Protein 9N26 (pdb70)

Foldseek 3Di:
DPKLAADDQDQEQAEEEEEAAVLLVVLQVVQADSHRYIYDHDHAAFDLPQADDPVCQCPGPRSVVVQVQQQQFWDPSGHPVRGRHLAYEYEYFPDLSSLNSVLSVVSCCVHIPVVSLQSQRYKYWDQDPLDLGNSRDHSNSCNQETPPPVHTDIAGEHEDDSVLVVVLSCQLRHDDLQSNLVLLVVDPDFVVYDYSSNSNSVSSNSNQLCLFQANFFAALAQQDHQLLQLLLQLLVVVPLAPVDDWAQQVVSQVSSCVAANVDDSCVNSLVQLQLCDLLQFVHRFKPKDAASDDLQGGHRPDRRPITIHTDPVSCQQQPCVVLQLFDWDAGPNRPHIGTPGTLNLFRRSQQGHHWGDGGSDIFGHAHFFRLLLLVLLLVCLVPVPDDLVRSCVSTVAHFGSQAFAWEDCPQRSCCQVFQWGKIKGAFDWDWDDDDPQWIKIKTQTADRPRNPNVQQVQVVVCVVVVVADFWDDWDFPADPVRHTIIITTGHRPDDVVVRRVVSCVRTRSMDMRIGHHWHQDVSGTDRDHNSRSSVSNLVSNLSSLLSSLVSLLVVLVVLLLLLVLVLQCLVPVVVLVVLVVPDPDPVSSLVSSCVVRVHDSSNSVVSVVDDPVCNDDCNNVVSVVSSVVSVVVNVVSVVCNVDPVSSSVVSSVSSVVCCVVPGDDRRYHYDD/DKLAAPDQDQEQAAEEEEAAVLLVVLQVVQADRHRYMYDHDHAADDQPQADDPVCQCPGPRNVVVCVQQQQFWDPSGHNVRGRHQAYEYEYFQDLSSLVSVLSVVSCCCHIPVVSLVSQRYKYWDQDPPDLHNSRDHSNSCNQETHPPVHTDIAGEHEDDPVLVVVLCCQLRHDDLQSNLVLLVVPPDCVYDYSSNSSSVSSSSNQLCLFLANFFAALAQLDHQLVQLLLVLLVVVVQAPPDDWAQQVVSLVSSCVAANVDDSCVNSLVLLLLCDLQQFVFRFKPKAAASADLQGGHRPDSRPMTIHTDPVNCQQAPCVVLQLFDWDAGPNRPHIGTPGTLNLFRRCQQGPHWGDGGSDTAGHAHFFRLLLLVLLVVCLVPVPDDLVNSCVSTVAHFGSQAFAWEDCPQRSCCQVFQWGKIKTAFDWDWDDDDPQWIKIKTQGADRPHRPNVQQVQVVVCVVVVVAPFFDDWDFPADPVPHTIIITTGHHPDDRVVRVVVSCVRTRSMDMRIGHHWHQDVSHTDRDHNSVSSVSNLVSNLSSLLSSLVSLLVVLVVLLLLLVLVLLCLVVVVVLVVLQVPAPDLVSSLVSSCVPRVHDSSNSVSNVVDDPVCNDPVNVVVSVVSNVVSVVVNVVSVVCNVDSVSSSVVSSVSSVVCCVVPGDDRRYHYDD

Nearest PDB structures (foldseek):
  6z1a-assembly1_B  TM=9.970E-01  e=0.000E+00  Staphylococcus aureus
  5npp-assembly1_D  TM=1.000E+00  e=0.000E+00  Staphylococcus aureus subsp. aureus N315
  7mvs-assembly1_B  TM=1.001E+00  e=0.000E+00  Staphylococcus aureus
  4plb-assembly1_D  TM=1.001E+00  e=0.000E+00  Staphylococcus aureus
  5npk-assembly1_D  TM=9.914E-01  e=0.000E+00  Staphylococcus aureus subsp. aureus N315

Structure (mmCIF, N/CA/C/O backbone):
data_9N26
#
_entry.id   9N26
#
_cell.length_a   92.937
_cell.length_b   92.937
_cell.length_c   405.763
_cell.angle_alpha   90.000
_cell.angle_beta   90.000
_cell.angle_gamma   120.000
#
_symmetry.space_group_name_H-M   'P 61'
#
loop_
_entity.id
_entity.type
_entity.pdbx_description
1 polymer 'DNA gyrase subunit B fusion with DNA gyrase subunit A'
2 polymer "DNA (5'-D(*AP*GP*CP*CP*GP*TP*AP*GP*GP*GP*CP*CP*CP*TP*AP*CP*GP*GP*CP*T)-3')"
3 non-polymer 'MANGANESE (II) ION'
4 non-polymer N-{(2r,5r)-2-[2-(6-methoxyquinolin-4-yl)ethyl]-1,3-dioxan-5-yl}-3-oxo-3,4-dihydro-2H-1,4-benzothiazine-6-carboxamide
5 water water
#
loop_
_atom_site.group_PDB
_atom_site.id
_atom_site.type_symbol
_atom_site.label_atom_id
_atom_site.label_alt_id
_atom_site.label_comp_id
_atom_site.label_asym_id
_atom_site.label_entity_id
_atom_site.label_seq_id
_atom_site.pdbx_PDB_ins_code
_atom_site.Cartn_x
_atom_site.Cartn_y
_atom_site.Cartn_z
_atom_site.occupancy
_atom_site.B_iso_or_equiv
_atom_site.auth_seq_id
_atom_site.auth_comp_id
_atom_site.auth_asym_id
_atom_site.auth_atom_id
_atom_site.pdbx_PDB_model_num
ATOM 1 N N . GLY A 1 9 ? 5.107 63.952 13.376 1.000 99.557 416 GLY A N 1
ATOM 2 C CA . GLY A 1 9 ? 5.715 62.606 13.453 1.000 101.993 416 GLY A CA 1
ATOM 3 C C . GLY A 1 9 ? 4.702 61.555 13.906 1.000 92.112 416 GLY A C 1
ATOM 4 O O . GLY A 1 9 ? 3.519 61.856 14.043 1.000 77.123 416 GLY A O 1
ATOM 5 N N . LYS A 1 10 ? 5.184 60.324 14.132 1.000 79.058 417 LYS A N 1
ATOM 6 C CA . LYS A 1 10 ? 4.353 59.249 14.650 1.000 72.138 417 LYS A CA 1
ATOM 7 C C . LYS A 1 10 ? 4.569 59.051 16.150 1.000 59.891 417 LYS A C 1
ATOM 8 O O . LYS A 1 10 ? 4.390 57.947 16.653 1.000 55.958 417 LYS A O 1
ATOM 14 N N . LEU A 1 11 ? 4.903 60.115 16.890 1.000 57.799 418 LEU A N 1
ATOM 15 C CA . LEU A 1 11 ? 4.906 60.027 18.341 1.000 55.440 418 LEU A CA 1
ATOM 16 C C . LEU A 1 11 ? 3.494 59.672 18.803 1.000 53.004 418 LEU A C 1
ATOM 17 O O . LEU A 1 11 ? 2.559 60.383 18.473 1.000 65.090 418 LEU A O 1
ATOM 22 N N . ALA A 1 12 ? 3.324 58.547 19.502 1.000 49.999 419 ALA A N 1
ATOM 23 C CA . ALA A 1 12 ? 2.063 58.252 20.172 1.000 56.427 419 ALA A CA 1
ATOM 24 C C . ALA A 1 12 ? 2.208 58.521 21.670 1.000 51.341 419 ALA A C 1
ATOM 25 O O . ALA A 1 12 ? 2.581 57.618 22.422 1.000 47.482 419 ALA A O 1
ATOM 27 N N . ASP A 1 13 ? 1.881 59.756 22.079 1.000 52.415 420 ASP A N 1
ATOM 28 C CA . ASP A 1 13 ? 2.188 60.253 23.416 1.000 48.823 420 ASP A CA 1
ATOM 29 C C . ASP A 1 13 ? 1.228 59.664 24.441 1.000 52.387 420 ASP A C 1
ATOM 30 O O . ASP A 1 13 ? 0.158 59.175 24.094 1.000 59.284 420 ASP A O 1
ATOM 35 N N . CYS A 1 14 ? 1.679 59.644 25.698 1.000 58.495 421 CYS A N 1
ATOM 36 C CA . CYS A 1 14 ? 0.835 59.320 26.838 1.000 59.517 421 CYS A CA 1
ATOM 37 C C . CYS A 1 14 ? 0.065 60.578 27.254 1.000 62.674 421 CYS A C 1
ATOM 38 O O . CYS A 1 14 ? 0.365 61.674 26.773 1.000 61.695 421 CYS A O 1
ATOM 41 N N . SER A 1 15 ? -0.923 60.412 28.153 1.000 70.365 422 SER A N 1
ATOM 42 C CA . SER A 1 15 ? -1.814 61.494 28.569 1.000 63.363 422 SER A CA 1
ATOM 43 C C . SER A 1 15 ? -1.215 62.304 29.723 1.000 63.401 422 SER A C 1
ATOM 44 O O . SER A 1 15 ? -1.298 63.526 29.720 1.000 77.556 422 SER A O 1
ATOM 47 N N . SER A 1 16 ? -0.615 61.636 30.712 1.000 61.607 423 SER A N 1
ATOM 48 C CA . SER A 1 16 ? 0.054 62.352 31.784 1.000 61.404 423 SER A CA 1
ATOM 49 C C . SER A 1 16 ? 1.178 63.214 31.215 1.000 73.697 423 SER A C 1
ATOM 50 O O . SER A 1 16 ? 1.798 62.843 30.220 1.000 73.207 423 SER A O 1
ATOM 53 N N . LYS A 1 17 ? 1.434 64.357 31.870 1.000 75.029 424 LYS A N 1
ATOM 54 C CA . LYS A 1 17 ? 2.432 65.317 31.423 1.000 71.137 424 LYS A CA 1
ATOM 55 C C . LYS A 1 17 ? 3.432 65.609 32.537 1.000 73.838 424 LYS A C 1
ATOM 56 O O . LYS A 1 17 ? 4.195 66.565 32.437 1.000 81.227 424 LYS A O 1
ATOM 62 N N . SER A 1 18 ? 3.445 64.785 33.590 1.000 72.715 425 SER A N 1
ATOM 63 C CA . SER A 1 18 ? 4.513 64.864 34.571 1.000 73.007 425 SER A CA 1
ATOM 64 C C . SER A 1 18 ? 5.670 63.965 34.131 1.000 71.618 425 SER A C 1
ATOM 65 O O . SER A 1 18 ? 5.608 62.738 34.245 1.000 66.483 425 SER A O 1
ATOM 68 N N . PRO A 1 19 ? 6.773 64.566 33.634 1.000 68.918 426 PRO A N 1
ATOM 69 C CA . PRO A 1 19 ? 7.957 63.824 33.246 1.000 68.382 426 PRO A CA 1
ATOM 70 C C . PRO A 1 19 ? 8.262 62.624 34.122 1.000 62.579 426 PRO A C 1
ATOM 71 O O . PRO A 1 19 ? 8.517 61.558 33.579 1.000 64.372 426 PRO A O 1
ATOM 75 N N . GLU A 1 20 ? 8.180 62.790 35.450 1.000 58.717 427 GLU A N 1
ATOM 76 C CA . GLU A 1 20 ? 8.758 61.830 36.382 1.000 65.816 427 GLU A CA 1
ATOM 77 C C . GLU A 1 20 ? 8.059 60.469 36.316 1.000 53.763 427 GLU A C 1
ATOM 78 O O . GLU A 1 20 ? 8.645 59.466 36.694 1.000 54.959 427 GLU A O 1
ATOM 84 N N . GLU A 1 21 ? 6.812 60.402 35.844 1.000 58.075 428 GLU A N 1
ATOM 85 C CA . GLU A 1 21 ? 6.129 59.117 35.789 1.000 60.553 428 GLU A CA 1
ATOM 86 C C . GLU A 1 21 ? 5.984 58.619 34.349 1.000 62.597 428 GLU A C 1
ATOM 87 O O . GLU A 1 21 ? 5.409 57.555 34.135 1.000 66.023 428 GLU A O 1
ATOM 93 N N . CYS A 1 22 ? 6.505 59.374 33.371 1.000 55.902 429 CYS A N 1
ATOM 94 C CA . CYS A 1 22 ? 6.285 59.065 31.968 1.000 57.682 429 CYS A CA 1
ATOM 95 C C . CYS A 1 22 ? 7.501 58.372 31.351 1.000 57.724 429 CYS A C 1
ATOM 96 O O . CYS A 1 22 ? 8.658 58.649 31.683 1.000 55.887 429 CYS A O 1
ATOM 99 N N . GLU A 1 23 ? 7.194 57.426 30.462 1.000 57.073 430 GLU A N 1
ATOM 100 C CA . GLU A 1 23 ? 8.186 56.627 29.770 1.000 47.138 430 GLU A CA 1
ATOM 101 C C . GLU A 1 23 ? 7.927 56.736 28.275 1.000 51.045 430 GLU A C 1
ATOM 102 O O . GLU A 1 23 ? 6.766 56.743 27.851 1.000 52.385 430 GLU A O 1
ATOM 108 N N . ILE A 1 24 ? 9.005 56.799 27.483 1.000 48.817 431 ILE A N 1
ATOM 109 C CA . ILE A 1 24 ? 8.870 56.693 26.036 1.000 48.058 431 ILE A CA 1
ATOM 110 C C . ILE A 1 24 ? 9.661 55.484 25.540 1.000 46.925 431 ILE A C 1
ATOM 111 O O . ILE A 1 24 ? 10.836 55.337 25.868 1.000 47.518 431 ILE A O 1
ATOM 116 N N . PHE A 1 25 ? 8.999 54.624 24.755 1.000 47.610 432 PHE A N 1
ATOM 117 C CA . PHE A 1 25 ? 9.621 53.426 24.192 1.000 46.394 432 PHE A CA 1
ATOM 118 C C . PHE A 1 25 ? 9.949 53.658 22.716 1.000 44.453 432 PHE A C 1
ATOM 119 O O . PHE A 1 25 ? 9.069 54.018 21.938 1.000 45.136 432 PHE A O 1
ATOM 127 N N . LEU A 1 26 ? 11.220 53.442 22.354 1.000 46.464 433 LEU A N 1
ATOM 128 C CA . LEU A 1 26 ? 11.696 53.539 20.981 1.000 47.024 433 LEU A CA 1
ATOM 129 C C . LEU A 1 26 ? 11.669 52.150 20.361 1.000 42.059 433 LEU A C 1
ATOM 130 O O . LEU A 1 26 ? 12.274 51.232 20.902 1.000 47.620 433 LEU A O 1
ATOM 135 N N . VAL A 1 27 ? 10.944 52.002 19.245 1.000 42.010 434 VAL A N 1
ATOM 136 C CA . VAL A 1 27 ? 10.825 50.709 18.583 1.000 42.188 434 VAL A CA 1
ATOM 137 C C . VAL A 1 27 ? 11.235 50.905 17.127 1.000 42.889 434 VAL A C 1
ATOM 138 O O . VAL A 1 27 ? 11.309 52.041 16.650 1.000 46.608 434 VAL A O 1
ATOM 142 N N . GLU A 1 28 ? 11.447 49.804 16.398 1.000 41.965 435 GLU A N 1
ATOM 143 C CA . GLU A 1 28 ? 12.101 49.891 15.094 1.000 40.514 435 GLU A CA 1
ATOM 144 C C . GLU A 1 28 ? 11.198 50.455 13.986 1.000 45.975 435 GLU A C 1
ATOM 145 O O . GLU A 1 28 ? 11.707 51.003 13.002 1.000 43.664 435 GLU A O 1
ATOM 151 N N . GLY A 1 29 ? 9.876 50.316 14.127 1.000 45.724 436 GLY A N 1
ATOM 152 C CA . GLY A 1 29 ? 8.932 50.718 13.084 1.000 45.075 436 GLY A CA 1
ATOM 153 C C . GLY A 1 29 ? 7.478 50.496 13.527 1.000 47.213 436 GLY A C 1
ATOM 154 O O . GLY A 1 29 ? 7.227 50.189 14.697 1.000 41.541 436 GLY A O 1
ATOM 155 N N . ASP A 1 30 ? 6.541 50.611 12.572 1.000 44.776 437 ASP A N 1
ATOM 156 C CA . ASP A 1 30 ? 5.114 50.573 12.850 1.000 51.424 437 ASP A CA 1
ATOM 157 C C . ASP A 1 30 ? 4.642 49.154 13.137 1.000 50.304 437 ASP A C 1
ATOM 158 O O . ASP A 1 30 ? 3.761 48.967 13.962 1.000 52.627 437 ASP A O 1
ATOM 163 N N . SER A 1 31 ? 5.260 48.152 12.512 1.000 48.616 438 SER A N 1
ATOM 164 C CA . SER A 1 31 ? 4.914 46.777 12.810 1.000 47.249 438 SER A CA 1
ATOM 165 C C . SER A 1 31 ? 5.109 46.501 14.305 1.000 50.755 438 SER A C 1
ATOM 166 O O . SER A 1 31 ? 4.223 45.961 14.980 1.000 51.147 438 SER A O 1
ATOM 169 N N . ALA A 1 32 ? 6.269 46.905 14.832 1.000 46.902 439 ALA A N 1
ATOM 170 C CA . ALA A 1 32 ? 6.573 46.762 16.248 1.000 52.559 439 ALA A CA 1
ATOM 171 C C . ALA A 1 32 ? 5.706 47.717 17.067 1.000 46.569 439 ALA A C 1
ATOM 172 O O . ALA A 1 32 ? 5.259 47.386 18.154 1.000 46.008 439 ALA A O 1
ATOM 174 N N . GLY A 1 33 ? 5.493 48.916 16.535 1.000 44.624 440 GLY A N 1
ATOM 175 C CA . GLY A 1 33 ? 4.807 49.965 17.268 1.000 49.876 440 GLY A CA 1
ATOM 176 C C . GLY A 1 33 ? 3.337 49.635 17.530 1.000 44.602 440 GLY A C 1
ATOM 177 O O . GLY A 1 33 ? 2.736 50.156 18.457 1.000 45.806 440 GLY A O 1
ATOM 178 N N . GLY A 1 34 ? 2.736 48.837 16.658 1.000 45.316 441 GLY A N 1
ATOM 179 C CA . GLY A 1 34 ? 1.338 48.495 16.793 1.000 50.021 441 GLY A CA 1
ATOM 180 C C . GLY A 1 34 ? 1.103 47.540 17.963 1.000 49.979 441 GLY A C 1
ATOM 181 O O . GLY A 1 34 ? 0.080 47.635 18.631 1.000 47.136 441 GLY A O 1
ATOM 182 N N . SER A 1 35 ? 1.995 46.567 18.152 1.000 42.995 442 SER A N 1
ATOM 183 C CA . SER A 1 35 ? 1.918 45.687 19.307 1.000 49.771 442 SER A CA 1
ATOM 184 C C . SER A 1 35 ? 2.175 46.492 20.580 1.000 57.450 442 SER A C 1
ATOM 185 O O . SER A 1 35 ? 1.565 46.242 21.621 1.000 56.173 442 SER A O 1
ATOM 188 N N . THR A 1 36 ? 3.108 47.447 20.479 1.000 49.024 443 THR A N 1
ATOM 189 C CA . THR A 1 36 ? 3.505 48.247 21.620 1.000 53.286 443 THR A CA 1
ATOM 190 C C . THR A 1 36 ? 2.325 49.131 22.033 1.000 51.011 443 THR A C 1
ATOM 191 O O . THR A 1 36 ? 2.018 49.225 23.212 1.000 46.775 443 THR A O 1
ATOM 195 N N . LYS A 1 37 ? 1.666 49.753 21.050 1.000 46.961 444 LYS A N 1
ATOM 196 C CA . LYS A 1 37 ? 0.556 50.664 21.281 1.000 54.496 444 LYS A CA 1
ATOM 197 C C . LYS A 1 37 ? -0.668 49.919 21.820 1.000 48.734 444 LYS A C 1
ATOM 198 O O . LYS A 1 37 ? -1.382 50.480 22.632 1.000 47.627 444 LYS A O 1
ATOM 204 N N . SER A 1 38 ? -0.931 48.690 21.363 1.000 45.433 445 SER A N 1
ATOM 205 C CA . SER A 1 38 ? -2.061 47.912 21.865 1.000 51.909 445 SER A CA 1
ATOM 206 C C . SER A 1 38 ? -1.801 47.412 23.291 1.000 56.448 445 SER A C 1
ATOM 207 O O . SER A 1 38 ? -2.727 47.337 24.088 1.000 55.968 445 SER A O 1
ATOM 210 N N . GLY A 1 39 ? -0.541 47.100 23.620 1.000 53.258 446 GLY A N 1
ATOM 211 C CA . GLY A 1 39 ? -0.190 46.537 24.911 1.000 50.019 446 GLY A CA 1
ATOM 212 C C . GLY A 1 39 ? 0.031 47.586 26.006 1.000 53.041 446 GLY A C 1
ATOM 213 O O . GLY A 1 39 ? -0.118 47.271 27.175 1.000 50.900 446 GLY A O 1
ATOM 214 N N . ARG A 1 40 ? 0.404 48.824 25.656 1.000 50.799 447 ARG A N 1
ATOM 215 C CA . ARG A 1 40 ? 0.919 49.763 26.642 1.000 50.869 447 ARG A CA 1
ATOM 216 C C . ARG A 1 40 ? -0.157 50.252 27.619 1.000 55.229 447 ARG A C 1
ATOM 217 O O . ARG A 1 40 ? -1.359 50.093 27.413 1.000 53.455 447 ARG A O 1
ATOM 225 N N . ASP A 1 41 ? 0.319 50.864 28.701 1.000 55.737 448 ASP A N 1
ATOM 226 C CA . ASP A 1 41 ? -0.473 51.756 29.528 1.000 56.871 448 ASP A CA 1
ATOM 227 C C . ASP A 1 41 ? -0.400 53.155 28.942 1.000 53.940 448 ASP A C 1
ATOM 228 O O . ASP A 1 41 ? 0.562 53.868 29.192 1.000 51.169 448 ASP A O 1
ATOM 233 N N . SER A 1 42 ? -1.442 53.572 28.224 1.000 55.206 449 SER A N 1
ATOM 234 C CA . SER A 1 42 ? -1.397 54.833 27.502 1.000 58.387 449 SER A CA 1
ATOM 235 C C . SER A 1 42 ? -1.321 56.052 28.430 1.000 58.538 449 SER A C 1
ATOM 236 O O . SER A 1 42 ? -1.093 57.164 27.966 1.000 52.853 449 SER A O 1
ATOM 239 N N . ARG A 1 43 ? -1.467 55.868 29.744 1.000 59.965 450 ARG A N 1
ATOM 240 C CA . ARG A 1 43 ? -1.400 57.001 30.651 1.000 57.241 450 ARG A CA 1
ATOM 241 C C . ARG A 1 43 ? 0.050 57.457 30.833 1.000 57.492 450 ARG A C 1
ATOM 242 O O . ARG A 1 43 ? 0.297 58.667 30.853 1.000 58.031 450 ARG A O 1
ATOM 250 N N . THR A 1 44 ? 1.004 56.507 30.955 1.000 56.186 451 THR A N 1
ATOM 251 C CA . THR A 1 44 ? 2.378 56.833 31.332 1.000 52.910 451 THR A CA 1
ATOM 252 C C . THR A 1 44 ? 3.418 56.412 30.285 1.000 55.805 451 THR A C 1
ATOM 253 O O . THR A 1 44 ? 4.610 56.668 30.494 1.000 53.741 451 THR A O 1
ATOM 257 N N . GLN A 1 45 ? 2.978 55.828 29.158 1.000 49.283 452 GLN A N 1
ATOM 258 C CA . GLN A 1 45 ? 3.870 55.182 28.205 1.000 49.327 452 GLN A CA 1
ATOM 259 C C . GLN A 1 45 ? 3.616 55.699 26.793 1.000 48.448 452 GLN A C 1
ATOM 260 O O . GLN A 1 45 ? 2.593 55.391 26.180 1.000 51.793 452 GLN A O 1
ATOM 266 N N . ALA A 1 46 ? 4.546 56.537 26.319 1.000 47.068 453 ALA A N 1
ATOM 267 C CA . ALA A 1 46 ? 4.567 57.022 24.952 1.000 45.649 453 ALA A CA 1
ATOM 268 C C . ALA A 1 46 ? 5.347 56.033 24.082 1.000 48.780 453 ALA A C 1
ATOM 269 O O . ALA A 1 46 ? 6.193 55.289 24.579 1.000 46.569 453 ALA A O 1
ATOM 271 N N . ILE A 1 47 ? 5.040 56.004 22.783 1.000 44.390 454 ILE A N 1
ATOM 272 C CA . ILE A 1 47 ? 5.756 55.134 21.867 1.000 50.489 454 ILE A CA 1
ATOM 273 C C . ILE A 1 47 ? 6.209 55.941 20.669 1.000 50.795 454 ILE A C 1
ATOM 274 O O . ILE A 1 47 ? 5.423 56.698 20.093 1.000 45.795 454 ILE A O 1
ATOM 279 N N . LEU A 1 48 ? 7.491 55.767 20.312 1.000 48.060 455 LEU A N 1
ATOM 280 C CA . LEU A 1 48 ? 8.013 56.421 19.130 1.000 45.751 455 LEU A CA 1
ATOM 281 C C . LEU A 1 48 ? 8.570 55.364 18.185 1.000 44.022 455 LEU A C 1
ATOM 282 O O . LEU A 1 48 ? 9.651 54.841 18.427 1.000 44.345 455 LEU A O 1
ATOM 287 N N . PRO A 1 49 ? 7.848 55.003 17.102 1.000 47.884 456 PRO A N 1
ATOM 288 C CA . PRO A 1 49 ? 8.428 54.149 16.072 1.000 50.630 456 PRO A CA 1
ATOM 289 C C . PRO A 1 49 ? 9.511 54.884 15.292 1.000 46.591 456 PRO A C 1
ATOM 290 O O . PRO A 1 49 ? 9.318 56.030 14.928 1.000 46.067 456 PRO A O 1
ATOM 294 N N . LEU A 1 50 ? 10.650 54.220 15.067 1.000 48.813 457 LEU A N 1
ATOM 295 C CA . LEU A 1 50 ? 11.677 54.728 14.173 1.000 45.621 457 LEU A CA 1
ATOM 296 C C . LEU A 1 50 ? 11.430 54.146 12.776 1.000 46.783 457 LEU A C 1
ATOM 297 O O . LEU A 1 50 ? 10.283 53.862 12.431 1.000 41.671 457 LEU A O 1
ATOM 302 N N . ARG A 1 51 ? 12.505 53.919 12.003 1.000 44.780 458 ARG A N 1
ATOM 303 C CA . ARG A 1 51 ? 12.431 53.438 10.628 1.000 54.505 458 ARG A CA 1
ATOM 304 C C . ARG A 1 51 ? 13.672 52.598 10.315 1.000 47.606 458 ARG A C 1
ATOM 305 O O . ARG A 1 51 ? 14.444 52.934 9.431 1.000 49.743 458 ARG A O 1
ATOM 313 N N . GLY A 1 52 ? 13.880 51.517 11.062 1.000 45.813 459 GLY A N 1
ATOM 314 C CA . GLY A 1 52 ? 15.008 50.642 10.801 1.000 47.345 459 GLY A CA 1
ATOM 315 C C . GLY A 1 52 ? 16.310 51.277 11.264 1.000 46.985 459 GLY A C 1
ATOM 316 O O . GLY A 1 52 ? 16.332 51.957 12.286 1.000 48.405 459 GLY A O 1
ATOM 317 N N . LYS A 1 53 ? 17.390 51.021 10.521 1.000 49.181 460 LYS A N 1
ATOM 318 C CA . LYS A 1 53 ? 18.707 51.466 10.934 1.000 48.380 460 LYS A CA 1
ATOM 319 C C . LYS A 1 53 ? 18.684 52.993 10.923 1.000 44.172 460 LYS A C 1
ATOM 320 O O . LYS A 1 53 ? 18.225 53.582 9.954 1.000 42.983 460 LYS A O 1
ATOM 326 N N . ILE A 1 54 ? 19.106 53.622 12.023 1.000 44.306 461 ILE A N 1
ATOM 327 C CA . ILE A 1 54 ? 19.235 55.073 12.068 1.000 49.762 461 ILE A CA 1
ATOM 328 C C . ILE A 1 54 ? 20.668 55.456 11.697 1.000 43.525 461 ILE A C 1
ATOM 329 O O . ILE A 1 54 ? 21.601 54.657 11.804 1.000 42.458 461 ILE A O 1
ATOM 334 N N . LEU A 1 55 ? 20.827 56.737 11.398 1.000 39.520 462 LEU A N 1
ATOM 335 C CA . LEU A 1 55 ? 22.127 57.341 11.146 1.000 44.134 462 LEU A CA 1
ATOM 336 C C . LEU A 1 55 ? 23.135 57.031 12.251 1.000 41.610 462 LEU A C 1
ATOM 337 O O . LEU A 1 55 ? 22.856 57.201 13.450 1.000 45.277 462 LEU A O 1
ATOM 342 N N . ASN A 1 56 ? 24.336 56.647 11.807 1.000 36.729 463 ASN A N 1
ATOM 343 C CA . ASN A 1 56 ? 25.499 56.543 12.672 1.000 41.115 463 ASN A CA 1
ATOM 344 C C . ASN A 1 56 ? 26.120 57.927 12.818 1.000 43.890 463 ASN A C 1
ATOM 345 O O . ASN A 1 56 ? 26.749 58.416 11.891 1.000 40.977 463 ASN A O 1
ATOM 350 N N . VAL A 1 57 ? 25.922 58.565 13.975 1.000 46.713 464 VAL A N 1
ATOM 351 C CA . VAL A 1 57 ? 26.259 59.981 14.098 1.000 45.377 464 VAL A CA 1
ATOM 352 C C . VAL A 1 57 ? 27.757 60.126 14.361 1.000 47.848 464 VAL A C 1
ATOM 353 O O . VAL A 1 57 ? 28.303 61.202 14.198 1.000 49.378 464 VAL A O 1
ATOM 357 N N . GLU A 1 58 ? 28.429 59.024 14.708 1.000 48.235 465 GLU A N 1
ATOM 358 C CA . GLU A 1 58 ? 29.871 59.018 14.860 1.000 45.608 465 GLU A CA 1
ATOM 359 C C . GLU A 1 58 ? 30.526 59.135 13.486 1.000 47.696 465 GLU A C 1
ATOM 360 O O . GLU A 1 58 ? 31.641 59.594 13.399 1.000 49.572 465 GLU A O 1
ATOM 366 N N . LYS A 1 59 ? 29.844 58.751 12.401 1.000 46.714 466 LYS A N 1
ATOM 367 C CA . LYS A 1 59 ? 30.426 58.857 11.072 1.000 47.570 466 LYS A CA 1
ATOM 368 C C . LYS A 1 59 ? 29.869 60.034 10.265 1.000 50.075 466 LYS A C 1
ATOM 369 O O . LYS A 1 59 ? 30.385 60.308 9.187 1.000 59.734 466 LYS A O 1
ATOM 375 N N . ALA A 1 60 ? 28.776 60.665 10.705 1.000 51.310 467 ALA A N 1
ATOM 376 C CA . ALA A 1 60 ? 28.100 61.668 9.887 1.000 49.033 467 ALA A CA 1
ATOM 377 C C . ALA A 1 60 ? 28.449 63.067 10.383 1.000 46.819 467 ALA A C 1
ATOM 378 O O . ALA A 1 60 ? 28.747 63.242 11.555 1.000 50.022 467 ALA A O 1
ATOM 380 N N . ARG A 1 61 ? 28.376 64.058 9.500 1.000 45.973 468 ARG A N 1
ATOM 381 C CA . ARG A 1 61 ? 28.527 65.451 9.906 1.000 53.838 468 ARG A CA 1
ATOM 382 C C . ARG A 1 61 ? 27.173 66.049 10.344 1.000 52.325 468 ARG A C 1
ATOM 383 O O . ARG A 1 61 ? 26.095 65.499 10.069 1.000 46.623 468 ARG A O 1
ATOM 391 N N . LEU A 1 62 ? 27.245 67.195 11.043 1.000 53.154 469 LEU A N 1
ATOM 392 C CA . LEU A 1 62 ? 26.112 67.788 11.744 1.000 50.662 469 LEU A CA 1
ATOM 393 C C . LEU A 1 62 ? 24.955 68.066 10.773 1.000 49.479 469 LEU A C 1
ATOM 394 O O . LEU A 1 62 ? 23.808 67.784 11.101 1.000 48.943 469 LEU A O 1
ATOM 399 N N . ASP A 1 63 ? 25.233 68.579 9.563 1.000 43.338 470 ASP A N 1
ATOM 400 C CA . ASP A 1 63 ? 24.155 68.914 8.640 1.000 46.451 470 ASP A CA 1
ATOM 401 C C . ASP A 1 63 ? 23.306 67.667 8.380 1.000 54.501 470 ASP A C 1
ATOM 402 O O . ASP A 1 63 ? 22.079 67.722 8.368 1.000 52.504 470 ASP A O 1
ATOM 407 N N . ARG A 1 64 ? 23.969 66.522 8.172 1.000 53.539 471 ARG A N 1
ATOM 408 C CA . ARG A 1 64 ? 23.280 65.275 7.872 1.000 54.282 471 ARG A CA 1
ATOM 409 C C . ARG A 1 64 ? 22.457 64.847 9.093 1.000 44.592 471 ARG A C 1
ATOM 410 O O . ARG A 1 64 ? 21.289 64.489 8.996 1.000 45.466 471 ARG A O 1
ATOM 418 N N . ILE A 1 65 ? 23.093 64.879 10.264 1.000 43.958 472 ILE A N 1
ATOM 419 C CA . ILE A 1 65 ? 22.419 64.547 11.507 1.000 44.876 472 ILE A CA 1
ATOM 420 C C . ILE A 1 65 ? 21.129 65.365 11.683 1.000 51.156 472 ILE A C 1
ATOM 421 O O . ILE A 1 65 ? 20.077 64.777 11.873 1.000 53.320 472 ILE A O 1
ATOM 426 N N . LEU A 1 66 ? 21.175 66.706 11.596 1.000 52.527 473 LEU A N 1
ATOM 427 C CA . LEU A 1 66 ? 20.039 67.523 12.003 1.000 51.139 473 LEU A CA 1
ATOM 428 C C . LEU A 1 66 ? 18.941 67.499 10.952 1.000 57.612 473 LEU A C 1
ATOM 429 O O . LEU A 1 66 ? 17.827 67.933 11.239 1.000 54.842 473 LEU A O 1
ATOM 434 N N . ASN A 1 67 ? 19.245 67.003 9.748 1.000 60.791 474 ASN A N 1
ATOM 435 C CA . ASN A 1 67 ? 18.232 66.881 8.714 1.000 60.249 474 ASN A CA 1
ATOM 436 C C . ASN A 1 67 ? 17.660 65.458 8.667 1.000 58.739 474 ASN A C 1
ATOM 437 O O . ASN A 1 67 ? 16.811 65.173 7.830 1.000 62.235 474 ASN A O 1
ATOM 442 N N . ASN A 1 68 ? 18.094 64.565 9.567 1.000 57.639 475 ASN A N 1
ATOM 443 C CA . ASN A 1 68 ? 17.609 63.191 9.574 1.000 50.652 475 ASN A CA 1
ATOM 444 C C . ASN A 1 68 ? 16.283 63.108 10.336 1.000 49.437 475 ASN A C 1
ATOM 445 O O . ASN A 1 68 ? 16.181 63.555 11.469 1.000 46.527 475 ASN A O 1
ATOM 450 N N . ASN A 1 69 ? 15.266 62.525 9.707 1.000 48.193 476 ASN A N 1
ATOM 451 C CA . ASN A 1 69 ? 13.899 62.580 10.212 1.000 57.068 476 ASN A CA 1
ATOM 452 C C . ASN A 1 69 ? 13.748 61.902 11.575 1.000 51.651 476 ASN A C 1
ATOM 453 O O . ASN A 1 69 ? 13.058 62.431 12.447 1.000 51.552 476 ASN A O 1
ATOM 458 N N . GLU A 1 70 ? 14.403 60.757 11.780 1.000 52.189 477 GLU A N 1
ATOM 459 C CA . GLU A 1 70 ? 14.220 60.021 13.016 1.000 51.348 477 GLU A CA 1
ATOM 460 C C . GLU A 1 70 ? 14.946 60.715 14.163 1.000 51.391 477 GLU A C 1
ATOM 461 O O . GLU A 1 70 ? 14.397 60.756 15.265 1.000 54.649 477 GLU A O 1
ATOM 467 N N . ILE A 1 71 ? 16.149 61.265 13.897 1.000 45.004 478 ILE A N 1
ATOM 468 C CA . ILE A 1 71 ? 16.889 62.047 14.883 1.000 43.541 478 ILE A CA 1
ATOM 469 C C . ILE A 1 71 ? 15.995 63.206 15.333 1.000 50.879 478 ILE A C 1
ATOM 470 O O . ILE A 1 71 ? 15.832 63.423 16.524 1.000 48.364 478 ILE A O 1
ATOM 475 N N . ARG A 1 72 ? 15.449 63.958 14.370 1.000 45.902 479 ARG A N 1
ATOM 476 C CA . ARG A 1 72 ? 14.643 65.127 14.669 1.000 53.422 479 ARG A CA 1
ATOM 477 C C . ARG A 1 72 ? 13.454 64.745 15.551 1.000 59.547 479 ARG A C 1
ATOM 478 O O . ARG A 1 72 ? 13.196 65.407 16.556 1.000 55.354 479 ARG A O 1
ATOM 486 N N . GLN A 1 73 ? 12.725 63.696 15.151 1.000 49.853 480 GLN A N 1
ATOM 487 C CA . GLN A 1 73 ? 11.585 63.236 15.919 1.000 51.055 480 GLN A CA 1
ATOM 488 C C . GLN A 1 73 ? 11.993 62.871 17.345 1.000 50.673 480 GLN A C 1
ATOM 489 O O . GLN A 1 73 ? 11.251 63.138 18.272 1.000 52.011 480 GLN A O 1
ATOM 495 N N . MET A 1 74 ? 13.179 62.311 17.560 1.000 47.466 481 MET A N 1
ATOM 496 C CA . MET A 1 74 ? 13.574 62.003 18.921 1.000 46.164 481 MET A CA 1
ATOM 497 C C . MET A 1 74 ? 13.887 63.290 19.688 1.000 51.297 481 MET A C 1
ATOM 498 O O . MET A 1 74 ? 13.529 63.388 20.858 1.000 48.730 481 MET A O 1
ATOM 503 N N . ILE A 1 75 ? 14.587 64.251 19.068 1.000 48.913 482 ILE A N 1
ATOM 504 C CA . ILE A 1 75 ? 14.918 65.508 19.738 1.000 48.813 482 ILE A CA 1
ATOM 505 C C . ILE A 1 75 ? 13.627 66.215 20.162 1.000 50.681 482 ILE A C 1
ATOM 506 O O . ILE A 1 75 ? 13.474 66.588 21.317 1.000 57.319 482 ILE A O 1
ATOM 511 N N . THR A 1 76 ? 12.687 66.376 19.227 1.000 48.911 483 THR A N 1
ATOM 512 C CA . THR A 1 76 ? 11.397 66.986 19.503 1.000 50.571 483 THR A CA 1
ATOM 513 C C . THR A 1 76 ? 10.703 66.289 20.674 1.000 57.776 483 THR A C 1
ATOM 514 O O . THR A 1 76 ? 10.233 66.952 21.599 1.000 52.877 483 THR A O 1
ATOM 518 N N . ALA A 1 77 ? 10.618 64.952 20.616 1.000 51.707 484 ALA A N 1
ATOM 519 C CA . ALA A 1 77 ? 9.837 64.194 21.575 1.000 50.198 484 ALA A CA 1
ATOM 520 C C . ALA A 1 77 ? 10.426 64.279 22.983 1.000 53.998 484 ALA A C 1
ATOM 521 O O . ALA A 1 77 ? 9.684 64.280 23.957 1.000 53.049 484 ALA A O 1
ATOM 523 N N . PHE A 1 78 ? 11.755 64.294 23.103 1.000 46.823 485 PHE A N 1
ATOM 524 C CA . PHE A 1 78 ? 12.383 64.328 24.412 1.000 54.285 485 PHE A CA 1
ATOM 525 C C . PHE A 1 78 ? 12.321 65.734 25.020 1.000 55.003 485 PHE A C 1
ATOM 526 O O . PHE A 1 78 ? 12.345 65.866 26.236 1.000 58.757 485 PHE A O 1
ATOM 534 N N . GLY A 1 79 ? 12.350 66.772 24.181 1.000 53.730 486 GLY A N 1
ATOM 535 C CA . GLY A 1 79 ? 12.202 68.147 24.641 1.000 58.300 486 GLY A CA 1
ATOM 536 C C . GLY A 1 79 ? 13.462 68.760 25.266 1.000 55.695 486 GLY A C 1
ATOM 537 O O . GLY A 1 79 ? 13.426 69.912 25.674 1.000 54.780 486 GLY A O 1
ATOM 538 N N . THR A 1 80 ? 14.597 68.049 25.287 1.000 55.477 487 THR A N 1
ATOM 539 C CA . THR A 1 80 ? 15.768 68.516 26.021 1.000 52.530 487 THR A CA 1
ATOM 540 C C . THR A 1 80 ? 16.662 69.446 25.196 1.000 57.362 487 THR A C 1
ATOM 541 O O . THR A 1 80 ? 17.571 70.057 25.752 1.000 60.341 487 THR A O 1
ATOM 545 N N . GLY A 1 81 ? 16.456 69.524 23.876 1.000 59.025 488 GLY A N 1
ATOM 546 C CA . GLY A 1 81 ? 17.514 69.969 22.975 1.000 62.830 488 GLY A CA 1
ATOM 547 C C . GLY A 1 81 ? 18.722 69.016 22.985 1.000 57.857 488 GLY A C 1
ATOM 548 O O . GLY A 1 81 ? 18.657 67.925 23.552 1.000 50.731 488 GLY A O 1
ATOM 549 N N . ILE A 1 82 ? 19.831 69.455 22.365 1.000 59.232 489 ILE A N 1
ATOM 550 C CA . ILE A 1 82 ? 21.024 68.641 22.169 1.000 56.837 489 ILE A CA 1
ATOM 551 C C . ILE A 1 82 ? 22.299 69.457 22.409 1.000 58.673 489 ILE A C 1
ATOM 552 O O . ILE A 1 82 ? 22.298 70.682 22.306 1.000 62.604 489 ILE A O 1
ATOM 557 N N . GLY A 1 83 ? 23.396 68.750 22.714 1.000 58.778 490 GLY A N 1
ATOM 558 C CA . GLY A 1 83 ? 24.728 69.341 22.791 1.000 58.345 490 GLY A CA 1
ATOM 559 C C . GLY A 1 83 ? 24.863 70.332 23.948 1.000 61.102 490 GLY A C 1
ATOM 560 O O . GLY A 1 83 ? 24.408 70.076 25.060 1.000 61.260 490 GLY A O 1
ATOM 561 N N . GLY A 1 84 ? 25.491 71.477 23.657 1.000 76.471 491 GLY A N 1
ATOM 562 C CA . GLY A 1 84 ? 25.630 72.572 24.604 1.000 72.912 491 GLY A CA 1
ATOM 563 C C . GLY A 1 84 ? 24.285 73.028 25.164 1.000 72.518 491 GLY A C 1
ATOM 564 O O . GLY A 1 84 ? 24.201 73.337 26.351 1.000 74.418 491 GLY A O 1
ATOM 565 N N . ASP A 1 85 ? 23.241 73.028 24.319 1.000 76.210 492 ASP A N 1
ATOM 566 C CA . ASP A 1 85 ? 21.919 73.521 24.692 1.000 79.481 492 ASP A CA 1
ATOM 567 C C . ASP A 1 85 ? 21.048 72.439 25.326 1.000 68.629 492 ASP A C 1
ATOM 568 O O . ASP A 1 85 ? 19.850 72.630 25.484 1.000 66.212 492 ASP A O 1
ATOM 573 N N . PHE A 1 86 ? 21.640 71.299 25.675 1.000 67.797 493 PHE A N 1
ATOM 574 C CA . PHE A 1 86 ? 20.899 70.265 26.368 1.000 70.755 493 PHE A CA 1
ATOM 575 C C . PHE A 1 86 ? 20.427 70.795 27.724 1.000 71.012 493 PHE A C 1
ATOM 576 O O . PHE A 1 86 ? 21.220 71.350 28.479 1.000 64.465 493 PHE A O 1
ATOM 584 N N . ASP A 1 87 ? 19.147 70.564 28.039 1.000 71.257 494 ASP A N 1
ATOM 585 C CA . ASP A 1 87 ? 18.586 70.916 29.334 1.000 67.291 494 ASP A CA 1
ATOM 586 C C . ASP A 1 87 ? 17.797 69.745 29.919 1.000 59.632 494 ASP A C 1
ATOM 587 O O . ASP A 1 87 ? 16.649 69.511 29.524 1.000 60.300 494 ASP A O 1
ATOM 592 N N . LEU A 1 88 ? 18.387 69.094 30.936 1.000 59.403 495 LEU A N 1
ATOM 593 C CA . LEU A 1 88 ? 17.780 67.951 31.602 1.000 60.281 495 LEU A CA 1
ATOM 594 C C . LEU A 1 88 ? 16.387 68.277 32.161 1.000 63.264 495 LEU A C 1
ATOM 595 O O . LEU A 1 88 ? 15.505 67.415 32.162 1.000 64.150 495 LEU A O 1
ATOM 600 N N . ALA A 1 89 ? 16.175 69.513 32.634 1.000 63.971 496 ALA A N 1
ATOM 601 C CA . ALA A 1 89 ? 14.920 69.888 33.281 1.000 61.635 496 ALA A CA 1
ATOM 602 C C . ALA A 1 89 ? 13.743 69.866 32.305 1.000 59.616 496 ALA A C 1
ATOM 603 O O . ALA A 1 89 ? 12.597 69.802 32.744 1.000 56.308 496 ALA A O 1
ATOM 605 N N . LYS A 1 90 ? 13.994 69.985 30.995 1.000 59.190 497 LYS A N 1
ATOM 606 C CA . LYS A 1 90 ? 12.902 70.010 30.028 1.000 57.585 497 LYS A CA 1
ATOM 607 C C . LYS A 1 90 ? 12.612 68.609 29.484 1.000 52.984 497 LYS A C 1
ATOM 608 O O . LYS A 1 90 ? 11.818 68.455 28.564 1.000 55.851 497 LYS A O 1
ATOM 614 N N . ALA A 1 91 ? 13.239 67.574 30.046 1.000 53.375 498 ALA A N 1
ATOM 615 C CA . ALA A 1 91 ? 12.936 66.213 29.621 1.000 54.950 498 ALA A CA 1
ATOM 616 C C . ALA A 1 91 ? 11.444 65.937 29.792 1.000 61.654 498 ALA A C 1
ATOM 617 O O . ALA A 1 91 ? 10.899 66.131 30.876 1.000 62.171 498 ALA A O 1
ATOM 619 N N . ARG A 1 92 ? 10.776 65.464 28.730 1.000 56.546 499 ARG A N 1
ATOM 620 C CA . ARG A 1 92 ? 9.359 65.148 28.833 1.000 56.128 499 ARG A CA 1
ATOM 621 C C . ARG A 1 92 ? 9.147 63.741 29.413 1.000 54.218 499 ARG A C 1
ATOM 622 O O . ARG A 1 92 ? 8.013 63.385 29.720 1.000 53.734 499 ARG A O 1
ATOM 630 N N . TYR A 1 93 ? 10.225 62.946 29.567 1.000 51.568 500 TYR A N 1
ATOM 631 C CA . TYR A 1 93 ? 10.134 61.584 30.078 1.000 51.964 500 TYR A CA 1
ATOM 632 C C . TYR A 1 93 ? 11.356 61.335 30.955 1.000 48.354 500 TYR A C 1
ATOM 633 O O . TYR A 1 93 ? 12.418 61.830 30.637 1.000 53.000 500 TYR A O 1
ATOM 642 N N . HIS A 1 94 ? 11.222 60.606 32.068 1.000 52.937 501 HIS A N 1
ATOM 643 C CA . HIS A 1 94 ? 12.386 60.287 32.898 1.000 55.444 501 HIS A CA 1
ATOM 644 C C . HIS A 1 94 ? 12.843 58.858 32.632 1.000 48.324 501 HIS A C 1
ATOM 645 O O . HIS A 1 94 ? 13.846 58.418 33.192 1.000 54.320 501 HIS A O 1
ATOM 652 N N . LYS A 1 95 ? 12.099 58.142 31.778 1.000 53.047 502 LYS A N 1
ATOM 653 C CA . LYS A 1 95 ? 12.552 56.877 31.212 1.000 55.158 502 LYS A CA 1
ATOM 654 C C . LYS A 1 95 ? 12.448 56.923 29.686 1.000 56.211 502 LYS A C 1
ATOM 655 O O . LYS A 1 95 ? 11.354 57.117 29.147 1.000 50.167 502 LYS A O 1
ATOM 661 N N . ILE A 1 96 ? 13.609 56.787 29.018 1.000 58.214 503 ILE A N 1
ATOM 662 C CA . ILE A 1 96 ? 13.699 56.590 27.577 1.000 49.794 503 ILE A CA 1
ATOM 663 C C . ILE A 1 96 ? 14.153 55.156 27.356 1.000 44.848 503 ILE A C 1
ATOM 664 O O . ILE A 1 96 ? 15.258 54.828 27.756 1.000 45.797 503 ILE A O 1
ATOM 669 N N . VAL A 1 97 ? 13.270 54.305 26.809 1.000 41.962 504 VAL A N 1
ATOM 670 C CA . VAL A 1 97 ? 13.503 52.868 26.773 1.000 46.076 504 VAL A CA 1
ATOM 671 C C . VAL A 1 97 ? 13.762 52.424 25.330 1.000 47.524 504 VAL A C 1
ATOM 672 O O . VAL A 1 97 ? 12.900 52.566 24.466 1.000 45.477 504 VAL A O 1
ATOM 676 N N . ILE A 1 98 ? 14.949 51.866 25.088 1.000 44.899 505 ILE A N 1
ATOM 677 C CA . ILE A 1 98 ? 15.276 51.275 23.809 1.000 43.172 505 ILE A CA 1
ATOM 678 C C . ILE A 1 98 ? 14.682 49.872 23.797 1.000 44.606 505 ILE A C 1
ATOM 679 O O . ILE A 1 98 ? 15.050 49.054 24.628 1.000 42.373 505 ILE A O 1
ATOM 684 N N . MET A 1 99 ? 13.786 49.623 22.831 1.000 42.452 506 MET A N 1
ATOM 685 C CA . MET A 1 99 ? 13.120 48.344 22.678 1.000 46.083 506 MET A CA 1
ATOM 686 C C . MET A 1 99 ? 13.162 47.931 21.200 1.000 46.742 506 MET A C 1
ATOM 687 O O . MET A 1 99 ? 12.148 47.942 20.482 1.000 44.547 506 MET A O 1
ATOM 692 N N . THR A 1 100 ? 14.371 47.613 20.730 1.000 46.398 507 THR A N 1
ATOM 693 C CA . THR A 1 100 ? 14.554 47.094 19.382 1.000 44.386 507 THR A CA 1
ATOM 694 C C . THR A 1 100 ? 14.182 45.610 19.382 1.000 42.318 507 THR A C 1
ATOM 695 O O . THR A 1 100 ? 13.973 44.991 20.428 1.000 43.307 507 THR A O 1
ATOM 699 N N . ASP A 1 101 ? 14.106 45.034 18.184 1.000 45.830 508 ASP A N 1
ATOM 700 C CA . ASP A 1 101 ? 13.703 43.643 18.056 1.000 51.674 508 ASP A CA 1
ATOM 701 C C . ASP A 1 101 ? 14.797 42.796 18.683 1.000 49.236 508 ASP A C 1
ATOM 702 O O . ASP A 1 101 ? 15.947 43.236 18.736 1.000 48.631 508 ASP A O 1
ATOM 707 N N . ALA A 1 102 ? 14.424 41.598 19.152 1.000 51.246 509 ALA A N 1
ATOM 708 C CA . ALA A 1 102 ? 15.376 40.672 19.750 1.000 53.009 509 ALA A CA 1
ATOM 709 C C . ALA A 1 102 ? 16.126 39.891 18.666 1.000 54.769 509 ALA A C 1
ATOM 710 O O . ALA A 1 102 ? 15.985 38.676 18.568 1.000 58.178 509 ALA A O 1
ATOM 712 N N . ASP A 1 103 ? 16.918 40.597 17.842 1.000 52.974 510 ASP A N 1
ATOM 713 C CA . ASP A 1 103 ? 17.803 39.949 16.888 1.000 51.050 510 ASP A CA 1
ATOM 714 C C . ASP A 1 103 ? 19.066 40.799 16.756 1.000 48.724 510 ASP A C 1
ATOM 715 O O . ASP A 1 103 ? 19.140 41.868 17.361 1.000 44.338 510 ASP A O 1
ATOM 720 N N . VAL A 1 104 ? 20.047 40.323 15.962 1.000 43.923 511 VAL A N 1
ATOM 721 C CA . VAL A 1 104 ? 21.336 40.983 15.848 1.000 43.690 511 VAL A CA 1
ATOM 722 C C . VAL A 1 104 ? 21.164 42.384 15.259 1.000 43.486 511 VAL A C 1
ATOM 723 O O . VAL A 1 104 ? 21.910 43.305 15.598 1.000 41.500 511 VAL A O 1
ATOM 727 N N . ASP A 1 105 ? 20.198 42.548 14.357 1.000 38.945 512 ASP A N 1
ATOM 728 C CA . ASP A 1 105 ? 19.961 43.839 13.735 1.000 41.957 512 ASP A CA 1
ATOM 729 C C . ASP A 1 105 ? 19.346 44.775 14.772 1.000 40.703 512 ASP A C 1
ATOM 730 O O . ASP A 1 105 ? 19.657 45.962 14.813 1.000 42.742 512 ASP A O 1
ATOM 735 N N . GLY A 1 106 ? 18.559 44.207 15.687 1.000 43.728 513 GLY A N 1
ATOM 736 C CA . GLY A 1 106 ? 18.086 44.959 16.828 1.000 44.227 513 GLY A CA 1
ATOM 737 C C . GLY A 1 106 ? 19.241 45.445 17.702 1.000 46.408 513 GLY A C 1
ATOM 738 O O . GLY A 1 106 ? 19.202 46.581 18.194 1.000 44.263 513 GLY A O 1
ATOM 739 N N . ALA A 1 107 ? 20.229 44.558 17.923 1.000 42.073 514 ALA A N 1
ATOM 740 C CA . ALA A 1 107 ? 21.397 44.926 18.705 1.000 39.998 514 ALA A CA 1
ATOM 741 C C . ALA A 1 107 ? 22.142 46.069 18.015 1.000 41.538 514 ALA A C 1
ATOM 742 O O . ALA A 1 107 ? 22.587 46.993 18.671 1.000 42.476 514 ALA A O 1
ATOM 744 N N . HIS A 1 108 ? 22.256 46.008 16.680 1.000 38.961 515 HIS A N 1
ATOM 745 C CA . HIS A 1 108 ? 22.920 47.051 15.930 1.000 37.301 515 HIS A CA 1
ATOM 746 C C . HIS A 1 108 ? 22.190 48.377 16.142 1.000 40.461 515 HIS A C 1
ATOM 747 O O . HIS A 1 108 ? 22.838 49.412 16.309 1.000 44.239 515 HIS A O 1
ATOM 754 N N . ILE A 1 109 ? 20.847 48.354 16.076 1.000 39.711 516 ILE A N 1
ATOM 755 C CA . ILE A 1 109 ? 20.070 49.579 16.150 1.000 37.375 516 ILE A CA 1
ATOM 756 C C . ILE A 1 109 ? 20.232 50.151 17.558 1.000 39.725 516 ILE A C 1
ATOM 757 O O . ILE A 1 109 ? 20.364 51.355 17.732 1.000 40.348 516 ILE A O 1
ATOM 762 N N . ARG A 1 110 ? 20.314 49.277 18.549 1.000 40.826 517 ARG A N 1
ATOM 763 C CA . ARG A 1 110 ? 20.607 49.709 19.899 1.000 47.438 517 ARG A CA 1
ATOM 764 C C . ARG A 1 110 ? 21.948 50.442 19.962 1.000 45.741 517 ARG A C 1
ATOM 765 O O . ARG A 1 110 ? 22.020 51.499 20.610 1.000 43.481 517 ARG A O 1
ATOM 773 N N . THR A 1 111 ? 23.013 49.906 19.329 1.000 41.413 518 THR A N 1
ATOM 774 C CA . THR A 1 111 ? 24.326 50.579 19.410 1.000 41.804 518 THR A CA 1
ATOM 775 C C . THR A 1 111 ? 24.274 51.940 18.731 1.000 39.798 518 THR A C 1
ATOM 776 O O . THR A 1 111 ? 24.966 52.862 19.148 1.000 45.259 518 THR A O 1
ATOM 780 N N . LEU A 1 112 ? 23.476 52.049 17.663 1.000 42.850 519 LEU A N 1
ATOM 781 C CA . LEU A 1 112 ? 23.303 53.298 16.933 1.000 43.595 519 LEU A CA 1
ATOM 782 C C . LEU A 1 112 ? 22.569 54.319 17.804 1.000 47.038 519 LEU A C 1
ATOM 783 O O . LEU A 1 112 ? 22.949 55.496 17.870 1.000 44.881 519 LEU A O 1
ATOM 788 N N . LEU A 1 113 ? 21.527 53.866 18.503 1.000 43.198 520 LEU A N 1
ATOM 789 C CA . LEU A 1 113 ? 20.790 54.763 19.373 1.000 42.407 520 LEU A CA 1
ATOM 790 C C . LEU A 1 113 ? 21.689 55.277 20.502 1.000 43.798 520 LEU A C 1
ATOM 791 O O . LEU A 1 113 ? 21.673 56.465 20.816 1.000 46.101 520 LEU A O 1
ATOM 796 N N . LEU A 1 114 ? 22.448 54.386 21.129 1.000 44.151 521 LEU A N 1
ATOM 797 C CA . LEU A 1 114 ? 23.332 54.778 22.218 1.000 46.134 521 LEU A CA 1
ATOM 798 C C . LEU A 1 114 ? 24.401 55.775 21.762 1.000 47.140 521 LEU A C 1
ATOM 799 O O . LEU A 1 114 ? 24.767 56.663 22.526 1.000 43.804 521 LEU A O 1
ATOM 804 N N . THR A 1 115 ? 24.871 55.653 20.518 1.000 48.406 522 THR A N 1
ATOM 805 C CA . THR A 1 115 ? 25.880 56.554 19.977 1.000 43.572 522 THR A CA 1
ATOM 806 C C . THR A 1 115 ? 25.304 57.963 19.860 1.000 46.766 522 THR A C 1
ATOM 807 O O . THR A 1 115 ? 25.959 58.967 20.193 1.000 46.689 522 THR A O 1
ATOM 811 N N . PHE A 1 116 ? 24.062 58.034 19.382 1.000 44.881 523 PHE A N 1
ATOM 812 C CA . PHE A 1 116 ? 23.363 59.296 19.319 1.000 42.814 523 PHE A CA 1
ATOM 813 C C . PHE A 1 116 ? 23.215 59.898 20.719 1.000 41.980 523 PHE A C 1
ATOM 814 O O . PHE A 1 116 ? 23.549 61.051 20.918 1.000 46.033 523 PHE A O 1
ATOM 822 N N . PHE A 1 117 ? 22.682 59.150 21.678 1.000 40.918 524 PHE A N 1
ATOM 823 C CA . PHE A 1 117 ? 22.479 59.677 23.027 1.000 47.014 524 PHE A CA 1
ATOM 824 C C . PHE A 1 117 ? 23.809 60.121 23.656 1.000 52.640 524 PHE A C 1
ATOM 825 O O . PHE A 1 117 ? 23.898 61.195 24.260 1.000 47.496 524 PHE A O 1
ATOM 833 N N . TYR A 1 118 ? 24.849 59.298 23.479 1.000 48.748 525 TYR A N 1
ATOM 834 C CA . TYR A 1 118 ? 26.142 59.537 24.094 1.000 55.473 525 TYR A CA 1
ATOM 835 C C . TYR A 1 118 ? 26.778 60.820 23.560 1.000 52.044 525 TYR A C 1
ATOM 836 O O . TYR A 1 118 ? 27.370 61.555 24.335 1.000 51.344 525 TYR A O 1
ATOM 845 N N . ARG A 1 119 ? 26.648 61.085 22.261 1.000 49.408 526 ARG A N 1
ATOM 846 C CA . ARG A 1 119 ? 27.350 62.187 21.622 1.000 50.245 526 ARG A CA 1
ATOM 847 C C . ARG A 1 119 ? 26.519 63.469 21.631 1.000 47.597 526 ARG A C 1
ATOM 848 O O . ARG A 1 119 ? 27.083 64.554 21.556 1.000 49.716 526 ARG A O 1
ATOM 856 N N . PHE A 1 120 ? 25.191 63.359 21.698 1.000 45.772 527 PHE A N 1
ATOM 857 C CA . PHE A 1 120 ? 24.324 64.535 21.660 1.000 49.593 527 PHE A CA 1
ATOM 858 C C . PHE A 1 120 ? 23.530 64.759 22.944 1.000 50.731 527 PHE A C 1
ATOM 859 O O . PHE A 1 120 ? 23.044 65.869 23.139 1.000 52.902 527 PHE A O 1
ATOM 867 N N . MET A 1 121 ? 23.398 63.744 23.809 1.000 53.094 528 MET A N 1
ATOM 868 C CA . MET A 1 121 ? 22.531 63.866 24.968 1.000 53.165 528 MET A CA 1
ATOM 869 C C . MET A 1 121 ? 23.131 63.156 26.166 1.000 46.382 528 MET A C 1
ATOM 870 O O . MET A 1 121 ? 22.422 62.449 26.863 1.000 44.150 528 MET A O 1
ATOM 875 N N . ARG A 1 122 ? 24.424 63.383 26.419 1.000 53.112 529 ARG A N 1
ATOM 876 C CA . ARG A 1 122 ? 25.144 62.628 27.432 1.000 51.335 529 ARG A CA 1
ATOM 877 C C . ARG A 1 122 ? 24.545 62.780 28.833 1.000 55.150 529 ARG A C 1
ATOM 878 O O . ARG A 1 122 ? 24.516 61.807 29.599 1.000 56.667 529 ARG A O 1
ATOM 886 N N . PRO A 1 123 ? 24.088 63.988 29.244 1.000 55.566 530 PRO A N 1
ATOM 887 C CA . PRO A 1 123 ? 23.497 64.153 30.576 1.000 58.925 530 PRO A CA 1
ATOM 888 C C . PRO A 1 123 ? 22.285 63.252 30.819 1.000 60.213 530 PRO A C 1
ATOM 889 O O . PRO A 1 123 ? 22.053 62.801 31.934 1.000 64.104 530 PRO A O 1
ATOM 893 N N . LEU A 1 124 ? 21.531 62.952 29.763 1.000 58.104 531 LEU A N 1
ATOM 894 C CA . LEU A 1 124 ? 20.422 62.017 29.860 1.000 55.967 531 LEU A CA 1
ATOM 895 C C . LEU A 1 124 ? 20.901 60.642 30.324 1.000 53.217 531 LEU A C 1
ATOM 896 O O . LEU A 1 124 ? 20.274 59.992 31.163 1.000 52.233 531 LEU A O 1
ATOM 901 N N . ILE A 1 125 ? 22.038 60.194 29.791 1.000 52.688 532 ILE A N 1
ATOM 902 C CA . ILE A 1 125 ? 22.614 58.949 30.268 1.000 55.332 532 ILE A CA 1
ATOM 903 C C . ILE A 1 125 ? 23.077 59.107 31.719 1.000 56.640 532 ILE A C 1
ATOM 904 O O . ILE A 1 125 ? 22.786 58.248 32.552 1.000 51.980 532 ILE A O 1
ATOM 909 N N . GLU A 1 126 ? 23.811 60.197 32.004 1.000 59.292 533 GLU A N 1
ATOM 910 C CA . GLU A 1 126 ? 24.404 60.449 33.315 1.000 59.663 533 GLU A CA 1
ATOM 911 C C . GLU A 1 126 ? 23.333 60.509 34.403 1.000 58.535 533 GLU A C 1
ATOM 912 O O . GLU A 1 126 ? 23.563 59.992 35.484 1.000 56.798 533 GLU A O 1
ATOM 918 N N . ALA A 1 127 ? 22.165 61.096 34.093 1.000 56.740 534 ALA A N 1
ATOM 919 C CA . ALA A 1 127 ? 21.038 61.181 35.018 1.000 54.398 534 ALA A CA 1
ATOM 920 C C . ALA A 1 127 ? 20.282 59.851 35.175 1.000 59.388 534 ALA A C 1
ATOM 921 O O . ALA A 1 127 ? 19.320 59.789 35.939 1.000 59.317 534 ALA A O 1
ATOM 923 N N . GLY A 1 128 ? 20.658 58.799 34.426 1.000 55.977 535 GLY A N 1
ATOM 924 C CA . GLY A 1 128 ? 20.021 57.495 34.555 1.000 51.740 535 GLY A CA 1
ATOM 925 C C . GLY A 1 128 ? 18.638 57.430 33.904 1.000 48.815 535 GLY A C 1
ATOM 926 O O . GLY A 1 128 ? 17.788 56.648 34.324 1.000 53.696 535 GLY A O 1
ATOM 927 N N . TYR A 1 129 ? 18.433 58.193 32.837 1.000 51.326 536 TYR A N 1
ATOM 928 C CA . TYR A 1 129 ? 17.135 58.250 32.182 1.000 54.017 536 TYR A CA 1
ATOM 929 C C . TYR A 1 129 ? 17.042 57.238 31.035 1.000 51.695 536 TYR A C 1
ATOM 930 O O . TYR A 1 129 ? 15.965 57.056 30.471 1.000 45.615 536 TYR A O 1
ATOM 939 N N . VAL A 1 130 ? 18.164 56.609 30.661 1.000 50.474 537 VAL A N 1
ATOM 940 C CA . VAL A 1 130 ? 18.189 55.744 29.492 1.000 47.837 537 VAL A CA 1
ATOM 941 C C . VAL A 1 130 ? 18.187 54.290 29.954 1.000 44.325 537 VAL A C 1
ATOM 942 O O . VAL A 1 130 ? 18.974 53.899 30.808 1.000 49.856 537 VAL A O 1
ATOM 946 N N . TYR A 1 131 ? 17.270 53.510 29.371 1.000 46.152 538 TYR A N 1
ATOM 947 C CA . TYR A 1 131 ? 17.041 52.119 29.719 1.000 48.051 538 TYR A CA 1
ATOM 948 C C . TYR A 1 131 ? 16.953 51.280 28.443 1.000 47.757 538 TYR A C 1
ATOM 949 O O . TYR A 1 131 ? 16.702 51.797 27.344 1.000 43.040 538 TYR A O 1
ATOM 958 N N . ILE A 1 132 ? 17.180 49.973 28.634 1.000 47.387 539 ILE A N 1
ATOM 959 C CA . ILE A 1 132 ? 17.095 48.963 27.603 1.000 45.942 539 ILE A CA 1
ATOM 960 C C . ILE A 1 132 ? 16.073 47.929 28.042 1.000 46.588 539 ILE A C 1
ATOM 961 O O . ILE A 1 132 ? 16.251 47.292 29.071 1.000 45.496 539 ILE A O 1
ATOM 966 N N . ALA A 1 133 ? 15.033 47.752 27.224 1.000 46.126 540 ALA A N 1
ATOM 967 C CA . ALA A 1 133 ? 14.039 46.717 27.433 1.000 43.192 540 ALA A CA 1
ATOM 968 C C . ALA A 1 133 ? 14.627 45.391 27.008 1.000 49.880 540 ALA A C 1
ATOM 969 O O . ALA A 1 133 ? 15.547 45.367 26.203 1.000 52.205 540 ALA A O 1
ATOM 971 N N . GLN A 1 134 ? 14.038 44.302 27.502 1.000 51.303 541 GLN A N 1
ATOM 972 C CA . GLN A 1 134 ? 14.575 42.983 27.220 1.000 58.709 541 GLN A CA 1
ATOM 973 C C . GLN A 1 134 ? 13.460 42.076 26.716 1.000 56.583 541 GLN A C 1
ATOM 974 O O . GLN A 1 134 ? 13.016 41.189 27.435 1.000 56.037 541 GLN A O 1
ATOM 980 N N . PRO A 1 135 ? 12.937 42.296 25.490 1.000 52.180 542 PRO A N 1
ATOM 981 C CA . PRO A 1 135 ? 11.866 41.449 24.975 1.000 53.746 542 PRO A CA 1
ATOM 982 C C . PRO A 1 135 ? 12.381 40.041 24.711 1.000 53.304 542 PRO A C 1
ATOM 983 O O . PRO A 1 135 ? 13.574 39.894 24.446 1.000 55.341 542 PRO A O 1
ATOM 987 N N . PRO A 1 136 ? 11.521 38.993 24.739 1.000 54.036 543 PRO A N 1
ATOM 988 C CA . PRO A 1 136 ? 11.984 37.611 24.605 1.000 54.041 543 PRO A CA 1
ATOM 989 C C . PRO A 1 136 ? 12.445 37.265 23.183 1.000 61.234 543 PRO A C 1
ATOM 990 O O . PRO A 1 136 ? 12.007 37.886 22.209 1.000 60.767 543 PRO A O 1
ATOM 994 N N . THR A 1 137 ? 13.361 36.291 23.075 1.000 56.547 544 THR A N 1
ATOM 995 C CA . THR A 1 137 ? 13.883 35.831 21.793 1.000 59.481 544 THR A CA 1
ATOM 996 C C . THR A 1 137 ? 12.877 34.858 21.180 1.000 60.095 544 THR A C 1
ATOM 997 O O . THR A 1 137 ? 11.882 34.522 21.821 1.000 56.627 544 THR A O 1
ATOM 1001 N N . GLY A 1 138 ? 13.108 34.454 19.922 1.000 65.244 545 GLY A N 1
ATOM 1002 C CA . GLY A 1 138 ? 12.222 33.530 19.223 1.000 62.335 545 GLY A CA 1
ATOM 1003 C C . GLY A 1 138 ? 11.125 34.250 18.442 1.000 63.771 545 GLY A C 1
ATOM 1004 O O . GLY A 1 138 ? 10.267 33.594 17.849 1.000 67.903 545 GLY A O 1
ATOM 1005 N N . TYR A 1 139 ? 11.151 35.595 18.472 1.000 64.698 580 TYR A N 1
ATOM 1006 C CA . TYR A 1 139 ? 10.288 36.430 17.647 1.000 61.980 580 TYR A CA 1
ATOM 1007 C C . TYR A 1 139 ? 11.146 37.284 16.715 1.000 60.523 580 TYR A C 1
ATOM 1008 O O . TYR A 1 139 ? 12.072 37.948 17.179 1.000 55.878 580 TYR A O 1
ATOM 1017 N N . LYS A 1 140 ? 10.761 37.296 15.430 1.000 58.786 581 LYS A N 1
ATOM 1018 C CA . LYS A 1 140 ? 11.434 38.017 14.357 1.000 66.017 581 LYS A CA 1
ATOM 1019 C C . LYS A 1 140 ? 11.413 39.525 14.640 1.000 65.505 581 LYS A C 1
ATOM 1020 O O . LYS A 1 140 ? 12.396 40.242 14.394 1.000 60.783 581 LYS A O 1
ATOM 1026 N N . GLY A 1 141 ? 10.291 40.000 15.183 1.000 57.337 582 GLY A N 1
ATOM 1027 C CA . GLY A 1 141 ? 10.210 41.361 15.688 1.000 54.824 582 GLY A CA 1
ATOM 1028 C C . GLY A 1 141 ? 9.013 41.510 16.612 1.000 50.699 582 GLY A C 1
ATOM 1029 O O . GLY A 1 141 ? 8.224 40.574 16.749 1.000 50.822 582 GLY A O 1
ATOM 1030 N N . LEU A 1 142 ? 8.859 42.698 17.207 1.000 50.658 583 LEU A N 1
ATOM 1031 C CA . LEU A 1 142 ? 7.801 42.897 18.188 1.000 53.064 583 LEU A CA 1
ATOM 1032 C C . LEU A 1 142 ? 6.441 42.714 17.505 1.000 54.757 583 LEU A C 1
ATOM 1033 O O . LEU A 1 142 ? 5.479 42.291 18.150 1.000 49.482 583 LEU A O 1
ATOM 1038 N N . GLY A 1 143 ? 6.366 43.024 16.200 1.000 49.302 584 GLY A N 1
ATOM 1039 C CA . GLY A 1 143 ? 5.120 42.899 15.461 1.000 49.560 584 GLY A CA 1
ATOM 1040 C C . GLY A 1 143 ? 4.628 41.450 15.394 1.000 49.401 584 GLY A C 1
ATOM 1041 O O . GLY A 1 143 ? 3.484 41.232 14.989 1.000 43.427 584 GLY A O 1
ATOM 1042 N N . GLU A 1 144 ? 5.506 40.490 15.758 1.000 44.457 585 GLU A N 1
ATOM 1043 C CA . GLU A 1 144 ? 5.181 39.066 15.780 1.000 45.453 585 GLU A CA 1
ATOM 1044 C C . GLU A 1 144 ? 4.547 38.703 17.126 1.000 48.414 585 GLU A C 1
ATOM 1045 O O . GLU A 1 144 ? 3.973 37.635 17.259 1.000 45.518 585 GLU A O 1
ATOM 1051 N N . MET A 1 145 ? 4.646 39.585 18.123 1.000 42.973 586 MET A N 1
ATOM 1052 C CA . MET A 1 145 ? 4.118 39.296 19.449 1.000 46.699 586 MET A CA 1
ATOM 1053 C C . MET A 1 145 ? 2.694 39.829 19.583 1.000 48.447 586 MET A C 1
ATOM 1054 O O . MET A 1 145 ? 2.396 40.905 19.074 1.000 48.603 586 MET A O 1
ATOM 1059 N N . ASN A 1 146 ? 1.825 39.081 20.277 1.000 48.515 587 ASN A N 1
ATOM 1060 C CA . ASN A 1 146 ? 0.533 39.624 20.678 1.000 48.364 587 ASN A CA 1
ATOM 1061 C C . ASN A 1 146 ? 0.784 40.682 21.741 1.000 47.520 587 ASN A C 1
ATOM 1062 O O . ASN A 1 146 ? 1.778 40.602 22.462 1.000 49.660 587 ASN A O 1
ATOM 1067 N N . ALA A 1 147 ? -0.127 41.653 21.812 1.000 46.110 588 ALA A N 1
ATOM 1068 C CA . ALA A 1 147 ? 0.004 42.814 22.680 1.000 54.902 588 ALA A CA 1
ATOM 1069 C C . ALA A 1 147 ? 0.104 42.415 24.159 1.000 52.855 588 ALA A C 1
ATOM 1070 O O . ALA A 1 147 ? 0.879 42.997 24.912 1.000 53.034 588 ALA A O 1
ATOM 1072 N N . ASP A 1 148 ? -0.703 41.438 24.580 1.000 51.453 589 ASP A N 1
ATOM 1073 C CA . ASP A 1 148 ? -0.724 40.990 25.967 1.000 50.727 589 ASP A CA 1
ATOM 1074 C C . ASP A 1 148 ? 0.645 40.405 26.344 1.000 49.689 589 ASP A C 1
ATOM 1075 O O . ASP A 1 148 ? 1.195 40.711 27.405 1.000 47.296 589 ASP A O 1
ATOM 1080 N N . GLN A 1 149 ? 1.227 39.597 25.444 1.000 49.530 590 GLN A N 1
ATOM 1081 C CA . GLN A 1 149 ? 2.537 39.010 25.684 1.000 53.005 590 GLN A CA 1
ATOM 1082 C C . GLN A 1 149 ? 3.578 40.131 25.833 1.000 54.627 590 GLN A C 1
ATOM 1083 O O . GLN A 1 149 ? 4.437 40.082 26.711 1.000 57.538 590 GLN A O 1
ATOM 1089 N N . LEU A 1 150 ? 3.512 41.155 24.975 1.000 54.937 591 LEU A N 1
ATOM 1090 C CA . LEU A 1 150 ? 4.527 42.203 24.969 1.000 53.574 591 LEU A CA 1
ATOM 1091 C C . LEU A 1 150 ? 4.426 43.008 26.265 1.000 52.330 591 LEU A C 1
ATOM 1092 O O . LEU A 1 150 ? 5.445 43.318 26.883 1.000 50.501 591 LEU A O 1
ATOM 1097 N N . TRP A 1 151 ? 3.189 43.297 26.692 1.000 53.127 592 TRP A N 1
ATOM 1098 C CA . TRP A 1 151 ? 2.947 43.990 27.948 1.000 53.698 592 TRP A CA 1
ATOM 1099 C C . TRP A 1 151 ? 3.557 43.219 29.117 1.000 52.131 592 TRP A C 1
ATOM 1100 O O . TRP A 1 151 ? 4.320 43.784 29.886 1.000 54.731 592 TRP A O 1
ATOM 1111 N N . GLU A 1 152 ? 3.244 41.926 29.221 1.000 51.296 593 GLU A N 1
ATOM 1112 C CA . GLU A 1 152 ? 3.538 41.153 30.415 1.000 56.930 593 GLU A CA 1
ATOM 1113 C C . GLU A 1 152 ? 5.035 40.872 30.554 1.000 58.827 593 GLU A C 1
ATOM 1114 O O . GLU A 1 152 ? 5.534 40.761 31.674 1.000 60.432 593 GLU A O 1
ATOM 1120 N N . THR A 1 153 ? 5.731 40.695 29.426 1.000 53.302 594 THR A N 1
ATOM 1121 C CA . THR A 1 153 ? 7.141 40.333 29.437 1.000 50.155 594 THR A CA 1
ATOM 1122 C C . THR A 1 153 ? 8.012 41.579 29.502 1.000 54.512 594 THR A C 1
ATOM 1123 O O . THR A 1 153 ? 9.082 41.519 30.085 1.000 60.514 594 THR A O 1
ATOM 1127 N N . THR A 1 154 ? 7.586 42.702 28.908 1.000 50.933 595 THR A N 1
ATOM 1128 C CA . THR A 1 154 ? 8.558 43.731 28.572 1.000 46.550 595 THR A CA 1
ATOM 1129 C C . THR A 1 154 ? 8.173 45.109 29.112 1.000 45.817 595 THR A C 1
ATOM 1130 O O . THR A 1 154 ? 9.047 45.894 29.474 1.000 50.319 595 THR A O 1
ATOM 1134 N N . MET A 1 155 ? 6.883 45.447 29.121 1.000 45.786 596 MET A N 1
ATOM 1135 C CA . MET A 1 155 ? 6.509 46.821 29.390 1.000 47.804 596 MET A CA 1
ATOM 1136 C C . MET A 1 155 ? 5.867 46.983 30.771 1.000 50.395 596 MET A C 1
ATOM 1137 O O . MET A 1 155 ? 5.808 48.092 31.281 1.000 45.113 596 MET A O 1
ATOM 1142 N N . ASN A 1 156 ? 5.344 45.896 31.351 1.000 51.818 597 ASN A N 1
ATOM 1143 C CA . ASN A 1 156 ? 4.578 45.974 32.587 1.000 54.157 597 ASN A CA 1
ATOM 1144 C C . ASN A 1 156 ? 5.539 46.229 33.739 1.000 47.424 597 ASN A C 1
ATOM 1145 O O . ASN A 1 156 ? 6.383 45.376 33.996 1.000 49.444 597 ASN A O 1
ATOM 1150 N N . PRO A 1 157 ? 5.425 47.375 34.454 1.000 51.372 598 PRO A N 1
ATOM 1151 C CA . PRO A 1 157 ? 6.354 47.710 35.532 1.000 54.457 598 PRO A CA 1
ATOM 1152 C C . PRO A 1 157 ? 6.377 46.682 36.667 1.000 61.294 598 PRO A C 1
ATOM 1153 O O . PRO A 1 157 ? 7.349 46.601 37.398 1.000 61.833 598 PRO A O 1
ATOM 1157 N N . GLU A 1 158 ? 5.332 45.856 36.776 1.000 65.785 599 GLU A N 1
ATOM 1158 C CA . GLU A 1 158 ? 5.254 44.847 37.818 1.000 70.723 599 GLU A CA 1
ATOM 1159 C C . GLU A 1 158 ? 6.099 43.613 37.502 1.000 69.159 599 GLU A C 1
ATOM 1160 O O . GLU A 1 158 ? 6.490 42.916 38.428 1.000 75.131 599 GLU A O 1
ATOM 1166 N N . HIS A 1 159 ? 6.385 43.316 36.228 1.000 65.243 600 HIS A N 1
ATOM 1167 C CA . HIS A 1 159 ? 7.117 42.094 35.918 1.000 63.242 600 HIS A CA 1
ATOM 1168 C C . HIS A 1 159 ? 8.338 42.306 35.029 1.000 60.258 600 HIS A C 1
ATOM 1169 O O . HIS A 1 159 ? 9.121 41.386 34.885 1.000 58.874 600 HIS A O 1
ATOM 1176 N N . ARG A 1 160 ? 8.470 43.466 34.379 1.000 57.935 601 ARG A N 1
ATOM 1177 C CA . ARG A 1 160 ? 9.526 43.682 33.400 1.000 55.445 601 ARG A CA 1
ATOM 1178 C C . ARG A 1 160 ? 10.887 43.793 34.074 1.000 57.694 601 ARG A C 1
ATOM 1179 O O . ARG A 1 160 ? 10.969 43.988 35.281 1.000 57.547 601 ARG A O 1
ATOM 1187 N N . ALA A 1 161 ? 11.939 43.728 33.251 1.000 56.169 602 ALA A N 1
ATOM 1188 C CA . ALA A 1 161 ? 13.310 43.869 33.711 1.000 54.438 602 ALA A CA 1
ATOM 1189 C C . ALA A 1 161 ? 14.073 44.776 32.748 1.000 53.043 602 ALA A C 1
ATOM 1190 O O . ALA A 1 161 ? 14.724 44.317 31.809 1.000 57.005 602 ALA A O 1
ATOM 1192 N N . LEU A 1 162 ? 13.935 46.080 32.998 1.000 52.867 603 LEU A N 1
ATOM 1193 C CA . LEU A 1 162 ? 14.694 47.106 32.319 1.000 52.624 603 LEU A CA 1
ATOM 1194 C C . LEU A 1 162 ? 16.148 47.099 32.774 1.000 58.957 603 LEU A C 1
ATOM 1195 O O . LEU A 1 162 ? 16.432 46.878 33.943 1.000 66.559 603 LEU A O 1
ATOM 1200 N N . LEU A 1 163 ? 17.069 47.322 31.834 1.000 52.565 604 LEU A N 1
ATOM 1201 C CA . LEU A 1 163 ? 18.450 47.589 32.186 1.000 55.276 604 LEU A CA 1
ATOM 1202 C C . LEU A 1 163 ? 18.609 49.100 32.182 1.000 53.659 604 LEU A C 1
ATOM 1203 O O . LEU A 1 163 ? 18.315 49.768 31.199 1.000 52.427 604 LEU A O 1
ATOM 1208 N N . GLN A 1 164 ? 19.035 49.644 33.308 1.000 51.594 605 GLN A N 1
ATOM 1209 C CA . GLN A 1 164 ? 19.335 51.053 33.349 1.000 53.146 605 GLN A CA 1
ATOM 1210 C C . GLN A 1 164 ? 20.770 51.233 32.891 1.000 46.986 605 GLN A C 1
ATOM 1211 O O . GLN A 1 164 ? 21.683 50.648 33.460 1.000 55.199 605 GLN A O 1
ATOM 1217 N N . VAL A 1 165 ? 20.959 52.099 31.900 1.000 47.010 606 VAL A N 1
ATOM 1218 C CA . VAL A 1 165 ? 22.270 52.308 31.317 1.000 47.579 606 VAL A CA 1
ATOM 1219 C C . VAL A 1 165 ? 23.103 53.185 32.246 1.000 57.342 606 VAL A C 1
ATOM 1220 O O . VAL A 1 165 ? 22.681 54.298 32.577 1.000 55.003 606 VAL A O 1
ATOM 1224 N N . LYS A 1 166 ? 24.295 52.689 32.610 1.000 59.798 607 LYS A N 1
ATOM 1225 C CA . LYS A 1 166 ? 25.219 53.426 33.464 1.000 66.031 607 LYS A CA 1
ATOM 1226 C C . LYS A 1 166 ? 26.488 53.782 32.700 1.000 58.254 607 LYS A C 1
ATOM 1227 O O . LYS A 1 166 ? 27.076 52.935 32.026 1.000 56.305 607 LYS A O 1
ATOM 1233 N N . LEU A 1 167 ? 26.904 55.043 32.862 1.000 53.530 608 LEU A N 1
ATOM 1234 C CA . LEU A 1 167 ? 28.178 55.537 32.383 1.000 58.051 608 LEU A CA 1
ATOM 1235 C C . LEU A 1 167 ? 29.174 55.579 33.544 1.000 67.987 608 LEU A C 1
ATOM 1236 O O . LEU A 1 167 ? 29.065 56.449 34.396 1.000 71.434 608 LEU A O 1
ATOM 1241 N N . GLU A 1 168 ? 30.141 54.648 33.579 1.000 71.840 609 GLU A N 1
ATOM 1242 C CA . GLU A 1 168 ? 31.132 54.610 34.645 1.000 69.724 609 GLU A CA 1
ATOM 1243 C C . GLU A 1 168 ? 32.262 55.588 34.328 1.000 73.263 609 GLU A C 1
ATOM 1244 O O . GLU A 1 168 ? 32.494 56.523 35.078 1.000 74.002 609 GLU A O 1
ATOM 1250 N N . ASP A 1 169 ? 32.935 55.385 33.192 1.000 75.351 610 ASP A N 1
ATOM 1251 C CA . ASP A 1 169 ? 34.211 56.020 32.909 1.000 66.315 610 ASP A CA 1
ATOM 1252 C C . ASP A 1 169 ? 34.183 56.651 31.523 1.000 63.589 610 ASP A C 1
ATOM 1253 O O . ASP A 1 169 ? 34.323 55.950 30.524 1.000 66.839 610 ASP A O 1
ATOM 1258 N N . ALA A 1 170 ? 34.098 57.984 31.486 1.000 59.197 611 ALA A N 1
ATOM 1259 C CA . ALA A 1 170 ? 33.819 58.721 30.267 1.000 56.633 611 ALA A CA 1
ATOM 1260 C C . ALA A 1 170 ? 34.957 58.619 29.258 1.000 62.670 611 ALA A C 1
ATOM 1261 O O . ALA A 1 170 ? 34.716 58.750 28.063 1.000 61.910 611 ALA A O 1
ATOM 1263 N N . ILE A 1 171 ? 36.196 58.443 29.730 1.000 61.281 612 ILE A N 1
ATOM 1264 C CA . ILE A 1 171 ? 37.339 58.366 28.833 1.000 66.502 612 ILE A CA 1
ATOM 1265 C C . ILE A 1 171 ? 37.289 57.030 28.088 1.000 67.041 612 ILE A C 1
ATOM 1266 O O . ILE A 1 171 ? 37.528 57.008 26.887 1.000 69.770 612 ILE A O 1
ATOM 1271 N N . GLU A 1 172 ? 36.996 55.937 28.808 1.000 60.575 613 GLU A N 1
ATOM 1272 C CA . GLU A 1 172 ? 36.870 54.615 28.220 1.000 57.976 613 GLU A CA 1
ATOM 1273 C C . GLU A 1 172 ? 35.674 54.580 27.266 1.000 59.992 613 GLU A C 1
ATOM 1274 O O . GLU A 1 172 ? 35.760 53.983 26.201 1.000 64.638 613 GLU A O 1
ATOM 1280 N N . ALA A 1 173 ? 34.554 55.200 27.670 1.000 58.241 614 ALA A N 1
ATOM 1281 C CA . ALA A 1 173 ? 33.363 55.261 26.835 1.000 59.819 614 ALA A CA 1
ATOM 1282 C C . ALA A 1 173 ? 33.666 56.000 25.538 1.000 55.507 614 ALA A C 1
ATOM 1283 O O . ALA A 1 173 ? 33.257 55.533 24.480 1.000 52.776 614 ALA A O 1
ATOM 1285 N N . ASP A 1 174 ? 34.388 57.130 25.629 1.000 52.890 615 ASP A N 1
ATOM 1286 C CA . ASP A 1 174 ? 34.775 57.909 24.463 1.000 49.841 615 ASP A CA 1
ATOM 1287 C C . ASP A 1 174 ? 35.516 57.011 23.480 1.000 53.955 615 ASP A C 1
ATOM 1288 O O . ASP A 1 174 ? 35.232 57.042 22.280 1.000 48.270 615 ASP A O 1
ATOM 1293 N N . GLN A 1 175 ? 36.462 56.229 24.019 1.000 50.329 616 GLN A N 1
ATOM 1294 C CA . GLN A 1 175 ? 37.330 55.389 23.217 1.000 51.134 616 GLN A CA 1
ATOM 1295 C C . GLN A 1 175 ? 36.497 54.289 22.561 1.000 49.477 616 GLN A C 1
ATOM 1296 O O . GLN A 1 175 ? 36.776 53.922 21.422 1.000 50.241 616 GLN A O 1
ATOM 1302 N N . THR A 1 176 ? 35.535 53.739 23.319 1.000 49.461 617 THR A N 1
ATOM 1303 C CA . THR A 1 176 ? 34.660 52.679 22.843 1.000 48.511 617 THR A CA 1
ATOM 1304 C C . THR A 1 176 ? 33.833 53.166 21.655 1.000 50.030 617 THR A C 1
ATOM 1305 O O . THR A 1 176 ? 33.840 52.523 20.602 1.000 49.053 617 THR A O 1
ATOM 1309 N N . PHE A 1 177 ? 33.160 54.313 21.808 1.000 46.850 618 PHE A N 1
ATOM 1310 C CA . PHE A 1 177 ? 32.345 54.878 20.748 1.000 45.784 618 PHE A CA 1
ATOM 1311 C C . PHE A 1 177 ? 33.186 55.139 19.504 1.000 50.321 618 PHE A C 1
ATOM 1312 O O . PHE A 1 177 ? 32.754 54.816 18.403 1.000 44.741 618 PHE A O 1
ATOM 1320 N N . GLU A 1 178 ? 34.410 55.630 19.685 1.000 51.282 619 GLU A N 1
ATOM 1321 C CA . GLU A 1 178 ? 35.272 55.980 18.564 1.000 56.648 619 GLU A CA 1
ATOM 1322 C C . GLU A 1 178 ? 35.726 54.692 17.866 1.000 44.797 619 GLU A C 1
ATOM 1323 O O . GLU A 1 178 ? 35.711 54.603 16.647 1.000 47.020 619 GLU A O 1
ATOM 1329 N N . MET A 1 179 ? 36.142 53.688 18.622 1.000 45.319 620 MET A N 1
ATOM 1330 C CA . MET A 1 179 ? 36.638 52.456 18.018 1.000 50.159 620 MET A CA 1
ATOM 1331 C C . MET A 1 179 ? 35.520 51.707 17.290 1.000 42.036 620 MET A C 1
ATOM 1332 O O . MET A 1 179 ? 35.709 51.290 16.152 1.000 48.823 620 MET A O 1
ATOM 1337 N N . LEU A 1 180 ? 34.394 51.471 17.969 1.000 39.263 621 LEU A N 1
ATOM 1338 C CA . LEU A 1 180 ? 33.315 50.661 17.403 1.000 41.253 621 LEU A CA 1
ATOM 1339 C C . LEU A 1 180 ? 32.539 51.387 16.295 1.000 45.927 621 LEU A C 1
ATOM 1340 O O . LEU A 1 180 ? 32.192 50.759 15.292 1.000 46.846 621 LEU A O 1
ATOM 1345 N N . MET A 1 181 ? 32.287 52.694 16.450 1.000 41.089 622 MET A N 1
ATOM 1346 C CA . MET A 1 181 ? 31.324 53.388 15.614 1.000 40.583 622 MET A CA 1
ATOM 1347 C C . MET A 1 181 ? 31.977 54.402 14.683 1.000 39.841 622 MET A C 1
ATOM 1348 O O . MET A 1 181 ? 31.321 54.875 13.761 1.000 40.886 622 MET A O 1
ATOM 1353 N N . GLY A 1 182 ? 33.276 54.661 14.860 1.000 42.815 623 GLY A N 1
ATOM 1354 C CA . GLY A 1 182 ? 33.979 55.694 14.107 1.000 41.657 623 GLY A CA 1
ATOM 1355 C C . GLY A 1 182 ? 34.419 55.250 12.708 1.000 43.921 623 GLY A C 1
ATOM 1356 O O . GLY A 1 182 ? 34.210 54.118 12.277 1.000 41.817 623 GLY A O 1
ATOM 1357 N N . ASP A 1 183 ? 35.075 56.169 12.009 1.000 43.483 624 ASP A N 1
ATOM 1358 C CA . ASP A 1 183 ? 35.392 56.015 10.600 1.000 49.993 624 ASP A CA 1
ATOM 1359 C C . ASP A 1 183 ? 36.653 55.173 10.370 1.000 46.041 624 ASP A C 1
ATOM 1360 O O . ASP A 1 183 ? 36.877 54.760 9.251 1.000 59.567 624 ASP A O 1
ATOM 1365 N N . VAL A 1 184 ? 37.465 54.856 11.385 1.000 48.358 625 VAL A N 1
ATOM 1366 C CA . VAL A 1 184 ? 38.671 54.075 11.125 1.000 51.081 625 VAL A CA 1
ATOM 1367 C C . VAL A 1 184 ? 38.343 52.580 11.190 1.000 46.075 625 VAL A C 1
ATOM 1368 O O . VAL A 1 184 ? 38.074 52.041 12.242 1.000 47.061 625 VAL A O 1
ATOM 1372 N N . VAL A 1 185 ? 38.399 51.879 10.067 1.000 50.303 626 VAL A N 1
ATOM 1373 C CA . VAL A 1 185 ? 37.974 50.486 10.047 1.000 47.806 626 VAL A CA 1
ATOM 1374 C C . VAL A 1 185 ? 38.935 49.603 10.852 1.000 45.618 626 VAL A C 1
ATOM 1375 O O . VAL A 1 185 ? 38.505 48.701 11.557 1.000 44.970 626 VAL A O 1
ATOM 1379 N N . GLU A 1 186 ? 40.238 49.862 10.754 1.000 49.187 627 GLU A N 1
ATOM 1380 C CA . GLU A 1 186 ? 41.238 48.919 11.222 1.000 49.094 627 GLU A CA 1
ATOM 1381 C C . GLU A 1 186 ? 41.089 48.637 12.724 1.000 47.728 627 GLU A C 1
ATOM 1382 O O . GLU A 1 186 ? 41.293 47.510 13.152 1.000 48.982 627 GLU A O 1
ATOM 1388 N N . ASN A 1 187 ? 40.783 49.649 13.548 1.000 47.902 628 ASN A N 1
ATOM 1389 C CA . ASN A 1 187 ? 40.693 49.443 14.992 1.000 48.682 628 ASN A CA 1
ATOM 1390 C C . ASN A 1 187 ? 39.468 48.605 15.323 1.000 48.612 628 ASN A C 1
ATOM 1391 O O . ASN A 1 187 ? 39.510 47.759 16.215 1.000 49.442 628 ASN A O 1
ATOM 1396 N N . ARG A 1 188 ? 38.397 48.819 14.548 1.000 49.455 629 ARG A N 1
ATOM 1397 C CA . ARG A 1 188 ? 37.206 47.993 14.644 1.000 45.155 629 ARG A CA 1
ATOM 1398 C C . ARG A 1 188 ? 37.525 46.561 14.216 1.000 44.068 629 ARG A C 1
ATOM 1399 O O . ARG A 1 188 ? 37.091 45.608 14.862 1.000 44.831 629 ARG A O 1
ATOM 1407 N N . ARG A 1 189 ? 38.305 46.399 13.137 1.000 48.367 630 ARG A N 1
ATOM 1408 C CA . ARG A 1 189 ? 38.718 45.068 12.698 1.000 49.477 630 ARG A CA 1
ATOM 1409 C C . ARG A 1 189 ? 39.567 44.394 13.782 1.000 51.373 630 ARG A C 1
ATOM 1410 O O . ARG A 1 189 ? 39.361 43.224 14.104 1.000 47.022 630 ARG A O 1
ATOM 1418 N N . GLN A 1 190 ? 40.525 45.141 14.341 1.000 49.070 631 GLN A N 1
ATOM 1419 C CA . GLN A 1 190 ? 41.351 44.642 15.433 1.000 49.851 631 GLN A CA 1
ATOM 1420 C C . GLN A 1 190 ? 40.471 44.219 16.609 1.000 46.250 631 GLN A C 1
ATOM 1421 O O . GLN A 1 190 ? 40.710 43.195 17.247 1.000 47.032 631 GLN A O 1
ATOM 1427 N N . PHE A 1 191 ? 39.457 45.032 16.916 1.000 45.123 632 PHE A N 1
ATOM 1428 C CA . PHE A 1 191 ? 38.566 44.726 18.023 1.000 43.117 632 PHE A CA 1
ATOM 1429 C C . PHE A 1 191 ? 37.864 43.389 17.777 1.000 48.662 632 PHE A C 1
ATOM 1430 O O . PHE A 1 191 ? 37.735 42.581 18.692 1.000 47.893 632 PHE A O 1
ATOM 1438 N N . ILE A 1 192 ? 37.409 43.143 16.538 1.000 46.321 633 ILE A N 1
ATOM 1439 C CA . ILE A 1 192 ? 36.665 41.922 16.267 1.000 43.154 633 ILE A CA 1
ATOM 1440 C C . ILE A 1 192 ? 37.607 40.725 16.372 1.000 48.223 633 ILE A C 1
ATOM 1441 O O . ILE A 1 192 ? 37.255 39.719 16.984 1.000 47.982 633 ILE A O 1
ATOM 1446 N N . GLU A 1 193 ? 38.800 40.830 15.774 1.000 47.086 634 GLU A N 1
ATOM 1447 C CA . GLU A 1 193 ? 39.758 39.739 15.804 1.000 52.155 634 GLU A CA 1
ATOM 1448 C C . GLU A 1 193 ? 40.093 39.396 17.256 1.000 58.798 634 GLU A C 1
ATOM 1449 O O . GLU A 1 193 ? 40.111 38.222 17.634 1.000 64.477 634 GLU A O 1
ATOM 1455 N N . ASP A 1 194 ? 40.323 40.422 18.081 1.000 51.934 635 ASP A N 1
ATOM 1456 C CA . ASP A 1 194 ? 40.702 40.183 19.467 1.000 51.621 635 ASP A CA 1
ATOM 1457 C C . ASP A 1 194 ? 39.579 39.560 20.289 1.000 57.821 635 ASP A C 1
ATOM 1458 O O . ASP A 1 194 ? 39.886 38.929 21.288 1.000 61.458 635 ASP A O 1
ATOM 1463 N N . ASN A 1 195 ? 38.300 39.698 19.894 1.000 55.784 636 ASN A N 1
ATOM 1464 C CA . ASN A 1 195 ? 37.215 39.326 20.797 1.000 52.677 636 ASN A CA 1
ATOM 1465 C C . ASN A 1 195 ? 36.342 38.203 20.241 1.000 57.589 636 ASN A C 1
ATOM 1466 O O . ASN A 1 195 ? 35.618 37.546 20.986 1.000 59.813 636 ASN A O 1
ATOM 1471 N N . ALA A 1 196 ? 36.399 37.962 18.937 1.000 52.367 637 ALA A N 1
ATOM 1472 C CA . ALA A 1 196 ? 35.449 37.051 18.332 1.000 55.948 637 ALA A CA 1
ATOM 1473 C C . ALA A 1 196 ? 35.719 35.628 18.815 1.000 58.911 637 ALA A C 1
ATOM 1474 O O . ALA A 1 196 ? 36.865 35.219 18.927 1.000 68.481 637 ALA A O 1
ATOM 1476 N N . VAL A 1 197 ? 34.655 34.887 19.121 1.000 58.128 638 VAL A N 1
ATOM 1477 C CA . VAL A 1 197 ? 34.761 33.461 19.372 1.000 69.792 638 VAL A CA 1
ATOM 1478 C C . VAL A 1 197 ? 33.962 32.721 18.301 1.000 70.713 638 VAL A C 1
ATOM 1479 O O . VAL A 1 197 ? 32.736 32.726 18.313 1.000 74.740 638 VAL A O 1
ATOM 1483 N N . TYR A 1 198 ? 34.681 32.091 17.364 1.000 85.529 639 TYR A N 1
ATOM 1484 C CA . TYR A 1 198 ? 34.081 31.399 16.232 1.000 85.964 639 TYR A CA 1
ATOM 1485 C C . TYR A 1 198 ? 33.872 29.919 16.581 1.000 103.923 639 TYR A C 1
ATOM 1486 O O . TYR A 1 198 ? 34.821 29.226 16.949 1.000 121.888 639 TYR A O 1
ATOM 1495 N N . ALA A 1 199 ? 32.623 29.439 16.474 1.000 109.310 640 ALA A N 1
ATOM 1496 C CA . ALA A 1 199 ? 32.313 28.015 16.558 1.000 107.635 640 ALA A CA 1
ATOM 1497 C C . ALA A 1 199 ? 32.880 27.422 17.849 1.000 105.241 640 ALA A C 1
ATOM 1498 O O . ALA A 1 199 ? 32.064 27.269 18.779 1.000 105.821 640 ALA A O 1
ATOM 1500 N N . ASN A 1 212 ? 18.120 45.692 36.877 1.000 85.909 1010 ASN A N 1
ATOM 1501 C CA . ASN A 1 212 ? 19.607 45.727 36.894 1.000 82.709 1010 ASN A CA 1
ATOM 1502 C C . ASN A 1 212 ? 20.092 47.016 36.238 1.000 80.475 1010 ASN A C 1
ATOM 1503 O O . ASN A 1 212 ? 19.299 47.829 35.772 1.000 71.344 1010 ASN A O 1
ATOM 1508 N N . GLU A 1 213 ? 21.414 47.194 36.277 1.000 76.152 1011 GLU A N 1
ATOM 1509 C CA . GLU A 1 213 ? 22.120 48.261 35.601 1.000 72.759 1011 GLU A CA 1
ATOM 1510 C C . GLU A 1 213 ? 23.007 47.641 34.534 1.000 63.322 1011 GLU A C 1
ATOM 1511 O O . GLU A 1 213 ? 23.454 46.512 34.677 1.000 61.694 1011 GLU A O 1
ATOM 1517 N N . ARG A 1 214 ? 23.321 48.417 33.504 1.000 62.982 1012 ARG A N 1
ATOM 1518 C CA . ARG A 1 214 ? 24.164 47.941 32.419 1.000 58.836 1012 ARG A CA 1
ATOM 1519 C C . ARG A 1 214 ? 25.180 49.022 32.069 1.000 50.559 1012 ARG A C 1
ATOM 1520 O O . ARG A 1 214 ? 24.826 50.152 31.729 1.000 52.788 1012 ARG A O 1
ATOM 1528 N N . ASN A 1 215 ? 26.455 48.678 32.216 1.000 45.470 1013 ASN A N 1
ATOM 1529 C CA . ASN A 1 215 ? 27.529 49.587 31.870 1.000 46.418 1013 ASN A CA 1
ATOM 1530 C C . ASN A 1 215 ? 27.487 49.806 30.356 1.000 50.083 1013 ASN A C 1
ATOM 1531 O O . ASN A 1 215 ? 27.446 48.834 29.607 1.000 51.310 1013 ASN A O 1
ATOM 1536 N N . ILE A 1 216 ? 27.543 51.066 29.920 1.000 52.660 1014 ILE A N 1
ATOM 1537 C CA . ILE A 1 216 ? 27.335 51.424 28.521 1.000 51.257 1014 ILE A CA 1
ATOM 1538 C C . ILE A 1 216 ? 28.473 50.908 27.642 1.000 52.489 1014 ILE A C 1
ATOM 1539 O O . ILE A 1 216 ? 28.245 50.546 26.486 1.000 51.171 1014 ILE A O 1
ATOM 1544 N N . THR A 1 217 ? 29.695 50.912 28.172 1.000 51.919 1015 THR A N 1
ATOM 1545 C CA . THR A 1 217 ? 30.843 50.387 27.447 1.000 53.075 1015 THR A CA 1
ATOM 1546 C C . THR A 1 217 ? 30.669 48.887 27.207 1.000 48.612 1015 THR A C 1
ATOM 1547 O O . THR A 1 217 ? 30.855 48.430 26.095 1.000 49.114 1015 THR A O 1
ATOM 1551 N N . SER A 1 218 ? 30.299 48.124 28.242 1.000 52.788 1016 SER A N 1
ATOM 1552 C CA . SER A 1 218 ? 30.043 46.698 28.110 1.000 52.071 1016 SER A CA 1
ATOM 1553 C C . SER A 1 218 ? 28.904 46.427 27.119 1.000 46.534 1016 SER A C 1
ATOM 1554 O O . SER A 1 218 ? 28.992 45.490 26.338 1.000 48.958 1016 SER A O 1
ATOM 1557 N N . GLU A 1 219 ? 27.851 47.253 27.151 1.000 45.609 1017 GLU A N 1
ATOM 1558 C CA . GLU A 1 219 ? 26.696 47.094 26.282 1.000 50.068 1017 GLU A CA 1
ATOM 1559 C C . GLU A 1 219 ? 27.093 47.309 24.819 1.000 44.585 1017 GLU A C 1
ATOM 1560 O O . GLU A 1 219 ? 26.709 46.545 23.940 1.000 48.669 1017 GLU A O 1
ATOM 1566 N N . MET A 1 220 ? 27.848 48.369 24.575 1.000 44.980 1018 MET A N 1
ATOM 1567 C CA . MET A 1 220 ? 28.303 48.699 23.240 1.000 43.505 1018 MET A CA 1
ATOM 1568 C C . MET A 1 220 ? 29.203 47.596 22.713 1.000 42.548 1018 MET A C 1
ATOM 1569 O O . MET A 1 220 ? 28.997 47.154 21.587 1.000 46.808 1018 MET A O 1
ATOM 1574 N N . ARG A 1 221 ? 30.159 47.131 23.533 1.000 44.721 1019 ARG A N 1
ATOM 1575 C CA . ARG A 1 221 ? 31.118 46.142 23.064 1.000 44.783 1019 ARG A CA 1
ATOM 1576 C C . ARG A 1 221 ? 30.396 44.831 22.756 1.000 44.042 1019 ARG A C 1
ATOM 1577 O O . ARG A 1 221 ? 30.659 44.217 21.734 1.000 48.400 1019 ARG A O 1
ATOM 1585 N N . GLU A 1 222 ? 29.505 44.384 23.632 1.000 41.572 1020 GLU A N 1
ATOM 1586 C CA . GLU A 1 222 ? 28.832 43.108 23.420 1.000 45.998 1020 GLU A CA 1
ATOM 1587 C C . GLU A 1 222 ? 27.806 43.140 22.284 1.000 43.913 1020 GLU A C 1
ATOM 1588 O O . GLU A 1 222 ? 27.696 42.180 21.522 1.000 46.458 1020 GLU A O 1
ATOM 1594 N N . SER A 1 223 ? 27.003 44.194 22.211 1.000 47.505 1021 SER A N 1
ATOM 1595 C CA . SER A 1 223 ? 26.001 44.296 21.162 1.000 43.637 1021 SER A CA 1
ATOM 1596 C C . SER A 1 223 ? 26.690 44.448 19.806 1.000 47.872 1021 SER A C 1
ATOM 1597 O O . SER A 1 223 ? 26.395 43.715 18.879 1.000 40.756 1021 SER A O 1
ATOM 1600 N N . PHE A 1 224 ? 27.674 45.346 19.706 1.000 44.535 1022 PHE A N 1
ATOM 1601 C CA . PHE A 1 224 ? 28.347 45.536 18.443 1.000 43.016 1022 PHE A CA 1
ATOM 1602 C C . PHE A 1 224 ? 28.995 44.224 17.972 1.000 44.800 1022 PHE A C 1
ATOM 1603 O O . PHE A 1 224 ? 28.868 43.847 16.799 1.000 45.149 1022 PHE A O 1
ATOM 1611 N N . LEU A 1 225 ? 29.646 43.506 18.882 1.000 42.306 1023 LEU A N 1
ATOM 1612 C CA . LEU A 1 225 ? 30.346 42.277 18.552 1.000 47.629 1023 LEU A CA 1
ATOM 1613 C C . LEU A 1 225 ? 29.366 41.215 18.058 1.000 44.546 1023 LEU A C 1
ATOM 1614 O O . LEU A 1 225 ? 29.668 40.540 17.080 1.000 43.968 1023 LEU A O 1
ATOM 1619 N N . ASP A 1 226 ? 28.219 41.067 18.732 1.000 43.199 1024 ASP A N 1
ATOM 1620 C CA . ASP A 1 226 ? 27.149 40.214 18.249 1.000 49.375 1024 ASP A CA 1
ATOM 1621 C C . ASP A 1 226 ? 26.840 40.527 16.793 1.000 46.175 1024 ASP A C 1
ATOM 1622 O O . ASP A 1 226 ? 26.782 39.604 15.999 1.000 46.046 1024 ASP A O 1
ATOM 1627 N N . TYR A 1 227 ? 26.588 41.809 16.486 1.000 40.785 1025 TYR A N 1
ATOM 1628 C CA . TYR A 1 227 ? 26.193 42.237 15.157 1.000 38.022 1025 TYR A CA 1
ATOM 1629 C C . TYR A 1 227 ? 27.312 41.876 14.194 1.000 39.496 1025 TYR A C 1
ATOM 1630 O O . TYR A 1 227 ? 27.078 41.190 13.200 1.000 39.627 1025 TYR A O 1
ATOM 1639 N N . ALA A 1 228 ? 28.535 42.287 14.532 1.000 37.598 1026 ALA A N 1
ATOM 1640 C CA . ALA A 1 228 ? 29.636 42.199 13.591 1.000 36.862 1026 ALA A CA 1
ATOM 1641 C C . ALA A 1 228 ? 29.904 40.739 13.239 1.000 39.411 1026 ALA A C 1
ATOM 1642 O O . ALA A 1 228 ? 30.074 40.407 12.073 1.000 45.684 1026 ALA A O 1
ATOM 1644 N N . MET A 1 229 ? 29.966 39.876 14.239 1.000 43.100 1027 MET A N 1
ATOM 1645 C CA . MET A 1 229 ? 30.275 38.469 14.012 1.000 41.801 1027 MET A CA 1
ATOM 1646 C C . MET A 1 229 ? 29.179 37.827 13.162 1.000 42.899 1027 MET A C 1
ATOM 1647 O O . MET A 1 229 ? 29.482 37.000 12.313 1.000 44.250 1027 MET A O 1
ATOM 1652 N N . SER A 1 230 ? 27.916 38.228 13.381 1.000 41.687 1028 SER A N 1
ATOM 1653 C CA . SER A 1 230 ? 26.783 37.680 12.646 1.000 39.103 1028 SER A CA 1
ATOM 1654 C C . SER A 1 230 ? 26.822 38.064 11.162 1.000 38.175 1028 SER A C 1
ATOM 1655 O O . SER A 1 230 ? 26.479 37.271 10.284 1.000 42.363 1028 SER A O 1
ATOM 1658 N N . VAL A 1 231 ? 27.301 39.269 10.876 1.000 35.639 1029 VAL A N 1
ATOM 1659 C CA . VAL A 1 231 ? 27.427 39.757 9.524 1.000 37.611 1029 VAL A CA 1
ATOM 1660 C C . VAL A 1 231 ? 28.596 39.053 8.846 1.000 39.652 1029 VAL A C 1
ATOM 1661 O O . VAL A 1 231 ? 28.484 38.699 7.675 1.000 40.145 1029 VAL A O 1
ATOM 1665 N N . ILE A 1 232 ? 29.673 38.815 9.609 1.000 41.900 1030 ILE A N 1
ATOM 1666 C CA . ILE A 1 232 ? 30.875 38.195 9.070 1.000 43.355 1030 ILE A CA 1
ATOM 1667 C C . ILE A 1 232 ? 30.604 36.723 8.719 1.000 39.932 1030 ILE A C 1
ATOM 1668 O O . ILE A 1 232 ? 30.877 36.272 7.592 1.000 38.383 1030 ILE A O 1
ATOM 1673 N N . VAL A 1 233 ? 30.046 35.979 9.684 1.000 39.887 1031 VAL A N 1
ATOM 1674 C CA . VAL A 1 233 ? 29.995 34.531 9.570 1.000 42.958 1031 VAL A CA 1
ATOM 1675 C C . VAL A 1 233 ? 28.651 34.085 9.000 1.000 43.139 1031 VAL A C 1
ATOM 1676 O O . VAL A 1 233 ? 28.547 32.934 8.601 1.000 41.543 1031 VAL A O 1
ATOM 1680 N N . ALA A 1 234 ? 27.635 34.954 8.974 1.000 40.374 1032 ALA A N 1
ATOM 1681 C CA . ALA A 1 234 ? 26.302 34.505 8.585 1.000 42.752 1032 ALA A CA 1
ATOM 1682 C C . ALA A 1 234 ? 25.527 35.582 7.830 1.000 37.624 1032 ALA A C 1
ATOM 1683 O O . ALA A 1 234 ? 24.333 35.753 8.027 1.000 39.941 1032 ALA A O 1
ATOM 1685 N N . ARG A 1 235 ? 26.177 36.270 6.894 1.000 39.160 1033 ARG A N 1
ATOM 1686 C CA . ARG A 1 235 ? 25.447 37.161 5.998 1.000 38.012 1033 ARG A CA 1
ATOM 1687 C C . ARG A 1 235 ? 26.271 37.526 4.765 1.000 38.490 1033 ARG A C 1
ATOM 1688 O O . ARG A 1 235 ? 25.863 37.221 3.638 1.000 36.113 1033 ARG A O 1
ATOM 1696 N N . ALA A 1 236 ? 27.396 38.225 4.995 1.000 41.961 1034 ALA A N 1
ATOM 1697 C CA . ALA A 1 236 ? 28.014 39.036 3.953 1.000 42.395 1034 ALA A CA 1
ATOM 1698 C C . ALA A 1 236 ? 29.186 38.353 3.234 1.000 43.200 1034 ALA A C 1
ATOM 1699 O O . ALA A 1 236 ? 29.610 38.840 2.189 1.000 40.001 1034 ALA A O 1
ATOM 1701 N N . LEU A 1 237 ? 29.753 37.283 3.797 1.000 37.860 1035 LEU A N 1
ATOM 1702 C CA . LEU A 1 237 ? 30.955 36.670 3.236 1.000 35.239 1035 LEU A CA 1
ATOM 1703 C C . LEU A 1 237 ? 30.643 35.250 2.761 1.000 39.764 1035 LEU A C 1
ATOM 1704 O O . LEU A 1 237 ? 29.919 34.524 3.421 1.000 36.933 1035 LEU A O 1
ATOM 1709 N N . PRO A 1 238 ? 31.210 34.790 1.626 1.000 40.512 1036 PRO A N 1
ATOM 1710 C CA . PRO A 1 238 ? 31.019 33.421 1.169 1.000 42.970 1036 PRO A CA 1
ATOM 1711 C C . PRO A 1 238 ? 31.911 32.406 1.867 1.000 35.660 1036 PRO A C 1
ATOM 1712 O O . PRO A 1 238 ? 32.966 32.745 2.377 1.000 37.617 1036 PRO A O 1
ATOM 1716 N N . ASP A 1 239 ? 31.400 31.181 1.916 1.000 40.260 1037 ASP A N 1
ATOM 1717 C CA . ASP A 1 239 ? 32.129 30.021 2.376 1.000 40.498 1037 ASP A CA 1
ATOM 1718 C C . ASP A 1 239 ? 33.112 29.598 1.284 1.000 41.393 1037 ASP A C 1
ATOM 1719 O O . ASP A 1 239 ? 32.766 29.519 0.101 1.000 41.251 1037 ASP A O 1
ATOM 1724 N N . VAL A 1 240 ? 34.352 29.303 1.671 1.000 41.744 1038 VAL A N 1
ATOM 1725 C CA . VAL A 1 240 ? 35.350 28.940 0.678 1.000 41.666 1038 VAL A CA 1
ATOM 1726 C C . VAL A 1 240 ? 34.938 27.659 -0.057 1.000 42.452 1038 VAL A C 1
ATOM 1727 O O . VAL A 1 240 ? 35.308 27.462 -1.212 1.000 43.157 1038 VAL A O 1
ATOM 1731 N N . ARG A 1 241 ? 34.160 26.782 0.592 1.000 43.786 1039 ARG A N 1
ATOM 1732 C CA . ARG A 1 241 ? 33.928 25.443 0.066 1.000 41.426 1039 ARG A CA 1
ATOM 1733 C C . ARG A 1 241 ? 32.913 25.423 -1.077 1.000 38.706 1039 ARG A C 1
ATOM 1734 O O . ARG A 1 241 ? 33.149 24.784 -2.083 1.000 41.044 1039 ARG A O 1
ATOM 1742 N N . ASP A 1 242 ? 31.751 26.062 -0.910 1.000 42.482 1040 ASP A N 1
ATOM 1743 C CA . ASP A 1 242 ? 30.747 26.115 -1.965 1.000 38.881 1040 ASP A CA 1
ATOM 1744 C C . ASP A 1 242 ? 30.632 27.514 -2.570 1.000 39.076 1040 ASP A C 1
ATOM 1745 O O . ASP A 1 242 ? 29.896 27.692 -3.513 1.000 40.946 1040 ASP A O 1
ATOM 1750 N N . GLY A 1 243 ? 31.339 28.524 -2.054 1.000 41.505 1041 GLY A N 1
ATOM 1751 C CA . GLY A 1 243 ? 31.284 29.860 -2.650 1.000 40.792 1041 GLY A CA 1
ATOM 1752 C C . GLY A 1 243 ? 29.993 30.636 -2.326 1.000 41.012 1041 GLY A C 1
ATOM 1753 O O . GLY A 1 243 ? 29.748 31.658 -2.941 1.000 41.780 1041 GLY A O 1
ATOM 1754 N N . LEU A 1 244 ? 29.213 30.208 -1.323 1.000 39.935 1042 LEU A N 1
ATOM 1755 C CA . LEU A 1 244 ? 27.875 30.754 -1.101 1.000 42.944 1042 LEU A CA 1
ATOM 1756 C C . LEU A 1 244 ? 27.793 31.517 0.221 1.000 40.690 1042 LEU A C 1
ATOM 1757 O O . LEU A 1 244 ? 28.416 31.154 1.222 1.000 40.078 1042 LEU A O 1
ATOM 1762 N N . LYS A 1 245 ? 26.958 32.568 0.217 1.000 39.010 1043 LYS A N 1
ATOM 1763 C CA . LYS A 1 245 ? 26.524 33.217 1.436 1.000 37.469 1043 LYS A CA 1
ATOM 1764 C C . LYS A 1 245 ? 25.253 32.522 1.878 1.000 38.900 1043 LYS A C 1
ATOM 1765 O O . LYS A 1 245 ? 24.621 31.865 1.049 1.000 42.853 1043 LYS A O 1
ATOM 1771 N N . PRO A 1 246 ? 24.837 32.651 3.160 1.000 39.434 1044 PRO A N 1
ATOM 1772 C CA . PRO A 1 246 ? 23.638 31.975 3.632 1.000 43.021 1044 PRO A CA 1
ATOM 1773 C C . PRO A 1 246 ? 22.378 32.198 2.798 1.000 41.993 1044 PRO A C 1
ATOM 1774 O O . PRO A 1 246 ? 21.622 31.252 2.606 1.000 38.378 1044 PRO A O 1
ATOM 1778 N N . VAL A 1 247 ? 22.119 33.424 2.329 1.000 36.685 1045 VAL A N 1
ATOM 1779 C CA . VAL A 1 247 ? 20.868 33.646 1.621 1.000 40.999 1045 VAL A CA 1
ATOM 1780 C C . VAL A 1 247 ? 20.844 32.817 0.329 1.000 40.091 1045 VAL A C 1
ATOM 1781 O O . VAL A 1 247 ? 19.850 32.173 0.013 1.000 42.413 1045 VAL A O 1
ATOM 1785 N N . HIS A 1 248 ? 21.951 32.792 -0.411 1.000 39.843 1046 HIS A N 1
ATOM 1786 C CA . HIS A 1 248 ? 22.000 32.052 -1.660 1.000 40.672 1046 HIS A CA 1
ATOM 1787 C C . HIS A 1 248 ? 21.920 30.549 -1.400 1.000 38.069 1046 HIS A C 1
ATOM 1788 O O . HIS A 1 248 ? 21.249 29.850 -2.148 1.000 41.446 1046 HIS A O 1
ATOM 1795 N N . ARG A 1 249 ? 22.585 30.065 -0.345 1.000 37.260 1047 ARG A N 1
ATOM 1796 C CA . ARG A 1 249 ? 22.496 28.663 0.047 1.000 37.510 1047 ARG A CA 1
ATOM 1797 C C . ARG A 1 249 ? 21.056 28.249 0.368 1.000 40.010 1047 ARG A C 1
ATOM 1798 O O . ARG A 1 249 ? 20.613 27.179 -0.041 1.000 42.771 1047 ARG A O 1
ATOM 1806 N N . ARG A 1 250 ? 20.319 29.097 1.084 1.000 40.874 1048 ARG A N 1
ATOM 1807 C CA . ARG A 1 250 ? 18.958 28.780 1.491 1.000 40.715 1048 ARG A CA 1
ATOM 1808 C C . ARG A 1 250 ? 17.999 28.774 0.304 1.000 40.191 1048 ARG A C 1
ATOM 1809 O O . ARG A 1 250 ? 17.133 27.901 0.249 1.000 39.968 1048 ARG A O 1
ATOM 1817 N N . ILE A 1 251 ? 18.154 29.739 -0.620 1.000 37.512 1049 ILE A N 1
ATOM 1818 C CA . ILE A 1 251 ? 17.402 29.760 -1.871 1.000 40.703 1049 ILE A CA 1
ATOM 1819 C C . ILE A 1 251 ? 17.618 28.452 -2.651 1.000 46.448 1049 ILE A C 1
ATOM 1820 O O . ILE A 1 251 ? 16.662 27.803 -3.074 1.000 42.773 1049 ILE A O 1
ATOM 1825 N N . LEU A 1 252 ? 18.879 28.063 -2.855 1.000 39.989 1050 LEU A N 1
ATOM 1826 C CA . LEU A 1 252 ? 19.182 26.938 -3.713 1.000 44.028 1050 LEU A CA 1
ATOM 1827 C C . LEU A 1 252 ? 18.684 25.657 -3.038 1.000 43.000 1050 LEU A C 1
ATOM 1828 O O . LEU A 1 252 ? 18.129 24.789 -3.695 1.000 43.603 1050 LEU A O 1
ATOM 1833 N N . TYR A 1 253 ? 18.890 25.546 -1.723 1.000 44.744 1051 TYR A N 1
ATOM 1834 C CA . TYR A 1 253 ? 18.396 24.409 -0.973 1.000 47.196 1051 TYR A CA 1
ATOM 1835 C C . TYR A 1 253 ? 16.869 24.361 -1.062 1.000 47.146 1051 TYR A C 1
ATOM 1836 O O . TYR A 1 253 ? 16.303 23.304 -1.317 1.000 47.227 1051 TYR A O 1
ATOM 1845 N N . GLY A 1 254 ? 16.234 25.523 -0.894 1.000 46.474 1052 GLY A N 1
ATOM 1846 C CA . GLY A 1 254 ? 14.790 25.673 -1.002 1.000 50.005 1052 GLY A CA 1
ATOM 1847 C C . GLY A 1 254 ? 14.254 25.187 -2.349 1.000 57.233 1052 GLY A C 1
ATOM 1848 O O . GLY A 1 254 ? 13.281 24.428 -2.392 1.000 49.284 1052 GLY A O 1
ATOM 1849 N N . LEU A 1 255 ? 14.913 25.609 -3.435 1.000 46.167 1053 LEU A N 1
ATOM 1850 C CA . LEU A 1 255 ? 14.556 25.139 -4.762 1.000 49.228 1053 LEU A CA 1
ATOM 1851 C C . LEU A 1 255 ? 14.683 23.616 -4.820 1.000 50.753 1053 LEU A C 1
ATOM 1852 O O . LEU A 1 255 ? 13.808 22.944 -5.352 1.000 52.572 1053 LEU A O 1
ATOM 1857 N N . ASN A 1 256 ? 15.746 23.063 -4.241 1.000 46.404 1054 ASN A N 1
ATOM 1858 C CA . ASN A 1 256 ? 15.972 21.629 -4.329 1.000 49.806 1054 ASN A CA 1
ATOM 1859 C C . ASN A 1 256 ? 14.897 20.864 -3.563 1.000 58.355 1054 ASN A C 1
ATOM 1860 O O . ASN A 1 256 ? 14.480 19.815 -4.030 1.000 62.499 1054 ASN A O 1
ATOM 1865 N N . GLU A 1 257 ? 14.483 21.387 -2.399 1.000 55.142 1055 GLU A N 1
ATOM 1866 C CA . GLU A 1 257 ? 13.582 20.693 -1.497 1.000 61.648 1055 GLU A CA 1
ATOM 1867 C C . GLU A 1 257 ? 12.213 20.595 -2.142 1.000 59.725 1055 GLU A C 1
ATOM 1868 O O . GLU A 1 257 ? 11.551 19.574 -2.015 1.000 67.090 1055 GLU A O 1
ATOM 1874 N N . GLN A 1 258 ? 11.824 21.649 -2.852 1.000 57.372 1056 GLN A N 1
ATOM 1875 C CA . GLN A 1 258 ? 10.550 21.671 -3.548 1.000 65.766 1056 GLN A CA 1
ATOM 1876 C C . GLN A 1 258 ? 10.636 21.065 -4.953 1.000 61.124 1056 GLN A C 1
ATOM 1877 O O . GLN A 1 258 ? 9.695 21.229 -5.726 1.000 65.681 1056 GLN A O 1
ATOM 1883 N N . GLY A 1 259 ? 11.751 20.401 -5.298 1.000 61.529 1057 GLY A N 1
ATOM 1884 C CA . GLY A 1 259 ? 11.905 19.739 -6.593 1.000 60.144 1057 GLY A CA 1
ATOM 1885 C C . GLY A 1 259 ? 11.714 20.688 -7.784 1.000 63.294 1057 GLY A C 1
ATOM 1886 O O . GLY A 1 259 ? 11.103 20.340 -8.786 1.000 62.931 1057 GLY A O 1
ATOM 1887 N N . MET A 1 260 ? 12.291 21.889 -7.722 1.000 63.313 1058 MET A N 1
ATOM 1888 C CA . MET A 1 260 ? 12.161 22.828 -8.826 1.000 68.067 1058 MET A CA 1
ATOM 1889 C C . MET A 1 260 ? 13.388 22.703 -9.735 1.000 65.188 1058 MET A C 1
ATOM 1890 O O . MET A 1 260 ? 14.167 23.642 -9.900 1.000 56.230 1058 MET A O 1
ATOM 1895 N N . THR A 1 261 ? 13.528 21.512 -10.332 1.000 55.056 1059 THR A N 1
ATOM 1896 C CA . THR A 1 261 ? 14.684 21.137 -11.129 1.000 55.407 1059 THR A CA 1
ATOM 1897 C C . THR A 1 261 ? 14.515 21.671 -12.546 1.000 52.469 1059 THR A C 1
ATOM 1898 O O . THR A 1 261 ? 13.442 22.144 -12.924 1.000 57.830 1059 THR A O 1
ATOM 1902 N N . PRO A 1 262 ? 15.573 21.658 -13.381 1.000 52.790 1060 PRO A N 1
ATOM 1903 C CA . PRO A 1 262 ? 15.478 22.247 -14.720 1.000 57.158 1060 PRO A CA 1
ATOM 1904 C C . PRO A 1 262 ? 14.431 21.601 -15.629 1.000 57.933 1060 PRO A C 1
ATOM 1905 O O . PRO A 1 262 ? 13.978 22.243 -16.567 1.000 61.895 1060 PRO A O 1
ATOM 1909 N N . ASP A 1 263 ? 14.080 20.333 -15.353 1.000 65.596 1061 ASP A N 1
ATOM 1910 C CA . ASP A 1 263 ? 13.153 19.546 -16.163 1.000 71.204 1061 ASP A CA 1
ATOM 1911 C C . ASP A 1 263 ? 11.694 19.867 -15.834 1.000 69.895 1061 ASP A C 1
ATOM 1912 O O . ASP A 1 263 ? 10.820 19.555 -16.626 1.000 73.418 1061 ASP A O 1
ATOM 1917 N N . LYS A 1 264 ? 11.433 20.458 -14.659 1.000 67.571 1062 LYS A N 1
ATOM 1918 C CA . LYS A 1 264 ? 10.083 20.755 -14.220 1.000 64.563 1062 LYS A CA 1
ATOM 1919 C C . LYS A 1 264 ? 9.744 22.185 -14.603 1.000 58.460 1062 LYS A C 1
ATOM 1920 O O . LYS A 1 264 ? 10.619 22.979 -14.914 1.000 58.993 1062 LYS A O 1
ATOM 1926 N N . SER A 1 265 ? 8.460 22.529 -14.548 1.000 56.975 1063 SER A N 1
ATOM 1927 C CA . SER A 1 265 ? 8.027 23.851 -14.977 1.000 58.522 1063 SER A CA 1
ATOM 1928 C C . SER A 1 265 ? 8.503 24.924 -13.985 1.000 63.688 1063 SER A C 1
ATOM 1929 O O . SER A 1 265 ? 8.890 24.623 -12.850 1.000 55.699 1063 SER A O 1
ATOM 1932 N N . TYR A 1 266 ? 8.463 26.188 -14.433 1.000 53.344 1064 TYR A N 1
ATOM 1933 C CA . TYR A 1 266 ? 8.874 27.320 -13.623 1.000 55.901 1064 TYR A CA 1
ATOM 1934 C C . TYR A 1 266 ? 7.909 27.489 -12.451 1.000 59.404 1064 TYR A C 1
ATOM 1935 O O . TYR A 1 266 ? 6.706 27.346 -12.619 1.000 56.652 1064 TYR A O 1
ATOM 1944 N N . LYS A 1 267 ? 8.451 27.831 -11.275 1.000 58.230 1065 LYS A N 1
ATOM 1945 C CA . LYS A 1 267 ? 7.639 28.077 -10.099 1.000 58.363 1065 LYS A CA 1
ATOM 1946 C C . LYS A 1 267 ? 7.619 29.574 -9.814 1.000 54.548 1065 LYS A C 1
ATOM 1947 O O . LYS A 1 267 ? 8.577 30.283 -10.082 1.000 53.474 1065 LYS A O 1
ATOM 1953 N N . LYS A 1 268 ? 6.513 30.049 -9.248 1.000 54.195 1066 LYS A N 1
ATOM 1954 C CA . LYS A 1 268 ? 6.321 31.466 -9.002 1.000 56.953 1066 LYS A CA 1
ATOM 1955 C C . LYS A 1 268 ? 7.320 31.956 -7.958 1.000 54.284 1066 LYS A C 1
ATOM 1956 O O . LYS A 1 268 ? 7.531 31.289 -6.934 1.000 46.911 1066 LYS A O 1
ATOM 1962 N N . SER A 1 269 ? 7.898 33.139 -8.222 1.000 49.268 1067 SER A N 1
ATOM 1963 C CA . SER A 1 269 ? 8.922 33.706 -7.355 1.000 47.803 1067 SER A CA 1
ATOM 1964 C C . SER A 1 269 ? 8.394 33.959 -5.936 1.000 50.345 1067 SER A C 1
ATOM 1965 O O . SER A 1 269 ? 9.105 33.732 -4.961 1.000 42.518 1067 SER A O 1
ATOM 1968 N N . ALA A 1 270 ? 7.148 34.434 -5.830 1.000 52.456 1068 ALA A N 1
ATOM 1969 C CA . ALA A 1 270 ? 6.546 34.779 -4.552 1.000 54.758 1068 ALA A CA 1
ATOM 1970 C C . ALA A 1 270 ? 6.467 33.573 -3.634 1.000 50.515 1068 ALA A C 1
ATOM 1971 O O . ALA A 1 270 ? 6.657 33.728 -2.431 1.000 50.067 1068 ALA A O 1
ATOM 1973 N N . ARG A 1 271 ? 6.213 32.386 -4.197 1.000 50.508 1069 ARG A N 1
ATOM 1974 C CA . ARG A 1 271 ? 6.085 31.192 -3.384 1.000 50.039 1069 ARG A CA 1
ATOM 1975 C C . ARG A 1 271 ? 7.448 30.699 -2.924 1.000 49.967 1069 ARG A C 1
ATOM 1976 O O . ARG A 1 271 ? 7.542 30.117 -1.843 1.000 48.813 1069 ARG A O 1
ATOM 1984 N N . ILE A 1 272 ? 8.466 30.817 -3.797 1.000 51.182 1070 ILE A N 1
ATOM 1985 C CA . ILE A 1 272 ? 9.823 30.416 -3.449 1.000 41.678 1070 ILE A CA 1
ATOM 1986 C C . ILE A 1 272 ? 10.275 31.268 -2.267 1.000 42.690 1070 ILE A C 1
ATOM 1987 O O . ILE A 1 272 ? 10.780 30.755 -1.269 1.000 45.442 1070 ILE A O 1
ATOM 1992 N N . VAL A 1 273 ? 10.043 32.576 -2.387 1.000 39.728 1071 VAL A N 1
ATOM 1993 C CA . VAL A 1 273 ? 10.531 33.549 -1.422 1.000 46.152 1071 VAL A CA 1
ATOM 1994 C C . VAL A 1 273 ? 9.846 33.330 -0.066 1.000 51.844 1071 VAL A C 1
ATOM 1995 O O . VAL A 1 273 ? 10.520 33.296 0.965 1.000 44.322 1071 VAL A O 1
ATOM 1999 N N . GLY A 1 274 ? 8.509 33.203 -0.053 1.000 45.945 1072 GLY A N 1
ATOM 2000 C CA . GLY A 1 274 ? 7.779 32.962 1.188 1.000 46.091 1072 GLY A CA 1
ATOM 2001 C C . GLY A 1 274 ? 8.205 31.648 1.848 1.000 44.051 1072 GLY A C 1
ATOM 2002 O O . GLY A 1 274 ? 8.448 31.587 3.058 1.000 46.177 1072 GLY A O 1
ATOM 2003 N N . ASP A 1 275 ? 8.358 30.610 1.024 1.000 47.455 1073 ASP A N 1
ATOM 2004 C CA . ASP A 1 275 ? 8.854 29.321 1.479 1.000 44.858 1073 ASP A CA 1
ATOM 2005 C C . ASP A 1 275 ? 10.226 29.473 2.151 1.000 48.043 1073 ASP A C 1
ATOM 2006 O O . ASP A 1 275 ? 10.446 28.976 3.260 1.000 44.901 1073 ASP A O 1
ATOM 2011 N N . VAL A 1 276 ? 11.167 30.150 1.482 1.000 45.030 1074 VAL A N 1
ATOM 2012 C CA . VAL A 1 276 ? 12.529 30.285 1.984 1.000 44.381 1074 VAL A CA 1
ATOM 2013 C C . VAL A 1 276 ? 12.544 31.154 3.236 1.000 43.959 1074 VAL A C 1
ATOM 2014 O O . VAL A 1 276 ? 13.274 30.876 4.191 1.000 43.757 1074 VAL A O 1
ATOM 2018 N N . MET A 1 277 ? 11.725 32.201 3.234 1.000 45.787 1075 MET A N 1
ATOM 2019 C CA . MET A 1 277 ? 11.666 33.090 4.378 1.000 43.313 1075 MET A CA 1
ATOM 2020 C C . MET A 1 277 ? 11.154 32.293 5.576 1.000 47.803 1075 MET A C 1
ATOM 2021 O O . MET A 1 277 ? 11.783 32.276 6.624 1.000 41.009 1075 MET A O 1
ATOM 2026 N N . GLY A 1 278 ? 10.053 31.561 5.389 1.000 47.456 1076 GLY A N 1
ATOM 2027 C CA . GLY A 1 278 ? 9.452 30.798 6.473 1.000 49.100 1076 GLY A CA 1
ATOM 2028 C C . GLY A 1 278 ? 10.404 29.766 7.077 1.000 43.845 1076 GLY A C 1
ATOM 2029 O O . GLY A 1 278 ? 10.548 29.688 8.293 1.000 45.797 1076 GLY A O 1
ATOM 2030 N N . LYS A 1 279 ? 11.036 28.971 6.217 1.000 45.741 1077 LYS A N 1
ATOM 2031 C CA . LYS A 1 279 ? 11.715 27.762 6.639 1.000 45.657 1077 LYS A CA 1
ATOM 2032 C C . LYS A 1 279 ? 13.166 28.016 7.024 1.000 46.225 1077 LYS A C 1
ATOM 2033 O O . LYS A 1 279 ? 13.667 27.296 7.896 1.000 47.135 1077 LYS A O 1
ATOM 2039 N N . TYR A 1 280 ? 13.852 28.983 6.379 1.000 44.759 1078 TYR A N 1
ATOM 2040 C CA . TYR A 1 280 ? 15.306 29.056 6.528 1.000 43.043 1078 TYR A CA 1
ATOM 2041 C C . TYR A 1 280 ? 15.860 30.454 6.812 1.000 45.177 1078 TYR A C 1
ATOM 2042 O O . TYR A 1 280 ? 16.930 30.566 7.418 1.000 45.444 1078 TYR A O 1
ATOM 2051 N N . HIS A 1 281 ? 15.209 31.517 6.329 1.000 45.896 1079 HIS A N 1
ATOM 2052 C CA . HIS A 1 281 ? 15.878 32.806 6.194 1.000 41.695 1079 HIS A CA 1
ATOM 2053 C C . HIS A 1 281 ? 14.977 33.917 6.730 1.000 45.733 1079 HIS A C 1
ATOM 2054 O O . HIS A 1 281 ? 14.156 34.496 5.989 1.000 40.630 1079 HIS A O 1
ATOM 2061 N N . PRO A 1 282 ? 15.104 34.239 8.039 1.000 41.952 1080 PRO A N 1
ATOM 2062 C CA . PRO A 1 282 ? 14.152 35.115 8.711 1.000 43.086 1080 PRO A CA 1
ATOM 2063 C C . PRO A 1 282 ? 14.491 36.588 8.524 1.000 42.192 1080 PRO A C 1
ATOM 2064 O O . PRO A 1 282 ? 14.835 37.270 9.470 1.000 44.648 1080 PRO A O 1
ATOM 2068 N N . HIS A 1 283 ? 14.388 37.063 7.286 1.000 41.189 1081 HIS A N 1
ATOM 2069 C CA . HIS A 1 283 ? 14.846 38.386 6.912 1.000 45.215 1081 HIS A CA 1
ATOM 2070 C C . HIS A 1 283 ? 13.833 38.910 5.917 1.000 45.004 1081 HIS A C 1
ATOM 2071 O O . HIS A 1 283 ? 12.924 38.166 5.570 1.000 49.593 1081 HIS A O 1
ATOM 2078 N N . GLY A 1 284 ? 13.979 40.180 5.514 1.000 45.444 1082 GLY A N 1
ATOM 2079 C CA . GLY A 1 284 ? 13.064 40.799 4.569 1.000 46.162 1082 GLY A CA 1
ATOM 2080 C C . GLY A 1 284 ? 12.966 40.054 3.227 1.000 53.503 1082 GLY A C 1
ATOM 2081 O O . GLY A 1 284 ? 13.949 39.446 2.759 1.000 45.020 1082 GLY A O 1
ATOM 2082 N N . ASP A 1 285 ? 11.778 40.197 2.597 1.000 47.616 1083 ASP A N 1
ATOM 2083 C CA . ASP A 1 285 ? 11.435 39.698 1.268 1.000 53.079 1083 ASP A CA 1
ATOM 2084 C C . ASP A 1 285 ? 12.437 40.145 0.203 1.000 40.970 1083 ASP A C 1
ATOM 2085 O O . ASP A 1 285 ? 12.891 39.333 -0.597 1.000 49.644 1083 ASP A O 1
ATOM 2090 N N . SER A 1 286 ? 12.759 41.430 0.193 1.000 44.030 1084 SER A N 1
ATOM 2091 C CA . SER A 1 286 ? 13.580 42.025 -0.832 1.000 48.949 1084 SER A CA 1
ATOM 2092 C C . SER A 1 286 ? 15.003 41.456 -0.780 1.000 47.874 1084 SER A C 1
ATOM 2093 O O . SER A 1 286 ? 15.622 41.310 -1.829 1.000 51.558 1084 SER A O 1
ATOM 2096 N N . SER A 1 287 ? 15.520 41.113 0.414 1.000 40.162 1085 SER A N 1
ATOM 2097 C CA . SER A 1 287 ? 16.852 40.517 0.515 1.000 43.094 1085 SER A CA 1
ATOM 2098 C C . SER A 1 287 ? 16.876 39.161 -0.196 1.000 39.229 1085 SER A C 1
ATOM 2099 O O . SER A 1 287 ? 17.840 38.850 -0.886 1.000 40.043 1085 SER A O 1
ATOM 2102 N N . ILE A 1 288 ? 15.805 38.370 -0.053 1.000 39.499 1086 ILE A N 1
ATOM 2103 C CA . ILE A 1 288 ? 15.743 37.037 -0.638 1.000 39.223 1086 ILE A CA 1
ATOM 2104 C C . ILE A 1 288 ? 15.522 37.125 -2.147 1.000 38.573 1086 ILE A C 1
ATOM 2105 O O . ILE A 1 288 ? 16.172 36.436 -2.947 1.000 37.926 1086 ILE A O 1
ATOM 2110 N N . TYR A 1 289 ? 14.550 37.943 -2.551 1.000 36.672 1087 TYR A N 1
ATOM 2111 C CA . TYR A 1 289 ? 14.160 37.982 -3.942 1.000 37.710 1087 TYR A CA 1
ATOM 2112 C C . TYR A 1 289 ? 15.294 38.563 -4.787 1.000 42.151 1087 TYR A C 1
ATOM 2113 O O . TYR A 1 289 ? 15.568 38.097 -5.893 1.000 40.577 1087 TYR A O 1
ATOM 2122 N N . GLU A 1 290 ? 15.949 39.595 -4.271 1.000 36.335 1088 GLU A N 1
ATOM 2123 C CA . GLU A 1 290 ? 17.027 40.221 -5.018 1.000 44.255 1088 GLU A CA 1
ATOM 2124 C C . GLU A 1 290 ? 18.244 39.308 -5.121 1.000 37.903 1088 GLU A C 1
ATOM 2125 O O . GLU A 1 290 ? 18.948 39.363 -6.115 1.000 38.366 1088 GLU A O 1
ATOM 2131 N N . ALA A 1 291 ? 18.526 38.511 -4.094 1.000 39.965 1089 ALA A N 1
ATOM 2132 C CA . ALA A 1 291 ? 19.615 37.545 -4.176 1.000 41.213 1089 ALA A CA 1
ATOM 2133 C C . ALA A 1 291 ? 19.300 36.503 -5.268 1.000 44.151 1089 ALA A C 1
ATOM 2134 O O . ALA A 1 291 ? 20.157 36.152 -6.084 1.000 41.997 1089 ALA A O 1
ATOM 2136 N N . MET A 1 292 ? 18.027 36.089 -5.361 1.000 39.031 1090 MET A N 1
ATOM 2137 C CA . MET A 1 292 ? 17.591 35.126 -6.355 1.000 40.786 1090 MET A CA 1
ATOM 2138 C C . MET A 1 292 ? 17.680 35.709 -7.769 1.000 42.310 1090 MET A C 1
ATOM 2139 O O . MET A 1 292 ? 18.163 35.063 -8.701 1.000 43.850 1090 MET A O 1
ATOM 2144 N N . VAL A 1 293 ? 17.205 36.941 -7.920 1.000 40.022 1091 VAL A N 1
ATOM 2145 C CA . VAL A 1 293 ? 17.294 37.678 -9.159 1.000 40.052 1091 VAL A CA 1
ATOM 2146 C C . VAL A 1 293 ? 18.740 37.718 -9.647 1.000 39.380 1091 VAL A C 1
ATOM 2147 O O . VAL A 1 293 ? 19.028 37.363 -10.778 1.000 39.822 1091 VAL A O 1
ATOM 2151 N N . ARG A 1 294 ? 19.670 38.091 -8.786 1.000 42.669 1092 ARG A N 1
ATOM 2152 C CA . ARG A 1 294 ? 21.042 38.237 -9.232 1.000 41.167 1092 ARG A CA 1
ATOM 2153 C C . ARG A 1 294 ? 21.560 36.918 -9.779 1.000 34.499 1092 ARG A C 1
ATOM 2154 O O . ARG A 1 294 ? 22.243 36.930 -10.793 1.000 34.707 1092 ARG A O 1
ATOM 2162 N N . MET A 1 295 ? 21.214 35.803 -9.118 1.000 37.750 1093 MET A N 1
ATOM 2163 C CA . MET A 1 295 ? 21.709 34.483 -9.495 1.000 36.241 1093 MET A CA 1
ATOM 2164 C C . MET A 1 295 ? 21.192 34.068 -10.874 1.000 37.474 1093 MET A C 1
ATOM 2165 O O . MET A 1 295 ? 21.716 33.122 -11.453 1.000 39.635 1093 MET A O 1
ATOM 2170 N N . ALA A 1 296 ? 20.145 34.746 -11.362 1.000 40.026 1094 ALA A N 1
ATOM 2171 C CA . ALA A 1 296 ? 19.514 34.451 -12.641 1.000 42.414 1094 ALA A CA 1
ATOM 2172 C C . ALA A 1 296 ? 19.998 35.380 -13.748 1.000 41.558 1094 ALA A C 1
ATOM 2173 O O . ALA A 1 296 ? 19.549 35.228 -14.872 1.000 39.353 1094 ALA A O 1
ATOM 2175 N N . GLN A 1 297 ? 20.889 36.329 -13.440 1.000 38.244 1095 GLN A N 1
ATOM 2176 C CA . GLN A 1 297 ? 21.243 37.365 -14.398 1.000 42.680 1095 GLN A CA 1
ATOM 2177 C C . GLN A 1 297 ? 22.557 36.983 -15.065 1.000 43.335 1095 GLN A C 1
ATOM 2178 O O . GLN A 1 297 ? 23.563 36.797 -14.367 1.000 38.253 1095 GLN A O 1
ATOM 2184 N N . ASP A 1 298 ? 22.542 36.887 -16.401 1.000 42.005 1096 ASP A N 1
ATOM 2185 C CA . ASP A 1 298 ? 23.696 36.377 -17.120 1.000 46.182 1096 ASP A CA 1
ATOM 2186 C C . ASP A 1 298 ? 24.788 37.454 -17.246 1.000 42.090 1096 ASP A C 1
ATOM 2187 O O . ASP A 1 298 ? 25.906 37.137 -17.640 1.000 41.717 1096 ASP A O 1
ATOM 2192 N N . PHE A 1 299 ? 24.493 38.704 -16.855 1.000 40.897 1097 PHE A N 1
ATOM 2193 C CA . PHE A 1 299 ? 25.486 39.770 -16.776 1.000 42.698 1097 PHE A CA 1
ATOM 2194 C C . PHE A 1 299 ? 26.048 39.913 -15.358 1.000 45.672 1097 PHE A C 1
ATOM 2195 O O . PHE A 1 299 ? 26.967 40.707 -15.164 1.000 42.283 1097 PHE A O 1
ATOM 2203 N N . SER A 1 300 ? 25.553 39.114 -14.392 1.000 40.086 1098 SER A N 1
ATOM 2204 C CA . SER A 1 300 ? 26.027 39.140 -13.010 1.000 40.524 1098 SER A CA 1
ATOM 2205 C C . SER A 1 300 ? 26.789 37.863 -12.677 1.000 41.176 1098 SER A C 1
ATOM 2206 O O . SER A 1 300 ? 27.851 37.921 -12.076 1.000 40.877 1098 SER A O 1
ATOM 2209 N N . TYR A 1 301 ? 26.196 36.715 -13.028 1.000 38.306 1099 TYR A N 1
ATOM 2210 C CA . TYR A 1 301 ? 26.731 35.403 -12.721 1.000 37.003 1099 TYR A CA 1
ATOM 2211 C C . TYR A 1 301 ? 27.347 34.813 -13.998 1.000 40.848 1099 TYR A C 1
ATOM 2212 O O . TYR A 1 301 ? 26.679 34.652 -15.042 1.000 40.586 1099 TYR A O 1
ATOM 2221 N N . ARG A 1 302 ? 28.652 34.520 -13.893 1.000 41.864 1100 ARG A N 1
ATOM 2222 C CA . ARG A 1 302 ? 29.390 33.868 -14.961 1.000 39.569 1100 ARG A CA 1
ATOM 2223 C C . ARG A 1 302 ? 28.782 32.506 -15.305 1.000 41.285 1100 ARG A C 1
ATOM 2224 O O . ARG A 1 302 ? 28.823 32.115 -16.470 1.000 42.579 1100 ARG A O 1
ATOM 2232 N N . TYR A 1 303 ? 28.280 31.796 -14.278 1.000 37.591 1101 TYR A N 1
ATOM 2233 C CA . TYR A 1 303 ? 27.514 30.568 -14.411 1.000 39.291 1101 TYR A CA 1
ATOM 2234 C C . TYR A 1 303 ? 26.227 30.738 -13.608 1.000 40.311 1101 TYR A C 1
ATOM 2235 O O . TYR A 1 303 ? 26.173 30.458 -12.422 1.000 39.463 1101 TYR A O 1
ATOM 2244 N N . PRO A 1 304 ? 25.147 31.223 -14.232 1.000 37.136 1102 PRO A N 1
ATOM 2245 C CA . PRO A 1 304 ? 23.901 31.436 -13.517 1.000 39.813 1102 PRO A CA 1
ATOM 2246 C C . PRO A 1 304 ? 23.429 30.206 -12.757 1.000 42.105 1102 PRO A C 1
ATOM 2247 O O . PRO A 1 304 ? 23.521 29.062 -13.265 1.000 40.202 1102 PRO A O 1
ATOM 2251 N N . LEU A 1 305 ? 22.927 30.472 -11.538 1.000 36.702 1103 LEU A N 1
ATOM 2252 C CA . LEU A 1 305 ? 22.431 29.419 -10.650 1.000 36.078 1103 LEU A CA 1
ATOM 2253 C C . LEU A 1 305 ? 20.903 29.320 -10.666 1.000 38.583 1103 LEU A C 1
ATOM 2254 O O . LEU A 1 305 ? 20.332 28.329 -10.211 1.000 40.435 1103 LEU A O 1
ATOM 2259 N N . VAL A 1 306 ? 20.238 30.353 -11.187 1.000 41.101 1104 VAL A N 1
ATOM 2260 C CA . VAL A 1 306 ? 18.797 30.381 -11.257 1.000 43.181 1104 VAL A CA 1
ATOM 2261 C C . VAL A 1 306 ? 18.376 30.666 -12.696 1.000 46.867 1104 VAL A C 1
ATOM 2262 O O . VAL A 1 306 ? 18.991 31.459 -13.395 1.000 44.676 1104 VAL A O 1
ATOM 2266 N N . ASP A 1 307 ? 17.357 29.932 -13.144 1.000 42.314 1105 ASP A N 1
ATOM 2267 C CA . ASP A 1 307 ? 16.774 30.120 -14.457 1.000 41.905 1105 ASP A CA 1
ATOM 2268 C C . ASP A 1 307 ? 15.488 30.901 -14.233 1.000 46.631 1105 ASP A C 1
ATOM 2269 O O . ASP A 1 307 ? 14.550 30.355 -13.659 1.000 45.295 1105 ASP A O 1
ATOM 2274 N N . GLY A 1 308 ? 15.471 32.172 -14.659 1.000 46.866 1106 GLY A N 1
ATOM 2275 C CA . GLY A 1 308 ? 14.340 33.061 -14.440 1.000 46.544 1106 GLY A CA 1
ATOM 2276 C C . GLY A 1 308 ? 13.449 33.169 -15.678 1.000 46.991 1106 GLY A C 1
ATOM 2277 O O . GLY A 1 308 ? 13.926 33.099 -16.798 1.000 44.721 1106 GLY A O 1
ATOM 2278 N N . GLN A 1 309 ? 12.139 33.320 -15.450 1.000 49.003 1107 GLN A N 1
ATOM 2279 C CA . GLN A 1 309 ? 11.155 33.606 -16.480 1.000 44.246 1107 GLN A CA 1
ATOM 2280 C C . GLN A 1 309 ? 10.550 34.971 -16.177 1.000 46.003 1107 GLN A C 1
ATOM 2281 O O . GLN A 1 309 ? 10.066 35.201 -15.067 1.000 42.992 1107 GLN A O 1
ATOM 2287 N N . GLY A 1 310 ? 10.586 35.869 -17.165 1.000 44.271 1108 GLY A N 1
ATOM 2288 C CA . GLY A 1 310 ? 10.066 37.206 -17.005 1.000 48.177 1108 GLY A CA 1
ATOM 2289 C C . GLY A 1 310 ? 11.187 38.223 -16.874 1.000 45.117 1108 GLY A C 1
ATOM 2290 O O . GLY A 1 310 ? 12.331 37.931 -17.174 1.000 41.095 1108 GLY A O 1
ATOM 2291 N N . ASN A 1 311 ? 10.819 39.433 -16.453 1.000 45.547 1109 ASN A N 1
ATOM 2292 C CA . ASN A 1 311 ? 11.740 40.540 -16.276 1.000 45.607 1109 ASN A CA 1
ATOM 2293 C C . ASN A 1 311 ? 12.613 40.343 -15.025 1.000 50.983 1109 ASN A C 1
ATOM 2294 O O . ASN A 1 311 ? 12.132 40.452 -13.887 1.000 44.829 1109 ASN A O 1
ATOM 2299 N N . PHE A 1 312 ? 13.913 40.109 -15.248 1.000 44.822 1110 PHE A N 1
ATOM 2300 C CA . PHE A 1 312 ? 14.867 39.837 -14.178 1.000 40.663 1110 PHE A CA 1
ATOM 2301 C C . PHE A 1 312 ? 15.921 40.939 -14.185 1.000 42.211 1110 PHE A C 1
ATOM 2302 O O . PHE A 1 312 ? 17.026 40.756 -13.679 1.000 43.511 1110 PHE A O 1
ATOM 2310 N N . GLY A 1 313 ? 15.554 42.112 -14.718 1.000 37.792 1111 GLY A N 1
ATOM 2311 C CA . GLY A 1 313 ? 16.406 43.289 -14.669 1.000 41.418 1111 GLY A CA 1
ATOM 2312 C C . GLY A 1 313 ? 17.331 43.334 -15.887 1.000 45.610 1111 GLY A C 1
ATOM 2313 O O . GLY A 1 313 ? 17.376 42.372 -16.651 1.000 43.876 1111 GLY A O 1
ATOM 2314 N N . SER A 1 314 ? 18.094 44.428 -15.997 1.000 42.901 1112 SER A N 1
ATOM 2315 C CA . SER A 1 314 ? 18.975 44.706 -17.124 1.000 45.609 1112 SER A CA 1
ATOM 2316 C C . SER A 1 314 ? 20.318 45.272 -16.662 1.000 41.893 1112 SER A C 1
ATOM 2317 O O . SER A 1 314 ? 20.490 45.662 -15.516 1.000 41.578 1112 SER A O 1
ATOM 2320 N N . MET A 1 315 ? 21.233 45.448 -17.613 1.000 41.787 1113 MET A N 1
ATOM 2321 C CA . MET A 1 315 ? 22.533 46.053 -17.377 1.000 48.123 1113 MET A CA 1
ATOM 2322 C C . MET A 1 315 ? 22.402 47.568 -17.221 1.000 45.716 1113 MET A C 1
ATOM 2323 O O . MET A 1 315 ? 23.395 48.256 -16.982 1.000 45.257 1113 MET A O 1
ATOM 2328 N N . ASP A 1 316 ? 21.190 48.108 -17.395 1.000 49.658 1114 ASP A N 1
ATOM 2329 C CA . ASP A 1 316 ? 20.983 49.528 -17.175 1.000 52.717 1114 ASP A CA 1
ATOM 2330 C C . ASP A 1 316 ? 20.539 49.820 -15.746 1.000 52.900 1114 ASP A C 1
ATOM 2331 O O . ASP A 1 316 ? 20.204 50.954 -15.446 1.000 56.129 1114 ASP A O 1
ATOM 2336 N N . GLY A 1 317 ? 20.482 48.802 -14.892 1.000 53.592 1115 GLY A N 1
ATOM 2337 C CA . GLY A 1 317 ? 20.144 48.999 -13.493 1.000 54.768 1115 GLY A CA 1
ATOM 2338 C C . GLY A 1 317 ? 18.640 48.940 -13.241 1.000 56.467 1115 GLY A C 1
ATOM 2339 O O . GLY A 1 317 ? 18.221 49.085 -12.104 1.000 58.090 1115 GLY A O 1
ATOM 2340 N N . ASP A 1 318 ? 17.816 48.730 -14.279 1.000 59.854 1116 ASP A N 1
ATOM 2341 C CA . ASP A 1 318 ? 16.417 48.412 -14.042 1.000 59.053 1116 ASP A CA 1
ATOM 2342 C C . ASP A 1 318 ? 16.358 47.219 -13.101 1.000 55.063 1116 ASP A C 1
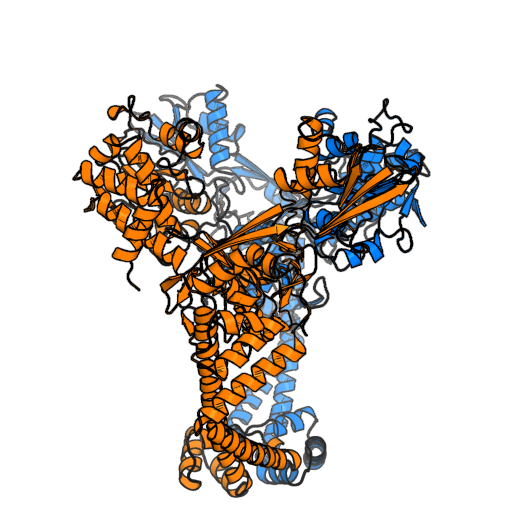ATOM 2343 O O . ASP A 1 318 ? 17.066 46.233 -13.286 1.000 58.898 1116 ASP A O 1
ATOM 2348 N N . GLY A 1 319 ? 15.481 47.270 -12.110 1.000 56.433 1117 GLY A N 1
ATOM 2349 C CA . GLY A 1 319 ? 15.287 46.097 -11.276 1.000 50.947 1117 GLY A CA 1
ATOM 2350 C C . GLY A 1 319 ? 14.476 45.022 -12.004 1.000 45.013 1117 GLY A C 1
ATOM 2351 O O . GLY A 1 319 ? 13.930 45.246 -13.080 1.000 46.211 1117 GLY A O 1
ATOM 2352 N N . ALA A 1 320 ? 14.380 43.854 -11.372 1.000 38.189 1118 ALA A N 1
ATOM 2353 C CA . ALA A 1 320 ? 13.466 42.818 -11.787 1.000 45.661 1118 ALA A CA 1
ATOM 2354 C C . ALA A 1 320 ? 12.041 43.342 -11.609 1.000 45.170 1118 ALA A C 1
ATOM 2355 O O . ALA A 1 320 ? 11.835 44.259 -10.829 1.000 48.590 1118 ALA A O 1
ATOM 2357 N N . ALA A 1 321 ? 11.088 42.757 -12.346 1.000 45.529 1119 ALA A N 1
ATOM 2358 C CA . ALA A 1 321 ? 9.672 42.855 -12.016 1.000 46.051 1119 ALA A CA 1
ATOM 2359 C C . ALA A 1 321 ? 9.442 42.422 -10.565 1.000 55.972 1119 ALA A C 1
ATOM 2360 O O . ALA A 1 321 ? 10.189 41.583 -10.020 1.000 45.986 1119 ALA A O 1
ATOM 2362 N N . ALA A 1 322 ? 8.362 42.964 -9.971 1.000 50.867 1120 ALA A N 1
ATOM 2363 C CA . ALA A 1 322 ? 7.936 42.508 -8.655 1.000 51.392 1120 ALA A CA 1
ATOM 2364 C C . ALA A 1 322 ? 7.697 41.003 -8.704 1.000 51.871 1120 ALA A C 1
ATOM 2365 O O . ALA A 1 322 ? 7.341 40.449 -9.757 1.000 46.104 1120 ALA A O 1
ATOM 2367 N N . MET A 1 323 ? 7.891 40.371 -7.540 1.000 46.505 1121 MET A N 1
ATOM 2368 C CA . MET A 1 323 ? 7.990 38.923 -7.455 1.000 48.441 1121 MET A CA 1
ATOM 2369 C C . MET A 1 323 ? 6.648 38.241 -7.723 1.000 46.026 1121 MET A C 1
ATOM 2370 O O . MET A 1 323 ? 6.635 37.044 -8.015 1.000 48.702 1121 MET A O 1
ATOM 2375 N N . ARG A 1 324 ? 5.536 38.987 -7.681 1.000 47.313 1122 ARG A N 1
ATOM 2376 C CA . ARG A 1 324 ? 4.230 38.453 -8.082 1.000 55.810 1122 ARG A CA 1
ATOM 2377 C C . ARG A 1 324 ? 4.232 38.001 -9.548 1.000 52.068 1122 ARG A C 1
ATOM 2378 O O . ARG A 1 324 ? 3.523 37.078 -9.919 1.000 56.823 1122 ARG A O 1
ATOM 2386 N N . PHE A 1 325 ? 5.075 38.613 -10.376 1.000 47.291 1123 PHE A N 1
ATOM 2387 C CA . PHE A 1 325 ? 5.053 38.383 -11.813 1.000 49.534 1123 PHE A CA 1
ATOM 2388 C C . PHE A 1 325 ? 6.042 37.304 -12.242 1.000 51.794 1123 PHE A C 1
ATOM 2389 O O . PHE A 1 325 ? 5.760 36.601 -13.208 1.000 55.024 1123 PHE A O 1
ATOM 2397 N N . THR A 1 326 ? 7.186 37.162 -11.552 1.000 48.375 1124 THR A N 1
ATOM 2398 C CA . THR A 1 326 ? 8.251 36.333 -12.102 1.000 49.043 1124 THR A CA 1
ATOM 2399 C C . THR A 1 326 ? 8.152 34.885 -11.630 1.000 47.388 1124 THR A C 1
ATOM 2400 O O . THR A 1 326 ? 7.461 34.552 -10.668 1.000 50.028 1124 THR A O 1
ATOM 2404 N N . GLU A 1 327 ? 8.847 34.011 -12.366 1.000 44.748 1125 GLU A N 1
ATOM 2405 C CA . GLU A 1 327 ? 8.959 32.607 -12.019 1.000 45.963 1125 GLU A CA 1
ATOM 2406 C C . GLU A 1 327 ? 10.429 32.182 -12.133 1.000 46.408 1125 GLU A C 1
ATOM 2407 O O . GLU A 1 327 ? 11.224 32.896 -12.733 1.000 45.728 1125 GLU A O 1
ATOM 2413 N N . ALA A 1 328 ? 10.780 31.028 -11.541 1.000 41.837 1126 ALA A N 1
ATOM 2414 C CA . ALA A 1 328 ? 12.165 30.580 -11.462 1.000 40.709 1126 ALA A CA 1
ATOM 2415 C C . ALA A 1 328 ? 12.233 29.083 -11.209 1.000 42.549 1126 ALA A C 1
ATOM 2416 O O . ALA A 1 328 ? 11.241 28.473 -10.818 1.000 47.833 1126 ALA A O 1
ATOM 2418 N N . ARG A 1 329 ? 13.427 28.529 -11.465 1.000 44.889 1127 ARG A N 1
ATOM 2419 C CA . ARG A 1 329 ? 13.826 27.173 -11.112 1.000 43.591 1127 ARG A CA 1
ATOM 2420 C C . ARG A 1 329 ? 15.353 27.117 -11.146 1.000 39.731 1127 ARG A C 1
ATOM 2421 O O . ARG A 1 329 ? 16.003 28.105 -11.431 1.000 42.668 1127 ARG A O 1
ATOM 2429 N N . MET A 1 330 ? 15.930 25.973 -10.824 1.000 43.676 1128 MET A N 1
ATOM 2430 C CA . MET A 1 330 ? 17.373 25.812 -10.881 1.000 47.947 1128 MET A CA 1
ATOM 2431 C C . MET A 1 330 ? 17.837 25.724 -12.333 1.000 44.865 1128 MET A C 1
ATOM 2432 O O . MET A 1 330 ? 17.087 25.291 -13.204 1.000 46.939 1128 MET A O 1
ATOM 2437 N N . THR A 1 331 ? 19.100 26.091 -12.561 1.000 41.669 1129 THR A N 1
ATOM 2438 C CA . THR A 1 331 ? 19.788 25.811 -13.808 1.000 45.248 1129 THR A CA 1
ATOM 2439 C C . THR A 1 331 ? 20.374 24.402 -13.724 1.000 43.169 1129 THR A C 1
ATOM 2440 O O . THR A 1 331 ? 20.408 23.807 -12.652 1.000 44.776 1129 THR A O 1
ATOM 2444 N N . LYS A 1 332 ? 20.854 23.876 -14.856 1.000 46.882 1130 LYS A N 1
ATOM 2445 C CA . LYS A 1 332 ? 21.462 22.549 -14.882 1.000 45.902 1130 LYS A CA 1
ATOM 2446 C C . LYS A 1 332 ? 22.704 22.528 -13.995 1.000 46.940 1130 LYS A C 1
ATOM 2447 O O . LYS A 1 332 ? 22.901 21.575 -13.242 1.000 43.567 1130 LYS A O 1
ATOM 2453 N N . ILE A 1 333 ? 23.498 23.614 -14.026 1.000 45.303 1131 ILE A N 1
ATOM 2454 C CA . ILE A 1 333 ? 24.752 23.620 -13.295 1.000 45.185 1131 ILE A CA 1
ATOM 2455 C C . ILE A 1 333 ? 24.486 23.673 -11.788 1.000 45.693 1131 ILE A C 1
ATOM 2456 O O . ILE A 1 333 ? 25.312 23.206 -11.010 1.000 44.831 1131 ILE A O 1
ATOM 2461 N N . THR A 1 334 ? 23.327 24.192 -11.360 1.000 41.698 1132 THR A N 1
ATOM 2462 C CA . THR A 1 334 ? 23.003 24.207 -9.944 1.000 41.477 1132 THR A CA 1
ATOM 2463 C C . THR A 1 334 ? 22.822 22.793 -9.412 1.000 43.697 1132 THR A C 1
ATOM 2464 O O . THR A 1 334 ? 23.183 22.519 -8.278 1.000 41.035 1132 THR A O 1
ATOM 2468 N N . LEU A 1 335 ? 22.237 21.887 -10.210 1.000 52.402 1133 LEU A N 1
ATOM 2469 C CA . LEU A 1 335 ? 22.173 20.477 -9.826 1.000 50.090 1133 LEU A CA 1
ATOM 2470 C C . LEU A 1 335 ? 23.546 19.987 -9.374 1.000 42.150 1133 LEU A C 1
ATOM 2471 O O . LEU A 1 335 ? 23.641 19.159 -8.486 1.000 45.286 1133 LEU A O 1
ATOM 2476 N N . GLU A 1 336 ? 24.627 20.482 -9.983 1.000 45.781 1134 GLU A N 1
ATOM 2477 C CA . GLU A 1 336 ? 25.961 20.052 -9.583 1.000 44.741 1134 GLU A CA 1
ATOM 2478 C C . GLU A 1 336 ? 26.389 20.603 -8.223 1.000 47.199 1134 GLU A C 1
ATOM 2479 O O . GLU A 1 336 ? 27.311 20.036 -7.632 1.000 44.317 1134 GLU A O 1
ATOM 2485 N N . LEU A 1 337 ? 25.786 21.722 -7.761 1.000 44.595 1135 LEU A N 1
ATOM 2486 C CA . LEU A 1 337 ? 26.044 22.226 -6.420 1.000 43.988 1135 LEU A CA 1
ATOM 2487 C C . LEU A 1 337 ? 25.375 21.330 -5.381 1.000 43.394 1135 LEU A C 1
ATOM 2488 O O . LEU A 1 337 ? 25.876 21.176 -4.272 1.000 44.365 1135 LEU A O 1
ATOM 2493 N N . LEU A 1 338 ? 24.209 20.788 -5.737 1.000 41.392 1136 LEU A N 1
ATOM 2494 C CA . LEU A 1 338 ? 23.382 20.027 -4.811 1.000 44.789 1136 LEU A CA 1
ATOM 2495 C C . LEU A 1 338 ? 23.607 18.519 -4.933 1.000 44.997 1136 LEU A C 1
ATOM 2496 O O . LEU A 1 338 ? 23.078 17.756 -4.128 1.000 46.471 1136 LEU A O 1
ATOM 2501 N N . ARG A 1 339 ? 24.430 18.091 -5.890 1.000 48.540 1137 ARG A N 1
ATOM 2502 C CA . ARG A 1 339 ? 24.627 16.668 -6.152 1.000 46.920 1137 ARG A CA 1
ATOM 2503 C C . ARG A 1 339 ? 25.216 15.990 -4.917 1.000 48.415 1137 ARG A C 1
ATOM 2504 O O . ARG A 1 339 ? 26.229 16.444 -4.378 1.000 51.368 1137 ARG A O 1
ATOM 2512 N N . ASP A 1 340 ? 24.535 14.930 -4.459 1.000 44.177 1138 ASP A N 1
ATOM 2513 C CA . ASP A 1 340 ? 24.982 14.050 -3.374 1.000 51.249 1138 ASP A CA 1
ATOM 2514 C C . ASP A 1 340 ? 24.635 14.623 -2.005 1.000 49.646 1138 ASP A C 1
ATOM 2515 O O . ASP A 1 340 ? 25.154 14.173 -0.979 1.000 45.446 1138 ASP A O 1
ATOM 2520 N N . ILE A 1 341 ? 23.741 15.615 -1.977 1.000 50.586 1139 ILE A N 1
ATOM 2521 C CA . ILE A 1 341 ? 23.415 16.266 -0.717 1.000 51.052 1139 ILE A CA 1
ATOM 2522 C C . ILE A 1 341 ? 22.624 15.321 0.180 1.000 46.284 1139 ILE A C 1
ATOM 2523 O O . ILE A 1 341 ? 22.670 15.477 1.397 1.000 45.553 1139 ILE A O 1
ATOM 2528 N N . ASN A 1 342 ? 21.909 14.353 -0.414 1.000 50.230 1140 ASN A N 1
ATOM 2529 C CA . ASN A 1 342 ? 21.155 13.376 0.373 1.000 57.692 1140 ASN A CA 1
ATOM 2530 C C . ASN A 1 342 ? 21.946 12.095 0.659 1.000 58.866 1140 ASN A C 1
ATOM 2531 O O . ASN A 1 342 ? 21.356 11.111 1.095 1.000 60.431 1140 ASN A O 1
ATOM 2536 N N . LYS A 1 343 ? 23.279 12.127 0.501 1.000 55.091 1141 LYS A N 1
ATOM 2537 C CA . LYS A 1 343 ? 24.111 10.959 0.754 1.000 52.316 1141 LYS A CA 1
ATOM 2538 C C . LYS A 1 343 ? 25.149 11.250 1.819 1.000 48.805 1141 LYS A C 1
ATOM 2539 O O . LYS A 1 343 ? 26.266 10.745 1.726 1.000 48.382 1141 LYS A O 1
ATOM 2545 N N . ASP A 1 344 ? 24.757 12.085 2.798 1.000 47.449 1142 ASP A N 1
ATOM 2546 C CA . ASP A 1 344 ? 25.519 12.315 4.013 1.000 50.085 1142 ASP A CA 1
ATOM 2547 C C . ASP A 1 344 ? 26.917 12.867 3.707 1.000 53.017 1142 ASP A C 1
ATOM 2548 O O . ASP A 1 344 ? 27.898 12.511 4.376 1.000 47.969 1142 ASP A O 1
ATOM 2553 N N . THR A 1 345 ? 27.000 13.754 2.704 1.000 46.451 1143 THR A N 1
ATOM 2554 C CA . THR A 1 345 ? 28.269 14.339 2.278 1.000 49.444 1143 THR A CA 1
ATOM 2555 C C . THR A 1 345 ? 28.576 15.624 3.051 1.000 54.194 1143 THR A C 1
ATOM 2556 O O . THR A 1 345 ? 29.740 16.026 3.119 1.000 50.743 1143 THR A O 1
ATOM 2560 N N . ILE A 1 346 ? 27.530 16.275 3.587 1.000 48.488 1144 ILE A N 1
ATOM 2561 C CA . ILE A 1 346 ? 27.673 17.549 4.275 1.000 47.928 1144 ILE A CA 1
ATOM 2562 C C . ILE A 1 346 ? 26.848 17.521 5.564 1.000 49.875 1144 ILE A C 1
ATOM 2563 O O . ILE A 1 346 ? 25.815 16.854 5.632 1.000 49.216 1144 ILE A O 1
ATOM 2568 N N . ASP A 1 347 ? 27.254 18.298 6.573 1.000 50.118 1145 ASP A N 1
ATOM 2569 C CA . ASP A 1 347 ? 26.511 18.327 7.831 1.000 49.769 1145 ASP A CA 1
ATOM 2570 C C . ASP A 1 347 ? 25.300 19.255 7.732 1.000 50.459 1145 ASP A C 1
ATOM 2571 O O . ASP A 1 347 ? 25.406 20.409 7.312 1.000 47.772 1145 ASP A O 1
ATOM 2576 N N . PHE A 1 348 ? 24.134 18.713 8.095 1.000 47.423 1146 PHE A N 1
ATOM 2577 C CA . PHE A 1 348 ? 22.933 19.497 8.294 1.000 47.272 1146 PHE A CA 1
ATOM 2578 C C . PHE A 1 348 ? 22.943 20.111 9.689 1.000 53.595 1146 PHE A C 1
ATOM 2579 O O . PHE A 1 348 ? 23.624 19.616 10.587 1.000 48.770 1146 PHE A O 1
ATOM 2587 N N . ILE A 1 349 ? 22.200 21.217 9.840 1.000 50.599 1147 ILE A N 1
ATOM 2588 C CA . ILE A 1 349 ? 22.064 21.881 11.127 1.000 52.112 1147 ILE A CA 1
ATOM 2589 C C . ILE A 1 349 ? 20.595 22.225 11.360 1.000 50.216 1147 ILE A C 1
ATOM 2590 O O . ILE A 1 349 ? 19.754 22.129 10.468 1.000 45.576 1147 ILE A O 1
ATOM 2595 N N . ASP A 1 350 ? 20.286 22.591 12.599 1.000 50.975 1148 ASP A N 1
ATOM 2596 C CA . ASP A 1 350 ? 18.985 23.161 12.908 1.000 52.144 1148 ASP A CA 1
ATOM 2597 C C . ASP A 1 350 ? 18.849 24.516 12.226 1.000 52.901 1148 ASP A C 1
ATOM 2598 O O . ASP A 1 350 ? 19.795 25.297 12.222 1.000 51.220 1148 ASP A O 1
ATOM 2603 N N . ASN A 1 351 ? 17.652 24.810 11.709 1.000 50.120 1149 ASN A N 1
ATOM 2604 C CA . ASN A 1 351 ? 17.353 26.144 11.210 1.000 50.438 1149 ASN A CA 1
ATOM 2605 C C . ASN A 1 351 ? 17.179 27.088 12.398 1.000 48.063 1149 ASN A C 1
ATOM 2606 O O . ASN A 1 351 ? 17.397 26.676 13.522 1.000 51.352 1149 ASN A O 1
ATOM 2611 N N . TYR A 1 352 ? 16.716 28.320 12.152 1.000 48.864 1150 TYR A N 1
ATOM 2612 C CA . TYR A 1 352 ? 16.784 29.406 13.122 1.000 48.309 1150 TYR A CA 1
ATOM 2613 C C . TYR A 1 352 ? 15.817 29.210 14.293 1.000 52.950 1150 TYR A C 1
ATOM 2614 O O . TYR A 1 352 ? 16.028 29.796 15.346 1.000 49.860 1150 TYR A O 1
ATOM 2623 N N . ASP A 1 353 ? 14.721 28.475 14.088 1.000 48.962 1151 ASP A N 1
ATOM 2624 C CA . ASP A 1 353 ? 13.717 28.278 15.123 1.000 52.190 1151 ASP A CA 1
ATOM 2625 C C . ASP A 1 353 ? 13.602 26.799 15.523 1.000 60.123 1151 ASP A C 1
ATOM 2626 O O . ASP A 1 353 ? 12.709 26.444 16.271 1.000 55.657 1151 ASP A O 1
ATOM 2631 N N . GLY A 1 354 ? 14.443 25.900 14.996 1.000 60.542 1152 GLY A N 1
ATOM 2632 C CA . GLY A 1 354 ? 14.422 24.518 15.453 1.000 53.991 1152 GLY A CA 1
ATOM 2633 C C . GLY A 1 354 ? 13.342 23.660 14.795 1.000 51.872 1152 GLY A C 1
ATOM 2634 O O . GLY A 1 354 ? 13.270 22.482 15.089 1.000 62.237 1152 GLY A O 1
ATOM 2635 N N . ASN A 1 355 ? 12.529 24.200 13.876 1.000 54.633 1153 ASN A N 1
ATOM 2636 C CA . ASN A 1 355 ? 11.500 23.391 13.235 1.000 52.529 1153 ASN A CA 1
ATOM 2637 C C . ASN A 1 355 ? 11.954 22.793 11.904 1.000 50.879 1153 ASN A C 1
ATOM 2638 O O . ASN A 1 355 ? 11.190 22.072 11.286 1.000 52.095 1153 ASN A O 1
ATOM 2643 N N . GLU A 1 356 ? 13.148 23.144 11.408 1.000 50.658 1154 GLU A N 1
ATOM 2644 C CA . GLU A 1 356 ? 13.625 22.619 10.139 1.000 50.701 1154 GLU A CA 1
ATOM 2645 C C . GLU A 1 356 ? 15.106 22.278 10.247 1.000 51.821 1154 GLU A C 1
ATOM 2646 O O . GLU A 1 356 ? 15.799 22.608 11.209 1.000 53.500 1154 GLU A O 1
ATOM 2652 N N . ARG A 1 357 ? 15.579 21.585 9.219 1.000 56.382 1155 ARG A N 1
ATOM 2653 C CA . ARG A 1 357 ? 16.989 21.310 9.049 1.000 50.347 1155 ARG A CA 1
ATOM 2654 C C . ARG A 1 357 ? 17.424 21.982 7.744 1.000 51.646 1155 ARG A C 1
ATOM 2655 O O . ARG A 1 357 ? 16.631 22.106 6.805 1.000 47.958 1155 ARG A O 1
ATOM 2663 N N . GLU A 1 358 ? 18.690 22.407 7.689 1.000 46.461 1156 GLU A N 1
ATOM 2664 C CA . GLU A 1 358 ? 19.226 23.058 6.507 1.000 45.205 1156 GLU A CA 1
ATOM 2665 C C . GLU A 1 358 ? 20.685 22.656 6.385 1.000 43.414 1156 GLU A C 1
ATOM 2666 O O . GLU A 1 358 ? 21.326 22.339 7.390 1.000 43.473 1156 GLU A O 1
ATOM 2672 N N . PRO A 1 359 ? 21.282 22.749 5.181 1.000 41.978 1157 PRO A N 1
ATOM 2673 C CA . PRO A 1 359 ? 22.685 22.403 5.011 1.000 41.151 1157 PRO A CA 1
ATOM 2674 C C . PRO A 1 359 ? 23.619 23.498 5.526 1.000 41.783 1157 PRO A C 1
ATOM 2675 O O . PRO A 1 359 ? 23.376 24.695 5.310 1.000 40.159 1157 PRO A O 1
ATOM 2679 N N . SER A 1 360 ? 24.692 23.071 6.195 1.000 44.861 1158 SER A N 1
ATOM 2680 C CA . SER A 1 360 ? 25.759 23.975 6.602 1.000 44.947 1158 SER A CA 1
ATOM 2681 C C . SER A 1 360 ? 26.522 24.419 5.356 1.000 45.298 1158 SER A C 1
ATOM 2682 O O . SER A 1 360 ? 27.042 25.524 5.317 1.000 45.290 1158 SER A O 1
ATOM 2685 N N . VAL A 1 361 ? 26.571 23.550 4.332 1.000 42.769 1159 VAL A N 1
ATOM 2686 C CA . VAL A 1 361 ? 27.354 23.805 3.124 1.000 44.068 1159 VAL A CA 1
ATOM 2687 C C . VAL A 1 361 ? 26.835 22.875 2.030 1.000 45.483 1159 VAL A C 1
ATOM 2688 O O . VAL A 1 361 ? 26.267 21.827 2.337 1.000 43.425 1159 VAL A O 1
ATOM 2692 N N . LEU A 1 362 ? 26.975 23.267 0.766 1.000 39.908 1160 LEU A N 1
ATOM 2693 C CA . LEU A 1 362 ? 26.518 22.412 -0.319 1.000 42.407 1160 LEU A CA 1
ATOM 2694 C C . LEU A 1 362 ? 27.700 21.567 -0.792 1.000 45.524 1160 LEU A C 1
ATOM 2695 O O . LEU A 1 362 ? 28.861 21.944 -0.600 1.000 41.089 1160 LEU A O 1
ATOM 2700 N N . PRO A 1 363 ? 27.453 20.356 -1.342 1.000 44.712 1161 PRO A N 1
ATOM 2701 C CA . PRO A 1 363 ? 28.549 19.542 -1.864 1.000 45.467 1161 PRO A CA 1
ATOM 2702 C C . PRO A 1 363 ? 29.410 20.251 -2.914 1.000 40.279 1161 PRO A C 1
ATOM 2703 O O . PRO A 1 363 ? 30.599 20.017 -2.959 1.000 43.484 1161 PRO A O 1
ATOM 2707 N N . ALA A 1 364 ? 28.816 21.075 -3.785 1.000 45.087 1162 ALA A N 1
ATOM 2708 C CA . ALA A 1 364 ? 29.573 21.983 -4.630 1.000 42.230 1162 ALA A CA 1
ATOM 2709 C C . ALA A 1 364 ? 30.546 21.220 -5.523 1.000 49.404 1162 ALA A C 1
ATOM 2710 O O . ALA A 1 364 ? 31.768 21.329 -5.340 1.000 46.505 1162 ALA A O 1
ATOM 2712 N N . ARG A 1 365 ? 30.005 20.508 -6.519 1.000 49.128 1163 ARG A N 1
ATOM 2713 C CA . ARG A 1 365 ? 30.803 19.591 -7.319 1.000 49.810 1163 ARG A CA 1
ATOM 2714 C C . ARG A 1 365 ? 31.565 20.334 -8.417 1.000 53.767 1163 ARG A C 1
ATOM 2715 O O . ARG A 1 365 ? 32.285 19.683 -9.180 1.000 47.098 1163 ARG A O 1
ATOM 2723 N N . PHE A 1 366 ? 31.414 21.670 -8.489 1.000 50.715 1164 PHE A N 1
ATOM 2724 C CA . PHE A 1 366 ? 32.350 22.530 -9.210 1.000 47.165 1164 PHE A CA 1
ATOM 2725 C C . PHE A 1 366 ? 32.771 23.682 -8.294 1.000 47.359 1164 PHE A C 1
ATOM 2726 O O . PHE A 1 366 ? 32.012 24.008 -7.391 1.000 48.120 1164 PHE A O 1
ATOM 2734 N N . PRO A 1 367 ? 33.967 24.307 -8.503 1.000 46.272 1165 PRO A N 1
ATOM 2735 C CA . PRO A 1 367 ? 34.526 25.347 -7.612 1.000 45.203 1165 PRO A CA 1
ATOM 2736 C C . PRO A 1 367 ? 33.857 26.713 -7.745 1.000 43.559 1165 PRO A C 1
ATOM 2737 O O . PRO A 1 367 ? 34.337 27.623 -8.425 1.000 48.105 1165 PRO A O 1
ATOM 2741 N N . ASN A 1 368 ? 32.721 26.842 -7.070 1.000 42.071 1166 ASN A N 1
ATOM 2742 C CA . ASN A 1 368 ? 31.779 27.908 -7.327 1.000 44.942 1166 ASN A CA 1
ATOM 2743 C C . ASN A 1 368 ? 32.320 29.256 -6.820 1.000 39.299 1166 ASN A C 1
ATOM 2744 O O . ASN A 1 368 ? 32.047 30.285 -7.421 1.000 39.985 1166 ASN A O 1
ATOM 2749 N N . LEU A 1 369 ? 33.088 29.260 -5.730 1.000 42.122 1167 LEU A N 1
ATOM 2750 C CA . LEU A 1 369 ? 33.607 30.516 -5.189 1.000 45.111 1167 LEU A CA 1
ATOM 2751 C C . LEU A 1 369 ? 34.333 31.318 -6.280 1.000 45.339 1167 LEU A C 1
ATOM 2752 O O . LEU A 1 369 ? 34.031 32.489 -6.521 1.000 41.722 1167 LEU A O 1
ATOM 2757 N N . LEU A 1 370 ? 35.309 30.680 -6.943 1.000 42.278 1168 LEU A N 1
ATOM 2758 C CA . LEU A 1 370 ? 36.086 31.358 -7.968 1.000 39.235 1168 LEU A CA 1
ATOM 2759 C C . LEU A 1 370 ? 35.282 31.461 -9.252 1.000 37.679 1168 LEU A C 1
ATOM 2760 O O . LEU A 1 370 ? 35.481 32.409 -9.994 1.000 40.801 1168 LEU A O 1
ATOM 2765 N N . ALA A 1 371 ? 34.378 30.509 -9.524 1.000 38.474 1169 ALA A N 1
ATOM 2766 C CA . ALA A 1 371 ? 33.720 30.490 -10.826 1.000 39.128 1169 ALA A CA 1
ATOM 2767 C C . ALA A 1 371 ? 32.793 31.700 -10.971 1.000 39.535 1169 ALA A C 1
ATOM 2768 O O . ALA A 1 371 ? 32.823 32.416 -11.972 1.000 39.901 1169 ALA A O 1
ATOM 2770 N N . ASN A 1 372 ? 31.999 31.955 -9.930 1.000 37.587 1170 ASN A N 1
ATOM 2771 C CA . ASN A 1 372 ? 31.020 33.029 -9.961 1.000 39.895 1170 ASN A CA 1
ATOM 2772 C C . ASN A 1 372 ? 31.468 34.270 -9.201 1.000 37.868 1170 ASN A C 1
AT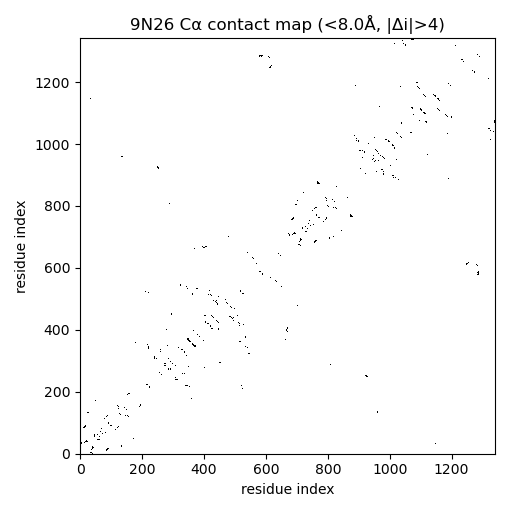OM 2773 O O . ASN A 1 372 ? 30.864 35.316 -9.380 1.000 39.091 1170 ASN A O 1
ATOM 2778 N N . GLY A 1 373 ? 32.520 34.168 -8.389 1.000 38.055 1171 GLY A N 1
ATOM 2779 C CA . GLY A 1 373 ? 32.997 35.322 -7.643 1.000 41.029 1171 GLY A CA 1
ATOM 2780 C C . GLY A 1 373 ? 32.115 35.628 -6.427 1.000 42.820 1171 GLY A C 1
ATOM 2781 O O . GLY A 1 373 ? 31.216 34.858 -6.084 1.000 38.401 1171 GLY A O 1
ATOM 2782 N N . ALA A 1 374 ? 32.407 36.762 -5.772 1.000 40.336 1172 ALA A N 1
ATOM 2783 C CA . ALA A 1 374 ? 31.639 37.237 -4.631 1.000 41.263 1172 ALA A CA 1
ATOM 2784 C C . ALA A 1 374 ? 32.032 38.679 -4.310 1.000 44.060 1172 ALA A C 1
ATOM 2785 O O . ALA A 1 374 ? 33.229 39.012 -4.326 1.000 43.143 1172 ALA A O 1
ATOM 2787 N N . SER A 1 375 ? 31.022 39.519 -4.020 1.000 38.578 1173 SER A N 1
ATOM 2788 C CA . SER A 1 375 ? 31.243 40.792 -3.350 1.000 46.771 1173 SER A CA 1
ATOM 2789 C C . SER A 1 375 ? 30.355 40.906 -2.111 1.000 48.143 1173 SER A C 1
ATOM 2790 O O . SER A 1 375 ? 29.208 40.496 -2.101 1.000 47.281 1173 SER A O 1
ATOM 2793 N N . GLY A 1 376 ? 30.920 41.447 -1.037 1.000 45.516 1174 GLY A N 1
ATOM 2794 C CA . GLY A 1 376 ? 30.208 41.580 0.221 1.000 41.823 1174 GLY A CA 1
ATOM 2795 C C . GLY A 1 376 ? 30.885 42.612 1.121 1.000 46.201 1174 GLY A C 1
ATOM 2796 O O . GLY A 1 376 ? 32.114 42.639 1.267 1.000 43.780 1174 GLY A O 1
ATOM 2797 N N . ILE A 1 377 ? 30.047 43.475 1.696 1.000 42.024 1175 ILE A N 1
ATOM 2798 C CA . ILE A 1 377 ? 30.458 44.453 2.677 1.000 40.471 1175 ILE A CA 1
ATOM 2799 C C . ILE A 1 377 ? 30.062 43.915 4.041 1.000 40.908 1175 ILE A C 1
ATOM 2800 O O . ILE A 1 377 ? 28.886 43.724 4.272 1.000 37.180 1175 ILE A O 1
ATOM 2805 N N . ALA A 1 378 ? 31.041 43.559 4.885 1.000 41.444 1176 ALA A N 1
ATOM 2806 C CA . ALA A 1 378 ? 30.733 43.032 6.207 1.000 38.872 1176 ALA A CA 1
ATOM 2807 C C . ALA A 1 378 ? 30.910 44.149 7.244 1.000 39.475 1176 ALA A C 1
ATOM 2808 O O . ALA A 1 378 ? 30.507 45.285 6.988 1.000 39.385 1176 ALA A O 1
ATOM 2810 N N . VAL A 1 379 ? 31.464 43.816 8.420 1.000 40.560 1177 VAL A N 1
ATOM 2811 C CA . VAL A 1 379 ? 31.864 44.806 9.407 1.000 38.995 1177 VAL A CA 1
ATOM 2812 C C . VAL A 1 379 ? 33.324 44.521 9.712 1.000 44.183 1177 VAL A C 1
ATOM 2813 O O . VAL A 1 379 ? 33.667 43.375 9.965 1.000 42.492 1177 VAL A O 1
ATOM 2817 N N . GLY A 1 380 ? 34.187 45.546 9.644 1.000 39.921 1178 GLY A N 1
ATOM 2818 C CA . GLY A 1 380 ? 35.601 45.332 9.886 1.000 41.636 1178 GLY A CA 1
ATOM 2819 C C . GLY A 1 380 ? 36.352 44.915 8.625 1.000 43.048 1178 GLY A C 1
ATOM 2820 O O . GLY A 1 380 ? 37.576 44.967 8.594 1.000 42.078 1178 GLY A O 1
ATOM 2821 N N . MET A 1 381 ? 35.615 44.532 7.574 1.000 43.703 1179 MET A N 1
ATOM 2822 C CA . MET A 1 381 ? 36.229 43.917 6.406 1.000 44.140 1179 MET A CA 1
ATOM 2823 C C . MET A 1 381 ? 35.185 43.778 5.299 1.000 43.584 1179 MET A C 1
ATOM 2824 O O . MET A 1 381 ? 33.982 43.881 5.560 1.000 42.879 1179 MET A O 1
ATOM 2829 N N . ALA A 1 382 ? 35.670 43.483 4.089 1.000 36.672 1180 ALA A N 1
ATOM 2830 C CA . ALA A 1 382 ? 34.848 43.230 2.917 1.000 34.571 1180 ALA A CA 1
ATOM 2831 C C . ALA A 1 382 ? 35.528 42.173 2.064 1.000 40.231 1180 ALA A C 1
ATOM 2832 O O . ALA A 1 382 ? 36.618 41.716 2.418 1.000 42.074 1180 ALA A O 1
ATOM 2834 N N . THR A 1 383 ? 34.842 41.754 1.000 1.000 38.271 1181 THR A N 1
ATOM 2835 C CA . THR A 1 383 ? 35.381 40.776 0.071 1.000 41.274 1181 THR A CA 1
ATOM 2836 C C . THR A 1 383 ? 34.998 41.224 -1.344 1.000 40.694 1181 THR A C 1
ATOM 2837 O O . THR A 1 383 ? 33.935 41.803 -1.566 1.000 40.193 1181 THR A O 1
ATOM 2841 N N . ASN A 1 384 ? 35.896 40.955 -2.291 1.000 39.375 1182 ASN A N 1
ATOM 2842 C CA . ASN A 1 384 ? 35.677 41.201 -3.703 1.000 36.715 1182 ASN A CA 1
ATOM 2843 C C . ASN A 1 384 ? 36.486 40.162 -4.484 1.000 37.823 1182 ASN A C 1
ATOM 2844 O O . ASN A 1 384 ? 37.702 40.267 -4.633 1.000 38.592 1182 ASN A O 1
ATOM 2849 N N . ILE A 1 385 ? 35.795 39.120 -4.939 1.000 41.751 1183 ILE A N 1
ATOM 2850 C CA . ILE A 1 385 ? 36.411 37.998 -5.629 1.000 41.292 1183 ILE A CA 1
ATOM 2851 C C . ILE A 1 385 ? 35.859 37.961 -7.046 1.000 40.237 1183 ILE A C 1
ATOM 2852 O O . ILE A 1 385 ? 34.659 37.829 -7.209 1.000 40.680 1183 ILE A O 1
ATOM 2857 N N . PRO A 1 386 ? 36.690 38.094 -8.103 1.000 41.140 1184 PRO A N 1
ATOM 2858 C CA . PRO A 1 386 ? 36.195 38.122 -9.467 1.000 43.726 1184 PRO A CA 1
ATOM 2859 C C . PRO A 1 386 ? 35.835 36.720 -9.951 1.000 42.579 1184 PRO A C 1
ATOM 2860 O O . PRO A 1 386 ? 36.343 35.739 -9.410 1.000 39.908 1184 PRO A O 1
ATOM 2864 N N . PRO A 1 387 ? 34.894 36.576 -10.910 1.000 38.296 1185 PRO A N 1
ATOM 2865 C CA . PRO A 1 387 ? 34.581 35.271 -11.461 1.000 38.768 1185 PRO A CA 1
ATOM 2866 C C . PRO A 1 387 ? 35.660 34.782 -12.425 1.000 41.584 1185 PRO A C 1
ATOM 2867 O O . PRO A 1 387 ? 36.472 35.573 -12.898 1.000 40.350 1185 PRO A O 1
ATOM 2871 N N . HIS A 1 388 ? 35.603 33.489 -12.746 1.000 43.675 1186 HIS A N 1
ATOM 2872 C CA . HIS A 1 388 ? 36.622 32.778 -13.514 1.000 43.095 1186 HIS A CA 1
ATOM 2873 C C . HIS A 1 388 ? 35.958 31.813 -14.508 1.000 42.977 1186 HIS A C 1
ATOM 2874 O O . HIS A 1 388 ? 34.763 31.522 -14.423 1.000 44.458 1186 HIS A O 1
ATOM 2881 N N . ASN A 1 389 ? 36.761 31.320 -15.454 1.000 41.723 1187 ASN A N 1
ATOM 2882 C CA . ASN A 1 389 ? 36.331 30.399 -16.485 1.000 39.065 1187 ASN A CA 1
ATOM 2883 C C . ASN A 1 389 ? 36.354 29.008 -15.878 1.000 40.460 1187 ASN A C 1
ATOM 2884 O O . ASN A 1 389 ? 37.315 28.635 -15.224 1.000 42.285 1187 ASN A O 1
ATOM 2889 N N . LEU A 1 390 ? 35.265 28.259 -16.004 1.000 38.335 1188 LEU A N 1
ATOM 2890 C CA . LEU A 1 390 ? 35.172 27.010 -15.270 1.000 41.929 1188 LEU A CA 1
ATOM 2891 C C . LEU A 1 390 ? 36.129 25.933 -15.800 1.000 41.068 1188 LEU A C 1
ATOM 2892 O O . LEU A 1 390 ? 36.562 25.072 -15.034 1.000 44.357 1188 LEU A O 1
ATOM 2897 N N . THR A 1 391 ? 36.379 25.935 -17.120 1.000 45.619 1189 THR A N 1
ATOM 2898 C CA . THR A 1 391 ? 37.330 25.038 -17.769 1.000 44.315 1189 THR A CA 1
ATOM 2899 C C . THR A 1 391 ? 38.711 25.244 -17.168 1.000 42.624 1189 THR A C 1
ATOM 2900 O O . THR A 1 391 ? 39.376 24.278 -16.798 1.000 39.820 1189 THR A O 1
ATOM 2904 N N . GLU A 1 392 ? 39.105 26.519 -17.060 1.000 47.300 1190 GLU A N 1
ATOM 2905 C CA . GLU A 1 392 ? 40.414 26.891 -16.549 1.000 46.711 1190 GLU A CA 1
ATOM 2906 C C . GLU A 1 392 ? 40.523 26.481 -15.087 1.000 49.249 1190 GLU A C 1
ATOM 2907 O O . GLU A 1 392 ? 41.516 25.878 -14.686 1.000 47.010 1190 GLU A O 1
ATOM 2913 N N . LEU A 1 393 ? 39.500 26.817 -14.293 1.000 43.362 1191 LEU A N 1
ATOM 2914 C CA . LEU A 1 393 ? 39.500 26.476 -12.878 1.000 40.417 1191 LEU A CA 1
ATOM 2915 C C . LEU A 1 393 ? 39.692 24.981 -12.696 1.000 41.318 1191 LEU A C 1
ATOM 2916 O O . LEU A 1 393 ? 40.480 24.578 -11.850 1.000 44.603 1191 LEU A O 1
ATOM 2921 N N . ILE A 1 394 ? 38.902 24.173 -13.406 1.000 44.011 1192 ILE A N 1
ATOM 2922 C CA . ILE A 1 394 ? 38.949 22.734 -13.193 1.000 44.551 1192 ILE A CA 1
ATOM 2923 C C . ILE A 1 394 ? 40.320 22.192 -13.605 1.000 42.124 1192 ILE A C 1
ATOM 2924 O O . ILE A 1 394 ? 40.922 21.419 -12.865 1.000 47.918 1192 ILE A O 1
ATOM 2929 N N . ASN A 1 395 ? 40.863 22.658 -14.722 1.000 46.918 1193 ASN A N 1
ATOM 2930 C CA . ASN A 1 395 ? 42.222 22.289 -15.096 1.000 47.307 1193 ASN A CA 1
ATOM 2931 C C . ASN A 1 395 ? 43.182 22.647 -13.961 1.000 50.948 1193 ASN A C 1
ATOM 2932 O O . ASN A 1 395 ? 44.083 21.883 -13.623 1.000 44.442 1193 ASN A O 1
ATOM 2937 N N . GLY A 1 396 ? 42.970 23.796 -13.317 1.000 46.752 1194 GLY A N 1
ATOM 2938 C CA . GLY A 1 396 ? 43.828 24.189 -12.215 1.000 43.505 1194 GLY A CA 1
ATOM 2939 C C . GLY A 1 396 ? 43.747 23.218 -11.053 1.000 44.636 1194 GLY A C 1
ATOM 2940 O O . GLY A 1 396 ? 44.753 22.882 -10.426 1.000 44.285 1194 GLY A O 1
ATOM 2941 N N . VAL A 1 397 ? 42.527 22.758 -10.761 1.000 44.664 1195 VAL A N 1
ATOM 2942 C CA . VAL A 1 397 ? 42.359 21.899 -9.611 1.000 42.880 1195 VAL A CA 1
ATOM 2943 C C . VAL A 1 397 ? 43.021 20.545 -9.884 1.000 45.817 1195 VAL A C 1
ATOM 2944 O O . VAL A 1 397 ? 43.557 19.911 -8.971 1.000 43.310 1195 VAL A O 1
ATOM 2948 N N . LEU A 1 398 ? 42.874 20.086 -11.130 1.000 46.253 1196 LEU A N 1
ATOM 2949 C CA . LEU A 1 398 ? 43.465 18.850 -11.607 1.000 47.901 1196 LEU A CA 1
ATOM 2950 C C . LEU A 1 398 ? 44.987 18.914 -11.488 1.000 49.285 1196 LEU A C 1
ATOM 2951 O O . LEU A 1 398 ? 45.581 17.990 -10.946 1.000 55.697 1196 LEU A O 1
ATOM 2956 N N . SER A 1 399 ? 45.604 20.010 -11.968 1.000 48.612 1197 SER A N 1
ATOM 2957 C CA . SER A 1 399 ? 47.045 20.212 -11.855 1.000 45.993 1197 SER A CA 1
ATOM 2958 C C . SER A 1 399 ? 47.463 20.212 -10.383 1.000 51.439 1197 SER A C 1
ATOM 2959 O O . SER A 1 399 ? 48.465 19.597 -10.001 1.000 54.034 1197 SER A O 1
ATOM 2962 N N . LEU A 1 400 ? 46.655 20.846 -9.528 1.000 48.774 1198 LEU A N 1
ATOM 2963 C CA . LEU A 1 400 ? 46.943 20.853 -8.097 1.000 43.872 1198 LEU A CA 1
ATOM 2964 C C . LEU A 1 400 ? 46.829 19.446 -7.508 1.000 42.123 1198 LEU A C 1
ATOM 2965 O O . LEU A 1 400 ? 47.601 19.103 -6.616 1.000 47.730 1198 LEU A O 1
ATOM 2970 N N . SER A 1 401 ? 45.823 18.679 -7.948 1.000 45.386 1199 SER A N 1
ATOM 2971 C CA . SER A 1 401 ? 45.577 17.333 -7.443 1.000 49.659 1199 SER A CA 1
ATOM 2972 C C . SER A 1 401 ? 46.783 16.435 -7.713 1.000 49.808 1199 SER A C 1
ATOM 2973 O O . SER A 1 401 ? 47.017 15.488 -6.973 1.000 54.806 1199 SER A O 1
ATOM 2976 N N . LYS A 1 402 ? 47.530 16.742 -8.773 1.000 54.332 1200 LYS A N 1
ATOM 2977 C CA . LYS A 1 402 ? 48.691 15.949 -9.133 1.000 59.959 1200 LYS A CA 1
ATOM 2978 C C . LYS A 1 402 ? 49.968 16.523 -8.526 1.000 63.523 1200 LYS A C 1
ATOM 2979 O O . LYS A 1 402 ? 51.024 15.944 -8.738 1.000 69.450 1200 LYS A O 1
ATOM 2985 N N . ASN A 1 403 ? 49.906 17.628 -7.771 1.000 57.678 1201 ASN A N 1
ATOM 2986 C CA . ASN A 1 403 ? 51.141 18.289 -7.374 1.000 49.277 1201 ASN A CA 1
ATOM 2987 C C . ASN A 1 403 ? 50.869 19.287 -6.259 1.000 50.884 1201 ASN A C 1
ATOM 2988 O O . ASN A 1 403 ? 50.764 20.487 -6.510 1.000 49.080 1201 ASN A O 1
ATOM 2993 N N . PRO A 1 404 ? 50.821 18.798 -4.998 1.000 57.007 1202 PRO A N 1
ATOM 2994 C CA . PRO A 1 404 ? 50.599 19.641 -3.834 1.000 51.343 1202 PRO A CA 1
ATOM 2995 C C . PRO A 1 404 ? 51.467 20.879 -3.802 1.000 58.173 1202 PRO A C 1
ATOM 2996 O O . PRO A 1 404 ? 51.044 21.887 -3.259 1.000 56.692 1202 PRO A O 1
ATOM 3000 N N . ASP A 1 405 ? 52.665 20.791 -4.391 1.000 60.148 1203 ASP A N 1
ATOM 3001 C CA . ASP A 1 405 ? 53.655 21.853 -4.272 1.000 62.245 1203 ASP A CA 1
ATOM 3002 C C . ASP A 1 405 ? 53.627 22.802 -5.465 1.000 52.366 1203 ASP A C 1
ATOM 3003 O O . ASP A 1 405 ? 54.542 23.594 -5.599 1.000 51.962 1203 ASP A O 1
ATOM 3008 N N . ILE A 1 406 ? 52.610 22.712 -6.329 1.000 50.084 1204 ILE A N 1
ATOM 3009 C CA . ILE A 1 406 ? 52.505 23.573 -7.498 1.000 50.408 1204 ILE A CA 1
ATOM 3010 C C . ILE A 1 406 ? 52.519 25.054 -7.100 1.000 54.101 1204 ILE A C 1
ATOM 3011 O O . ILE A 1 406 ? 51.931 25.450 -6.095 1.000 54.068 1204 ILE A O 1
ATOM 3016 N N . SER A 1 407 ? 53.242 25.859 -7.892 1.000 51.033 1205 SER A N 1
ATOM 3017 C CA . SER A 1 407 ? 53.396 27.282 -7.644 1.000 52.047 1205 SER A CA 1
ATOM 3018 C C . SER A 1 407 ? 52.197 28.044 -8.214 1.000 51.705 1205 SER A C 1
ATOM 3019 O O . SER A 1 407 ? 51.415 27.482 -8.989 1.000 49.015 1205 SER A O 1
ATOM 3022 N N . ILE A 1 408 ? 52.130 29.350 -7.901 1.000 52.914 1206 ILE A N 1
ATOM 3023 C CA . ILE A 1 408 ? 51.096 30.233 -8.424 1.000 56.483 1206 ILE A CA 1
ATOM 3024 C C . ILE A 1 408 ? 51.302 30.423 -9.927 1.000 56.135 1206 ILE A C 1
ATOM 3025 O O . ILE A 1 408 ? 50.339 30.373 -10.696 1.000 53.264 1206 ILE A O 1
ATOM 3030 N N . ALA A 1 409 ? 52.562 30.647 -10.336 1.000 53.131 1207 ALA A N 1
ATOM 3031 C CA . ALA A 1 409 ? 52.898 30.834 -11.739 1.000 48.849 1207 ALA A CA 1
ATOM 3032 C C . ALA A 1 409 ? 52.503 29.597 -12.547 1.000 48.874 1207 ALA A C 1
ATOM 3033 O O . ALA A 1 409 ? 51.975 29.715 -13.652 1.000 47.200 1207 ALA A O 1
ATOM 3035 N N . GLU A 1 410 ? 52.686 28.407 -11.958 1.000 50.851 1208 GLU A N 1
ATOM 3036 C CA . GLU A 1 410 ? 52.261 27.176 -12.606 1.000 53.182 1208 GLU A CA 1
ATOM 3037 C C . GLU A 1 410 ? 50.734 27.154 -12.715 1.000 49.576 1208 GLU A C 1
ATOM 3038 O O . GLU A 1 410 ? 50.190 26.802 -13.758 1.000 44.625 1208 GLU A O 1
ATOM 3044 N N . LEU A 1 411 ? 50.029 27.498 -11.634 1.000 47.461 1209 LEU A N 1
ATOM 3045 C CA . LEU A 1 411 ? 48.574 27.476 -11.675 1.000 50.269 1209 LEU A CA 1
ATOM 3046 C C . LEU A 1 411 ? 48.086 28.433 -12.758 1.000 44.781 1209 LEU A C 1
ATOM 3047 O O . LEU A 1 411 ? 47.093 28.165 -13.437 1.000 50.948 1209 LEU A O 1
ATOM 3052 N N . MET A 1 412 ? 48.860 29.496 -13.000 1.000 51.266 1210 MET A N 1
ATOM 3053 C CA . MET A 1 412 ? 48.423 30.535 -13.914 1.000 48.624 1210 MET A CA 1
ATOM 3054 C C . MET A 1 412 ? 48.542 30.072 -15.363 1.000 51.742 1210 MET A C 1
ATOM 3055 O O . MET A 1 412 ? 48.049 30.757 -16.261 1.000 51.748 1210 MET A O 1
ATOM 3060 N N . GLU A 1 413 ? 49.142 28.887 -15.584 1.000 52.904 1211 GLU A N 1
ATOM 3061 C CA . GLU A 1 413 ? 49.209 28.277 -16.906 1.000 49.854 1211 GLU A CA 1
ATOM 3062 C C . GLU A 1 413 ? 47.854 27.682 -17.280 1.000 50.773 1211 GLU A C 1
ATOM 3063 O O . GLU A 1 413 ? 47.511 27.610 -18.462 1.000 47.749 1211 GLU A O 1
ATOM 3069 N N . ASP A 1 414 ? 47.072 27.278 -16.274 1.000 51.399 1212 ASP A N 1
ATOM 3070 C CA . ASP A 1 414 ? 45.671 26.921 -16.474 1.000 49.742 1212 ASP A CA 1
ATOM 3071 C C . ASP A 1 414 ? 44.756 28.146 -16.317 1.000 46.477 1212 ASP A C 1
ATOM 3072 O O . ASP A 1 414 ? 43.941 28.452 -17.183 1.000 52.441 1212 ASP A O 1
ATOM 3077 N N . ILE A 1 415 ? 44.930 28.862 -15.203 1.000 48.757 1213 ILE A N 1
ATOM 3078 C CA . ILE A 1 415 ? 44.063 29.967 -14.816 1.000 45.596 1213 ILE A CA 1
ATOM 3079 C C . ILE A 1 415 ? 44.720 31.293 -15.175 1.000 42.987 1213 ILE A C 1
ATOM 3080 O O . ILE A 1 415 ? 45.520 31.849 -14.420 1.000 47.228 1213 ILE A O 1
ATOM 3085 N N . GLU A 1 416 ? 44.355 31.820 -16.337 1.000 41.579 1214 GLU A N 1
ATOM 3086 C CA . GLU A 1 416 ? 45.054 32.983 -16.849 1.000 47.579 1214 GLU A CA 1
ATOM 3087 C C . GLU A 1 416 ? 44.641 34.225 -16.066 1.000 47.987 1214 GLU A C 1
ATOM 3088 O O . GLU A 1 416 ? 45.365 35.213 -16.037 1.000 51.997 1214 GLU A O 1
ATOM 3094 N N . GLY A 1 417 ? 43.422 34.219 -15.523 1.000 48.392 1215 GLY A N 1
ATOM 3095 C CA . GLY A 1 417 ? 42.881 35.421 -14.919 1.000 46.198 1215 GLY A CA 1
ATOM 3096 C C . GLY A 1 417 ? 41.366 35.342 -14.771 1.000 44.993 1215 GLY A C 1
ATOM 3097 O O . GLY A 1 417 ? 40.743 34.352 -15.143 1.000 40.580 1215 GLY A O 1
ATOM 3098 N N . PRO A 1 418 ? 40.725 36.399 -14.241 1.000 47.262 1216 PRO A N 1
ATOM 3099 C CA . PRO A 1 418 ? 39.280 36.427 -14.170 1.000 42.379 1216 PRO A CA 1
ATOM 3100 C C . PRO A 1 418 ? 38.691 36.318 -15.557 1.000 42.341 1216 PRO A C 1
ATOM 3101 O O . PRO A 1 418 ? 39.354 36.682 -16.533 1.000 40.709 1216 PRO A O 1
ATOM 3105 N N . ASP A 1 419 ? 37.454 35.803 -15.595 1.000 39.592 1217 ASP A N 1
ATOM 3106 C CA . ASP A 1 419 ? 36.665 35.742 -16.802 1.000 41.547 1217 ASP A CA 1
ATOM 3107 C C . ASP A 1 419 ? 35.258 36.243 -16.487 1.000 40.086 1217 ASP A C 1
ATOM 3108 O O . ASP A 1 419 ? 34.448 35.511 -15.953 1.000 37.089 1217 ASP A O 1
ATOM 3113 N N . PHE A 1 420 ? 34.971 37.486 -16.856 1.000 42.581 1218 PHE A N 1
ATOM 3114 C CA . PHE A 1 420 ? 33.739 38.141 -16.454 1.000 42.479 1218 PHE A CA 1
ATOM 3115 C C . PHE A 1 420 ? 32.569 37.770 -17.354 1.000 44.542 1218 PHE A C 1
ATOM 3116 O O . PHE A 1 420 ? 32.738 37.698 -18.570 1.000 41.406 1218 PHE A O 1
ATOM 3124 N N . PRO A 1 421 ? 31.327 37.649 -16.820 1.000 39.757 1219 PRO A N 1
ATOM 3125 C CA . PRO A 1 421 ? 30.168 37.368 -17.657 1.000 41.681 1219 PRO A CA 1
ATOM 3126 C C . PRO A 1 421 ? 30.017 38.376 -18.783 1.000 42.922 1219 PRO A C 1
ATOM 3127 O O . PRO A 1 421 ? 29.526 38.018 -19.856 1.000 41.654 1219 PRO A O 1
ATOM 3131 N N . THR A 1 422 ? 30.504 39.608 -18.546 1.000 42.866 1220 THR A N 1
ATOM 3132 C CA . THR A 1 422 ? 30.349 40.730 -19.475 1.000 39.536 1220 THR A CA 1
ATOM 3133 C C . THR A 1 422 ? 31.511 40.840 -20.472 1.000 42.215 1220 THR A C 1
ATOM 3134 O O . THR A 1 422 ? 31.571 41.835 -21.221 1.000 40.742 1220 THR A O 1
ATOM 3138 N N . ALA A 1 423 ? 32.429 39.853 -20.465 1.000 42.283 1221 ALA A N 1
ATOM 3139 C CA . ALA A 1 423 ? 33.566 39.802 -21.379 1.000 46.754 1221 ALA A CA 1
ATOM 3140 C C . ALA A 1 423 ? 34.528 40.979 -21.155 1.000 43.338 1221 ALA A C 1
ATOM 3141 O O . ALA A 1 423 ? 35.030 41.183 -20.053 1.000 47.876 1221 ALA A O 1
ATOM 3143 N N . GLY A 1 424 ? 34.810 41.741 -22.214 1.000 42.871 1222 GLY A N 1
ATOM 3144 C CA . GLY A 1 424 ? 35.686 42.901 -22.135 1.000 46.243 1222 GLY A CA 1
ATOM 3145 C C . GLY A 1 424 ? 37.162 42.506 -22.112 1.000 43.111 1222 GLY A C 1
ATOM 3146 O O . GLY A 1 424 ? 37.516 41.380 -22.459 1.000 41.983 1222 GLY A O 1
ATOM 3147 N N . LEU A 1 425 ? 37.996 43.446 -21.644 1.000 41.590 1223 LEU A N 1
ATOM 3148 C CA . LEU A 1 425 ? 39.453 43.323 -21.650 1.000 42.888 1223 LEU A CA 1
ATOM 3149 C C . LEU A 1 425 ? 39.982 43.528 -20.234 1.000 45.866 1223 LEU A C 1
ATOM 3150 O O . LEU A 1 425 ? 39.395 44.277 -19.456 1.000 43.700 1223 LEU A O 1
ATOM 3155 N N . ILE A 1 426 ? 41.096 42.843 -19.932 1.000 42.241 1224 ILE A N 1
ATOM 3156 C CA . ILE A 1 426 ? 41.941 43.108 -18.788 1.000 41.630 1224 ILE A CA 1
ATOM 3157 C C . ILE A 1 426 ? 43.289 43.550 -19.341 1.000 47.683 1224 ILE A C 1
ATOM 3158 O O . ILE A 1 426 ? 43.839 42.894 -20.232 1.000 45.551 1224 ILE A O 1
ATOM 3163 N N . LEU A 1 427 ? 43.779 44.680 -18.826 1.000 51.007 1225 LEU A N 1
ATOM 3164 C CA . LEU A 1 427 ? 45.086 45.223 -19.170 1.000 49.707 1225 LEU A CA 1
ATOM 3165 C C . LEU A 1 427 ? 46.184 44.550 -18.355 1.000 54.554 1225 LEU A C 1
ATOM 3166 O O . LEU A 1 427 ? 46.402 44.917 -17.207 1.000 54.726 1225 LEU A O 1
ATOM 3171 N N . GLY A 1 428 ? 46.876 43.586 -18.971 1.000 55.802 1226 GLY A N 1
ATOM 3172 C CA . GLY A 1 428 ? 48.135 43.092 -18.452 1.000 54.869 1226 GLY A CA 1
ATOM 3173 C C . GLY A 1 428 ? 47.899 42.089 -17.339 1.000 57.027 1226 GLY A C 1
ATOM 3174 O O . GLY A 1 428 ? 46.755 41.847 -16.925 1.000 51.479 1226 GLY A O 1
ATOM 3175 N N . LYS A 1 429 ? 49.011 41.575 -16.818 1.000 54.675 1227 LYS A N 1
ATOM 3176 C CA . LYS A 1 429 ? 48.971 40.430 -15.929 1.000 58.874 1227 LYS A CA 1
ATOM 3177 C C . LYS A 1 429 ? 49.531 40.766 -14.555 1.000 48.762 1227 LYS A C 1
ATOM 3178 O O . LYS A 1 429 ? 49.505 39.910 -13.676 1.000 55.514 1227 LYS A O 1
ATOM 3184 N N . SER A 1 430 ? 49.923 42.023 -14.327 1.000 51.579 1228 SER A N 1
ATOM 3185 C CA . SER A 1 430 ? 50.529 42.421 -13.061 1.000 53.658 1228 SER A CA 1
ATOM 3186 C C . SER A 1 430 ? 49.553 42.342 -11.892 1.000 45.941 1228 SER A C 1
ATOM 3187 O O . SER A 1 430 ? 49.890 41.847 -10.825 1.000 48.507 1228 SER A O 1
ATOM 3190 N N . GLY A 1 431 ? 48.379 42.931 -12.086 1.000 46.284 1229 GLY A N 1
ATOM 3191 C CA . GLY A 1 431 ? 47.358 42.976 -11.063 1.000 46.293 1229 GLY A CA 1
ATOM 3192 C C . GLY A 1 431 ? 46.819 41.583 -10.797 1.000 41.543 1229 GLY A C 1
ATOM 3193 O O . GLY A 1 431 ? 46.670 41.193 -9.650 1.000 45.131 1229 GLY A O 1
ATOM 3194 N N . ILE A 1 432 ? 46.615 40.812 -11.863 1.000 46.224 1230 ILE A N 1
ATOM 3195 C CA . ILE A 1 432 ? 46.195 39.423 -11.710 1.000 45.188 1230 ILE A CA 1
ATOM 3196 C C . ILE A 1 432 ? 47.204 38.685 -10.845 1.000 45.725 1230 ILE A C 1
ATOM 3197 O O . ILE A 1 432 ? 46.806 38.018 -9.886 1.000 40.482 1230 ILE A O 1
ATOM 3202 N N . ARG A 1 433 ? 48.509 38.828 -11.162 1.000 45.944 1231 ARG A N 1
ATOM 3203 C CA . ARG A 1 433 ? 49.523 38.027 -10.486 1.000 45.650 1231 ARG A CA 1
ATOM 3204 C C . ARG A 1 433 ? 49.564 38.368 -8.993 1.000 46.910 1231 ARG A C 1
ATOM 3205 O O . ARG A 1 433 ? 49.650 37.464 -8.152 1.000 46.077 1231 ARG A O 1
ATOM 3213 N N . ARG A 1 434 ? 49.560 39.671 -8.674 1.000 45.636 1232 ARG A N 1
ATOM 3214 C CA . ARG A 1 434 ? 49.557 40.114 -7.289 1.000 45.576 1232 ARG A CA 1
ATOM 3215 C C . ARG A 1 434 ? 48.322 39.584 -6.555 1.000 44.234 1232 ARG A C 1
ATOM 3216 O O . ARG A 1 434 ? 48.426 39.115 -5.423 1.000 45.409 1232 ARG A O 1
ATOM 3224 N N . ALA A 1 435 ? 47.156 39.668 -7.203 1.000 42.852 1233 ALA A N 1
ATOM 3225 C CA . ALA A 1 435 ? 45.909 39.210 -6.608 1.000 43.734 1233 ALA A CA 1
ATOM 3226 C C . ALA A 1 435 ? 45.983 37.710 -6.311 1.000 39.887 1233 ALA A C 1
ATOM 3227 O O . ALA A 1 435 ? 45.656 37.285 -5.217 1.000 40.167 1233 ALA A O 1
ATOM 3229 N N . TYR A 1 436 ? 46.517 36.908 -7.233 1.000 42.452 1234 TYR A N 1
ATOM 3230 C CA . TYR A 1 436 ? 46.608 35.466 -7.010 1.000 39.749 1234 TYR A CA 1
ATOM 3231 C C . TYR A 1 436 ? 47.688 35.045 -6.007 1.000 41.983 1234 TYR A C 1
ATOM 3232 O O . TYR A 1 436 ? 47.566 33.969 -5.394 1.000 45.898 1234 TYR A O 1
ATOM 3241 N N . GLU A 1 437 ? 48.740 35.861 -5.849 1.000 45.378 1235 GLU A N 1
ATOM 3242 C CA . GLU A 1 437 ? 49.820 35.568 -4.913 1.000 43.734 1235 GLU A CA 1
ATOM 3243 C C . GLU A 1 437 ? 49.414 35.968 -3.503 1.000 45.052 1235 GLU A C 1
ATOM 3244 O O . GLU A 1 437 ? 49.710 35.233 -2.572 1.000 49.615 1235 GLU A O 1
ATOM 3250 N N . THR A 1 438 ? 48.666 37.080 -3.363 1.000 44.685 1236 THR A N 1
ATOM 3251 C CA . THR A 1 438 ? 48.456 37.703 -2.061 1.000 43.978 1236 THR A CA 1
ATOM 3252 C C . THR A 1 438 ? 46.984 37.761 -1.654 1.000 48.693 1236 THR A C 1
ATOM 3253 O O . THR A 1 438 ? 46.707 38.067 -0.499 1.000 48.386 1236 THR A O 1
ATOM 3257 N N . GLY A 1 439 ? 46.050 37.578 -2.603 1.000 52.624 1237 GLY A N 1
ATOM 3258 C CA . GLY A 1 439 ? 44.626 37.749 -2.328 1.000 47.632 1237 GLY A CA 1
ATOM 3259 C C . GLY A 1 439 ? 44.155 39.190 -2.558 1.000 48.609 1237 GLY A C 1
ATOM 3260 O O . GLY A 1 439 ? 42.953 39.461 -2.498 1.000 42.985 1237 GLY A O 1
ATOM 3261 N N . ARG A 1 440 ? 45.096 40.110 -2.824 1.000 42.520 1238 ARG A N 1
ATOM 3262 C CA . ARG A 1 440 ? 44.761 41.509 -3.048 1.000 49.463 1238 ARG A CA 1
ATOM 3263 C C . ARG A 1 440 ? 45.497 42.035 -4.274 1.000 48.157 1238 ARG A C 1
ATOM 3264 O O . ARG A 1 440 ? 46.651 41.702 -4.513 1.000 47.020 1238 ARG A O 1
ATOM 3272 N N . GLY A 1 441 ? 44.819 42.870 -5.055 1.000 50.187 1239 GLY A N 1
ATOM 3273 C CA . GLY A 1 441 ? 45.443 43.448 -6.238 1.000 48.194 1239 GLY A CA 1
ATOM 3274 C C . GLY A 1 441 ? 44.396 44.110 -7.118 1.000 47.904 1239 GLY A C 1
ATOM 3275 O O . GLY A 1 441 ? 43.229 43.741 -7.075 1.000 50.553 1239 GLY A O 1
ATOM 3276 N N . SER A 1 442 ? 44.839 45.095 -7.892 1.000 45.565 1240 SER A N 1
ATOM 3277 C CA . SER A 1 442 ? 43.985 45.897 -8.728 1.000 43.229 1240 SER A CA 1
ATOM 3278 C C . SER A 1 442 ? 44.067 45.382 -10.159 1.000 45.937 1240 SER A C 1
ATOM 3279 O O . SER A 1 442 ? 45.148 45.293 -10.733 1.000 45.255 1240 SER A O 1
ATOM 3282 N N . ILE A 1 443 ? 42.915 45.058 -10.754 1.000 44.695 1241 ILE A N 1
ATOM 3283 C CA . ILE A 1 443 ? 42.872 44.586 -12.131 1.000 43.096 1241 ILE A CA 1
ATOM 3284 C C . ILE A 1 443 ? 42.133 45.604 -12.993 1.000 46.449 1241 ILE A C 1
ATOM 3285 O O . ILE A 1 443 ? 40.983 45.914 -12.716 1.000 46.865 1241 ILE A O 1
ATOM 3290 N N . GLN A 1 444 ? 42.791 46.113 -14.040 1.000 44.483 1242 GLN A N 1
ATOM 3291 C CA . GLN A 1 444 ? 42.193 47.119 -14.911 1.000 47.400 1242 GLN A CA 1
ATOM 3292 C C . GLN A 1 444 ? 41.336 46.416 -15.956 1.000 42.788 1242 GLN A C 1
ATOM 3293 O O . GLN A 1 444 ? 41.839 45.537 -16.631 1.000 43.183 1242 GLN A O 1
ATOM 3299 N N . MET A 1 445 ? 40.037 46.743 -15.987 1.000 43.823 1243 MET A N 1
ATOM 3300 C CA . MET A 1 445 ? 39.095 46.246 -16.979 1.000 44.713 1243 MET A CA 1
ATOM 3301 C C . MET A 1 445 ? 38.794 47.368 -17.980 1.000 42.396 1243 MET A C 1
ATOM 3302 O O . MET A 1 445 ? 38.609 48.523 -17.626 1.000 49.917 1243 MET A O 1
ATOM 3307 N N . ARG A 1 446 ? 38.719 47.021 -19.251 1.000 41.858 1244 ARG A N 1
ATOM 3308 C CA . ARG A 1 446 ? 38.484 48.005 -20.282 1.000 41.155 1244 ARG A CA 1
ATOM 3309 C C . ARG A 1 446 ? 37.332 47.514 -21.156 1.000 44.248 1244 ARG A C 1
ATOM 3310 O O . ARG A 1 446 ? 37.203 46.321 -21.407 1.000 44.744 1244 ARG A O 1
ATOM 3318 N N . SER A 1 447 ? 36.474 48.437 -21.605 1.000 43.150 1245 SER A N 1
ATOM 3319 C CA . SER A 1 447 ? 35.458 48.119 -22.589 1.000 44.649 1245 SER A CA 1
ATOM 3320 C C . SER A 1 447 ? 36.101 47.530 -23.839 1.000 43.349 1245 SER A C 1
ATOM 3321 O O . SER A 1 447 ? 37.284 47.764 -24.098 1.000 44.868 1245 SER A O 1
ATOM 3324 N N . ARG A 1 448 ? 35.313 46.752 -24.586 1.000 43.641 1246 ARG A N 1
ATOM 3325 C CA . ARG A 1 448 ? 35.647 46.411 -25.960 1.000 45.231 1246 ARG A CA 1
ATOM 3326 C C . ARG A 1 448 ? 35.083 47.508 -26.850 1.000 42.162 1246 ARG A C 1
ATOM 3327 O O . ARG A 1 448 ? 33.869 47.651 -27.014 1.000 40.327 1246 ARG A O 1
ATOM 3335 N N . ALA A 1 449 ? 36.013 48.278 -27.415 1.000 40.345 1247 ALA A N 1
ATOM 3336 C CA . ALA A 1 449 ? 35.682 49.410 -28.240 1.000 43.788 1247 ALA A CA 1
ATOM 3337 C C . ALA A 1 449 ? 36.520 49.347 -29.508 1.000 44.360 1247 ALA A C 1
ATOM 3338 O O . ALA A 1 449 ? 37.682 48.952 -29.445 1.000 51.195 1247 ALA A O 1
ATOM 3340 N N . VAL A 1 450 ? 35.906 49.748 -30.630 1.000 40.875 1248 VAL A N 1
ATOM 3341 C CA . VAL A 1 450 ? 36.596 49.849 -31.901 1.000 44.208 1248 VAL A CA 1
ATOM 3342 C C . VAL A 1 450 ? 36.256 51.192 -32.531 1.000 40.752 1248 VAL A C 1
ATOM 3343 O O . VAL A 1 450 ? 35.241 51.808 -32.224 1.000 41.585 1248 VAL A O 1
ATOM 3347 N N . ILE A 1 451 ? 37.131 51.611 -33.432 1.000 42.596 1249 ILE A N 1
ATOM 3348 C CA . ILE A 1 451 ? 36.910 52.784 -34.256 1.000 47.056 1249 ILE A CA 1
ATOM 3349 C C . ILE A 1 451 ? 36.580 52.320 -35.677 1.000 45.686 1249 ILE A C 1
ATOM 3350 O O . ILE A 1 451 ? 37.247 51.443 -36.220 1.000 46.136 1249 ILE A O 1
ATOM 3355 N N . GLU A 1 452 ? 35.546 52.922 -36.260 1.000 45.589 1250 GLU A N 1
ATOM 3356 C CA . GLU A 1 452 ? 34.999 52.513 -37.537 1.000 47.418 1250 GLU A CA 1
ATOM 3357 C C . GLU A 1 452 ? 34.409 53.729 -38.254 1.000 49.012 1250 GLU A C 1
ATOM 3358 O O . GLU A 1 452 ? 33.957 54.679 -37.621 1.000 45.607 1250 GLU A O 1
ATOM 3364 N N . GLU A 1 453 ? 34.327 53.637 -39.582 1.000 45.551 1251 GLU A N 1
ATOM 3365 C CA . GLU A 1 453 ? 33.784 54.709 -40.406 1.000 49.084 1251 GLU A CA 1
ATOM 3366 C C . GLU A 1 453 ? 32.259 54.705 -40.361 1.000 45.782 1251 GLU A C 1
ATOM 3367 O O . GLU A 1 453 ? 31.612 53.677 -40.130 1.000 46.936 1251 GLU A O 1
ATOM 3373 N N . ARG A 1 454 ? 31.677 55.897 -40.537 1.000 48.585 1252 ARG A N 1
ATOM 3374 C CA . ARG A 1 454 ? 30.229 56.032 -40.509 1.000 52.690 1252 ARG A CA 1
ATOM 3375 C C . ARG A 1 454 ? 29.712 56.771 -41.748 1.000 46.571 1252 ARG A C 1
ATOM 3376 O O . ARG A 1 454 ? 28.526 57.076 -41.799 1.000 53.990 1252 ARG A O 1
ATOM 3384 N N . GLY A 1 455 ? 30.573 57.039 -42.735 1.000 52.448 1253 GLY A N 1
ATOM 3385 C CA . GLY A 1 455 ? 30.183 57.759 -43.941 1.000 62.555 1253 GLY A CA 1
ATOM 3386 C C . GLY A 1 455 ? 30.604 59.234 -43.932 1.000 71.716 1253 GLY A C 1
ATOM 3387 O O . GLY A 1 455 ? 30.580 59.907 -42.902 1.000 67.305 1253 GLY A O 1
ATOM 3388 N N . GLY A 1 456 ? 30.966 59.742 -45.115 1.000 72.558 1254 GLY A N 1
ATOM 3389 C CA . GLY A 1 456 ? 31.256 61.156 -45.285 1.000 60.522 1254 GLY A CA 1
ATOM 3390 C C . GLY A 1 456 ? 32.628 61.502 -44.730 1.000 64.549 1254 GLY A C 1
ATOM 3391 O O . GLY A 1 456 ? 32.873 62.646 -44.364 1.000 73.507 1254 GLY A O 1
ATOM 3392 N N . GLY A 1 457 ? 33.517 60.505 -44.677 1.000 64.556 1255 GLY A N 1
ATOM 3393 C CA . GLY A 1 457 ? 34.846 60.677 -44.109 1.000 58.022 1255 GLY A CA 1
ATOM 3394 C C . GLY A 1 457 ? 34.808 60.900 -42.592 1.000 57.306 1255 GLY A C 1
ATOM 3395 O O . GLY A 1 457 ? 35.743 61.451 -42.038 1.000 59.450 1255 GLY A O 1
ATOM 3396 N N . ARG A 1 458 ? 33.714 60.501 -41.933 1.000 54.120 1256 ARG A N 1
ATOM 3397 C CA . ARG A 1 458 ? 33.589 60.589 -40.491 1.000 56.182 1256 ARG A CA 1
ATOM 3398 C C . ARG A 1 458 ? 33.697 59.200 -39.852 1.000 60.062 1256 ARG A C 1
ATOM 3399 O O . ARG A 1 458 ? 33.541 58.162 -40.518 1.000 50.980 1256 ARG A O 1
ATOM 3407 N N . GLN A 1 459 ? 33.931 59.218 -38.532 1.000 48.450 1257 GLN A N 1
ATOM 3408 C CA . GLN A 1 459 ? 34.170 58.027 -37.745 1.000 49.524 1257 GLN A CA 1
ATOM 3409 C C . GLN A 1 459 ? 33.262 58.041 -36.529 1.000 50.701 1257 GLN A C 1
ATOM 3410 O O . GLN A 1 459 ? 32.676 59.070 -36.193 1.000 53.289 1257 GLN A O 1
ATOM 3416 N N . ARG A 1 460 ? 33.180 56.867 -35.894 1.000 50.399 1258 ARG A N 1
ATOM 3417 C CA . ARG A 1 460 ? 32.533 56.672 -34.611 1.000 45.484 1258 ARG A CA 1
ATOM 3418 C C . ARG A 1 460 ? 33.281 55.602 -33.822 1.000 47.132 1258 ARG A C 1
ATOM 3419 O O . ARG A 1 460 ? 34.027 54.798 -34.391 1.000 48.696 1258 ARG A O 1
ATOM 3427 N N . ILE A 1 461 ? 33.148 55.687 -32.496 1.000 48.671 1259 ILE A N 1
ATOM 3428 C CA . ILE A 1 461 ? 33.626 54.670 -31.577 1.000 45.237 1259 ILE A CA 1
ATOM 3429 C C . ILE A 1 461 ? 32.435 53.770 -31.288 1.000 43.093 1259 ILE A C 1
ATOM 3430 O O . ILE A 1 461 ? 31.361 54.275 -31.037 1.000 42.876 1259 ILE A O 1
ATOM 3435 N N . VAL A 1 462 ? 32.622 52.447 -31.352 1.000 44.328 1260 VAL A N 1
ATOM 3436 C CA . VAL A 1 462 ? 31.546 51.518 -31.039 1.000 45.814 1260 VAL A CA 1
ATOM 3437 C C . VAL A 1 462 ? 31.974 50.590 -29.910 1.000 43.142 1260 VAL A C 1
ATOM 3438 O O . VAL A 1 462 ? 32.979 49.885 -30.030 1.000 41.555 1260 VAL A O 1
ATOM 3442 N N . VAL A 1 463 ? 31.180 50.599 -28.829 1.000 42.091 1261 VAL A N 1
ATOM 3443 C CA . VAL A 1 463 ? 31.449 49.782 -27.666 1.000 39.578 1261 VAL A CA 1
ATOM 3444 C C . VAL A 1 463 ? 30.465 48.623 -27.656 1.000 42.656 1261 VAL A C 1
ATOM 3445 O O . VAL A 1 463 ? 29.274 48.868 -27.743 1.000 44.549 1261 VAL A O 1
ATOM 3449 N N . THR A 1 464 ? 30.963 47.379 -27.565 1.000 40.604 1262 THR A N 1
ATOM 3450 C CA . THR A 1 464 ? 30.094 46.208 -27.594 1.000 40.809 1262 THR A CA 1
ATOM 3451 C C . THR A 1 464 ? 30.199 45.426 -26.299 1.000 44.128 1262 THR A C 1
ATOM 3452 O O . THR A 1 464 ? 29.427 44.501 -26.107 1.000 44.917 1262 THR A O 1
ATOM 3456 N N . GLU A 1 465 ? 31.191 45.721 -25.460 1.000 43.261 1263 GLU A N 1
ATOM 3457 C CA . GLU A 1 465 ? 31.278 45.064 -24.168 1.000 42.354 1263 GLU A CA 1
ATOM 3458 C C . GLU A 1 465 ? 31.686 46.125 -23.156 1.000 41.803 1263 GLU A C 1
ATOM 3459 O O . GLU A 1 465 ? 32.532 46.948 -23.465 1.000 43.492 1263 GLU A O 1
ATOM 3465 N N . ILE A 1 466 ? 31.173 46.022 -21.927 1.000 44.191 1264 ILE A N 1
ATOM 3466 C CA . ILE A 1 466 ? 31.558 46.960 -20.884 1.000 48.581 1264 ILE A CA 1
ATOM 3467 C C . ILE A 1 466 ? 32.114 46.197 -19.690 1.000 44.359 1264 ILE A C 1
ATOM 3468 O O . ILE A 1 466 ? 31.940 44.999 -19.566 1.000 45.207 1264 ILE A O 1
ATOM 3473 N N . PRO A 1 467 ? 32.838 46.868 -18.783 1.000 43.169 1265 PRO A N 1
ATOM 3474 C CA . PRO A 1 467 ? 33.390 46.190 -17.615 1.000 47.038 1265 PRO A CA 1
ATOM 3475 C C . PRO A 1 467 ? 32.315 45.608 -16.699 1.000 43.929 1265 PRO A C 1
ATOM 3476 O O . PRO A 1 467 ? 31.204 46.125 -16.634 1.000 40.367 1265 PRO A O 1
ATOM 3480 N N . PHE A 1 468 ? 32.671 44.537 -15.990 1.000 40.304 1266 PHE A N 1
ATOM 3481 C CA . PHE A 1 468 ? 31.811 43.904 -15.003 1.000 42.889 1266 PHE A CA 1
ATOM 3482 C C . PHE A 1 468 ? 31.333 44.931 -13.971 1.000 38.569 1266 PHE A C 1
ATOM 3483 O O . PHE A 1 468 ? 32.109 45.736 -13.472 1.000 38.536 1266 PHE A O 1
ATOM 3491 N N . GLN A 1 469 ? 30.036 44.893 -13.677 1.000 42.741 1267 GLN A N 1
ATOM 3492 C CA . GLN A 1 469 ? 29.409 45.638 -12.592 1.000 50.731 1267 GLN A CA 1
ATOM 3493 C C . GLN A 1 469 ? 29.186 47.109 -12.952 1.000 52.972 1267 GLN A C 1
ATOM 3494 O O . GLN A 1 469 ? 28.713 47.869 -12.117 1.000 57.889 1267 GLN A O 1
ATOM 3500 N N . VAL A 1 470 ? 29.476 47.500 -14.193 1.000 50.344 1268 VAL A N 1
ATOM 3501 C CA . VAL A 1 470 ? 29.239 48.860 -14.629 1.000 43.026 1268 VAL A CA 1
ATOM 3502 C C . VAL A 1 470 ? 27.822 48.928 -15.160 1.000 46.129 1268 VAL A C 1
ATOM 3503 O O . VAL A 1 470 ? 27.414 48.093 -15.957 1.000 45.833 1268 VAL A O 1
ATOM 3507 N N . ASN A 1 471 ? 27.075 49.918 -14.678 1.000 42.600 1269 ASN A N 1
ATOM 3508 C CA . ASN A 1 471 ? 25.746 50.203 -15.180 1.000 42.090 1269 ASN A CA 1
ATOM 3509 C C . ASN A 1 471 ? 25.886 50.949 -16.502 1.000 41.796 1269 ASN A C 1
ATOM 3510 O O . ASN A 1 471 ? 26.528 52.009 -16.577 1.000 47.211 1269 ASN A O 1
ATOM 3515 N N . LYS A 1 472 ? 25.302 50.362 -17.555 1.000 46.999 1270 LYS A N 1
ATOM 3516 C CA . LYS A 1 472 ? 25.520 50.847 -18.911 1.000 45.584 1270 LYS A CA 1
ATOM 3517 C C . LYS A 1 472 ? 24.926 52.250 -19.052 1.000 43.865 1270 LYS A C 1
ATOM 3518 O O . LYS A 1 472 ? 25.618 53.138 -19.543 1.000 45.231 1270 LYS A O 1
ATOM 3524 N N . ALA A 1 473 ? 23.687 52.447 -18.563 1.000 45.333 1271 ALA A N 1
ATOM 3525 C CA . ALA A 1 473 ? 22.980 53.719 -18.704 1.000 49.707 1271 ALA A CA 1
ATOM 3526 C C . ALA A 1 473 ? 23.734 54.832 -17.982 1.000 47.422 1271 ALA A C 1
ATOM 3527 O O . ALA A 1 473 ? 23.798 55.979 -18.443 1.000 51.802 1271 ALA A O 1
ATOM 3529 N N . ARG A 1 474 ? 24.317 54.467 -16.844 1.000 48.446 1272 ARG A N 1
ATOM 3530 C CA . ARG A 1 474 ? 24.982 55.432 -15.996 1.000 51.351 1272 ARG A CA 1
ATOM 3531 C C . ARG A 1 474 ? 26.314 55.828 -16.625 1.000 53.947 1272 ARG A C 1
ATOM 3532 O O . ARG A 1 474 ? 26.729 56.980 -16.516 1.000 56.954 1272 ARG A O 1
ATOM 3540 N N . MET A 1 475 ? 26.982 54.872 -17.280 1.000 47.408 1273 MET A N 1
ATOM 3541 C CA . MET A 1 475 ? 28.243 55.154 -17.955 1.000 45.935 1273 MET A CA 1
ATOM 3542 C C . MET A 1 475 ? 27.988 56.111 -19.114 1.000 43.531 1273 MET A C 1
ATOM 3543 O O . MET A 1 475 ? 28.785 57.020 -19.352 1.000 47.227 1273 MET A O 1
ATOM 3548 N N . ILE A 1 476 ? 26.868 55.896 -19.818 1.000 46.767 1274 ILE A N 1
ATOM 3549 C CA . ILE A 1 476 ? 26.477 56.746 -20.937 1.000 51.961 1274 ILE A CA 1
ATOM 3550 C C . ILE A 1 476 ? 26.188 58.165 -20.434 1.000 56.330 1274 ILE A C 1
ATOM 3551 O O . ILE A 1 476 ? 26.581 59.150 -21.084 1.000 51.954 1274 ILE A O 1
ATOM 3556 N N . GLU A 1 477 ? 25.531 58.251 -19.268 1.000 51.299 1275 GLU A N 1
ATOM 3557 C CA . GLU A 1 477 ? 25.194 59.541 -18.672 1.000 60.615 1275 GLU A CA 1
ATOM 3558 C C . GLU A 1 477 ? 26.463 60.292 -18.259 1.000 54.335 1275 GLU A C 1
ATOM 3559 O O . GLU A 1 477 ? 26.542 61.502 -18.442 1.000 53.281 1275 GLU A O 1
ATOM 3565 N N . LYS A 1 478 ? 27.482 59.576 -17.776 1.000 50.372 1276 LYS A N 1
ATOM 3566 C CA . LYS A 1 478 ? 28.734 60.210 -17.421 1.000 55.520 1276 LYS A CA 1
ATOM 3567 C C . LYS A 1 478 ? 29.422 60.776 -18.656 1.000 60.831 1276 LYS A C 1
ATOM 3568 O O . LYS A 1 478 ? 30.191 61.728 -18.539 1.000 57.365 1276 LYS A O 1
ATOM 3574 N N . ILE A 1 479 ? 29.212 60.142 -19.818 1.000 57.397 1277 ILE A N 1
ATOM 3575 C CA . ILE A 1 479 ? 29.874 60.580 -21.038 1.000 54.860 1277 ILE A CA 1
ATOM 3576 C C . ILE A 1 479 ? 29.187 61.849 -21.521 1.000 49.324 1277 ILE A C 1
ATOM 3577 O O . ILE A 1 479 ? 29.861 62.799 -21.934 1.000 49.656 1277 ILE A O 1
ATOM 3582 N N . ALA A 1 480 ? 27.852 61.818 -21.481 1.000 47.680 1278 ALA A N 1
ATOM 3583 C CA . ALA A 1 480 ? 27.030 62.958 -21.847 1.000 54.875 1278 ALA A CA 1
ATOM 3584 C C . ALA A 1 480 ? 27.454 64.171 -21.012 1.000 61.579 1278 ALA A C 1
ATOM 3585 O O . ALA A 1 480 ? 27.673 65.253 -21.559 1.000 56.229 1278 ALA A O 1
ATOM 3587 N N . GLU A 1 481 ? 27.692 63.950 -19.710 1.000 62.920 1279 GLU A N 1
ATOM 3588 C CA . GLU A 1 481 ? 28.061 65.026 -18.802 1.000 64.041 1279 GLU A CA 1
ATOM 3589 C C . GLU A 1 481 ? 29.416 65.618 -19.172 1.000 58.256 1279 GLU A C 1
ATOM 3590 O O . GLU A 1 481 ? 29.565 66.834 -19.184 1.000 59.903 1279 GLU A O 1
ATOM 3596 N N . LEU A 1 482 ? 30.419 64.773 -19.425 1.000 53.788 1280 LEU A N 1
ATOM 3597 C CA . LEU A 1 482 ? 31.711 65.268 -19.875 1.000 55.092 1280 LEU A CA 1
ATOM 3598 C C . LEU A 1 482 ? 31.533 66.179 -21.093 1.000 59.571 1280 LEU A C 1
ATOM 3599 O O . LEU A 1 482 ? 32.174 67.223 -21.185 1.000 62.264 1280 LEU A O 1
ATOM 3604 N N . VAL A 1 483 ? 30.696 65.751 -22.050 1.000 57.354 1281 VAL A N 1
ATOM 3605 C CA . VAL A 1 483 ? 30.522 66.449 -23.317 1.000 62.399 1281 VAL A CA 1
ATOM 3606 C C . VAL A 1 483 ? 29.840 67.788 -23.044 1.000 60.315 1281 VAL A C 1
ATOM 3607 O O . VAL A 1 483 ? 30.319 68.821 -23.490 1.000 62.086 1281 VAL A O 1
ATOM 3611 N N . ARG A 1 484 ? 28.716 67.736 -22.324 1.000 61.501 1282 ARG A N 1
ATOM 3612 C CA . ARG A 1 484 ? 27.918 68.913 -22.026 1.000 66.877 1282 ARG A CA 1
ATOM 3613 C C . ARG A 1 484 ? 28.757 69.950 -21.283 1.000 69.345 1282 ARG A C 1
ATOM 3614 O O . ARG A 1 484 ? 28.567 71.140 -21.506 1.000 65.060 1282 ARG A O 1
ATOM 3622 N N . ASP A 1 485 ? 29.701 69.488 -20.445 1.000 65.954 1283 ASP A N 1
ATOM 3623 C CA . ASP A 1 485 ? 30.504 70.366 -19.606 1.000 64.886 1283 ASP A CA 1
ATOM 3624 C C . ASP A 1 485 ? 31.870 70.669 -20.219 1.000 66.167 1283 ASP A C 1
ATOM 3625 O O . ASP A 1 485 ? 32.724 71.223 -19.537 1.000 64.832 1283 ASP A O 1
ATOM 3630 N N . LYS A 1 486 ? 32.076 70.331 -21.500 1.000 65.287 1284 LYS A N 1
ATOM 3631 C CA . LYS A 1 486 ? 33.272 70.739 -22.227 1.000 66.134 1284 LYS A CA 1
ATOM 3632 C C . LYS A 1 486 ? 34.529 70.180 -21.573 1.000 59.871 1284 LYS A C 1
ATOM 3633 O O . LYS A 1 486 ? 35.590 70.786 -21.665 1.000 71.377 1284 LYS A O 1
ATOM 3639 N N . LYS A 1 487 ? 34.423 69.016 -20.932 1.000 57.013 1285 LYS A N 1
ATOM 3640 C CA . LYS A 1 487 ? 35.586 68.374 -20.343 1.000 63.013 1285 LYS A CA 1
ATOM 3641 C C . LYS A 1 487 ? 36.195 67.361 -21.311 1.000 56.293 1285 LYS A C 1
ATOM 3642 O O . LYS A 1 487 ? 37.203 66.731 -20.979 1.000 54.050 1285 LYS A O 1
ATOM 3648 N N . ILE A 1 488 ? 35.572 67.180 -22.485 1.000 55.858 1286 ILE A N 1
ATOM 3649 C CA . ILE A 1 488 ? 36.143 66.314 -23.509 1.000 61.629 1286 ILE A CA 1
ATOM 3650 C C . ILE A 1 488 ? 35.807 66.908 -24.872 1.000 53.386 1286 ILE A C 1
ATOM 3651 O O . ILE A 1 488 ? 34.693 67.336 -25.086 1.000 53.111 1286 ILE A O 1
ATOM 3656 N N . ASP A 1 489 ? 36.782 66.898 -25.784 1.000 55.809 1287 ASP A N 1
ATOM 3657 C CA . ASP A 1 489 ? 36.622 67.464 -27.112 1.000 61.466 1287 ASP A CA 1
ATOM 3658 C C . ASP A 1 489 ? 36.376 66.354 -28.145 1.000 61.629 1287 ASP A C 1
ATOM 3659 O O . ASP A 1 489 ? 37.012 65.298 -28.074 1.000 57.943 1287 ASP A O 1
ATOM 3664 N N . GLY A 1 490 ? 35.423 66.595 -29.068 1.000 55.759 1288 GLY A N 1
ATOM 3665 C CA . GLY A 1 490 ? 35.389 65.939 -30.367 1.000 53.138 1288 GLY A CA 1
ATOM 3666 C C . GLY A 1 490 ? 34.223 64.965 -30.547 1.000 59.315 1288 GLY A C 1
ATOM 3667 O O . GLY A 1 490 ? 34.161 64.259 -31.559 1.000 59.872 1288 GLY A O 1
ATOM 3668 N N . ILE A 1 491 ? 33.308 64.912 -29.575 1.000 50.728 1289 ILE A N 1
ATOM 3669 C CA . ILE A 1 491 ? 32.152 64.042 -29.649 1.000 53.488 1289 ILE A CA 1
ATOM 3670 C C . ILE A 1 491 ? 30.943 64.831 -30.146 1.000 57.425 1289 ILE A C 1
ATOM 3671 O O . ILE A 1 491 ? 30.612 65.861 -29.585 1.000 62.413 1289 ILE A O 1
ATOM 3676 N N . THR A 1 492 ? 30.263 64.305 -31.179 1.000 56.232 1290 THR A N 1
ATOM 3677 C CA . THR A 1 492 ? 29.134 64.966 -31.816 1.000 55.241 1290 THR A CA 1
ATOM 3678 C C . THR A 1 492 ? 27.831 64.243 -31.499 1.000 52.420 1290 THR A C 1
ATOM 3679 O O . THR A 1 492 ? 26.755 64.786 -31.713 1.000 57.553 1290 THR A O 1
ATOM 3683 N N . ASP A 1 493 ? 27.886 62.989 -31.045 1.000 51.416 1291 ASP A N 1
ATOM 3684 C CA . ASP A 1 493 ? 26.639 62.294 -30.756 1.000 52.772 1291 ASP A CA 1
ATOM 3685 C C . ASP A 1 493 ? 26.926 61.057 -29.911 1.000 51.601 1291 ASP A C 1
ATOM 3686 O O . ASP A 1 493 ? 28.065 60.602 -29.825 1.000 52.194 1291 ASP A O 1
ATOM 3691 N N . LEU A 1 494 ? 25.883 60.530 -29.280 1.000 48.194 1292 LEU A N 1
ATOM 3692 C CA . LEU A 1 494 ? 26.035 59.451 -28.320 1.000 53.296 1292 LEU A CA 1
ATOM 3693 C C . LEU A 1 494 ? 24.713 58.702 -28.214 1.000 51.291 1292 LEU A C 1
ATOM 3694 O O . LEU A 1 494 ? 23.689 59.307 -27.909 1.000 51.182 1292 LEU A O 1
ATOM 3699 N N . ARG A 1 495 ? 24.717 57.399 -28.531 1.000 50.532 1293 ARG A N 1
ATOM 3700 C CA . ARG A 1 495 ? 23.479 56.627 -28.582 1.000 49.066 1293 ARG A CA 1
ATOM 3701 C C . ARG A 1 495 ? 23.727 55.221 -28.046 1.000 47.862 1293 ARG A C 1
ATOM 3702 O O . ARG A 1 495 ? 24.764 54.628 -28.319 1.000 44.846 1293 ARG A O 1
ATOM 3710 N N . ASP A 1 496 ? 22.734 54.694 -27.334 1.000 44.597 1294 ASP A N 1
ATOM 3711 C CA . ASP A 1 496 ? 22.672 53.291 -26.991 1.000 49.357 1294 ASP A CA 1
ATOM 3712 C C . ASP A 1 496 ? 21.835 52.581 -28.041 1.000 49.356 1294 ASP A C 1
ATOM 3713 O O . ASP A 1 496 ? 20.638 52.790 -28.089 1.000 51.209 1294 ASP A O 1
ATOM 3718 N N . GLU A 1 497 ? 22.486 51.748 -28.863 1.000 52.108 1295 GLU A N 1
ATOM 3719 C CA . GLU A 1 497 ? 21.823 50.999 -29.916 1.000 48.999 1295 GLU A CA 1
ATOM 3720 C C . GLU A 1 497 ? 21.696 49.538 -29.493 1.000 48.566 1295 GLU A C 1
ATOM 3721 O O . GLU A 1 497 ? 21.328 48.697 -30.303 1.000 56.529 1295 GLU A O 1
ATOM 3727 N N . THR A 1 498 ? 21.951 49.245 -28.215 1.000 46.975 1296 THR A N 1
ATOM 3728 C CA . THR A 1 498 ? 21.784 47.904 -27.682 1.000 43.831 1296 THR A CA 1
ATOM 3729 C C . THR A 1 498 ? 20.413 47.355 -28.068 1.000 50.399 1296 THR A C 1
ATOM 3730 O O . THR A 1 498 ? 19.442 48.115 -28.116 1.000 51.255 1296 THR A O 1
ATOM 3734 N N . SER A 1 499 ? 20.343 46.031 -28.313 1.000 43.566 1297 SER A N 1
ATOM 3735 C CA . SER A 1 499 ? 19.075 45.355 -28.543 1.000 46.733 1297 SER A CA 1
ATOM 3736 C C . SER A 1 499 ? 19.263 43.863 -28.355 1.000 49.539 1297 SER A C 1
ATOM 3737 O O . SER A 1 499 ? 20.384 43.383 -28.306 1.000 48.114 1297 SER A O 1
ATOM 3740 N N . LEU A 1 500 ? 18.161 43.115 -28.293 1.000 53.923 1298 LEU A N 1
ATOM 3741 C CA . LEU A 1 500 ? 18.248 41.674 -28.109 1.000 59.910 1298 LEU A CA 1
ATOM 3742 C C . LEU A 1 500 ? 18.976 41.048 -29.294 1.000 62.382 1298 LEU A C 1
ATOM 3743 O O . LEU A 1 500 ? 19.767 40.137 -29.092 1.000 70.774 1298 LEU A O 1
ATOM 3748 N N . ARG A 1 501 ? 18.705 41.559 -30.508 1.000 61.244 1299 ARG A N 1
ATOM 3749 C CA . ARG A 1 501 ? 19.262 41.048 -31.755 1.000 69.611 1299 ARG A CA 1
ATOM 3750 C C . ARG A 1 501 ? 20.732 41.454 -31.913 1.000 67.871 1299 ARG A C 1
ATOM 3751 O O . ARG A 1 501 ? 21.577 40.630 -32.242 1.000 74.064 1299 ARG A O 1
ATOM 3759 N N . THR A 1 502 ? 21.020 42.728 -31.646 1.000 63.419 1300 THR A N 1
ATOM 3760 C CA . THR A 1 502 ? 22.321 43.348 -31.846 1.000 63.544 1300 THR A CA 1
ATOM 3761 C C . THR A 1 502 ? 23.300 43.000 -30.729 1.000 58.694 1300 THR A C 1
ATOM 3762 O O . THR A 1 502 ? 24.495 42.954 -30.964 1.000 58.121 1300 THR A O 1
ATOM 3766 N N . GLY A 1 503 ? 22.815 42.815 -29.500 1.000 53.884 1301 GLY A N 1
ATOM 3767 C CA . GLY A 1 503 ? 23.687 42.781 -28.334 1.000 50.723 1301 GLY A CA 1
ATOM 3768 C C . GLY A 1 503 ? 24.058 44.214 -27.935 1.000 47.001 1301 GLY A C 1
ATOM 3769 O O . GLY A 1 503 ? 23.499 45.166 -28.484 1.000 46.957 1301 GLY A O 1
ATOM 3770 N N . VAL A 1 504 ? 24.961 44.356 -26.960 1.000 45.620 1302 VAL A N 1
ATOM 3771 C CA . VAL A 1 504 ? 25.368 45.665 -26.454 1.000 49.246 1302 VAL A CA 1
ATOM 3772 C C . VAL A 1 504 ? 26.017 46.439 -27.598 1.000 46.973 1302 VAL A C 1
ATOM 3773 O O . VAL A 1 504 ? 26.940 45.932 -28.237 1.000 43.692 1302 VAL A O 1
ATOM 3777 N N . ARG A 1 505 ? 25.545 47.668 -27.837 1.000 47.199 1303 ARG A N 1
ATOM 3778 C CA . ARG A 1 505 ? 26.124 48.516 -28.871 1.000 43.611 1303 ARG A CA 1
ATOM 3779 C C . ARG A 1 505 ? 25.976 49.983 -28.473 1.000 47.282 1303 ARG A C 1
ATOM 3780 O O . ARG A 1 505 ? 24.919 50.597 -28.632 1.000 48.895 1303 ARG A O 1
ATOM 3788 N N . VAL A 1 506 ? 27.071 50.572 -28.004 1.000 45.400 1304 VAL A N 1
ATOM 3789 C CA . VAL A 1 506 ? 27.048 51.995 -27.686 1.000 42.203 1304 VAL A CA 1
ATOM 3790 C C . VAL A 1 506 ? 27.945 52.705 -28.677 1.000 42.135 1304 VAL A C 1
ATOM 3791 O O . VAL A 1 506 ? 29.094 52.314 -28.871 1.000 42.489 1304 VAL A O 1
ATOM 3795 N N . VAL A 1 507 ? 27.375 53.736 -29.307 1.000 46.407 1305 VAL A N 1
ATOM 3796 C CA . VAL A 1 507 ? 28.017 54.464 -30.376 1.000 45.439 1305 VAL A CA 1
ATOM 3797 C C . VAL A 1 507 ? 28.314 55.892 -29.916 1.000 47.098 1305 VAL A C 1
ATOM 3798 O O . VAL A 1 507 ? 27.441 56.587 -29.403 1.000 49.425 1305 VAL A O 1
ATOM 3802 N N . ILE A 1 508 ? 29.542 56.335 -30.169 1.000 45.734 1306 ILE A N 1
ATOM 3803 C CA . ILE A 1 508 ? 29.961 57.700 -29.933 1.000 41.294 1306 ILE A CA 1
ATOM 3804 C C . ILE A 1 508 ? 30.456 58.277 -31.258 1.000 47.076 1306 ILE A C 1
ATOM 3805 O O . ILE A 1 508 ? 31.499 57.868 -31.784 1.000 48.545 1306 ILE A O 1
ATOM 3810 N N . ASP A 1 509 ? 29.684 59.200 -31.839 1.000 44.879 1307 ASP A N 1
ATOM 3811 C CA . ASP A 1 509 ? 30.110 59.855 -33.060 1.000 46.345 1307 ASP A CA 1
ATOM 3812 C C . ASP A 1 509 ? 31.233 60.848 -32.768 1.000 56.981 1307 ASP A C 1
ATOM 3813 O O . ASP A 1 509 ? 31.233 61.551 -31.760 1.000 58.878 1307 ASP A O 1
ATOM 3818 N N . VAL A 1 510 ? 32.189 60.890 -33.696 1.000 49.654 1308 VAL A N 1
ATOM 3819 C CA . VAL A 1 510 ? 33.395 61.660 -33.551 1.000 50.372 1308 VAL A CA 1
ATOM 3820 C C . VAL A 1 510 ? 33.372 62.725 -34.632 1.000 58.058 1308 VAL A C 1
ATOM 3821 O O . VAL A 1 510 ? 32.937 62.437 -35.740 1.000 56.605 1308 VAL A O 1
ATOM 3825 N N . ARG A 1 511 ? 33.864 63.926 -34.299 1.000 58.285 1309 ARG A N 1
ATOM 3826 C CA . ARG A 1 511 ? 33.771 65.075 -35.186 1.000 58.612 1309 ARG A CA 1
ATOM 3827 C C . ARG A 1 511 ? 34.755 64.871 -36.332 1.000 56.978 1309 ARG A C 1
ATOM 3828 O O . ARG A 1 511 ? 35.895 64.441 -36.115 1.000 48.014 1309 ARG A O 1
ATOM 3836 N N . LYS A 1 512 ? 34.311 65.245 -37.536 1.000 57.589 1310 LYS A N 1
ATOM 3837 C CA . LYS A 1 512 ? 35.137 65.102 -38.718 1.000 56.383 1310 LYS A CA 1
ATOM 3838 C C . LYS A 1 512 ? 36.505 65.719 -38.450 1.000 60.105 1310 LYS A C 1
ATOM 3839 O O . LYS A 1 512 ? 36.597 66.856 -37.992 1.000 62.367 1310 LYS A O 1
ATOM 3845 N N . ASP A 1 513 ? 37.549 64.920 -38.709 1.000 60.960 1311 ASP A N 1
ATOM 3846 C CA . ASP A 1 513 ? 38.942 65.335 -38.639 1.000 68.097 1311 ASP A CA 1
ATOM 3847 C C . ASP A 1 513 ? 39.499 65.198 -37.223 1.000 65.968 1311 ASP A C 1
ATOM 3848 O O . ASP A 1 513 ? 40.714 65.217 -37.066 1.000 62.931 1311 ASP A O 1
ATOM 3853 N N . ALA A 1 514 ? 38.651 64.979 -36.207 1.000 59.115 1312 ALA A N 1
ATOM 3854 C CA . ALA A 1 514 ? 39.156 64.738 -34.858 1.000 56.222 1312 ALA A CA 1
ATOM 3855 C C . ALA A 1 514 ? 39.816 63.362 -34.783 1.000 57.775 1312 ALA A C 1
ATOM 3856 O O . ALA A 1 514 ? 39.436 62.472 -35.525 1.000 62.757 1312 ALA A O 1
ATOM 3858 N N . ASN A 1 515 ? 40.789 63.164 -33.891 1.000 56.951 1313 ASN A N 1
ATOM 3859 C CA . ASN A 1 515 ? 41.466 61.881 -33.795 1.000 54.557 1313 ASN A CA 1
ATOM 3860 C C . ASN A 1 515 ? 40.684 60.965 -32.863 1.000 59.239 1313 ASN A C 1
ATOM 3861 O O . ASN A 1 515 ? 40.717 61.174 -31.657 1.000 54.726 1313 ASN A O 1
ATOM 3866 N N . ALA A 1 516 ? 40.053 59.912 -33.414 1.000 53.502 1314 ALA A N 1
ATOM 3867 C CA . ALA A 1 516 ? 39.108 59.106 -32.654 1.000 54.528 1314 ALA A CA 1
ATOM 3868 C C . ALA A 1 516 ? 39.829 58.272 -31.590 1.000 50.267 1314 ALA A C 1
ATOM 3869 O O . ALA A 1 516 ? 39.244 57.962 -30.554 1.000 50.870 1314 ALA A O 1
ATOM 3871 N N . SER A 1 517 ? 41.086 57.912 -31.844 1.000 46.713 1315 SER A N 1
ATOM 3872 C CA . SER A 1 517 ? 41.885 57.149 -30.900 1.000 54.712 1315 SER A CA 1
ATOM 3873 C C . SER A 1 517 ? 42.177 57.972 -29.638 1.000 59.662 1315 SER A C 1
ATOM 3874 O O . SER A 1 517 ? 42.234 57.433 -28.530 1.000 56.325 1315 SER A O 1
ATOM 3877 N N . VAL A 1 518 ? 42.348 59.288 -29.807 1.000 57.082 1316 VAL A N 1
ATOM 3878 C CA . VAL A 1 518 ? 42.657 60.181 -28.695 1.000 60.702 1316 VAL A CA 1
ATOM 3879 C C . VAL A 1 518 ? 41.399 60.352 -27.853 1.000 55.734 1316 VAL A C 1
ATOM 3880 O O . VAL A 1 518 ? 41.454 60.256 -26.627 1.000 60.035 1316 VAL A O 1
ATOM 3884 N N . ILE A 1 519 ? 40.261 60.518 -28.525 1.000 49.562 1317 ILE A N 1
ATOM 3885 C CA . ILE A 1 519 ? 38.993 60.640 -27.828 1.000 51.878 1317 ILE A CA 1
ATOM 3886 C C . ILE A 1 519 ? 38.736 59.359 -27.034 1.000 55.925 1317 ILE A C 1
ATOM 3887 O O . ILE A 1 519 ? 38.324 59.426 -25.878 1.000 57.364 1317 ILE A O 1
ATOM 3892 N N . LEU A 1 520 ? 39.023 58.199 -27.634 1.000 50.968 1318 LEU A N 1
ATOM 3893 C CA . LEU A 1 520 ? 38.777 56.929 -26.968 1.000 53.184 1318 LEU A CA 1
ATOM 3894 C C . LEU A 1 520 ? 39.624 56.861 -25.690 1.000 51.401 1318 LEU A C 1
ATOM 3895 O O . LEU A 1 520 ? 39.102 56.492 -24.645 1.000 47.859 1318 LEU A O 1
ATOM 3900 N N . ASN A 1 521 ? 40.920 57.174 -25.799 1.000 48.479 1319 ASN A N 1
ATOM 3901 C CA . ASN A 1 521 ? 41.841 57.139 -24.676 1.000 51.070 1319 ASN A CA 1
ATOM 3902 C C . ASN A 1 521 ? 41.387 58.106 -23.572 1.000 52.972 1319 ASN A C 1
ATOM 3903 O O . ASN A 1 521 ? 41.543 57.808 -22.389 1.000 53.762 1319 ASN A O 1
ATOM 3908 N N . ASN A 1 522 ? 40.799 59.245 -23.946 1.000 48.536 1320 ASN A N 1
ATOM 3909 C CA . ASN A 1 522 ? 40.308 60.188 -22.961 1.000 50.094 1320 ASN A CA 1
ATOM 3910 C C . ASN A 1 522 ? 39.103 59.611 -22.234 1.000 54.865 1320 ASN A C 1
ATOM 3911 O O . ASN A 1 522 ? 38.994 59.744 -21.014 1.000 54.997 1320 ASN A O 1
ATOM 3916 N N . LEU A 1 523 ? 38.214 58.958 -22.989 1.000 53.343 1321 LEU A N 1
ATOM 3917 C CA . LEU A 1 523 ? 37.062 58.307 -22.401 1.000 49.868 1321 LEU A CA 1
ATOM 3918 C C . LEU A 1 523 ? 37.523 57.280 -21.371 1.000 47.739 1321 LEU A C 1
ATOM 3919 O O . LEU A 1 523 ? 36.903 57.165 -20.319 1.000 49.179 1321 LEU A O 1
ATOM 3924 N N . TYR A 1 524 ? 38.615 56.557 -21.656 1.000 47.771 1322 TYR A N 1
ATOM 3925 C CA . TYR A 1 524 ? 39.100 55.533 -20.743 1.000 49.780 1322 TYR A CA 1
ATOM 3926 C C . TYR A 1 524 ? 39.578 56.200 -19.450 1.000 54.515 1322 TYR A C 1
ATOM 3927 O O . TYR A 1 524 ? 39.351 55.665 -18.369 1.000 49.576 1322 TYR A O 1
ATOM 3936 N N . LYS A 1 525 ? 40.199 57.382 -19.578 1.000 56.022 1323 LYS A N 1
ATOM 3937 C CA . LYS A 1 525 ? 40.733 58.106 -18.438 1.000 50.990 1323 LYS A CA 1
ATOM 3938 C C . LYS A 1 525 ? 39.624 58.695 -17.568 1.000 50.081 1323 LYS A C 1
ATOM 3939 O O . LYS A 1 525 ? 39.819 58.826 -16.372 1.000 49.090 1323 LYS A O 1
ATOM 3945 N N . GLN A 1 526 ? 38.478 59.059 -18.143 1.000 48.472 1324 GLN A N 1
ATOM 3946 C CA . GLN A 1 526 ? 37.575 59.969 -17.466 1.000 46.722 1324 GLN A CA 1
ATOM 3947 C C . GLN A 1 526 ? 36.208 59.343 -17.231 1.000 53.886 1324 GLN A C 1
ATOM 3948 O O . GLN A 1 526 ? 35.321 60.048 -16.759 1.000 53.298 1324 GLN A O 1
ATOM 3954 N N . THR A 1 527 ? 36.017 58.058 -17.579 1.000 46.779 1325 THR A N 1
ATOM 3955 C CA . THR A 1 527 ? 34.686 57.468 -17.507 1.000 50.236 1325 THR A CA 1
ATOM 3956 C C . THR A 1 527 ? 34.821 56.006 -17.106 1.000 46.284 1325 THR A C 1
ATOM 3957 O O . THR A 1 527 ? 35.909 55.431 -17.184 1.000 44.003 1325 THR A O 1
ATOM 3961 N N . PRO A 1 528 ? 33.705 55.375 -16.694 1.000 44.924 1326 PRO A N 1
ATOM 3962 C CA . PRO A 1 528 ? 33.681 53.940 -16.395 1.000 46.294 1326 PRO A CA 1
ATOM 3963 C C . PRO A 1 528 ? 33.884 53.007 -17.598 1.000 51.173 1326 PRO A C 1
ATOM 3964 O O . PRO A 1 528 ? 33.769 51.799 -17.452 1.000 50.830 1326 PRO A O 1
ATOM 3968 N N . LEU A 1 529 ? 34.119 53.550 -18.799 1.000 52.602 1327 LEU A N 1
ATOM 3969 C CA . LEU A 1 529 ? 34.537 52.743 -19.943 1.000 55.097 1327 LEU A CA 1
ATOM 3970 C C . LEU A 1 529 ? 35.762 51.903 -19.565 1.000 51.895 1327 LEU A C 1
ATOM 3971 O O . LEU A 1 529 ? 35.907 50.794 -20.046 1.000 48.481 1327 LEU A O 1
ATOM 3976 N N . GLN A 1 530 ? 36.628 52.443 -18.691 1.000 43.583 1328 GLN A N 1
ATOM 3977 C CA . GLN A 1 530 ? 37.659 51.680 -18.018 1.000 44.786 1328 GLN A CA 1
ATOM 3978 C C . GLN A 1 530 ? 37.396 51.786 -16.514 1.000 47.581 1328 GLN A C 1
ATOM 3979 O O . GLN A 1 530 ? 37.034 52.851 -16.024 1.000 46.726 1328 GLN A O 1
ATOM 3985 N N . THR A 1 531 ? 37.547 50.659 -15.809 1.000 43.794 1329 THR A N 1
ATOM 3986 C CA . THR A 1 531 ? 37.201 50.535 -14.403 1.000 46.450 1329 THR A CA 1
ATOM 3987 C C . THR A 1 531 ? 38.168 49.529 -13.787 1.000 44.461 1329 THR A C 1
ATOM 3988 O O . THR A 1 531 ? 38.549 48.563 -14.435 1.000 53.476 1329 THR A O 1
ATOM 3992 N N . SER A 1 532 ? 38.478 49.729 -12.509 1.000 46.134 1330 SER A N 1
ATOM 3993 C CA . SER A 1 532 ? 39.363 48.882 -11.730 1.000 51.134 1330 SER A CA 1
ATOM 3994 C C . SER A 1 532 ? 38.544 47.855 -10.957 1.000 49.834 1330 SER A C 1
ATOM 3995 O O . SER A 1 532 ? 37.508 48.213 -10.406 1.000 46.494 1330 SER A O 1
ATOM 3998 N N . PHE A 1 533 ? 39.001 46.592 -10.908 1.000 49.602 1331 PHE A N 1
ATOM 3999 C CA . PHE A 1 533 ? 38.411 45.605 -10.010 1.000 46.174 1331 PHE A CA 1
ATOM 4000 C C . PHE A 1 533 ? 39.414 45.363 -8.894 1.000 44.530 1331 PHE A C 1
ATOM 4001 O O . PHE A 1 533 ? 40.473 44.799 -9.149 1.000 44.844 1331 PHE A O 1
ATOM 4009 N N . GLY A 1 534 ? 39.086 45.803 -7.678 1.000 38.941 1332 GLY A N 1
ATOM 4010 C CA . GLY A 1 534 ? 39.978 45.666 -6.541 1.000 39.497 1332 GLY A CA 1
ATOM 4011 C C . GLY A 1 534 ? 39.784 44.311 -5.878 1.000 42.073 1332 GLY A C 1
ATOM 4012 O O . GLY A 1 534 ? 38.862 44.128 -5.087 1.000 46.744 1332 GLY A O 1
ATOM 4013 N N . VAL A 1 535 ? 40.672 43.367 -6.194 1.000 36.526 1333 VAL A N 1
ATOM 4014 C CA . VAL A 1 535 ? 40.559 42.040 -5.630 1.000 39.350 1333 VAL A CA 1
ATOM 4015 C C . VAL A 1 535 ? 40.851 42.083 -4.135 1.000 42.663 1333 VAL A C 1
ATOM 4016 O O . VAL A 1 535 ? 41.829 42.686 -3.701 1.000 42.073 1333 VAL A O 1
ATOM 4020 N N . ASN A 1 536 ? 40.042 41.337 -3.377 1.000 39.170 1334 ASN A N 1
ATOM 4021 C CA . ASN A 1 536 ? 40.156 41.274 -1.935 1.000 39.590 1334 ASN A CA 1
ATOM 4022 C C . ASN A 1 536 ? 39.513 39.967 -1.512 1.000 38.133 1334 ASN A C 1
ATOM 4023 O O . ASN A 1 536 ? 38.343 39.932 -1.117 1.000 41.722 1334 ASN A O 1
ATOM 4028 N N . MET A 1 537 ? 40.290 38.887 -1.628 1.000 39.457 1335 MET A N 1
ATOM 4029 C CA . MET A 1 537 ? 39.741 37.554 -1.501 1.000 39.921 1335 MET A CA 1
ATOM 4030 C C . MET A 1 537 ? 39.628 37.152 -0.039 1.000 40.296 1335 MET A C 1
ATOM 4031 O O . MET A 1 537 ? 40.421 36.349 0.463 1.000 39.982 1335 MET A O 1
ATOM 4036 N N . ILE A 1 538 ? 38.531 37.608 0.587 1.000 41.754 1336 ILE A N 1
ATOM 4037 C CA . ILE A 1 538 ? 38.160 37.133 1.907 1.000 40.778 1336 ILE A CA 1
ATOM 4038 C C . ILE A 1 538 ? 37.000 36.133 1.835 1.000 41.126 1336 ILE A C 1
ATOM 4039 O O . ILE A 1 538 ? 35.974 36.359 1.182 1.000 38.299 1336 ILE A O 1
ATOM 4044 N N . ALA A 1 539 ? 37.187 34.990 2.501 1.000 41.449 1337 ALA A N 1
ATOM 4045 C CA . ALA A 1 539 ? 36.158 33.958 2.547 1.000 44.439 1337 ALA A CA 1
ATOM 4046 C C . ALA A 1 539 ? 36.205 33.296 3.914 1.000 44.048 1337 ALA A C 1
ATOM 4047 O O . ALA A 1 539 ? 37.207 33.422 4.629 1.000 44.109 1337 ALA A O 1
ATOM 4049 N N . LEU A 1 540 ? 35.105 32.616 4.269 1.000 41.592 1338 LEU A N 1
ATOM 4050 C CA . LEU A 1 540 ? 35.072 31.830 5.493 1.000 41.234 1338 LEU A CA 1
ATOM 4051 C C . LEU A 1 540 ? 35.794 30.502 5.261 1.000 43.367 1338 LEU A C 1
ATOM 4052 O O . LEU A 1 540 ? 35.494 29.731 4.341 1.000 44.749 1338 LEU A O 1
ATOM 4057 N N . VAL A 1 541 ? 36.759 30.267 6.135 1.000 42.307 1339 VAL A N 1
ATOM 4058 C CA . VAL A 1 541 ? 37.572 29.069 6.165 1.000 42.853 1339 VAL A CA 1
ATOM 4059 C C . VAL A 1 541 ? 37.461 28.525 7.580 1.000 41.363 1339 VAL A C 1
ATOM 4060 O O . VAL A 1 541 ? 37.788 29.239 8.522 1.000 41.912 1339 VAL A O 1
ATOM 4064 N N . ASN A 1 542 ? 36.964 27.294 7.738 1.000 49.344 1340 ASN A N 1
ATOM 4065 C CA . ASN A 1 542 ? 36.624 26.785 9.056 1.000 53.518 1340 ASN A CA 1
ATOM 4066 C C . ASN A 1 542 ? 35.796 27.822 9.810 1.000 56.089 1340 ASN A C 1
ATOM 4067 O O . ASN A 1 542 ? 36.036 28.039 10.985 1.000 50.357 1340 ASN A O 1
ATOM 4072 N N . GLY A 1 543 ? 34.880 28.511 9.121 1.000 52.486 1341 GLY A N 1
ATOM 4073 C CA . GLY A 1 543 ? 33.901 29.345 9.802 1.000 56.640 1341 GLY A CA 1
ATOM 4074 C C . GLY A 1 543 ? 34.438 30.691 10.297 1.000 54.563 1341 GLY A C 1
ATOM 4075 O O . GLY A 1 543 ? 33.764 31.375 11.077 1.000 50.131 1341 GLY A O 1
ATOM 4076 N N . ARG A 1 544 ? 35.633 31.079 9.847 1.000 46.533 1342 ARG A N 1
ATOM 4077 C CA . ARG A 1 544 ? 36.244 32.324 10.284 1.000 48.047 1342 ARG A CA 1
ATOM 4078 C C . ARG A 1 544 ? 36.738 33.053 9.042 1.000 42.267 1342 ARG A C 1
ATOM 4079 O O . ARG A 1 544 ? 37.176 32.397 8.105 1.000 41.616 1342 ARG A O 1
ATOM 4087 N N . PRO A 1 545 ? 36.710 34.402 8.988 1.000 43.118 1343 PRO A N 1
ATOM 4088 C CA . PRO A 1 545 ? 37.145 35.129 7.795 1.000 39.992 1343 PRO A CA 1
ATOM 4089 C C . PRO A 1 545 ? 38.648 35.067 7.567 1.000 41.316 1343 PRO A C 1
ATOM 4090 O O . PRO A 1 545 ? 39.393 35.223 8.515 1.000 39.731 1343 PRO A O 1
ATOM 4094 N N . LYS A 1 546 ? 39.077 34.801 6.325 1.000 47.732 1344 LYS A N 1
ATOM 4095 C CA . LYS A 1 546 ? 40.494 34.715 5.978 1.000 43.206 1344 LYS A CA 1
ATOM 4096 C C . LYS A 1 546 ? 40.712 35.330 4.594 1.000 42.073 1344 LYS A C 1
ATOM 4097 O O . LYS A 1 546 ? 39.940 35.109 3.661 1.000 43.016 1344 LYS A O 1
ATOM 4103 N N . LEU A 1 547 ? 41.747 36.169 4.490 1.000 40.279 1345 LEU A N 1
ATOM 4104 C CA . LEU A 1 547 ? 42.298 36.592 3.217 1.000 42.279 1345 LEU A CA 1
ATOM 4105 C C . LEU A 1 547 ? 43.094 35.426 2.618 1.000 46.349 1345 LEU A C 1
ATOM 4106 O O . LEU A 1 547 ? 44.037 34.958 3.247 1.000 47.236 1345 LEU A O 1
ATOM 4111 N N . ILE A 1 548 ? 42.719 34.960 1.414 1.000 44.576 1346 ILE A N 1
ATOM 4112 C CA . ILE A 1 548 ? 43.312 33.760 0.839 1.000 45.869 1346 ILE A CA 1
ATOM 4113 C C . ILE A 1 548 ? 43.794 34.089 -0.564 1.000 48.972 1346 ILE A C 1
ATOM 4114 O O . ILE A 1 548 ? 43.178 34.919 -1.234 1.000 50.951 1346 ILE A O 1
ATOM 4119 N N . ASN A 1 549 ? 44.880 33.422 -0.989 1.000 43.371 1347 ASN A N 1
ATOM 4120 C CA . ASN A 1 549 ? 45.359 33.527 -2.355 1.000 42.704 1347 ASN A CA 1
ATOM 4121 C C . ASN A 1 549 ? 44.688 32.435 -3.200 1.000 44.745 1347 ASN A C 1
ATOM 4122 O O . ASN A 1 549 ? 43.884 31.674 -2.680 1.000 44.015 1347 ASN A O 1
ATOM 4127 N N . LEU A 1 550 ? 45.029 32.370 -4.497 1.000 49.056 1348 LEU A N 1
ATOM 4128 C CA . LEU A 1 550 ? 44.450 31.427 -5.445 1.000 50.038 1348 LEU A CA 1
ATOM 4129 C C . LEU A 1 550 ? 44.675 29.999 -4.967 1.000 49.605 1348 LEU A C 1
ATOM 4130 O O . LEU A 1 550 ? 43.755 29.192 -4.962 1.000 48.818 1348 LEU A O 1
ATOM 4135 N N . LYS A 1 551 ? 45.919 29.669 -4.620 1.000 48.239 1349 LYS A N 1
ATOM 4136 C CA . LYS A 1 551 ? 46.247 28.293 -4.331 1.000 43.431 1349 LYS A CA 1
ATOM 4137 C C . LYS A 1 551 ? 45.471 27.862 -3.098 1.000 45.639 1349 LYS A C 1
ATOM 4138 O O . LYS A 1 551 ? 44.906 26.763 -3.083 1.000 44.906 1349 LYS A O 1
ATOM 4144 N N . GLU A 1 552 ? 45.459 28.724 -2.074 1.000 40.818 1350 GLU A N 1
ATOM 4145 C CA . GLU A 1 552 ? 44.721 28.413 -0.858 1.000 43.832 1350 GLU A CA 1
ATOM 4146 C C . GLU A 1 552 ? 43.245 28.167 -1.190 1.000 46.338 1350 GLU A C 1
ATOM 4147 O O . GLU A 1 552 ? 42.633 27.241 -0.658 1.000 41.901 1350 GLU A O 1
ATOM 4153 N N . ALA A 1 553 ? 42.669 28.987 -2.075 1.000 40.313 1351 ALA A N 1
ATOM 4154 C CA . ALA A 1 553 ? 41.268 28.813 -2.412 1.000 44.842 1351 ALA A CA 1
ATOM 4155 C C . ALA A 1 553 ? 41.081 27.454 -3.103 1.000 43.105 1351 ALA A C 1
ATOM 4156 O O . ALA A 1 553 ? 40.180 26.724 -2.747 1.000 40.544 1351 ALA A O 1
ATOM 4158 N N . LEU A 1 554 ? 41.976 27.077 -4.026 1.000 41.707 1352 LEU A N 1
ATOM 4159 C CA . LEU A 1 554 ? 41.855 25.808 -4.728 1.000 43.258 1352 LEU A CA 1
ATOM 4160 C C . LEU A 1 554 ? 42.083 24.635 -3.793 1.000 41.226 1352 LEU A C 1
ATOM 4161 O O . LEU A 1 554 ? 41.374 23.623 -3.892 1.000 44.448 1352 LEU A O 1
ATOM 4166 N N . VAL A 1 555 ? 43.048 24.784 -2.877 1.000 44.505 1353 VAL A N 1
ATOM 4167 C CA . VAL A 1 555 ? 43.372 23.738 -1.910 1.000 46.307 1353 VAL A CA 1
ATOM 4168 C C . VAL A 1 555 ? 42.142 23.402 -1.055 1.000 49.217 1353 VAL A C 1
ATOM 4169 O O . VAL A 1 555 ? 41.799 22.230 -0.862 1.000 43.263 1353 VAL A O 1
ATOM 4173 N N . HIS A 1 556 ? 41.485 24.429 -0.506 1.000 47.154 1354 HIS A N 1
ATOM 4174 C CA . HIS A 1 556 ? 40.325 24.196 0.342 1.000 47.091 1354 HIS A CA 1
ATOM 4175 C C . HIS A 1 556 ? 39.210 23.569 -0.488 1.000 44.509 1354 HIS A C 1
ATOM 4176 O O . HIS A 1 556 ? 38.427 22.782 0.023 1.000 44.239 1354 HIS A O 1
ATOM 4183 N N . TYR A 1 557 ? 39.093 23.986 -1.750 1.000 45.046 1355 TYR A N 1
ATOM 4184 C CA . TYR A 1 557 ? 38.042 23.454 -2.594 1.000 46.190 1355 TYR A CA 1
ATOM 4185 C C . TYR A 1 557 ? 38.293 21.953 -2.795 1.000 44.465 1355 TYR A C 1
ATOM 4186 O O . TYR A 1 557 ? 37.390 21.138 -2.614 1.000 40.921 1355 TYR A O 1
ATOM 4195 N N . LEU A 1 558 ? 39.533 21.597 -3.139 1.000 48.053 1356 LEU A N 1
ATOM 4196 C CA . LEU A 1 558 ? 39.896 20.209 -3.386 1.000 46.462 1356 LEU A CA 1
ATOM 4197 C C . LEU A 1 558 ? 39.684 19.353 -2.136 1.000 46.746 1356 LEU A C 1
ATOM 4198 O O . LEU A 1 558 ? 39.188 18.225 -2.253 1.000 48.641 1356 LEU A O 1
ATOM 4203 N N . GLU A 1 559 ? 40.016 19.880 -0.944 1.000 44.709 1357 GLU A N 1
ATOM 4204 C CA . GLU A 1 559 ? 39.795 19.148 0.307 1.000 45.829 1357 GLU A CA 1
ATOM 4205 C C . GLU A 1 559 ? 38.308 18.884 0.549 1.000 46.862 1357 GLU A C 1
ATOM 4206 O O . GLU A 1 559 ? 37.905 17.795 0.983 1.000 43.681 1357 GLU A O 1
ATOM 4212 N N . HIS A 1 560 ? 37.482 19.893 0.270 1.000 41.998 1358 HIS A N 1
ATOM 4213 C CA . HIS A 1 560 ? 36.040 19.736 0.385 1.000 43.315 1358 HIS A CA 1
ATOM 4214 C C . HIS A 1 560 ? 35.557 18.598 -0.516 1.000 44.059 1358 HIS A C 1
ATOM 4215 O O . HIS A 1 560 ? 34.701 17.831 -0.098 1.000 46.458 1358 HIS A O 1
ATOM 4222 N N . GLN A 1 561 ? 36.093 18.495 -1.745 1.000 44.134 1359 GLN A N 1
ATOM 4223 C CA . GLN A 1 561 ? 35.658 17.468 -2.693 1.000 49.885 1359 GLN A CA 1
ATOM 4224 C C . GLN A 1 561 ? 36.094 16.067 -2.247 1.000 49.437 1359 GLN A C 1
ATOM 4225 O O . GLN A 1 561 ? 35.367 15.093 -2.437 1.000 46.772 1359 GLN A O 1
ATOM 4231 N N . LYS A 1 562 ? 37.297 15.950 -1.683 1.000 49.304 1360 LYS A N 1
ATOM 4232 C CA . LYS A 1 562 ? 37.764 14.664 -1.188 1.000 50.608 1360 LYS A CA 1
ATOM 4233 C C . LYS A 1 562 ? 36.811 14.206 -0.096 1.000 50.503 1360 LYS A C 1
ATOM 4234 O O . LYS A 1 562 ? 36.451 13.035 -0.048 1.000 48.740 1360 LYS A O 1
ATOM 4240 N N . THR A 1 563 ? 36.455 15.138 0.795 1.000 46.991 1361 THR A N 1
ATOM 4241 C CA . THR A 1 563 ? 35.565 14.847 1.902 1.000 50.751 1361 THR A CA 1
ATOM 4242 C C . THR A 1 563 ? 34.190 14.439 1.376 1.000 51.894 1361 THR A C 1
ATOM 4243 O O . THR A 1 563 ? 33.630 13.455 1.833 1.000 51.172 1361 THR A O 1
ATOM 4247 N N . VAL A 1 564 ? 33.651 15.187 0.414 1.000 45.459 1362 VAL A N 1
ATOM 4248 C CA . VAL A 1 564 ? 32.352 14.864 -0.156 1.000 50.869 1362 VAL A CA 1
ATOM 4249 C C . VAL A 1 564 ? 32.374 13.457 -0.776 1.000 48.840 1362 VAL A C 1
ATOM 4250 O O . VAL A 1 564 ? 31.490 12.647 -0.528 1.000 49.314 1362 VAL A O 1
ATOM 4254 N N . VAL A 1 565 ? 33.399 13.123 -1.551 1.000 53.116 1363 VAL A N 1
ATOM 4255 C CA . VAL A 1 565 ? 33.403 11.830 -2.226 1.000 51.417 1363 VAL A CA 1
ATOM 4256 C C . VAL A 1 565 ? 33.653 10.692 -1.231 1.000 48.217 1363 VAL A C 1
ATOM 4257 O O . VAL A 1 565 ? 32.961 9.681 -1.275 1.000 52.948 1363 VAL A O 1
ATOM 4261 N N . ARG A 1 566 ? 34.583 10.872 -0.291 1.000 47.115 1364 ARG A N 1
ATOM 4262 C CA . ARG A 1 566 ? 34.825 9.896 0.766 1.000 51.450 1364 ARG A CA 1
ATOM 4263 C C . ARG A 1 566 ? 33.528 9.614 1.530 1.000 59.403 1364 ARG A C 1
ATOM 4264 O O . ARG A 1 566 ? 33.142 8.455 1.714 1.000 52.772 1364 ARG A O 1
ATOM 4272 N N . ARG A 1 567 ? 32.862 10.683 1.984 1.000 54.346 1365 ARG A N 1
ATOM 4273 C CA . ARG A 1 567 ? 31.615 10.563 2.728 1.000 50.057 1365 ARG A CA 1
ATOM 4274 C C . ARG A 1 567 ? 30.522 9.911 1.884 1.000 45.333 1365 ARG A C 1
ATOM 4275 O O . ARG A 1 567 ? 29.734 9.139 2.410 1.000 51.366 1365 ARG A O 1
ATOM 4283 N N . ARG A 1 568 ? 30.441 10.238 0.596 1.000 45.328 1366 ARG A N 1
ATOM 4284 C CA . ARG A 1 568 ? 29.420 9.651 -0.256 1.000 48.426 1366 ARG A CA 1
ATOM 4285 C C . ARG A 1 568 ? 29.679 8.144 -0.389 1.000 57.632 1366 ARG A C 1
ATOM 4286 O O . ARG A 1 568 ? 28.735 7.339 -0.397 1.000 46.253 1366 ARG A O 1
ATOM 4294 N N . THR A 1 569 ? 30.971 7.790 -0.510 1.000 50.202 1367 THR A N 1
ATOM 4295 C CA . THR A 1 569 ? 31.389 6.409 -0.622 1.000 50.491 1367 THR A CA 1
ATOM 4296 C C . THR A 1 569 ? 31.028 5.672 0.664 1.000 50.786 1367 THR A C 1
ATOM 4297 O O . THR A 1 569 ? 30.456 4.593 0.599 1.000 51.425 1367 THR A O 1
ATOM 4301 N N . GLN A 1 570 ? 31.339 6.262 1.821 1.000 49.887 1368 GLN A N 1
ATOM 4302 C CA . GLN A 1 570 ? 30.990 5.653 3.088 1.000 50.228 1368 GLN A CA 1
ATOM 4303 C C . GLN A 1 570 ? 29.472 5.454 3.176 1.000 54.593 1368 GLN A C 1
ATOM 4304 O O . GLN A 1 570 ? 29.011 4.421 3.662 1.000 48.739 1368 GLN A O 1
ATOM 4310 N N . TYR A 1 571 ? 28.693 6.441 2.711 1.000 51.305 1369 TYR A N 1
ATOM 4311 C CA . TYR A 1 571 ? 27.249 6.398 2.845 1.000 50.310 1369 TYR A CA 1
ATOM 4312 C C . TYR A 1 571 ? 26.703 5.223 2.038 1.000 47.327 1369 TYR A C 1
ATOM 4313 O O . TYR A 1 571 ? 25.902 4.455 2.553 1.000 49.036 1369 TYR A O 1
ATOM 4322 N N . ASN A 1 572 ? 27.106 5.139 0.772 1.000 48.008 1370 ASN A N 1
ATOM 4323 C CA . ASN A 1 572 ? 26.691 4.077 -0.126 1.000 58.079 1370 ASN A CA 1
ATOM 4324 C C . ASN A 1 572 ? 27.118 2.712 0.427 1.000 57.261 1370 ASN A C 1
ATOM 4325 O O . ASN A 1 572 ? 26.426 1.723 0.257 1.000 56.888 1370 ASN A O 1
ATOM 4330 N N . LEU A 1 573 ? 28.278 2.652 1.073 1.000 56.756 1371 LEU A N 1
ATOM 4331 C CA . LEU A 1 573 ? 28.744 1.397 1.611 1.000 58.221 1371 LEU A CA 1
ATOM 4332 C C . LEU A 1 573 ? 27.754 0.950 2.685 1.000 56.622 1371 LEU A C 1
ATOM 4333 O O . LEU A 1 573 ? 27.172 -0.136 2.584 1.000 54.503 1371 LEU A O 1
ATOM 4338 N N . ARG A 1 574 ? 27.512 1.819 3.671 1.000 51.415 1372 ARG A N 1
ATOM 4339 C CA . ARG A 1 574 ? 26.548 1.520 4.721 1.000 54.566 1372 ARG A CA 1
ATOM 4340 C C . ARG A 1 574 ? 25.207 1.090 4.125 1.000 50.037 1372 ARG A C 1
ATOM 4341 O O . ARG A 1 574 ? 24.609 0.138 4.620 1.000 54.622 1372 ARG A O 1
ATOM 4349 N N . LYS A 1 575 ? 24.727 1.784 3.080 1.000 46.903 1373 LYS A N 1
ATOM 4350 C CA . LYS A 1 575 ? 23.394 1.514 2.556 1.000 52.978 1373 LYS A CA 1
ATOM 4351 C C . LYS A 1 575 ? 23.393 0.173 1.822 1.000 51.202 1373 LYS A C 1
ATOM 4352 O O . LYS A 1 575 ? 22.396 -0.545 1.865 1.000 46.739 1373 LYS A O 1
ATOM 4358 N N . ALA A 1 576 ? 24.498 -0.126 1.125 1.000 51.730 1374 ALA A N 1
ATOM 4359 C CA . ALA A 1 576 ? 24.645 -1.386 0.405 1.000 50.243 1374 ALA A CA 1
ATOM 4360 C C . ALA A 1 576 ? 24.652 -2.553 1.395 1.000 46.264 1374 ALA A C 1
ATOM 4361 O O . ALA A 1 576 ? 23.903 -3.504 1.218 1.000 47.086 1374 ALA A O 1
ATOM 4363 N N . LYS A 1 577 ? 25.456 -2.461 2.463 1.000 50.609 1375 LYS A N 1
ATOM 4364 C CA . LYS A 1 577 ? 25.516 -3.511 3.467 1.000 50.937 1375 LYS A CA 1
ATOM 4365 C C . LYS A 1 577 ? 24.178 -3.688 4.165 1.000 50.660 1375 LYS A C 1
ATOM 4366 O O . LYS A 1 577 ? 23.833 -4.810 4.509 1.000 50.051 1375 LYS A O 1
ATOM 4372 N N . ASP A 1 578 ? 23.438 -2.598 4.389 1.000 50.087 1376 ASP A N 1
ATOM 4373 C CA . ASP A 1 578 ? 22.108 -2.712 4.977 1.000 50.208 1376 ASP A CA 1
ATOM 4374 C C . ASP A 1 578 ? 21.182 -3.480 4.034 1.000 45.653 1376 ASP A C 1
ATOM 4375 O O . ASP A 1 578 ? 20.420 -4.335 4.470 1.000 49.012 1376 ASP A O 1
ATOM 4380 N N . ARG A 1 579 ? 21.236 -3.155 2.744 1.000 47.768 1377 ARG A N 1
ATOM 4381 C CA . ARG A 1 579 ? 20.391 -3.788 1.747 1.000 49.161 1377 ARG A CA 1
ATOM 4382 C C . ARG A 1 579 ? 20.771 -5.271 1.598 1.000 48.528 1377 ARG A C 1
ATOM 4383 O O . ARG A 1 579 ? 19.910 -6.141 1.605 1.000 47.793 1377 ARG A O 1
ATOM 4391 N N . ALA A 1 580 ? 22.067 -5.566 1.531 1.000 45.502 1378 ALA A N 1
ATOM 4392 C CA . ALA A 1 580 ? 22.523 -6.949 1.492 1.000 48.217 1378 ALA A CA 1
ATOM 4393 C C . ALA A 1 580 ? 21.982 -7.730 2.691 1.000 50.618 1378 ALA A C 1
ATOM 4394 O O . ALA A 1 580 ? 21.504 -8.846 2.492 1.000 45.564 1378 ALA A O 1
ATOM 4396 N N . HIS A 1 581 ? 22.014 -7.122 3.899 1.000 42.768 1379 HIS A N 1
ATOM 4397 C CA . HIS A 1 581 ? 21.488 -7.735 5.109 1.000 42.870 1379 HIS A CA 1
ATOM 4398 C C . HIS A 1 581 ? 19.990 -8.015 4.992 1.000 48.242 1379 HIS A C 1
ATOM 4399 O O . HIS A 1 581 ? 19.530 -9.097 5.374 1.000 47.717 1379 HIS A O 1
ATOM 4406 N N . ILE A 1 582 ? 19.222 -7.079 4.415 1.000 45.863 1380 ILE A N 1
ATOM 4407 C CA . ILE A 1 582 ? 17.796 -7.311 4.247 1.000 43.106 1380 ILE A CA 1
ATOM 4408 C C . ILE A 1 582 ? 17.612 -8.458 3.254 1.000 44.401 1380 ILE A C 1
ATOM 4409 O O . ILE A 1 582 ? 16.708 -9.271 3.424 1.000 42.753 1380 ILE A O 1
ATOM 4414 N N . LEU A 1 583 ? 18.409 -8.470 2.179 1.000 43.196 1381 LEU A N 1
ATOM 4415 C CA . LEU A 1 583 ? 18.228 -9.442 1.112 1.000 50.088 1381 LEU A CA 1
ATOM 4416 C C . LEU A 1 583 ? 18.503 -10.857 1.635 1.000 44.983 1381 LEU A C 1
ATOM 4417 O O . LEU A 1 583 ? 17.788 -11.793 1.283 1.000 46.819 1381 LEU A O 1
ATOM 4422 N N . GLU A 1 584 ? 19.497 -11.004 2.512 1.000 45.066 1382 GLU A N 1
ATOM 4423 C CA . GLU A 1 584 ? 19.750 -12.290 3.154 1.000 48.725 1382 GLU A CA 1
ATOM 4424 C C . GLU A 1 584 ? 18.521 -12.757 3.928 1.000 50.385 1382 GLU A C 1
ATOM 4425 O O . GLU A 1 584 ? 18.233 -13.944 4.010 1.000 50.824 1382 GLU A O 1
ATOM 4431 N N . GLY A 1 585 ? 17.801 -11.815 4.528 1.000 50.474 1383 GLY A N 1
ATOM 4432 C CA . GLY A 1 585 ? 16.630 -12.168 5.308 1.000 45.460 1383 GLY A CA 1
ATOM 4433 C C . GLY A 1 585 ? 15.476 -12.589 4.410 1.000 43.013 1383 GLY A C 1
ATOM 4434 O O . GLY A 1 585 ? 14.739 -13.512 4.734 1.000 44.367 1383 GLY A O 1
ATOM 4435 N N . LEU A 1 586 ? 15.311 -11.875 3.299 1.000 41.586 1384 LEU A N 1
ATOM 4436 C CA . LEU A 1 586 ? 14.276 -12.206 2.334 1.000 48.275 1384 LEU A CA 1
ATOM 4437 C C . LEU A 1 586 ? 14.546 -13.555 1.669 1.000 50.773 1384 LEU A C 1
ATOM 4438 O O . LEU A 1 586 ? 13.588 -14.251 1.353 1.000 42.945 1384 LEU A O 1
ATOM 4443 N N . ARG A 1 587 ? 15.824 -13.878 1.393 1.000 48.617 1385 ARG A N 1
ATOM 4444 C CA . ARG A 1 587 ? 16.166 -15.150 0.760 1.000 61.253 1385 ARG A CA 1
ATOM 4445 C C . ARG A 1 587 ? 15.688 -16.331 1.607 1.000 52.459 1385 ARG A C 1
ATOM 4446 O O . ARG A 1 587 ? 15.145 -17.295 1.071 1.000 49.330 1385 ARG A O 1
ATOM 4454 N N . ILE A 1 588 ? 15.925 -16.209 2.918 1.000 50.715 1386 ILE A N 1
ATOM 4455 C CA . ILE A 1 588 ? 15.558 -17.190 3.914 1.000 49.714 1386 ILE A CA 1
ATOM 4456 C C . ILE A 1 588 ? 14.046 -17.322 3.926 1.000 48.518 1386 ILE A C 1
ATOM 4457 O O . ILE A 1 588 ? 13.526 -18.425 3.840 1.000 44.888 1386 ILE A O 1
ATOM 4462 N N . ALA A 1 589 ? 13.362 -16.183 3.997 1.000 43.816 1387 ALA A N 1
ATOM 4463 C CA . ALA A 1 589 ? 11.916 -16.165 4.009 1.000 46.251 1387 ALA A CA 1
ATOM 4464 C C . ALA A 1 589 ? 11.364 -16.876 2.776 1.000 48.164 1387 ALA A C 1
ATOM 4465 O O . ALA A 1 589 ? 10.426 -17.650 2.887 1.000 49.604 1387 ALA A O 1
ATOM 4467 N N . LEU A 1 590 ? 11.912 -16.580 1.596 1.000 47.802 1388 LEU A N 1
ATOM 4468 C CA . LEU A 1 590 ? 11.374 -17.180 0.389 1.000 50.963 1388 LEU A CA 1
ATOM 4469 C C . LEU A 1 590 ? 11.709 -18.666 0.325 1.000 49.366 1388 LEU A C 1
ATOM 4470 O O . LEU A 1 590 ? 10.880 -19.437 -0.134 1.000 47.395 1388 LEU A O 1
ATOM 4475 N N . ASP A 1 591 ? 12.886 -19.066 0.819 1.000 53.471 1389 ASP A N 1
ATOM 4476 C CA . ASP A 1 591 ? 13.286 -20.464 0.792 1.000 46.801 1389 ASP A CA 1
ATOM 4477 C C . ASP A 1 591 ? 12.478 -21.297 1.790 1.000 49.861 1389 ASP A C 1
ATOM 4478 O O . ASP A 1 591 ? 12.443 -22.514 1.654 1.000 58.029 1389 ASP A O 1
ATOM 4483 N N . HIS A 1 592 ? 11.881 -20.665 2.809 1.000 47.071 1390 HIS A N 1
ATOM 4484 C CA . HIS A 1 592 ? 11.104 -21.368 3.816 1.000 47.461 1390 HIS A CA 1
ATOM 4485 C C . HIS A 1 592 ? 9.715 -20.755 3.967 1.000 49.420 1390 HIS A C 1
ATOM 4486 O O . HIS A 1 592 ? 9.153 -20.733 5.061 1.000 46.411 1390 HIS A O 1
ATOM 4493 N N . ILE A 1 593 ? 9.151 -20.258 2.867 1.000 51.045 1391 ILE A N 1
ATOM 4494 C CA . ILE A 1 593 ? 7.945 -19.446 2.949 1.000 51.550 1391 ILE A CA 1
ATOM 4495 C C . ILE A 1 593 ? 6.793 -20.145 3.684 1.000 55.048 1391 ILE A C 1
ATOM 4496 O O . ILE A 1 593 ? 6.049 -19.501 4.415 1.000 49.798 1391 ILE A O 1
ATOM 4501 N N . ASP A 1 594 ? 6.605 -21.455 3.511 1.000 55.705 1392 ASP A N 1
ATOM 4502 C CA . ASP A 1 594 ? 5.484 -22.097 4.184 1.000 57.992 1392 ASP A CA 1
ATOM 4503 C C . ASP A 1 594 ? 5.650 -22.000 5.703 1.000 53.712 1392 ASP A C 1
ATOM 4504 O O . ASP A 1 594 ? 4.700 -21.675 6.405 1.000 50.949 1392 ASP A O 1
ATOM 4509 N N . GLU A 1 595 ? 6.849 -22.285 6.221 1.000 48.823 1393 GLU A N 1
ATOM 4510 C CA . GLU A 1 595 ? 7.084 -22.224 7.659 1.000 57.182 1393 GLU A CA 1
ATOM 4511 C C . GLU A 1 595 ? 7.010 -20.766 8.132 1.000 54.956 1393 GLU A C 1
ATOM 4512 O O . GLU A 1 595 ? 6.521 -20.501 9.224 1.000 55.667 1393 GLU A O 1
ATOM 4518 N N . ILE A 1 596 ? 7.492 -19.817 7.321 1.000 50.346 1394 ILE A N 1
ATOM 4519 C CA . ILE A 1 596 ? 7.398 -18.396 7.651 1.000 50.076 1394 ILE A CA 1
ATOM 4520 C C . ILE A 1 596 ? 5.931 -18.019 7.874 1.000 50.230 1394 ILE A C 1
ATOM 4521 O O . ILE A 1 596 ? 5.580 -17.439 8.900 1.000 45.465 1394 ILE A O 1
ATOM 4526 N N . ILE A 1 597 ? 5.096 -18.302 6.874 1.000 49.154 1395 ILE A N 1
ATOM 4527 C CA . ILE A 1 597 ? 3.685 -17.938 6.894 1.000 51.715 1395 ILE A CA 1
ATOM 4528 C C . ILE A 1 597 ? 3.020 -18.583 8.113 1.000 51.693 1395 ILE A C 1
ATOM 4529 O O . ILE A 1 597 ? 2.283 -17.913 8.842 1.000 53.652 1395 ILE A O 1
ATOM 4534 N N . SER A 1 598 ? 3.293 -19.873 8.355 1.000 49.897 1396 SER A N 1
ATOM 4535 C CA . SER A 1 598 ? 2.690 -20.549 9.503 1.000 58.261 1396 SER A CA 1
ATOM 4536 C C . SER A 1 598 ? 3.143 -19.921 10.824 1.000 50.403 1396 SER A C 1
ATOM 4537 O O . SER A 1 598 ? 2.343 -19.755 11.718 1.000 54.185 1396 SER A O 1
ATOM 4540 N N . THR A 1 599 ? 4.416 -19.532 10.939 1.000 50.496 1397 THR A N 1
ATOM 4541 C CA . THR A 1 599 ? 4.908 -18.825 12.113 1.000 52.735 1397 THR A CA 1
ATOM 4542 C C . THR A 1 599 ? 4.089 -17.556 12.341 1.000 54.101 1397 THR A C 1
ATOM 4543 O O . THR A 1 599 ? 3.760 -17.230 13.479 1.000 51.554 1397 THR A O 1
ATOM 4547 N N . ILE A 1 600 ? 3.824 -16.796 11.269 1.000 54.245 1398 ILE A N 1
ATOM 4548 C CA . ILE A 1 600 ? 3.161 -15.510 11.421 1.000 53.633 1398 ILE A CA 1
ATOM 4549 C C . ILE A 1 600 ? 1.695 -15.749 11.795 1.000 52.804 1398 ILE A C 1
ATOM 4550 O O . ILE A 1 600 ? 1.172 -15.070 12.677 1.000 52.559 1398 ILE A O 1
ATOM 4555 N N . ARG A 1 601 ? 1.080 -16.770 11.185 1.000 49.156 1399 ARG A N 1
ATOM 4556 C CA . ARG A 1 601 ? -0.345 -17.040 11.328 1.000 55.500 1399 ARG A CA 1
ATOM 4557 C C . ARG A 1 601 ? -0.695 -17.502 12.740 1.000 56.632 1399 ARG A C 1
ATOM 4558 O O . ARG A 1 601 ? -1.771 -17.183 13.211 1.000 62.034 1399 ARG A O 1
ATOM 4566 N N . GLU A 1 602 ? 0.188 -18.270 13.391 1.000 60.946 1400 GLU A N 1
ATOM 4567 C CA . GLU A 1 602 ? -0.032 -18.735 14.757 1.000 57.384 1400 GLU A CA 1
ATOM 4568 C C . GLU A 1 602 ? 0.288 -17.620 15.755 1.000 53.455 1400 GLU A C 1
ATOM 4569 O O . GLU A 1 602 ? 0.029 -17.776 16.935 1.000 58.937 1400 GLU A O 1
ATOM 4575 N N . SER A 1 603 ? 0.881 -16.504 15.312 1.000 52.681 1401 SER A N 1
ATOM 4576 C CA . SER A 1 603 ? 1.241 -15.426 16.229 1.000 57.219 1401 SER A CA 1
ATOM 4577 C C . SER A 1 603 ? 0.077 -14.443 16.389 1.000 55.469 1401 SER A C 1
ATOM 4578 O O . SER A 1 603 ? -0.493 -13.985 15.405 1.000 56.001 1401 SER A O 1
ATOM 4581 N N . ASP A 1 604 ? -0.240 -14.077 17.633 1.000 54.926 1402 ASP A N 1
ATOM 4582 C CA . ASP A 1 604 ? -1.373 -13.209 17.924 1.000 62.203 1402 ASP A CA 1
ATOM 4583 C C . ASP A 1 604 ? -1.038 -11.765 17.562 1.000 61.887 1402 ASP A C 1
ATOM 4584 O O . ASP A 1 604 ? -1.897 -11.043 17.074 1.000 55.103 1402 ASP A O 1
ATOM 4589 N N . THR A 1 605 ? 0.217 -11.363 17.810 1.000 60.720 1403 THR A N 1
ATOM 4590 C CA . THR A 1 605 ? 0.659 -10.003 17.563 1.000 57.944 1403 THR A CA 1
ATOM 4591 C C . THR A 1 605 ? 1.934 -9.981 16.727 1.000 59.506 1403 THR A C 1
ATOM 4592 O O . THR A 1 605 ? 2.634 -10.997 16.544 1.000 53.813 1403 THR A O 1
ATOM 4596 N N . ASP A 1 606 ? 2.245 -8.744 16.326 1.000 58.833 1404 ASP A N 1
ATOM 4597 C CA . ASP A 1 606 ? 3.486 -8.384 15.671 1.000 69.082 1404 ASP A CA 1
ATOM 4598 C C . ASP A 1 606 ? 4.694 -8.845 16.476 1.000 66.972 1404 ASP A C 1
ATOM 4599 O O . ASP A 1 606 ? 5.590 -9.501 15.947 1.000 68.577 1404 ASP A O 1
ATOM 4604 N N . LYS A 1 607 ? 4.731 -8.438 17.747 1.000 67.959 1405 LYS A N 1
ATOM 4605 C CA . LYS A 1 607 ? 5.873 -8.710 18.605 1.000 67.781 1405 LYS A CA 1
ATOM 4606 C C . LYS A 1 607 ? 6.161 -10.215 18.618 1.000 59.395 1405 LYS A C 1
ATOM 4607 O O . LYS A 1 607 ? 7.293 -10.638 18.423 1.000 53.253 1405 LYS A O 1
ATOM 4613 N N . VAL A 1 608 ? 5.124 -11.023 18.837 1.000 53.599 1406 VAL A N 1
ATOM 4614 C CA . VAL A 1 608 ? 5.283 -12.461 18.929 1.000 54.724 1406 VAL A CA 1
ATOM 4615 C C . VAL A 1 608 ? 5.922 -12.969 17.638 1.000 56.594 1406 VAL A C 1
ATOM 4616 O O . VAL A 1 608 ? 6.949 -13.648 17.684 1.000 56.627 1406 VAL A O 1
ATOM 4620 N N . ALA A 1 609 ? 5.334 -12.589 16.496 1.000 55.537 1407 ALA A N 1
ATOM 4621 C CA . ALA A 1 609 ? 5.809 -13.026 15.192 1.000 55.247 1407 ALA A CA 1
ATOM 4622 C C . ALA A 1 609 ? 7.296 -12.709 15.018 1.000 53.832 1407 ALA A C 1
ATOM 4623 O O . ALA A 1 609 ? 8.078 -13.590 14.652 1.000 50.765 1407 ALA A O 1
ATOM 4625 N N . MET A 1 610 ? 7.655 -11.439 15.260 1.000 50.019 1408 MET A N 1
ATOM 4626 C CA . MET A 1 610 ? 9.028 -10.957 15.202 1.000 58.024 1408 MET A CA 1
ATOM 4627 C C . MET A 1 610 ? 9.956 -11.878 15.988 1.000 61.295 1408 MET A C 1
ATOM 4628 O O . MET A 1 610 ? 10.976 -12.299 15.458 1.000 54.774 1408 MET A O 1
ATOM 4633 N N . GLU A 1 611 ? 9.593 -12.170 17.246 1.000 56.257 1409 GLU A N 1
ATOM 4634 C CA . GLU A 1 611 ? 10.386 -13.022 18.118 1.000 60.732 1409 GLU A CA 1
ATOM 4635 C C . GLU A 1 611 ? 10.506 -14.442 17.557 1.000 61.681 1409 GLU A C 1
ATOM 4636 O O . GLU A 1 611 ? 11.615 -14.987 17.523 1.000 59.919 1409 GLU A O 1
ATOM 4642 N N . SER A 1 612 ? 9.378 -15.046 17.144 1.000 54.052 1410 SER A N 1
ATOM 4643 C CA . SER A 1 612 ? 9.399 -16.416 16.657 1.000 59.966 1410 SER A CA 1
ATOM 4644 C C . SER A 1 612 ? 10.206 -16.506 15.362 1.000 57.104 1410 SER A C 1
ATOM 4645 O O . SER A 1 612 ? 10.933 -17.464 15.147 1.000 62.050 1410 SER A O 1
ATOM 4648 N N . LEU A 1 613 ? 10.073 -15.508 14.498 1.000 46.870 1411 LEU A N 1
ATOM 4649 C CA . LEU A 1 613 ? 10.792 -15.514 13.242 1.000 51.843 1411 LEU A CA 1
ATOM 4650 C C . LEU A 1 613 ? 12.285 -15.488 13.551 1.000 51.094 1411 LEU A C 1
ATOM 4651 O O . LEU A 1 613 ? 13.040 -16.296 13.023 1.000 57.404 1411 LEU A O 1
ATOM 4656 N N . GLN A 1 614 ? 12.676 -14.550 14.418 1.000 49.068 1412 GLN A N 1
ATOM 4657 C CA . GLN A 1 614 ? 14.061 -14.350 14.806 1.000 55.429 1412 GLN A CA 1
ATOM 4658 C C . GLN A 1 614 ? 14.711 -15.609 15.380 1.000 57.042 1412 GLN A C 1
ATOM 4659 O O . GLN A 1 614 ? 15.884 -15.877 15.118 1.000 53.467 1412 GLN A O 1
ATOM 4665 N N . GLN A 1 615 ? 13.974 -16.342 16.215 1.000 51.320 1413 GLN A N 1
ATOM 4666 C CA . GLN A 1 615 ? 14.537 -17.487 16.909 1.000 56.495 1413 GLN A CA 1
ATOM 4667 C C . GLN A 1 615 ? 14.613 -18.680 15.958 1.000 64.017 1413 GLN A C 1
ATOM 4668 O O . GLN A 1 615 ? 15.638 -19.358 15.907 1.000 57.246 1413 GLN A O 1
ATOM 4674 N N . ARG A 1 616 ? 13.535 -18.911 15.192 1.000 59.674 1414 ARG A N 1
ATOM 4675 C CA . ARG A 1 616 ? 13.430 -20.066 14.316 1.000 57.728 1414 ARG A CA 1
ATOM 4676 C C . ARG A 1 616 ? 14.419 -19.999 13.149 1.000 59.073 1414 ARG A C 1
ATOM 4677 O O . ARG A 1 616 ? 14.855 -21.050 12.675 1.000 65.118 1414 ARG A O 1
ATOM 4685 N N . PHE A 1 617 ? 14.776 -18.787 12.683 1.000 55.878 1415 PHE A N 1
ATOM 4686 C CA . PHE A 1 617 ? 15.432 -18.634 11.390 1.000 53.233 1415 PHE A CA 1
ATOM 4687 C C . PHE A 1 617 ? 16.687 -17.769 11.455 1.000 50.307 1415 PHE A C 1
ATOM 4688 O O . PHE A 1 617 ? 17.200 -17.364 10.415 1.000 53.092 1415 PHE A O 1
ATOM 4696 N N . LYS A 1 618 ? 17.185 -17.478 12.654 1.000 51.897 1416 LYS A N 1
ATOM 4697 C CA . LYS A 1 618 ? 18.403 -16.688 12.793 1.000 56.837 1416 LYS A CA 1
ATOM 4698 C C . LYS A 1 618 ? 18.273 -15.336 12.084 1.000 55.674 1416 LYS A C 1
ATOM 4699 O O . LYS A 1 618 ? 19.185 -14.902 11.372 1.000 55.884 1416 LYS A O 1
ATOM 4705 N N . LEU A 1 619 ? 17.132 -14.670 12.278 1.000 59.833 1417 LEU A N 1
ATOM 4706 C CA . LEU A 1 619 ? 16.883 -13.380 11.655 1.000 51.155 1417 LEU A CA 1
ATOM 4707 C C . LEU A 1 619 ? 17.185 -12.273 12.651 1.000 49.124 1417 LEU A C 1
ATOM 4708 O O . LEU A 1 619 ? 16.930 -12.434 13.836 1.000 53.990 1417 LEU A O 1
ATOM 4713 N N . SER A 1 620 ? 17.758 -11.165 12.168 1.000 52.510 1418 SER A N 1
ATOM 4714 C CA . SER A 1 620 ? 17.826 -9.93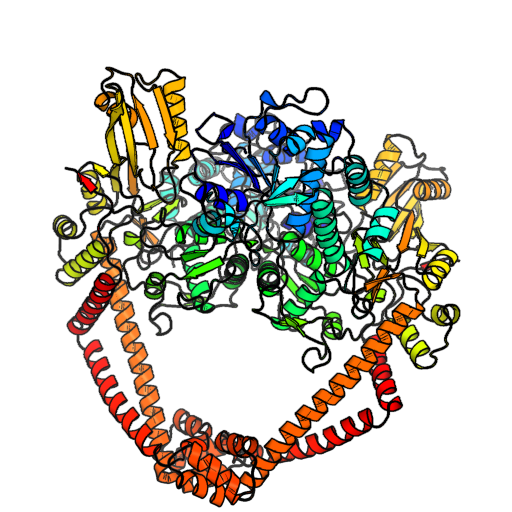4 12.942 1.000 51.087 1418 SER A CA 1
ATOM 4715 C C . SER A 1 620 ? 16.433 -9.320 13.045 1.000 52.533 1418 SER A C 1
ATOM 4716 O O . SER A 1 620 ? 15.487 -9.749 12.386 1.000 47.249 1418 SER A O 1
ATOM 4719 N N . GLU A 1 621 ? 16.340 -8.266 13.852 1.000 56.904 1419 GLU A N 1
ATOM 4720 C CA . GLU A 1 621 ? 15.110 -7.517 13.998 1.000 57.483 1419 GLU A CA 1
ATOM 4721 C C . GLU A 1 621 ? 14.763 -6.841 12.674 1.000 53.908 1419 GLU A C 1
ATOM 4722 O O . GLU A 1 621 ? 13.608 -6.901 12.244 1.000 49.471 1419 GLU A O 1
ATOM 4728 N N . LYS A 1 622 ? 15.752 -6.221 12.017 1.000 48.168 1420 LYS A N 1
ATOM 4729 C CA . LYS A 1 622 ? 15.486 -5.550 10.748 1.000 55.206 1420 LYS A CA 1
ATOM 4730 C C . LYS A 1 622 ? 15.023 -6.565 9.704 1.000 53.774 1420 LYS A C 1
ATOM 4731 O O . LYS A 1 622 ? 14.188 -6.231 8.870 1.000 50.821 1420 LYS A O 1
ATOM 4737 N N . GLN A 1 623 ? 15.575 -7.797 9.739 1.000 50.953 1421 GLN A N 1
ATOM 4738 C CA . GLN A 1 623 ? 15.218 -8.820 8.760 1.000 45.007 1421 GLN A CA 1
ATOM 4739 C C . GLN A 1 623 ? 13.782 -9.254 8.992 1.000 41.154 1421 GLN A C 1
ATOM 4740 O O . GLN A 1 623 ? 13.013 -9.313 8.041 1.000 43.936 1421 GLN A O 1
ATOM 4746 N N . ALA A 1 624 ? 13.443 -9.527 10.261 1.000 41.590 1422 ALA A N 1
ATOM 4747 C CA . ALA A 1 624 ? 12.112 -9.973 10.633 1.000 46.388 1422 ALA A CA 1
ATOM 4748 C C . ALA A 1 624 ? 11.082 -8.923 10.249 1.000 49.568 1422 ALA A C 1
ATOM 4749 O O . ALA A 1 624 ? 10.015 -9.281 9.771 1.000 43.673 1422 ALA A O 1
ATOM 4751 N N . GLN A 1 625 ? 11.427 -7.646 10.454 1.000 52.383 1423 GLN A N 1
ATOM 4752 C CA . GLN A 1 625 ? 10.542 -6.532 10.147 1.000 48.430 1423 GLN A CA 1
ATOM 4753 C C . GLN A 1 625 ? 10.266 -6.474 8.639 1.000 47.283 1423 GLN A C 1
ATOM 4754 O O . GLN A 1 625 ? 9.115 -6.377 8.225 1.000 44.877 1423 GLN A O 1
ATOM 4760 N N . ALA A 1 626 ? 11.327 -6.560 7.816 1.000 45.900 1424 ALA A N 1
ATOM 4761 C CA . ALA A 1 626 ? 11.204 -6.542 6.362 1.000 45.732 1424 ALA A CA 1
ATOM 4762 C C . ALA A 1 626 ? 10.338 -7.694 5.833 1.000 48.153 1424 ALA A C 1
ATOM 4763 O O . ALA A 1 626 ? 9.641 -7.564 4.816 1.000 44.530 1424 ALA A O 1
ATOM 4765 N N . ILE A 1 627 ? 10.438 -8.856 6.479 1.000 47.974 1425 ILE A N 1
ATOM 4766 C CA . ILE A 1 627 ? 9.620 -9.994 6.088 1.000 45.590 1425 ILE A CA 1
ATOM 4767 C C . ILE A 1 627 ? 8.166 -9.691 6.429 1.000 45.000 1425 ILE A C 1
ATOM 4768 O O . ILE A 1 627 ? 7.259 -9.949 5.627 1.000 48.814 1425 ILE A O 1
ATOM 4773 N N . LEU A 1 628 ? 7.934 -9.186 7.638 1.000 46.261 1426 LEU A N 1
ATOM 4774 C CA . LEU A 1 628 ? 6.575 -8.851 8.042 1.000 50.628 1426 LEU A CA 1
ATOM 4775 C C . LEU A 1 628 ? 6.009 -7.765 7.118 1.000 49.814 1426 LEU A C 1
ATOM 4776 O O . LEU A 1 628 ? 4.816 -7.763 6.834 1.000 46.014 1426 LEU A O 1
ATOM 4781 N N . ASP A 1 629 ? 6.877 -6.908 6.577 1.000 42.848 1427 ASP A N 1
ATOM 4782 C CA . ASP A 1 629 ? 6.449 -5.856 5.670 1.000 46.107 1427 ASP A CA 1
ATOM 4783 C C . ASP A 1 629 ? 6.340 -6.312 4.217 1.000 46.956 1427 ASP A C 1
ATOM 4784 O O . ASP A 1 629 ? 5.793 -5.555 3.430 1.000 47.644 1427 ASP A O 1
ATOM 4789 N N . MET A 1 630 ? 6.805 -7.528 3.874 1.000 46.569 1428 MET A N 1
ATOM 4790 C CA . MET A 1 630 ? 6.733 -8.061 2.516 1.000 48.393 1428 MET A CA 1
ATOM 4791 C C . MET A 1 630 ? 5.283 -8.192 2.027 1.000 48.039 1428 MET A C 1
ATOM 4792 O O . MET A 1 630 ? 4.411 -8.760 2.701 1.000 45.049 1428 MET A O 1
ATOM 4797 N N . ARG A 1 631 ? 5.022 -7.738 0.804 1.000 43.804 1429 ARG A N 1
ATOM 4798 C CA . ARG A 1 631 ? 3.711 -7.982 0.234 1.000 46.106 1429 ARG A CA 1
ATOM 4799 C C . ARG A 1 631 ? 3.645 -9.364 -0.423 1.000 47.192 1429 ARG A C 1
ATOM 4800 O O . ARG A 1 631 ? 4.651 -9.907 -0.888 1.000 45.633 1429 ARG A O 1
ATOM 4808 N N . LEU A 1 632 ? 2.420 -9.887 -0.523 1.000 43.456 1430 LEU A N 1
ATOM 4809 C CA . LEU A 1 632 ? 2.163 -11.182 -1.131 1.000 48.348 1430 LEU A CA 1
ATOM 4810 C C . LEU A 1 632 ? 2.642 -11.209 -2.585 1.000 49.222 1430 LEU A C 1
ATOM 4811 O O . LEU A 1 632 ? 3.097 -12.247 -3.049 1.000 53.045 1430 LEU A O 1
ATOM 4816 N N . ARG A 1 633 ? 2.576 -10.090 -3.309 1.000 46.785 1431 ARG A N 1
ATOM 4817 C CA . ARG A 1 633 ? 3.054 -10.089 -4.684 1.000 48.739 1431 ARG A CA 1
ATOM 4818 C C . ARG A 1 633 ? 4.538 -10.448 -4.789 1.000 50.856 1431 ARG A C 1
ATOM 4819 O O . ARG A 1 633 ? 4.966 -10.837 -5.866 1.000 55.228 1431 ARG A O 1
ATOM 4827 N N . ARG A 1 634 ? 5.325 -10.349 -3.704 1.000 51.743 1432 ARG A N 1
ATOM 4828 C CA . ARG A 1 634 ? 6.743 -10.699 -3.771 1.000 53.963 1432 ARG A CA 1
ATOM 4829 C C . ARG A 1 634 ? 6.972 -12.216 -3.702 1.000 55.067 1432 ARG A C 1
ATOM 4830 O O . ARG A 1 634 ? 8.116 -12.657 -3.687 1.000 49.101 1432 ARG A O 1
ATOM 4838 N N . LEU A 1 635 ? 5.907 -13.031 -3.685 1.000 50.014 1433 LEU A N 1
ATOM 4839 C CA . LEU A 1 635 ? 6.072 -14.478 -3.626 1.000 51.839 1433 LEU A CA 1
ATOM 4840 C C . LEU A 1 635 ? 5.966 -15.087 -5.020 1.000 51.892 1433 LEU A C 1
ATOM 4841 O O . LEU A 1 635 ? 5.928 -16.304 -5.123 1.000 53.163 1433 LEU A O 1
ATOM 4846 N N . THR A 1 636 ? 5.900 -14.270 -6.082 1.000 48.474 1434 THR A N 1
ATOM 4847 C CA . THR A 1 636 ? 5.755 -14.807 -7.428 1.000 52.518 1434 THR A CA 1
ATOM 4848 C C . THR A 1 636 ? 7.094 -15.426 -7.854 1.000 58.908 1434 THR A C 1
ATOM 4849 O O . THR A 1 636 ? 8.130 -15.197 -7.224 1.000 47.321 1434 THR A O 1
ATOM 4853 N N . GLY A 1 637 ? 7.065 -16.148 -8.982 1.000 63.078 1435 GLY A N 1
ATOM 4854 C CA . GLY A 1 637 ? 8.064 -17.156 -9.322 1.000 69.299 1435 GLY A CA 1
ATOM 4855 C C . GLY A 1 637 ? 9.462 -16.592 -9.571 1.000 64.232 1435 GLY A C 1
ATOM 4856 O O . GLY A 1 637 ? 10.450 -17.192 -9.164 1.000 71.811 1435 GLY A O 1
ATOM 4857 N N . LEU A 1 638 ? 9.541 -15.443 -10.242 1.000 65.778 1436 LEU A N 1
ATOM 4858 C CA . LEU A 1 638 ? 10.816 -14.896 -10.662 1.000 69.119 1436 LEU A CA 1
ATOM 4859 C C . LEU A 1 638 ? 11.426 -13.993 -9.584 1.000 72.180 1436 LEU A C 1
ATOM 4860 O O . LEU A 1 638 ? 12.430 -13.332 -9.836 1.000 63.765 1436 LEU A O 1
ATOM 4865 N N . GLU A 1 639 ? 10.850 -13.979 -8.367 1.000 74.146 1437 GLU A N 1
ATOM 4866 C CA . GLU A 1 639 ? 11.266 -13.034 -7.339 1.000 64.183 1437 GLU A CA 1
ATOM 4867 C C . GLU A 1 639 ? 12.496 -13.575 -6.619 1.000 64.147 1437 GLU A C 1
ATOM 4868 O O . GLU A 1 639 ? 13.432 -12.833 -6.324 1.000 62.071 1437 GLU A O 1
ATOM 4874 N N . ARG A 1 640 ? 12.531 -14.881 -6.380 1.000 57.197 1438 ARG A N 1
ATOM 4875 C CA . ARG A 1 640 ? 13.698 -15.456 -5.732 1.000 62.803 1438 ARG A CA 1
ATOM 4876 C C . ARG A 1 640 ? 14.925 -15.260 -6.622 1.000 69.465 1438 ARG A C 1
ATOM 4877 O O . ARG A 1 640 ? 16.052 -15.223 -6.124 1.000 71.247 1438 ARG A O 1
ATOM 4885 N N . ASP A 1 641 ? 14.691 -15.155 -7.938 1.000 76.925 1439 ASP A N 1
ATOM 4886 C CA . ASP A 1 641 ? 15.742 -14.911 -8.916 1.000 79.544 1439 ASP A CA 1
ATOM 4887 C C . ASP A 1 641 ? 16.183 -13.446 -8.890 1.000 65.241 1439 ASP A C 1
ATOM 4888 O O . ASP A 1 641 ? 17.380 -13.184 -8.856 1.000 63.376 1439 ASP A O 1
ATOM 4893 N N . LYS A 1 642 ? 15.220 -12.511 -8.943 1.000 58.964 1440 LYS A N 1
ATOM 4894 C CA . LYS A 1 642 ? 15.492 -11.080 -8.857 1.000 70.699 1440 LYS A CA 1
ATOM 4895 C C . LYS A 1 642 ? 16.253 -10.724 -7.577 1.000 70.401 1440 LYS A C 1
ATOM 4896 O O . LYS A 1 642 ? 17.137 -9.875 -7.577 1.000 69.651 1440 LYS A O 1
ATOM 4902 N N . ILE A 1 643 ? 15.912 -11.398 -6.483 1.000 62.720 1441 ILE A N 1
ATOM 4903 C CA . ILE A 1 643 ? 16.564 -11.168 -5.211 1.000 57.872 1441 ILE A CA 1
ATOM 4904 C C . ILE A 1 643 ? 17.992 -11.702 -5.244 1.000 59.754 1441 ILE A C 1
ATOM 4905 O O . ILE A 1 643 ? 18.882 -11.069 -4.665 1.000 53.682 1441 ILE A O 1
ATOM 4910 N N . GLU A 1 644 ? 18.212 -12.848 -5.913 1.000 62.408 1442 GLU A N 1
ATOM 4911 C CA . GLU A 1 644 ? 19.545 -13.433 -6.011 1.000 63.005 1442 GLU A CA 1
ATOM 4912 C C . GLU A 1 644 ? 20.456 -12.540 -6.853 1.000 58.366 1442 GLU A C 1
ATOM 4913 O O . GLU A 1 644 ? 21.601 -12.307 -6.474 1.000 53.345 1442 GLU A O 1
ATOM 4919 N N . ALA A 1 645 ? 19.946 -12.069 -7.996 1.000 59.571 1443 ALA A N 1
ATOM 4920 C CA . ALA A 1 645 ? 20.666 -11.154 -8.875 1.000 61.427 1443 ALA A CA 1
ATOM 4921 C C . ALA A 1 645 ? 21.057 -9.885 -8.121 1.000 58.478 1443 ALA A C 1
ATOM 4922 O O . ALA A 1 645 ? 22.231 -9.532 -8.091 1.000 58.253 1443 ALA A O 1
ATOM 4924 N N . GLU A 1 646 ? 20.068 -9.210 -7.519 1.000 57.574 1444 GLU A N 1
ATOM 4925 C CA . GLU A 1 646 ? 20.323 -7.978 -6.786 1.000 58.946 1444 GLU A CA 1
ATOM 4926 C C . GLU A 1 646 ? 21.425 -8.210 -5.753 1.000 58.910 1444 GLU A C 1
ATOM 4927 O O . GLU A 1 646 ? 22.333 -7.389 -5.604 1.000 53.352 1444 GLU A O 1
ATOM 4933 N N . TYR A 1 647 ? 21.345 -9.344 -5.049 1.000 56.228 1445 TYR A N 1
ATOM 4934 C CA . TYR A 1 647 ? 22.298 -9.642 -3.990 1.000 55.773 1445 TYR A CA 1
ATOM 4935 C C . TYR A 1 647 ? 23.696 -9.801 -4.575 1.000 58.288 1445 TYR A C 1
ATOM 4936 O O . TYR A 1 647 ? 24.666 -9.355 -3.973 1.000 55.093 1445 TYR A O 1
ATOM 4945 N N . ASN A 1 648 ? 23.799 -10.472 -5.730 1.000 60.469 1446 ASN A N 1
ATOM 4946 C CA . ASN A 1 648 ? 25.091 -10.687 -6.367 1.000 67.874 1446 ASN A CA 1
ATOM 4947 C C . ASN A 1 648 ? 25.657 -9.358 -6.871 1.000 59.923 1446 ASN A C 1
ATOM 4948 O O . ASN A 1 648 ? 26.835 -9.096 -6.668 1.000 63.958 1446 ASN A O 1
ATOM 4953 N N . GLU A 1 649 ? 24.829 -8.507 -7.488 1.000 53.885 1447 GLU A N 1
ATOM 4954 C CA . GLU A 1 649 ? 25.301 -7.202 -7.929 1.000 59.996 1447 GLU A CA 1
ATOM 4955 C C . GLU A 1 649 ? 25.744 -6.373 -6.716 1.000 57.005 1447 GLU A C 1
ATOM 4956 O O . GLU A 1 649 ? 26.768 -5.694 -6.769 1.000 66.209 1447 GLU A O 1
ATOM 4962 N N . LEU A 1 650 ? 25.010 -6.466 -5.602 1.000 58.432 1448 LEU A N 1
ATOM 4963 C CA . LEU A 1 650 ? 25.300 -5.680 -4.411 1.000 58.616 1448 LEU A CA 1
ATOM 4964 C C . LEU A 1 650 ? 26.674 -6.017 -3.855 1.000 53.069 1448 LEU A C 1
ATOM 4965 O O . LEU A 1 650 ? 27.416 -5.129 -3.425 1.000 56.236 1448 LEU A O 1
ATOM 4970 N N . LEU A 1 651 ? 26.952 -7.319 -3.788 1.000 54.111 1449 LEU A N 1
ATOM 4971 C CA . LEU A 1 651 ? 28.204 -7.820 -3.243 1.000 60.738 1449 LEU A CA 1
ATOM 4972 C C . LEU A 1 651 ? 29.377 -7.270 -4.039 1.000 57.126 1449 LEU A C 1
ATOM 4973 O O . LEU A 1 651 ? 30.404 -6.892 -3.473 1.000 57.361 1449 LEU A O 1
ATOM 4978 N N . ASN A 1 652 ? 29.209 -7.266 -5.363 1.000 54.287 1450 ASN A N 1
ATOM 4979 C CA . ASN A 1 652 ? 30.166 -6.654 -6.260 1.000 58.667 1450 ASN A CA 1
ATOM 4980 C C . ASN A 1 652 ? 30.341 -5.178 -5.896 1.000 63.058 1450 ASN A C 1
ATOM 4981 O O . ASN A 1 652 ? 31.471 -4.709 -5.705 1.000 67.594 1450 ASN A O 1
ATOM 4986 N N . TYR A 1 653 ? 29.209 -4.454 -5.789 1.000 59.141 1451 TYR A N 1
ATOM 4987 C CA . TYR A 1 653 ? 29.226 -3.017 -5.532 1.000 55.599 1451 TYR A CA 1
ATOM 4988 C C . TYR A 1 653 ? 29.950 -2.726 -4.220 1.000 46.566 1451 TYR A C 1
ATOM 4989 O O . TYR A 1 653 ? 30.767 -1.813 -4.126 1.000 54.141 1451 TYR A O 1
ATOM 4998 N N . ILE A 1 654 ? 29.662 -3.549 -3.223 1.000 45.813 1452 ILE A N 1
ATOM 4999 C CA . ILE A 1 654 ? 30.230 -3.388 -1.897 1.000 49.656 1452 ILE A CA 1
ATOM 5000 C C . ILE A 1 654 ? 31.755 -3.419 -2.000 1.000 57.975 1452 ILE A C 1
ATOM 5001 O O . ILE A 1 654 ? 32.452 -2.608 -1.369 1.000 52.311 1452 ILE A O 1
ATOM 5006 N N . SER A 1 655 ? 32.286 -4.385 -2.763 1.000 58.223 1453 SER A N 1
ATOM 5007 C CA . SER A 1 655 ? 33.731 -4.540 -2.773 1.000 60.440 1453 SER A CA 1
ATOM 5008 C C . SER A 1 655 ? 34.346 -3.414 -3.597 1.000 51.423 1453 SER A C 1
ATOM 5009 O O . SER A 1 655 ? 35.394 -2.941 -3.213 1.000 53.049 1453 SER A O 1
ATOM 5012 N N . GLU A 1 656 ? 33.668 -2.947 -4.657 1.000 51.528 1454 GLU A N 1
ATOM 5013 C CA . GLU A 1 656 ? 34.107 -1.761 -5.386 1.000 62.581 1454 GLU A CA 1
ATOM 5014 C C . GLU A 1 656 ? 34.231 -0.542 -4.451 1.000 71.440 1454 GLU A C 1
ATOM 5015 O O . GLU A 1 656 ? 35.214 0.203 -4.526 1.000 63.820 1454 GLU A O 1
ATOM 5021 N N . LEU A 1 657 ? 33.251 -0.334 -3.554 1.000 65.517 1455 LEU A N 1
ATOM 5022 C CA . LEU A 1 657 ? 33.277 0.812 -2.645 1.000 59.335 1455 LEU A CA 1
ATOM 5023 C C . LEU A 1 657 ? 34.396 0.658 -1.625 1.000 57.917 1455 LEU A C 1
ATOM 5024 O O . LEU A 1 657 ? 35.002 1.650 -1.212 1.000 52.406 1455 LEU A O 1
ATOM 5029 N N . GLU A 1 658 ? 34.649 -0.588 -1.203 1.000 59.485 1456 GLU A N 1
ATOM 5030 C CA . GLU A 1 658 ? 35.676 -0.855 -0.205 1.000 58.658 1456 GLU A CA 1
ATOM 5031 C C . GLU A 1 658 ? 37.063 -0.586 -0.769 1.000 56.949 1456 GLU A C 1
ATOM 5032 O O . GLU A 1 658 ? 37.941 -0.177 -0.013 1.000 65.372 1456 GLU A O 1
ATOM 5038 N N . THR A 1 659 ? 37.222 -0.773 -2.088 1.000 60.299 1457 THR A N 1
ATOM 5039 C CA . THR A 1 659 ? 38.476 -0.501 -2.783 1.000 69.691 1457 THR A CA 1
ATOM 5040 C C . THR A 1 659 ? 38.754 0.994 -2.694 1.000 69.422 1457 THR A C 1
ATOM 5041 O O . THR A 1 659 ? 39.835 1.423 -2.280 1.000 65.478 1457 THR A O 1
ATOM 5045 N N . ILE A 1 660 ? 37.727 1.765 -3.069 1.000 67.723 1458 ILE A N 1
ATOM 5046 C CA . ILE A 1 660 ? 37.822 3.209 -3.100 1.000 61.616 1458 ILE A CA 1
ATOM 5047 C C . ILE A 1 660 ? 38.298 3.719 -1.741 1.000 55.301 1458 ILE A C 1
ATOM 5048 O O . ILE A 1 660 ? 39.189 4.560 -1.682 1.000 61.798 1458 ILE A O 1
ATOM 5053 N N . LEU A 1 661 ? 37.752 3.175 -0.653 1.000 51.904 1459 LEU A N 1
ATOM 5054 C CA . LEU A 1 661 ? 38.006 3.712 0.677 1.000 54.741 1459 LEU A CA 1
ATOM 5055 C C . LEU A 1 661 ? 39.342 3.245 1.250 1.000 63.228 1459 LEU A C 1
ATOM 5056 O O . LEU A 1 661 ? 39.783 3.765 2.277 1.000 50.429 1459 LEU A O 1
ATOM 5061 N N . ALA A 1 662 ? 39.938 2.206 0.660 1.000 70.267 1460 ALA A N 1
ATOM 5062 C CA . ALA A 1 662 ? 41.164 1.658 1.215 1.000 73.956 1460 ALA A CA 1
ATOM 5063 C C . ALA A 1 662 ? 42.378 2.285 0.534 1.000 71.725 1460 ALA A C 1
ATOM 5064 O O . ALA A 1 662 ? 43.502 2.013 0.944 1.000 76.020 1460 ALA A O 1
ATOM 5066 N N . ASP A 1 663 ? 42.157 3.098 -0.511 1.000 64.319 1461 ASP A N 1
ATOM 5067 C CA . ASP A 1 663 ? 43.260 3.609 -1.309 1.000 64.891 1461 ASP A CA 1
ATOM 5068 C C . ASP A 1 663 ? 43.022 5.071 -1.684 1.000 59.660 1461 ASP A C 1
ATOM 5069 O O . ASP A 1 663 ? 42.321 5.366 -2.657 1.000 57.286 1461 ASP A O 1
ATOM 5074 N N . GLU A 1 664 ? 43.699 5.955 -0.940 1.000 64.291 1462 GLU A N 1
ATOM 5075 C CA . GLU A 1 664 ? 43.710 7.403 -1.136 1.000 69.832 1462 GLU A CA 1
ATOM 5076 C C . GLU A 1 664 ? 43.842 7.799 -2.608 1.000 61.967 1462 GLU A C 1
ATOM 5077 O O . GLU A 1 664 ? 43.181 8.717 -3.054 1.000 59.018 1462 GLU A O 1
ATOM 5083 N N . GLU A 1 665 ? 44.732 7.142 -3.355 1.000 57.385 1463 GLU A N 1
ATOM 5084 C CA . GLU A 1 665 ? 44.971 7.500 -4.741 1.000 56.190 1463 GLU A CA 1
ATOM 5085 C C . GLU A 1 665 ? 43.757 7.155 -5.597 1.000 57.037 1463 GLU A C 1
ATOM 5086 O O . GLU A 1 665 ? 43.497 7.857 -6.569 1.000 58.387 1463 GLU A O 1
ATOM 5092 N N . VAL A 1 666 ? 43.048 6.064 -5.257 1.000 60.092 1464 VAL A N 1
ATOM 5093 C CA . VAL A 1 666 ? 41.836 5.678 -5.971 1.000 58.288 1464 VAL A CA 1
ATOM 5094 C C . VAL A 1 666 ? 40.761 6.739 -5.711 1.000 52.873 1464 VAL A C 1
ATOM 5095 O O . VAL A 1 666 ? 40.065 7.131 -6.640 1.000 48.135 1464 VAL A O 1
ATOM 5099 N N . LEU A 1 667 ? 40.607 7.167 -4.449 1.000 55.664 1465 LEU A N 1
ATOM 5100 C CA . LEU A 1 667 ? 39.619 8.175 -4.079 1.000 59.826 1465 LEU A CA 1
ATOM 5101 C C . LEU A 1 667 ? 39.863 9.450 -4.886 1.000 54.224 1465 LEU A C 1
ATOM 5102 O O . LEU A 1 667 ? 38.956 9.989 -5.517 1.000 52.653 1465 LEU A O 1
ATOM 5107 N N . LEU A 1 668 ? 41.125 9.881 -4.898 1.000 57.282 1466 LEU A N 1
ATOM 5108 C CA . LEU A 1 668 ? 41.518 11.118 -5.541 1.000 55.113 1466 LEU A CA 1
ATOM 5109 C C . LEU A 1 668 ? 41.266 11.036 -7.041 1.000 57.615 1466 LEU A C 1
ATOM 5110 O O . LEU A 1 668 ? 40.796 11.997 -7.658 1.000 49.353 1466 LEU A O 1
ATOM 5115 N N . GLN A 1 669 ? 41.574 9.877 -7.636 1.000 56.476 1467 GLN A N 1
ATOM 5116 C CA . GLN A 1 669 ? 41.345 9.703 -9.063 1.000 52.161 1467 GLN A CA 1
ATOM 5117 C C . GLN A 1 669 ? 39.846 9.767 -9.360 1.000 48.454 1467 GLN A C 1
ATOM 5118 O O . GLN A 1 669 ? 39.440 10.288 -10.402 1.000 54.287 1467 GLN A O 1
ATOM 5124 N N . LEU A 1 670 ? 39.017 9.251 -8.441 1.000 50.324 1468 LEU A N 1
ATOM 5125 C CA . LEU A 1 670 ? 37.571 9.350 -8.604 1.000 56.699 1468 LEU A CA 1
ATOM 5126 C C . LEU A 1 670 ? 37.111 10.819 -8.544 1.000 55.317 1468 LEU A C 1
ATOM 5127 O O . LEU A 1 670 ? 36.227 11.227 -9.291 1.000 56.337 1468 LEU A O 1
ATOM 5132 N N . VAL A 1 671 ? 37.723 11.619 -7.666 1.000 54.409 1469 VAL A N 1
ATOM 5133 C CA . VAL A 1 671 ? 37.496 13.061 -7.653 1.000 49.463 1469 VAL A CA 1
ATOM 5134 C C . VAL A 1 671 ? 37.881 13.656 -8.995 1.000 50.002 1469 VAL A C 1
ATOM 5135 O O . VAL A 1 671 ? 37.097 14.396 -9.588 1.000 49.726 1469 VAL A O 1
ATOM 5139 N N . ARG A 1 672 ? 39.074 13.296 -9.497 1.000 50.688 1470 ARG A N 1
ATOM 5140 C CA . ARG A 1 672 ? 39.541 13.887 -10.739 1.000 47.687 1470 ARG A CA 1
ATOM 5141 C C . ARG A 1 672 ? 38.539 13.589 -11.851 1.000 50.111 1470 ARG A C 1
ATOM 5142 O O . ARG A 1 672 ? 38.201 14.470 -12.632 1.000 58.785 1470 ARG A O 1
ATOM 5150 N N . ASP A 1 673 ? 38.096 12.330 -11.953 1.000 51.902 1471 ASP A N 1
ATOM 5151 C CA . ASP A 1 673 ? 37.230 11.913 -13.055 1.000 51.043 1471 ASP A CA 1
ATOM 5152 C C . ASP A 1 673 ? 35.897 12.671 -13.011 1.000 47.260 1471 ASP A C 1
ATOM 5153 O O . ASP A 1 673 ? 35.373 13.095 -14.041 1.000 49.273 1471 ASP A O 1
ATOM 5158 N N . GLU A 1 674 ? 35.317 12.827 -11.824 1.000 49.272 1472 GLU A N 1
ATOM 5159 C CA . GLU A 1 674 ? 34.036 13.527 -11.732 1.000 54.256 1472 GLU A CA 1
ATOM 5160 C C . GLU A 1 674 ? 34.197 14.999 -12.135 1.000 48.167 1472 GLU A C 1
ATOM 5161 O O . GLU A 1 674 ? 33.386 15.518 -12.885 1.000 49.944 1472 GLU A O 1
ATOM 5167 N N . LEU A 1 675 ? 35.286 15.650 -11.709 1.000 52.568 1473 LEU A N 1
ATOM 5168 C CA . LEU A 1 675 ? 35.582 17.014 -12.132 1.000 49.716 1473 LEU A CA 1
ATOM 5169 C C . LEU A 1 675 ? 35.701 17.102 -13.653 1.000 56.123 1473 LEU A C 1
ATOM 5170 O O . LEU A 1 675 ? 35.236 18.074 -14.276 1.000 48.881 1473 LEU A O 1
ATOM 5175 N N . THR A 1 676 ? 36.389 16.118 -14.254 1.000 50.666 1474 THR A N 1
ATOM 5176 C CA . THR A 1 676 ? 36.648 16.179 -15.686 1.000 51.392 1474 THR A CA 1
ATOM 5177 C C . THR A 1 676 ? 35.325 16.106 -16.445 1.000 47.477 1474 THR A C 1
ATOM 5178 O O . THR A 1 676 ? 35.129 16.782 -17.451 1.000 48.818 1474 THR A O 1
ATOM 5182 N N . GLU A 1 677 ? 34.399 15.295 -15.934 1.000 50.578 1475 GLU A N 1
ATOM 5183 C CA . GLU A 1 677 ? 33.107 15.115 -16.574 1.000 51.246 1475 GLU A CA 1
ATOM 5184 C C . GLU A 1 677 ? 32.329 16.433 -16.511 1.000 48.841 1475 GLU A C 1
ATOM 5185 O O . GLU A 1 677 ? 31.659 16.827 -17.470 1.000 48.099 1475 GLU A O 1
ATOM 5191 N N . ILE A 1 678 ? 32.441 17.136 -15.385 1.000 46.756 1476 ILE A N 1
ATOM 5192 C CA . ILE A 1 678 ? 31.776 18.422 -15.217 1.000 51.601 1476 ILE A CA 1
ATOM 5193 C C . ILE A 1 678 ? 32.359 19.459 -16.178 1.000 45.414 1476 ILE A C 1
ATOM 5194 O O . ILE A 1 678 ? 31.613 20.167 -16.841 1.000 45.914 1476 ILE A O 1
ATOM 5199 N N . ARG A 1 679 ? 33.689 19.496 -16.294 1.000 43.958 1477 ARG A N 1
ATOM 5200 C CA . ARG A 1 679 ? 34.364 20.396 -17.211 1.000 48.605 1477 ARG A CA 1
ATOM 5201 C C . ARG A 1 679 ? 33.883 20.144 -18.634 1.000 53.385 1477 ARG A C 1
ATOM 5202 O O . ARG A 1 679 ? 33.562 21.085 -19.355 1.000 49.774 1477 ARG A O 1
ATOM 5210 N N . ASP A 1 680 ? 33.799 18.861 -19.014 1.000 51.403 1478 ASP A N 1
ATOM 5211 C CA . ASP A 1 680 ? 33.438 18.490 -20.374 1.000 51.541 1478 ASP A CA 1
ATOM 5212 C C . ASP A 1 680 ? 31.980 18.866 -20.631 1.000 54.521 1478 ASP A C 1
ATOM 5213 O O . ASP A 1 680 ? 31.602 19.118 -21.764 1.000 55.803 1478 ASP A O 1
ATOM 5218 N N . ARG A 1 681 ? 31.151 18.873 -19.585 1.000 51.706 1479 ARG A N 1
ATOM 5219 C CA . ARG A 1 681 ? 29.736 19.140 -19.777 1.000 54.550 1479 ARG A CA 1
ATOM 5220 C C . ARG A 1 681 ? 29.412 20.633 -19.681 1.000 52.937 1479 ARG A C 1
ATOM 5221 O O . ARG A 1 681 ? 28.497 21.082 -20.357 1.000 54.052 1479 ARG A O 1
ATOM 5229 N N . PHE A 1 682 ? 30.132 21.397 -18.847 1.000 51.752 1480 PHE A N 1
ATOM 5230 C CA . PHE A 1 682 ? 29.715 22.760 -18.510 1.000 46.512 1480 PHE A CA 1
ATOM 5231 C C . PHE A 1 682 ? 30.769 23.811 -18.857 1.000 51.180 1480 PHE A C 1
ATOM 5232 O O . PHE A 1 682 ? 30.442 24.994 -18.908 1.000 51.089 1480 PHE A O 1
ATOM 5240 N N . GLY A 1 683 ? 32.024 23.380 -19.063 1.000 47.628 1481 GLY A N 1
ATOM 5241 C CA . GLY A 1 683 ? 33.120 24.273 -19.385 1.000 48.606 1481 GLY A CA 1
ATOM 5242 C C . GLY A 1 683 ? 32.895 24.974 -20.722 1.000 49.109 1481 GLY A C 1
ATOM 5243 O O . GLY A 1 683 ? 32.335 24.413 -21.643 1.000 56.363 1481 GLY A O 1
ATOM 5244 N N . ASP A 1 684 ? 33.319 26.227 -20.821 1.000 47.418 1482 ASP A N 1
ATOM 5245 C CA . ASP A 1 684 ? 32.965 27.040 -21.964 1.000 47.767 1482 ASP A CA 1
ATOM 5246 C C . ASP A 1 684 ? 34.186 27.887 -22.310 1.000 46.219 1482 ASP A C 1
ATOM 5247 O O . ASP A 1 684 ? 35.194 27.840 -21.607 1.000 45.373 1482 ASP A O 1
ATOM 5252 N N . ASP A 1 685 ? 34.101 28.631 -23.405 1.000 44.249 1483 ASP A N 1
ATOM 5253 C CA . ASP A 1 685 ? 35.219 29.464 -23.823 1.000 51.670 1483 ASP A CA 1
ATOM 5254 C C . ASP A 1 685 ? 35.377 30.675 -22.889 1.000 49.973 1483 ASP A C 1
ATOM 5255 O O . ASP A 1 685 ? 34.425 31.196 -22.305 1.000 41.536 1483 ASP A O 1
ATOM 5260 N N . ARG A 1 686 ? 36.610 31.149 -22.799 1.000 42.517 1484 ARG A N 1
ATOM 5261 C CA . ARG A 1 686 ? 36.915 32.410 -22.172 1.000 41.513 1484 ARG A CA 1
ATOM 5262 C C . ARG A 1 686 ? 36.176 33.533 -22.892 1.000 42.565 1484 ARG A C 1
ATOM 5263 O O . ARG A 1 686 ? 36.044 33.519 -24.097 1.000 48.350 1484 ARG A O 1
ATOM 5271 N N . ARG A 1 687 ? 35.649 34.487 -22.121 1.000 42.762 1485 ARG A N 1
ATOM 5272 C CA . ARG A 1 687 ? 34.990 35.663 -22.656 1.000 44.199 1485 ARG A CA 1
ATOM 5273 C C . ARG A 1 687 ? 35.930 36.871 -22.600 1.000 39.824 1485 ARG A C 1
ATOM 5274 O O . ARG A 1 687 ? 35.974 37.622 -23.557 1.000 42.421 1485 ARG A O 1
ATOM 5282 N N . THR A 1 688 ? 36.554 37.105 -21.444 1.000 37.709 1486 THR A N 1
ATOM 5283 C CA . THR A 1 688 ? 37.371 38.280 -21.184 1.000 39.128 1486 THR A CA 1
ATOM 5284 C C . THR A 1 688 ? 38.755 38.058 -21.791 1.000 43.568 1486 THR A C 1
ATOM 5285 O O . THR A 1 688 ? 39.403 37.036 -21.541 1.000 44.630 1486 THR A O 1
ATOM 5289 N N . GLU A 1 689 ? 39.198 39.010 -22.606 1.000 44.766 1487 GLU A N 1
ATOM 5290 C CA . GLU A 1 689 ? 40.513 38.911 -23.211 1.000 41.865 1487 GLU A CA 1
ATOM 5291 C C . GLU A 1 689 ? 41.535 39.603 -22.316 1.000 40.979 1487 GLU A C 1
ATOM 5292 O O . GLU A 1 689 ? 41.394 40.772 -21.984 1.000 40.015 1487 GLU A O 1
ATOM 5298 N N . ILE A 1 690 ? 42.608 38.892 -22.001 1.000 43.090 1488 ILE A N 1
ATOM 5299 C CA . ILE A 1 690 ? 43.726 39.452 -21.270 1.000 47.223 1488 ILE A CA 1
ATOM 5300 C C . ILE A 1 690 ? 44.757 39.933 -22.289 1.000 50.182 1488 ILE A C 1
ATOM 5301 O O . ILE A 1 690 ? 45.411 39.117 -22.932 1.000 53.582 1488 ILE A O 1
ATOM 5306 N N . GLN A 1 691 ? 44.923 41.254 -22.401 1.000 48.123 1489 GLN A N 1
ATOM 5307 C CA . GLN A 1 691 ? 45.898 41.837 -23.308 1.000 53.068 1489 GLN A CA 1
ATOM 5308 C C . GLN A 1 691 ? 47.190 42.191 -22.584 1.000 51.015 1489 GLN A C 1
ATOM 5309 O O . GLN A 1 691 ? 47.125 42.800 -21.536 1.000 52.274 1489 GLN A O 1
ATOM 5315 N N . LEU A 1 692 ? 48.329 41.852 -23.212 1.000 59.691 1490 LEU A N 1
ATOM 5316 C CA . LEU A 1 692 ? 49.676 42.105 -22.718 1.000 72.679 1490 LEU A CA 1
ATOM 5317 C C . LEU A 1 692 ? 50.242 43.362 -23.391 1.000 68.136 1490 LEU A C 1
ATOM 5318 O O . LEU A 1 692 ? 49.767 44.447 -23.009 1.000 82.097 1490 LEU A O 1
ATOM 5323 N N . LYS B 1 10 ? 9.974 59.227 -16.611 1.000 71.873 417 LYS B N 1
ATOM 5324 C CA . LYS B 1 10 ? 9.587 57.795 -16.778 1.000 70.977 417 LYS B CA 1
ATOM 5325 C C . LYS B 1 10 ? 9.722 57.399 -18.253 1.000 56.623 417 LYS B C 1
ATOM 5326 O O . LYS B 1 10 ? 10.085 56.260 -18.550 1.000 59.835 417 LYS B O 1
ATOM 5328 N N . LEU B 1 11 ? 9.487 58.364 -19.157 1.000 57.348 418 LEU B N 1
ATOM 5329 C CA . LEU B 1 11 ? 9.677 58.211 -20.602 1.000 58.328 418 LEU B CA 1
ATOM 5330 C C . LEU B 1 11 ? 11.072 57.691 -20.944 1.000 57.805 418 LEU B C 1
ATOM 5331 O O . LEU B 1 11 ? 12.064 58.356 -20.673 1.000 63.129 418 LEU B O 1
ATOM 5336 N N . ALA B 1 12 ? 11.126 56.512 -21.573 1.000 58.001 419 ALA B N 1
ATOM 5337 C CA . ALA B 1 12 ? 12.325 56.002 -22.213 1.000 57.326 419 ALA B CA 1
ATOM 5338 C C . ALA B 1 12 ? 12.174 56.164 -23.722 1.000 54.645 419 ALA B C 1
ATOM 5339 O O . ALA B 1 12 ? 11.628 55.280 -24.384 1.000 57.355 419 ALA B O 1
ATOM 5341 N N . ASP B 1 13 ? 12.659 57.304 -24.238 1.000 59.839 420 ASP B N 1
ATOM 5342 C CA . ASP B 1 13 ? 12.363 57.761 -25.588 1.000 61.249 420 ASP B CA 1
ATOM 5343 C C . ASP B 1 13 ? 13.140 56.913 -26.587 1.000 56.967 420 ASP B C 1
ATOM 5344 O O . ASP B 1 13 ? 14.030 56.161 -26.210 1.000 56.303 420 ASP B O 1
ATOM 5349 N N . CYS B 1 14 ? 12.713 56.973 -27.851 1.000 61.716 421 CYS B N 1
ATOM 5350 C CA . CYS B 1 14 ? 13.469 56.413 -28.960 1.000 62.344 421 CYS B CA 1
ATOM 5351 C C . CYS B 1 14 ? 14.490 57.441 -29.453 1.000 66.949 421 CYS B C 1
ATOM 5352 O O . CYS B 1 14 ? 14.386 58.630 -29.142 1.000 70.227 421 CYS B O 1
ATOM 5355 N N . SER B 1 15 ? 15.492 56.958 -30.199 1.000 69.982 422 SER B N 1
ATOM 5356 C CA . SER B 1 15 ? 16.599 57.783 -30.661 1.000 66.629 422 SER B CA 1
ATOM 5357 C C . SER B 1 15 ? 16.157 58.659 -31.835 1.000 65.403 422 SER B C 1
ATOM 5358 O O . SER B 1 15 ? 16.557 59.814 -31.923 1.000 86.877 422 SER B O 1
ATOM 5361 N N . SER B 1 16 ? 15.318 58.112 -32.718 1.000 69.365 423 SER B N 1
ATOM 5362 C CA . SER B 1 16 ? 14.773 58.849 -33.850 1.000 66.136 423 SER B CA 1
ATOM 5363 C C . SER B 1 16 ? 13.836 59.961 -33.386 1.000 68.053 423 SER B C 1
ATOM 5364 O O . SER B 1 16 ? 13.140 59.831 -32.377 1.000 65.336 423 SER B O 1
ATOM 5367 N N . LYS B 1 17 ? 13.785 61.025 -34.191 1.000 72.756 424 LYS B N 1
ATOM 5368 C CA . LYS B 1 17 ? 12.950 62.183 -33.921 1.000 77.614 424 LYS B CA 1
ATOM 5369 C C . LYS B 1 17 ? 12.051 62.487 -35.119 1.000 78.855 424 LYS B C 1
ATOM 5370 O O . LYS B 1 17 ? 11.593 63.618 -35.250 1.000 82.857 424 LYS B O 1
ATOM 5376 N N . SER B 1 18 ? 11.802 61.504 -35.998 1.000 75.848 425 SER B N 1
ATOM 5377 C CA . SER B 1 18 ? 10.835 61.712 -37.070 1.000 77.975 425 SER B CA 1
ATOM 5378 C C . SER B 1 18 ? 9.537 61.009 -36.689 1.000 69.604 425 SER B C 1
ATOM 5379 O O . SER B 1 18 ? 9.431 59.795 -36.796 1.000 72.418 425 SER B O 1
ATOM 5382 N N . PRO B 1 19 ? 8.541 61.771 -36.180 1.000 73.945 426 PRO B N 1
ATOM 5383 C CA . PRO B 1 19 ? 7.265 61.240 -35.721 1.000 70.984 426 PRO B CA 1
ATOM 5384 C C . PRO B 1 19 ? 6.663 60.103 -36.531 1.000 74.662 426 PRO B C 1
ATOM 5385 O O . PRO B 1 19 ? 6.041 59.211 -35.960 1.000 74.828 426 PRO B O 1
ATOM 5389 N N . GLU B 1 20 ? 6.826 60.159 -37.854 1.000 68.367 427 GLU B N 1
ATOM 5390 C CA . GLU B 1 20 ? 6.094 59.276 -38.746 1.000 73.270 427 GLU B CA 1
ATOM 5391 C C . GLU B 1 20 ? 6.510 57.819 -38.558 1.000 60.203 427 GLU B C 1
ATOM 5392 O O . GLU B 1 20 ? 5.695 56.930 -38.802 1.000 58.879 427 GLU B O 1
ATOM 5398 N N . GLU B 1 21 ? 7.766 57.568 -38.161 1.000 59.515 428 GLU B N 1
ATOM 5399 C CA . GLU B 1 21 ? 8.242 56.198 -37.962 1.000 66.563 428 GLU B CA 1
ATOM 5400 C C . GLU B 1 21 ? 8.350 55.844 -36.472 1.000 63.006 428 GLU B C 1
ATOM 5401 O O . GLU B 1 21 ? 8.728 54.725 -36.149 1.000 58.646 428 GLU B O 1
ATOM 5407 N N . CYS B 1 22 ? 8.035 56.788 -35.578 1.000 57.501 429 CYS B N 1
ATOM 5408 C CA . CYS B 1 22 ? 8.172 56.572 -34.148 1.000 66.336 429 CYS B CA 1
ATOM 5409 C C . CYS B 1 22 ? 6.853 56.104 -33.521 1.000 65.104 429 CYS B C 1
ATOM 5410 O O . CYS B 1 22 ? 5.763 56.523 -33.914 1.000 56.600 429 CYS B O 1
ATOM 5413 N N . GLU B 1 23 ? 6.997 55.232 -32.516 1.000 63.929 430 GLU B N 1
ATOM 5414 C CA . GLU B 1 23 ? 5.897 54.613 -31.791 1.000 57.044 430 GLU B CA 1
ATOM 5415 C C . GLU B 1 23 ? 6.141 54.786 -30.292 1.000 56.004 430 GLU B C 1
ATOM 5416 O O . GLU B 1 23 ? 7.292 54.711 -29.839 1.000 52.445 430 GLU B O 1
ATOM 5422 N N . ILE B 1 24 ? 5.066 55.036 -29.535 1.000 52.080 431 ILE B N 1
ATOM 5423 C CA . ILE B 1 24 ? 5.150 55.057 -28.081 1.000 54.891 431 ILE B CA 1
ATOM 5424 C C . ILE B 1 24 ? 4.229 53.982 -27.492 1.000 57.137 431 ILE B C 1
ATOM 5425 O O . ILE B 1 24 ? 3.048 53.897 -27.824 1.000 54.095 431 ILE B O 1
ATOM 5430 N N . PHE B 1 25 ? 4.817 53.116 -26.654 1.000 54.956 432 PHE B N 1
ATOM 5431 C CA . PHE B 1 25 ? 4.073 52.092 -25.944 1.000 54.726 432 PHE B CA 1
ATOM 5432 C C . PHE B 1 25 ? 3.752 52.545 -24.519 1.000 54.168 432 PHE B C 1
ATOM 5433 O O . PHE B 1 25 ? 4.652 52.878 -23.750 1.000 48.613 432 PHE B O 1
ATOM 5441 N N . LEU B 1 26 ? 2.450 52.535 -24.185 1.000 48.854 433 LEU B N 1
ATOM 5442 C CA . LEU B 1 26 ? 1.975 52.822 -22.840 1.000 49.140 433 LEU B CA 1
ATOM 5443 C C . LEU B 1 26 ? 1.760 51.512 -22.092 1.000 46.406 433 LEU B C 1
ATOM 5444 O O . LEU B 1 26 ? 0.903 50.715 -22.473 1.000 47.155 433 LEU B O 1
ATOM 5449 N N . VAL B 1 27 ? 2.516 51.317 -21.003 1.000 43.800 434 VAL B N 1
ATOM 5450 C CA . VAL B 1 27 ? 2.375 50.119 -20.190 1.000 45.106 434 VAL B CA 1
ATOM 5451 C C . VAL B 1 27 ? 1.976 50.482 -18.757 1.000 45.199 434 VAL B C 1
ATOM 5452 O O . VAL B 1 27 ? 2.059 51.641 -18.342 1.000 47.197 434 VAL B O 1
ATOM 5456 N N . GLU B 1 28 ? 1.613 49.467 -17.962 1.000 43.722 435 GLU B N 1
ATOM 5457 C CA . GLU B 1 28 ? 1.012 49.715 -16.657 1.000 43.683 435 GLU B CA 1
ATOM 5458 C C . GLU B 1 28 ? 1.999 50.221 -15.598 1.000 44.867 435 GLU B C 1
ATOM 5459 O O . GLU B 1 28 ? 1.568 50.859 -14.637 1.000 43.506 435 GLU B O 1
ATOM 5465 N N . GLY B 1 29 ? 3.293 49.878 -15.712 1.000 43.237 436 GLY B N 1
ATOM 5466 C CA . GLY B 1 29 ? 4.268 50.177 -14.673 1.000 40.722 436 GLY B CA 1
ATOM 5467 C C . GLY B 1 29 ? 5.630 49.603 -15.050 1.000 46.665 436 GLY B C 1
ATOM 5468 O O . GLY B 1 29 ? 5.769 49.087 -16.162 1.000 47.174 436 GLY B O 1
ATOM 5469 N N . ASP B 1 30 ? 6.578 49.602 -14.102 1.000 46.584 437 ASP B N 1
ATOM 5470 C CA . ASP B 1 30 ? 7.973 49.271 -14.395 1.000 51.638 437 ASP B CA 1
ATOM 5471 C C . ASP B 1 30 ? 8.211 47.773 -14.502 1.000 49.801 437 ASP B C 1
ATOM 5472 O O . ASP B 1 30 ? 9.137 47.335 -15.191 1.000 49.782 437 ASP B O 1
ATOM 5477 N N . SER B 1 31 ? 7.360 46.969 -13.875 1.000 48.685 438 SER B N 1
ATOM 5478 C CA . SER B 1 31 ? 7.505 45.541 -14.068 1.000 47.659 438 SER B CA 1
ATOM 5479 C C . SER B 1 31 ? 7.272 45.227 -15.550 1.000 49.907 438 SER B C 1
ATOM 5480 O O . SER B 1 31 ? 8.037 44.478 -16.171 1.000 46.951 438 SER B O 1
ATOM 5483 N N . ALA B 1 32 ? 6.218 45.817 -16.119 1.000 43.482 439 ALA B N 1
ATOM 5484 C CA . ALA B 1 32 ? 5.907 45.596 -17.522 1.000 45.059 439 ALA B CA 1
ATOM 5485 C C . ALA B 1 32 ? 6.914 46.337 -18.399 1.000 42.546 439 ALA B C 1
ATOM 5486 O O . ALA B 1 32 ? 7.315 45.835 -19.448 1.000 49.199 439 ALA B O 1
ATOM 5488 N N . GLY B 1 33 ? 7.290 47.536 -17.944 1.000 42.494 440 GLY B N 1
ATOM 5489 C CA . GLY B 1 33 ? 8.158 48.458 -18.659 1.000 45.683 440 GLY B CA 1
ATOM 5490 C C . GLY B 1 33 ? 9.517 47.821 -18.931 1.000 52.308 440 GLY B C 1
ATOM 5491 O O . GLY B 1 33 ? 10.112 48.059 -19.973 1.000 45.459 440 GLY B O 1
ATOM 5492 N N . GLY B 1 34 ? 9.967 46.960 -18.016 1.000 48.118 441 GLY B N 1
ATOM 5493 C CA . GLY B 1 34 ? 11.272 46.338 -18.134 1.000 52.466 441 GLY B CA 1
ATOM 5494 C C . GLY B 1 34 ? 11.319 45.280 -19.235 1.000 48.900 441 GLY B C 1
ATOM 5495 O O . GLY B 1 34 ? 12.294 45.219 -19.985 1.000 45.739 441 GLY B O 1
ATOM 5496 N N . SER B 1 35 ? 10.285 44.424 -19.316 1.000 46.385 442 SER B N 1
ATOM 5497 C CA . SER B 1 35 ? 10.233 43.487 -20.422 1.000 48.506 442 SER B CA 1
ATOM 5498 C C . SER B 1 35 ? 10.143 44.268 -21.735 1.000 51.686 442 SER B C 1
ATOM 5499 O O . SER B 1 35 ? 10.765 43.892 -22.735 1.000 50.544 442 SER B O 1
ATOM 5502 N N . THR B 1 36 ? 9.383 45.374 -21.710 1.000 51.255 443 THR B N 1
ATOM 5503 C CA . THR B 1 36 ? 9.157 46.187 -22.892 1.000 54.391 443 THR B CA 1
ATOM 5504 C C . THR B 1 36 ? 10.474 46.845 -23.318 1.000 50.866 443 THR B C 1
ATOM 5505 O O . THR B 1 36 ? 10.821 46.842 -24.491 1.000 49.333 443 THR B O 1
ATOM 5509 N N . LYS B 1 37 ? 11.201 47.422 -22.365 1.000 51.728 444 LYS B N 1
ATOM 5510 C CA . LYS B 1 37 ? 12.410 48.180 -22.654 1.000 55.996 444 LYS B CA 1
ATOM 5511 C C . LYS B 1 37 ? 13.455 47.221 -23.228 1.000 55.182 444 LYS B C 1
ATOM 5512 O O . LYS B 1 37 ? 14.152 47.569 -24.163 1.000 54.341 444 LYS B O 1
ATOM 5518 N N . SER B 1 38 ? 13.512 45.995 -22.703 1.000 50.862 445 SER B N 1
ATOM 5519 C CA . SER B 1 38 ? 14.475 45.013 -23.151 1.000 54.927 445 SER B CA 1
ATOM 5520 C C . SER B 1 38 ? 14.138 44.496 -24.550 1.000 54.924 445 SER B C 1
ATOM 5521 O O . SER B 1 38 ? 15.037 44.172 -25.306 1.000 52.386 445 SER B O 1
ATOM 5524 N N . GLY B 1 39 ? 12.848 44.392 -24.882 1.000 51.706 446 GLY B N 1
ATOM 5525 C CA . GLY B 1 39 ? 12.433 43.733 -26.107 1.000 52.580 446 GLY B CA 1
ATOM 5526 C C . GLY B 1 39 ? 12.412 44.676 -27.310 1.000 53.782 446 GLY B C 1
ATOM 5527 O O . GLY B 1 39 ? 12.426 44.217 -28.447 1.000 57.369 446 GLY B O 1
ATOM 5528 N N . ARG B 1 40 ? 12.360 45.988 -27.057 1.000 46.018 447 ARG B N 1
ATOM 5529 C CA . ARG B 1 40 ? 11.916 46.928 -28.070 1.000 50.864 447 ARG B CA 1
ATOM 5530 C C . ARG B 1 40 ? 12.995 47.120 -29.133 1.000 57.559 447 ARG B C 1
ATOM 5531 O O . ARG B 1 40 ? 14.129 46.717 -28.949 1.000 49.893 447 ARG B O 1
ATOM 5539 N N . ASP B 1 41 ? 12.602 47.733 -30.253 1.000 61.728 448 ASP B N 1
ATOM 5540 C CA . ASP B 1 41 ? 13.526 48.430 -31.136 1.000 61.326 448 ASP B CA 1
ATOM 5541 C C . ASP B 1 41 ? 13.695 49.863 -30.623 1.000 54.731 448 ASP B C 1
ATOM 5542 O O . ASP B 1 41 ? 12.831 50.706 -30.817 1.000 52.776 448 ASP B O 1
ATOM 5547 N N . SER B 1 42 ? 14.861 50.116 -30.027 1.000 57.867 449 SER B N 1
ATOM 5548 C CA . SER B 1 42 ? 15.273 51.376 -29.419 1.000 59.696 449 SER B CA 1
ATOM 5549 C C . SER B 1 42 ? 15.194 52.574 -30.377 1.000 66.046 449 SER B C 1
ATOM 5550 O O . SER B 1 42 ? 15.090 53.731 -29.952 1.000 51.914 449 SER B O 1
ATOM 5553 N N . ARG B 1 43 ? 15.312 52.323 -31.683 1.000 68.478 450 ARG B N 1
ATOM 5554 C CA . ARG B 1 43 ? 15.443 53.417 -32.629 1.000 72.280 450 ARG B CA 1
ATOM 5555 C C . ARG B 1 43 ? 14.109 54.149 -32.787 1.000 64.915 450 ARG B C 1
ATOM 5556 O O . ARG B 1 43 ? 14.085 55.375 -32.868 1.000 63.255 450 ARG B O 1
ATOM 5564 N N . THR B 1 44 ? 13.006 53.395 -32.826 1.000 63.592 451 THR B N 1
ATOM 5565 C CA . THR B 1 44 ? 11.717 53.942 -33.226 1.000 68.551 451 THR B CA 1
ATOM 5566 C C . THR B 1 44 ? 10.641 53.726 -32.158 1.000 64.978 451 THR B C 1
ATOM 5567 O O . THR B 1 44 ? 9.534 54.239 -32.320 1.000 63.660 451 THR B O 1
ATOM 5571 N N . GLN B 1 45 ? 10.929 52.950 -31.099 1.000 63.860 452 GLN B N 1
ATOM 5572 C CA . GLN B 1 45 ? 9.900 52.590 -30.128 1.000 57.136 452 GLN B CA 1
ATOM 5573 C C . GLN B 1 45 ? 10.222 53.165 -28.749 1.000 54.690 452 GLN B C 1
ATOM 5574 O O . GLN B 1 45 ? 11.138 52.693 -28.094 1.000 54.829 452 GLN B O 1
ATOM 5580 N N . ALA B 1 46 ? 9.430 54.162 -28.316 1.000 54.542 453 ALA B N 1
ATOM 5581 C CA . ALA B 1 46 ? 9.496 54.728 -26.976 1.000 50.844 453 ALA B CA 1
ATOM 5582 C C . ALA B 1 46 ? 8.538 54.011 -26.014 1.000 52.892 453 ALA B C 1
ATOM 5583 O O . ALA B 1 46 ? 7.565 53.396 -26.445 1.000 48.174 453 ALA B O 1
ATOM 5585 N N . ILE B 1 47 ? 8.826 54.116 -24.699 1.000 51.783 454 ILE B N 1
ATOM 5586 C CA . ILE B 1 47 ? 8.058 53.428 -23.670 1.000 50.894 454 ILE B CA 1
ATOM 5587 C C . ILE B 1 47 ? 7.739 54.395 -22.546 1.000 49.047 454 ILE B C 1
ATOM 5588 O O . ILE B 1 47 ? 8.641 54.997 -21.973 1.000 50.662 454 ILE B O 1
ATOM 5593 N N . LEU B 1 48 ? 6.448 54.491 -22.213 1.000 47.038 455 LEU B N 1
ATOM 5594 C CA . LEU B 1 48 ? 6.022 55.267 -21.066 1.000 47.477 455 LEU B CA 1
ATOM 5595 C C . LEU B 1 48 ? 5.302 54.336 -20.092 1.000 50.210 455 LEU B C 1
ATOM 5596 O O . LEU B 1 48 ? 4.184 53.905 -20.345 1.000 48.102 455 LEU B O 1
ATOM 5601 N N . PRO B 1 49 ? 5.959 53.960 -18.974 1.000 51.320 456 PRO B N 1
ATOM 5602 C CA . PRO B 1 49 ? 5.276 53.309 -17.863 1.000 50.801 456 PRO B CA 1
ATOM 5603 C C . PRO B 1 49 ? 4.449 54.306 -17.066 1.000 48.179 456 PRO B C 1
ATOM 5604 O O . PRO B 1 49 ? 4.920 55.382 -16.703 1.000 50.644 456 PRO B O 1
ATOM 5608 N N . LEU B 1 50 ? 3.190 53.935 -16.868 1.000 48.778 457 LEU B N 1
ATOM 5609 C CA . LEU B 1 50 ? 2.282 54.647 -15.998 1.000 51.234 457 LEU B CA 1
ATOM 5610 C C . LEU B 1 50 ? 2.402 54.022 -14.612 1.000 50.562 457 LEU B C 1
ATOM 5611 O O . LEU B 1 50 ? 3.420 53.411 -14.308 1.000 47.902 457 LEU B O 1
ATOM 5616 N N . ARG B 1 51 ? 1.365 54.163 -13.788 1.000 49.629 458 ARG B N 1
ATOM 5617 C CA . ARG B 1 51 ? 1.391 53.656 -12.432 1.000 49.924 458 ARG B CA 1
ATOM 5618 C C . ARG B 1 51 ? 0.038 53.057 -12.106 1.000 46.462 458 ARG B C 1
ATOM 5619 O O . ARG B 1 51 ? -0.605 53.505 -11.168 1.000 44.241 458 ARG B O 1
ATOM 5627 N N . GLY B 1 52 ? -0.380 52.051 -12.875 1.000 45.588 459 GLY B N 1
ATOM 5628 C CA . GLY B 1 52 ? -1.621 51.357 -12.580 1.000 47.431 459 GLY B CA 1
ATOM 5629 C C . GLY B 1 52 ? -2.827 52.177 -13.030 1.000 42.889 459 GLY B C 1
ATOM 5630 O O . GLY B 1 52 ? -2.814 52.796 -14.084 1.000 44.420 459 GLY B O 1
ATOM 5631 N N . LYS B 1 53 ? -3.912 52.110 -12.274 1.000 42.072 460 LYS B N 1
ATOM 5632 C CA . LYS B 1 53 ? -5.144 52.733 -12.730 1.000 45.374 460 LYS B CA 1
ATOM 5633 C C . LYS B 1 53 ? -4.942 54.243 -12.811 1.000 44.564 460 LYS B C 1
ATOM 5634 O O . LYS B 1 53 ? -4.331 54.821 -11.931 1.000 48.676 460 LYS B O 1
ATOM 5640 N N . ILE B 1 54 ? -5.365 54.846 -13.920 1.000 45.098 461 ILE B N 1
ATOM 5641 C CA . ILE B 1 54 ? -5.230 56.278 -14.114 1.000 49.561 461 ILE B CA 1
ATOM 5642 C C . ILE B 1 54 ? -6.580 56.910 -13.800 1.000 47.379 461 ILE B C 1
ATOM 5643 O O . ILE B 1 54 ? -7.628 56.263 -13.866 1.000 48.593 461 ILE B O 1
ATOM 5648 N N . LEU B 1 55 ? -6.519 58.203 -13.522 1.000 44.257 462 LEU B N 1
ATOM 5649 C CA . LEU B 1 55 ? -7.685 59.035 -13.305 1.000 45.355 462 LEU B CA 1
ATOM 5650 C C . LEU B 1 55 ? -8.715 58.808 -14.400 1.000 48.149 462 LEU B C 1
ATOM 5651 O O . LEU B 1 55 ? -8.363 58.737 -15.579 1.000 50.825 462 LEU B O 1
ATOM 5656 N N . ASN B 1 56 ? -9.973 58.634 -13.972 1.000 47.282 463 ASN B N 1
ATOM 5657 C CA . ASN B 1 56 ? -11.125 58.635 -14.861 1.000 48.132 463 ASN B CA 1
ATOM 5658 C C . ASN B 1 56 ? -11.512 60.087 -15.090 1.000 46.119 463 ASN B C 1
ATOM 5659 O O . ASN B 1 56 ? -12.099 60.691 -14.205 1.000 44.182 463 ASN B O 1
ATOM 5664 N N . VAL B 1 57 ? -11.215 60.623 -16.273 1.000 50.101 464 VAL B N 1
ATOM 5665 C CA . VAL B 1 57 ? -11.396 62.050 -16.501 1.000 54.982 464 VAL B CA 1
ATOM 5666 C C . VAL B 1 57 ? -12.866 62.398 -16.749 1.000 51.603 464 VAL B C 1
ATOM 5667 O O . VAL B 1 57 ? -13.207 63.572 -16.732 1.000 62.172 464 VAL B O 1
ATOM 5671 N N . GLU B 1 58 ? -13.738 61.402 -16.950 1.000 48.278 465 GLU B N 1
ATOM 5672 C CA . GLU B 1 58 ? -15.169 61.636 -17.102 1.000 53.407 465 GLU B CA 1
ATOM 5673 C C . GLU B 1 58 ? -15.852 61.906 -15.753 1.000 61.601 465 GLU B C 1
ATOM 5674 O O . GLU B 1 58 ? -17.007 62.314 -15.726 1.000 65.840 465 GLU B O 1
ATOM 5680 N N . LYS B 1 59 ? -15.163 61.656 -14.631 1.000 59.324 466 LYS B N 1
ATOM 5681 C CA . LYS B 1 59 ? -15.726 61.854 -13.304 1.000 53.421 466 LYS B CA 1
ATOM 5682 C C . LYS B 1 59 ? -14.941 62.905 -12.524 1.000 56.865 466 LYS B C 1
ATOM 5683 O O . LYS B 1 59 ? -15.408 63.358 -11.494 1.000 61.195 466 LYS B O 1
ATOM 5689 N N . ALA B 1 60 ? -13.741 63.271 -12.985 1.000 53.539 467 ALA B N 1
ATOM 5690 C CA . ALA B 1 60 ? -12.860 64.140 -12.222 1.000 54.006 467 ALA B CA 1
ATOM 5691 C C . ALA B 1 60 ? -13.040 65.607 -12.617 1.000 58.355 467 ALA B C 1
ATOM 5692 O O . ALA B 1 60 ? -13.443 65.923 -13.732 1.000 53.115 467 ALA B O 1
ATOM 5694 N N . ARG B 1 61 ? -12.692 66.496 -11.686 1.000 58.912 468 ARG B N 1
ATOM 5695 C CA . ARG B 1 61 ? -12.641 67.927 -11.930 1.000 68.460 468 ARG B CA 1
ATOM 5696 C C . ARG B 1 61 ? -11.467 68.240 -12.856 1.000 73.138 468 ARG B C 1
ATOM 5697 O O . ARG B 1 61 ? -10.441 67.558 -12.802 1.000 66.457 468 ARG B O 1
ATOM 5705 N N . LEU B 1 62 ? -11.606 69.305 -13.659 1.000 71.485 469 LEU B N 1
ATOM 5706 C CA . LEU B 1 62 ? -10.618 69.657 -14.673 1.000 74.238 469 LEU B CA 1
ATOM 5707 C C . LEU B 1 62 ? -9.243 69.879 -14.033 1.000 70.177 469 LEU B C 1
ATOM 5708 O O . LEU B 1 62 ? -8.228 69.439 -14.568 1.000 73.544 469 LEU B O 1
ATOM 5713 N N . ASP B 1 63 ? -9.204 70.511 -12.863 1.000 61.441 470 ASP B N 1
ATOM 5714 C CA . ASP B 1 63 ? -7.937 70.923 -12.288 1.000 69.030 470 ASP B CA 1
ATOM 5715 C C . ASP B 1 63 ? -7.207 69.699 -11.736 1.000 73.707 470 ASP B C 1
ATOM 5716 O O . ASP B 1 63 ? -5.975 69.659 -11.739 1.000 77.950 470 ASP B O 1
ATOM 5721 N N . ARG B 1 64 ? -7.974 68.716 -11.240 1.000 74.162 471 ARG B N 1
ATOM 5722 C CA . ARG B 1 64 ? -7.417 67.448 -10.791 1.000 70.558 471 ARG B CA 1
ATOM 5723 C C . ARG B 1 64 ? -6.758 66.743 -11.971 1.000 62.908 471 ARG B C 1
ATOM 5724 O O . ARG B 1 64 ? -5.687 66.155 -11.816 1.000 55.639 471 ARG B O 1
ATOM 5732 N N . ILE B 1 65 ? -7.421 66.806 -13.137 1.000 55.105 472 ILE B N 1
ATOM 5733 C CA . ILE B 1 65 ? -6.906 66.171 -14.333 1.000 55.888 472 ILE B CA 1
ATOM 5734 C C . ILE B 1 65 ? -5.553 66.808 -14.670 1.000 61.860 472 ILE B C 1
ATOM 5735 O O . ILE B 1 65 ? -4.541 66.108 -14.766 1.000 56.706 472 ILE B O 1
ATOM 5740 N N . LEU B 1 66 ? -5.515 68.144 -14.726 1.000 60.386 473 LEU B N 1
ATOM 5741 C CA . LEU B 1 66 ? -4.361 68.856 -15.262 1.000 66.520 473 LEU B CA 1
ATOM 5742 C C . LEU B 1 66 ? -3.185 68.802 -14.288 1.000 64.271 473 LEU B C 1
ATOM 5743 O O . LEU B 1 66 ? -2.054 68.995 -14.707 1.000 74.782 473 LEU B O 1
ATOM 5748 N N . ASN B 1 67 ? -3.449 68.522 -13.005 1.000 66.135 474 ASN B N 1
ATOM 5749 C CA . ASN B 1 67 ? -2.396 68.358 -12.014 1.000 66.752 474 ASN B CA 1
ATOM 5750 C C . ASN B 1 67 ? -2.017 66.892 -11.806 1.000 64.708 474 ASN B C 1
ATOM 5751 O O . ASN B 1 67 ? -1.094 66.621 -11.039 1.000 60.523 474 ASN B O 1
ATOM 5756 N N . ASN B 1 68 ? -2.732 65.951 -12.442 1.000 60.733 475 ASN B N 1
ATOM 5757 C CA . ASN B 1 68 ? -2.440 64.537 -12.270 1.000 54.200 475 ASN B CA 1
ATOM 5758 C C . ASN B 1 68 ? -1.126 64.201 -12.975 1.000 54.084 475 ASN B C 1
ATOM 5759 O O . ASN B 1 68 ? -0.970 64.496 -14.151 1.000 58.087 475 ASN B O 1
ATOM 5764 N N . ASN B 1 69 ? -0.224 63.502 -12.277 1.000 53.612 476 ASN B N 1
ATOM 5765 C CA . ASN B 1 69 ? 1.148 63.329 -12.726 1.000 58.700 476 ASN B CA 1
ATOM 5766 C C . ASN B 1 69 ? 1.223 62.432 -13.974 1.000 60.948 476 ASN B C 1
ATOM 5767 O O . ASN B 1 69 ? 2.041 62.675 -14.869 1.000 57.746 476 ASN B O 1
ATOM 5772 N N . GLU B 1 70 ? 0.381 61.390 -14.063 1.000 58.070 477 GLU B N 1
ATOM 5773 C CA . GLU B 1 70 ? 0.461 60.485 -15.201 1.000 56.102 477 GLU B CA 1
ATOM 5774 C C . GLU B 1 70 ? -0.140 61.173 -16.436 1.000 56.495 477 GLU B C 1
ATOM 5775 O O . GLU B 1 70 ? 0.383 61.025 -17.529 1.000 55.023 477 GLU B O 1
ATOM 5781 N N . ILE B 1 71 ? -1.201 61.972 -16.247 1.000 54.626 478 ILE B N 1
ATOM 5782 C CA . ILE B 1 71 ? -1.826 62.753 -17.309 1.000 53.701 478 ILE B CA 1
ATOM 5783 C C . ILE B 1 71 ? -0.809 63.730 -17.887 1.000 50.654 478 ILE B C 1
ATOM 5784 O O . ILE B 1 71 ? -0.675 63.834 -19.103 1.000 56.138 478 ILE B O 1
ATOM 5789 N N . ARG B 1 72 ? -0.109 64.448 -17.009 1.000 52.055 479 ARG B N 1
ATOM 5790 C CA . ARG B 1 72 ? 0.918 65.391 -17.428 1.000 55.410 479 ARG B CA 1
ATOM 5791 C C . ARG B 1 72 ? 2.010 64.701 -18.249 1.000 59.186 479 ARG B C 1
ATOM 5792 O O . ARG B 1 72 ? 2.463 65.249 -19.250 1.000 59.181 479 ARG B O 1
ATOM 5800 N N . GLN B 1 73 ? 2.441 63.506 -17.835 1.000 56.533 480 GLN B N 1
ATOM 5801 C CA . GLN B 1 73 ? 3.543 62.844 -18.517 1.000 57.462 480 GLN B CA 1
ATOM 5802 C C . GLN B 1 73 ? 3.135 62.386 -19.920 1.000 57.018 480 GLN B C 1
ATOM 5803 O O . GLN B 1 73 ? 3.939 62.450 -20.855 1.000 60.059 480 GLN B O 1
ATOM 5809 N N . MET B 1 74 ? 1.889 61.931 -20.066 1.000 48.056 481 MET B N 1
ATOM 5810 C CA . MET B 1 74 ? 1.389 61.553 -21.371 1.000 51.434 481 MET B CA 1
ATOM 5811 C C . MET B 1 74 ? 1.331 62.791 -22.271 1.000 50.917 481 MET B C 1
ATOM 5812 O O . MET B 1 74 ? 1.740 62.709 -23.418 1.000 54.816 481 MET B O 1
ATOM 5817 N N . ILE B 1 75 ? 0.847 63.924 -21.747 1.000 58.321 482 ILE B N 1
ATOM 5818 C CA . ILE B 1 75 ? 0.720 65.151 -22.526 1.000 62.549 482 ILE B CA 1
ATOM 5819 C C . ILE B 1 75 ? 2.097 65.608 -23.005 1.000 58.907 482 ILE B C 1
ATOM 5820 O O . ILE B 1 75 ? 2.270 65.895 -24.178 1.000 57.005 482 ILE B O 1
ATOM 5825 N N . THR B 1 76 ? 3.049 65.696 -22.079 1.000 57.439 483 THR B N 1
ATOM 5826 C CA . THR B 1 76 ? 4.417 66.059 -22.395 1.000 60.851 483 THR B CA 1
ATOM 5827 C C . THR B 1 76 ? 5.011 65.105 -23.428 1.000 63.367 483 THR B C 1
ATOM 5828 O O . THR B 1 76 ? 5.683 65.551 -24.346 1.000 65.371 483 THR B O 1
ATOM 5832 N N . ALA B 1 77 ? 4.794 63.793 -23.280 1.000 63.831 484 ALA B N 1
ATOM 5833 C CA . ALA B 1 77 ? 5.358 62.832 -24.218 1.000 58.273 484 ALA B CA 1
ATOM 5834 C C . ALA B 1 77 ? 4.801 63.054 -25.632 1.000 65.684 484 ALA B C 1
ATOM 5835 O O . ALA B 1 77 ? 5.535 62.989 -26.620 1.000 72.282 484 ALA B O 1
ATOM 5837 N N . PHE B 1 78 ? 3.494 63.302 -25.743 1.000 56.190 485 PHE B N 1
ATOM 5838 C CA . PHE B 1 78 ? 2.850 63.391 -27.042 1.000 57.626 485 PHE B CA 1
ATOM 5839 C C . PHE B 1 78 ? 3.179 64.742 -27.692 1.000 56.836 485 PHE B C 1
ATOM 5840 O O . PHE B 1 78 ? 3.276 64.840 -28.907 1.000 60.564 485 PHE B O 1
ATOM 5848 N N . GLY B 1 79 ? 3.352 65.780 -26.871 1.000 59.863 486 GLY B N 1
ATOM 5849 C CA . GLY B 1 79 ? 3.820 67.082 -27.323 1.000 67.045 486 GLY B CA 1
ATOM 5850 C C . GLY B 1 79 ? 2.729 67.903 -28.017 1.000 74.515 486 GLY B C 1
ATOM 5851 O O . GLY B 1 79 ? 3.043 68.944 -28.575 1.000 75.283 486 GLY B O 1
ATOM 5852 N N . THR B 1 80 ? 1.458 67.474 -27.936 1.000 71.933 487 THR B N 1
ATOM 5853 C CA . THR B 1 80 ? 0.392 68.036 -28.752 1.000 75.059 487 THR B CA 1
ATOM 5854 C C . THR B 1 80 ? -0.436 69.063 -27.992 1.000 77.836 487 THR B C 1
ATOM 5855 O O . THR B 1 80 ? -1.353 69.623 -28.586 1.000 70.469 487 THR B O 1
ATOM 5859 N N . GLY B 1 81 ? -0.184 69.252 -26.687 1.000 81.525 488 GLY B N 1
ATOM 5860 C CA . GLY B 1 81 ? -1.133 69.956 -25.827 1.000 81.339 488 GLY B CA 1
ATOM 5861 C C . GLY B 1 81 ? -2.507 69.276 -25.819 1.000 82.931 488 GLY B C 1
ATOM 5862 O O . GLY B 1 81 ? -2.659 68.183 -26.377 1.000 76.602 488 GLY B O 1
ATOM 5863 N N . ILE B 1 82 ? -3.507 69.923 -25.188 1.000 84.362 489 ILE B N 1
ATOM 5864 C CA . ILE B 1 82 ? -4.803 69.288 -24.947 1.000 88.572 489 ILE B CA 1
ATOM 5865 C C . ILE B 1 82 ? -5.966 70.224 -25.280 1.000 90.833 489 ILE B C 1
ATOM 5866 O O . ILE B 1 82 ? -5.866 71.444 -25.121 1.000 78.141 489 ILE B O 1
ATOM 5871 N N . GLY B 1 83 ? -7.085 69.593 -25.682 1.000 87.382 490 GLY B N 1
ATOM 5872 C CA . GLY B 1 83 ? -8.373 70.247 -25.862 1.000 80.400 490 GLY B CA 1
ATOM 5873 C C . GLY B 1 83 ? -8.347 71.292 -26.978 1.000 87.189 490 GLY B C 1
ATOM 5874 O O . GLY B 1 83 ? -8.146 70.950 -28.143 1.000 88.161 490 GLY B O 1
ATOM 5875 N N . GLY B 1 84 ? -8.567 72.560 -26.597 1.000 86.392 491 GLY B N 1
ATOM 5876 C CA . GLY B 1 84 ? -8.487 73.695 -27.502 1.000 87.215 491 GLY B CA 1
ATOM 5877 C C . GLY B 1 84 ? -7.128 73.785 -28.197 1.000 89.042 491 GLY B C 1
ATOM 5878 O O . GLY B 1 84 ? -7.072 73.793 -29.425 1.000 74.885 491 GLY B O 1
ATOM 5879 N N . ASP B 1 85 ? -6.035 73.790 -27.417 1.000 90.143 492 ASP B N 1
ATOM 5880 C CA . ASP B 1 85 ? -4.705 74.093 -27.938 1.000 87.137 492 ASP B CA 1
ATOM 5881 C C . ASP B 1 85 ? -4.067 72.863 -28.580 1.000 86.015 492 ASP B C 1
ATOM 5882 O O . ASP B 1 85 ? -2.872 72.865 -28.875 1.000 86.654 492 ASP B O 1
ATOM 5887 N N . PHE B 1 86 ? -4.882 71.828 -28.816 1.000 88.731 493 PHE B N 1
ATOM 5888 C CA . PHE B 1 86 ? -4.403 70.563 -29.333 1.000 77.383 493 PHE B CA 1
ATOM 5889 C C . PHE B 1 86 ? -3.917 70.764 -30.762 1.000 83.909 493 PHE B C 1
ATOM 5890 O O . PHE B 1 86 ? -4.714 71.062 -31.646 1.000 94.602 493 PHE B O 1
ATOM 5898 N N . ASP B 1 87 ? -2.621 70.545 -30.987 1.000 84.990 494 ASP B N 1
ATOM 5899 C CA . ASP B 1 87 ? -2.028 70.764 -32.294 1.000 83.287 494 ASP B CA 1
ATOM 5900 C C . ASP B 1 87 ? -1.445 69.455 -32.824 1.000 75.585 494 ASP B C 1
ATOM 5901 O O . ASP B 1 87 ? -0.385 69.009 -32.384 1.000 76.476 494 ASP B O 1
ATOM 5906 N N . LEU B 1 88 ? -2.126 68.890 -33.824 1.000 66.766 495 LEU B N 1
ATOM 5907 C CA . LEU B 1 88 ? -1.818 67.564 -34.319 1.000 71.423 495 LEU B CA 1
ATOM 5908 C C . LEU B 1 88 ? -0.407 67.492 -34.892 1.000 75.082 495 LEU B C 1
ATOM 5909 O O . LEU B 1 88 ? 0.260 66.460 -34.788 1.000 71.433 495 LEU B O 1
ATOM 5914 N N . ALA B 1 89 ? 0.039 68.576 -35.528 1.000 70.521 496 ALA B N 1
ATOM 5915 C CA . ALA B 1 89 ? 1.283 68.525 -36.277 1.000 70.979 496 ALA B CA 1
ATOM 5916 C C . ALA B 1 89 ? 2.481 68.555 -35.324 1.000 69.541 496 ALA B C 1
ATOM 5917 O O . ALA B 1 89 ? 3.621 68.420 -35.757 1.000 64.271 496 ALA B O 1
ATOM 5919 N N . LYS B 1 90 ? 2.233 68.714 -34.019 1.000 75.945 497 LYS B N 1
ATOM 5920 C CA . LYS B 1 90 ? 3.309 68.641 -33.038 1.000 78.956 497 LYS B CA 1
ATOM 5921 C C . LYS B 1 90 ? 3.451 67.244 -32.420 1.000 69.431 497 LYS B C 1
ATOM 5922 O O . LYS B 1 90 ? 4.265 67.054 -31.519 1.000 70.340 497 LYS B O 1
ATOM 5928 N N . ALA B 1 91 ? 2.684 66.263 -32.910 1.000 61.695 498 ALA B N 1
ATOM 5929 C CA . ALA B 1 91 ? 2.716 64.928 -32.339 1.000 65.030 498 ALA B CA 1
ATOM 5930 C C . ALA B 1 91 ? 4.121 64.348 -32.490 1.000 72.515 498 ALA B C 1
ATOM 5931 O O . ALA B 1 91 ? 4.687 64.379 -33.577 1.000 67.184 498 ALA B O 1
ATOM 5933 N N . ARG B 1 92 ? 4.684 63.846 -31.382 1.000 72.015 499 ARG B N 1
ATOM 5934 C CA . ARG B 1 92 ? 6.051 63.349 -31.378 1.000 63.003 499 ARG B CA 1
ATOM 5935 C C . ARG B 1 92 ? 6.095 61.893 -31.841 1.000 57.137 499 ARG B C 1
ATOM 5936 O O . ARG B 1 92 ? 7.183 61.378 -32.069 1.000 59.437 499 ARG B O 1
ATOM 5944 N N . TYR B 1 93 ? 4.925 61.244 -31.971 1.000 55.494 500 TYR B N 1
ATOM 5945 C CA . TYR B 1 93 ? 4.797 59.845 -32.374 1.000 55.160 500 TYR B CA 1
ATOM 5946 C C . TYR B 1 93 ? 3.536 59.790 -33.235 1.000 54.254 500 TYR B C 1
ATOM 5947 O O . TYR B 1 93 ? 2.607 60.555 -32.992 1.000 65.624 500 TYR B O 1
ATOM 5956 N N . HIS B 1 94 ? 3.499 58.902 -34.234 1.000 57.118 501 HIS B N 1
ATOM 5957 C CA . HIS B 1 94 ? 2.310 58.710 -35.057 1.000 63.755 501 HIS B CA 1
ATOM 5958 C C . HIS B 1 94 ? 1.618 57.391 -34.716 1.000 62.405 501 HIS B C 1
ATOM 5959 O O . HIS B 1 94 ? 0.554 57.095 -35.253 1.000 60.619 501 HIS B O 1
ATOM 5966 N N . LYS B 1 95 ? 2.240 56.587 -33.843 1.000 62.929 502 LYS B N 1
ATOM 5967 C CA . LYS B 1 95 ? 1.555 55.496 -33.167 1.000 57.795 502 LYS B CA 1
ATOM 5968 C C . LYS B 1 95 ? 1.689 55.659 -31.646 1.000 61.803 502 LYS B C 1
ATOM 5969 O O . LYS B 1 95 ? 2.797 55.654 -31.096 1.000 62.309 502 LYS B O 1
ATOM 5975 N N . ILE B 1 96 ? 0.546 55.866 -30.984 1.000 61.102 503 ILE B N 1
ATOM 5976 C CA . ILE B 1 96 ? 0.413 55.729 -29.540 1.000 59.053 503 ILE B CA 1
ATOM 5977 C C . ILE B 1 96 ? -0.242 54.374 -29.298 1.000 54.046 503 ILE B C 1
ATOM 5978 O O . ILE B 1 96 ? -1.360 54.143 -29.753 1.000 57.007 503 ILE B O 1
ATOM 5983 N N . VAL B 1 97 ? 0.483 53.464 -28.640 1.000 52.956 504 VAL B N 1
ATOM 5984 C CA . VAL B 1 97 ? 0.043 52.084 -28.512 1.000 50.624 504 VAL B CA 1
ATOM 5985 C C . VAL B 1 97 ? -0.296 51.790 -27.042 1.000 52.435 504 VAL B C 1
ATOM 5986 O O . VAL B 1 97 ? 0.574 51.783 -26.160 1.000 50.761 504 VAL B O 1
ATOM 5990 N N . ILE B 1 98 ? -1.573 51.510 -26.781 1.000 47.507 505 ILE B N 1
ATOM 5991 C CA . ILE B 1 98 ? -1.997 51.073 -25.467 1.000 45.807 505 ILE B CA 1
ATOM 5992 C C . ILE B 1 98 ? -1.640 49.601 -25.326 1.000 47.339 505 ILE B C 1
ATOM 5993 O O . ILE B 1 98 ? -2.165 48.764 -26.058 1.000 48.576 505 ILE B O 1
ATOM 5998 N N . MET B 1 99 ? -0.728 49.311 -24.393 1.000 48.664 506 MET B N 1
ATOM 5999 C CA . MET B 1 99 ? -0.275 47.951 -24.132 1.000 43.936 506 MET B CA 1
ATOM 6000 C C . MET B 1 99 ? -0.395 47.677 -22.631 1.000 45.994 506 MET B C 1
ATOM 6001 O O . MET B 1 99 ? 0.602 47.582 -21.895 1.000 49.985 506 MET B O 1
ATOM 6006 N N . THR B 1 100 ? -1.639 47.482 -22.192 1.000 44.888 507 THR B N 1
ATOM 6007 C CA . THR B 1 100 ? -1.896 47.086 -20.816 1.000 45.578 507 THR B CA 1
ATOM 6008 C C . THR B 1 100 ? -1.748 45.565 -20.709 1.000 46.076 507 THR B C 1
ATOM 6009 O O . THR B 1 100 ? -1.583 44.863 -21.697 1.000 48.204 507 THR B O 1
ATOM 6013 N N . ASP B 1 101 ? -1.773 45.057 -19.478 1.000 45.066 508 ASP B N 1
ATOM 6014 C CA . ASP B 1 101 ? -1.617 43.637 -19.236 1.000 46.624 508 ASP B CA 1
ATOM 6015 C C . ASP B 1 101 ? -2.868 42.923 -19.739 1.000 49.762 508 ASP B C 1
ATOM 6016 O O . ASP B 1 101 ? -3.942 43.533 -19.812 1.000 46.481 508 ASP B O 1
ATOM 6021 N N . ALA B 1 102 ? -2.707 41.633 -20.071 1.000 46.787 509 ALA B N 1
ATOM 6022 C CA . ALA B 1 102 ? -3.778 40.807 -20.624 1.000 49.513 509 ALA B CA 1
ATOM 6023 C C . ALA B 1 102 ? -4.647 40.211 -19.522 1.000 53.506 509 ALA B C 1
ATOM 6024 O O . ALA B 1 102 ? -4.754 38.993 -19.403 1.000 61.608 509 ALA B O 1
ATOM 6026 N N . ASP B 1 103 ? -5.259 41.080 -18.717 1.000 51.085 510 ASP B N 1
ATOM 6027 C CA . ASP B 1 103 ? -6.153 40.687 -17.637 1.000 51.889 510 ASP B CA 1
ATOM 6028 C C . ASP B 1 103 ? -7.271 41.735 -17.566 1.000 48.294 510 ASP B C 1
ATOM 6029 O O . ASP B 1 103 ? -7.184 42.762 -18.244 1.000 40.430 510 ASP B O 1
ATOM 6034 N N . VAL B 1 104 ? -8.302 41.497 -16.745 1.000 45.043 511 VAL B N 1
ATOM 6035 C CA . VAL B 1 104 ? -9.462 42.391 -16.733 1.000 48.051 511 VAL B CA 1
ATOM 6036 C C . VAL B 1 104 ? -9.079 43.811 -16.289 1.000 48.066 511 VAL B C 1
ATOM 6037 O O . VAL B 1 104 ? -9.645 44.793 -16.779 1.000 46.346 511 VAL B O 1
ATOM 6041 N N . ASP B 1 105 ? -8.104 43.937 -15.378 1.000 46.237 512 ASP B N 1
ATOM 6042 C CA . ASP B 1 105 ? -7.722 45.248 -14.893 1.000 44.417 512 ASP B CA 1
ATOM 6043 C C . ASP B 1 105 ? -6.975 45.984 -16.000 1.000 44.184 512 ASP B C 1
ATOM 6044 O O . ASP B 1 105 ? -7.166 47.184 -16.157 1.000 39.180 512 ASP B O 1
ATOM 6049 N N . GLY B 1 106 ? -6.143 45.268 -16.759 1.000 45.628 513 GLY B N 1
ATOM 6050 C CA . GLY B 1 106 ? -5.608 45.765 -18.019 1.000 48.563 513 GLY B CA 1
ATOM 6051 C C . GLY B 1 106 ? -6.695 46.329 -18.951 1.000 47.192 513 GLY B C 1
ATOM 6052 O O . GLY B 1 106 ? -6.544 47.423 -19.497 1.000 47.061 513 GLY B O 1
ATOM 6053 N N . ALA B 1 107 ? -7.786 45.579 -19.145 1.000 46.349 514 ALA B N 1
ATOM 6054 C CA . ALA B 1 107 ? -8.914 46.075 -19.924 1.000 45.217 514 ALA B CA 1
ATOM 6055 C C . ALA B 1 107 ? -9.452 47.386 -19.336 1.000 42.876 514 ALA B C 1
ATOM 6056 O O . ALA B 1 107 ? -9.724 48.336 -20.072 1.000 40.736 514 ALA B O 1
ATOM 6058 N N . HIS B 1 108 ? -9.585 47.460 -18.001 1.000 42.732 515 HIS B N 1
ATOM 6059 C CA . HIS B 1 108 ? -10.117 48.656 -17.352 1.000 39.544 515 HIS B CA 1
ATOM 6060 C C . HIS B 1 108 ? -9.201 49.840 -17.633 1.000 41.525 515 HIS B C 1
ATOM 6061 O O . HIS B 1 108 ? -9.676 50.922 -17.968 1.000 41.605 515 HIS B O 1
ATOM 6068 N N . ILE B 1 109 ? -7.888 49.620 -17.508 1.000 41.170 516 ILE B N 1
ATOM 6069 C CA . ILE B 1 109 ? -6.927 50.692 -17.711 1.000 43.212 516 ILE B CA 1
ATOM 6070 C C . ILE B 1 109 ? -7.003 51.186 -19.162 1.000 43.969 516 ILE B C 1
ATOM 6071 O O . ILE B 1 109 ? -6.834 52.381 -19.421 1.000 45.563 516 ILE B O 1
ATOM 6076 N N . ARG B 1 110 ? -7.292 50.275 -20.096 1.000 43.293 517 ARG B N 1
ATOM 6077 C CA . ARG B 1 110 ? -7.486 50.650 -21.492 1.000 44.858 517 ARG B CA 1
ATOM 6078 C C . ARG B 1 110 ? -8.733 51.536 -21.629 1.000 42.655 517 ARG B C 1
ATOM 6079 O O . ARG B 1 110 ? -8.682 52.539 -22.338 1.000 44.588 517 ARG B O 1
ATOM 6087 N N . THR B 1 111 ? -9.840 51.200 -20.950 1.000 43.046 518 THR B N 1
ATOM 6088 C CA . THR B 1 111 ? -11.053 52.011 -21.083 1.000 44.291 518 THR B CA 1
ATOM 6089 C C . THR B 1 111 ? -10.776 53.394 -20.510 1.000 45.503 518 THR B C 1
ATOM 6090 O O . THR B 1 111 ? -11.327 54.372 -20.995 1.000 51.356 518 THR B O 1
ATOM 6094 N N . LEU B 1 112 ? -9.939 53.457 -19.461 1.000 47.910 519 LEU B N 1
ATOM 6095 C CA . LEU B 1 112 ? -9.610 54.708 -18.792 1.000 42.663 519 LEU B CA 1
ATOM 6096 C C . LEU B 1 112 ? -8.776 55.587 -19.718 1.000 42.065 519 LEU B C 1
ATOM 6097 O O . LEU B 1 112 ? -9.026 56.792 -19.817 1.000 43.711 519 LEU B O 1
ATOM 6102 N N . LEU B 1 113 ? -7.758 54.989 -20.351 1.000 44.334 520 LEU B N 1
ATOM 6103 C CA . LEU B 1 113 ? -6.867 55.694 -21.270 1.000 47.564 520 LEU B CA 1
ATOM 6104 C C . LEU B 1 113 ? -7.633 56.233 -22.490 1.000 45.053 520 LEU B C 1
ATOM 6105 O O . LEU B 1 113 ? -7.362 57.339 -22.942 1.000 43.503 520 LEU B O 1
ATOM 6110 N N . LEU B 1 114 ? -8.547 55.437 -23.043 1.000 48.222 521 LEU B N 1
ATOM 6111 C CA . LEU B 1 114 ? -9.321 55.839 -24.211 1.000 51.307 521 LEU B CA 1
ATOM 6112 C C . LEU B 1 114 ? -10.213 57.019 -23.840 1.000 53.174 521 LEU B C 1
ATOM 6113 O O . LEU B 1 114 ? -10.381 57.928 -24.641 1.000 54.152 521 LEU B O 1
ATOM 6118 N N . THR B 1 115 ? -10.776 56.997 -22.621 1.000 54.466 522 THR B N 1
ATOM 6119 C CA . THR B 1 115 ? -11.625 58.080 -22.150 1.000 49.451 522 THR B CA 1
ATOM 6120 C C . THR B 1 115 ? -10.838 59.377 -22.162 1.000 50.458 522 THR B C 1
ATOM 6121 O O . THR B 1 115 ? -11.342 60.390 -22.616 1.000 49.715 522 THR B O 1
ATOM 6125 N N . PHE B 1 116 ? -9.607 59.329 -21.663 1.000 51.967 523 PHE B N 1
ATOM 6126 C CA . PHE B 1 116 ? -8.767 60.510 -21.606 1.000 51.280 523 PHE B CA 1
ATOM 6127 C C . PHE B 1 116 ? -8.467 60.991 -23.029 1.000 54.034 523 PHE B C 1
ATOM 6128 O O . PHE B 1 116 ? -8.610 62.174 -23.314 1.000 59.891 523 PHE B O 1
ATOM 6136 N N . PHE B 1 117 ? -8.080 60.076 -23.924 1.000 52.724 524 PHE B N 1
ATOM 6137 C CA . PHE B 1 117 ? -7.751 60.466 -25.289 1.000 57.349 524 PHE B CA 1
ATOM 6138 C C . PHE B 1 117 ? -8.964 61.099 -25.976 1.000 54.524 524 PHE B C 1
ATOM 6139 O O . PHE B 1 117 ? -8.832 62.110 -26.653 1.000 54.195 524 PHE B O 1
ATOM 6147 N N . TYR B 1 118 ? -10.140 60.499 -25.804 1.000 54.213 525 TYR B N 1
ATOM 6148 C CA . TYR B 1 118 ? -11.348 60.947 -26.477 1.000 58.341 525 TYR B CA 1
ATOM 6149 C C . TYR B 1 118 ? -11.744 62.337 -26.007 1.000 62.660 525 TYR B C 1
ATOM 6150 O O . TYR B 1 118 ? -12.189 63.143 -26.815 1.000 66.118 525 TYR B O 1
ATOM 6159 N N . ARG B 1 119 ? -11.601 62.593 -24.704 1.000 58.845 526 ARG B N 1
ATOM 6160 C CA . ARG B 1 119 ? -12.116 63.815 -24.114 1.000 62.523 526 ARG B CA 1
ATOM 6161 C C . ARG B 1 119 ? -11.106 64.945 -24.285 1.000 59.542 526 ARG B C 1
ATOM 6162 O O . ARG B 1 119 ? -11.498 66.108 -24.304 1.000 61.192 526 ARG B O 1
ATOM 6170 N N . PHE B 1 120 ? -9.816 64.616 -24.395 1.000 55.418 527 PHE B N 1
ATOM 6171 C CA . PHE B 1 120 ? -8.789 65.646 -24.314 1.000 58.858 527 PHE B CA 1
ATOM 6172 C C . PHE B 1 120 ? -7.905 65.671 -25.557 1.000 57.851 527 PHE B C 1
ATOM 6173 O O . PHE B 1 120 ? -7.116 66.595 -25.719 1.000 63.830 527 PHE B O 1
ATOM 6181 N N . MET B 1 121 ? -8.045 64.668 -26.431 1.000 61.175 528 MET B N 1
ATOM 6182 C CA . MET B 1 121 ? -7.170 64.549 -27.582 1.000 61.730 528 MET B CA 1
ATOM 6183 C C . MET B 1 121 ? -7.907 63.809 -28.694 1.000 55.450 528 MET B C 1
ATOM 6184 O O . MET B 1 121 ? -7.324 62.972 -29.376 1.000 55.793 528 MET B O 1
ATOM 6189 N N . ARG B 1 122 ? -9.193 64.126 -28.881 1.000 56.533 529 ARG B N 1
ATOM 6190 C CA . ARG B 1 122 ? -10.005 63.449 -29.881 1.000 56.766 529 ARG B CA 1
ATOM 6191 C C . ARG B 1 122 ? -9.317 63.441 -31.251 1.000 58.431 529 ARG B C 1
ATOM 6192 O O . ARG B 1 122 ? -9.384 62.433 -31.956 1.000 66.311 529 ARG B O 1
ATOM 6200 N N . PRO B 1 123 ? -8.676 64.549 -31.713 1.000 61.328 530 PRO B N 1
ATOM 6201 C CA . PRO B 1 123 ? -8.075 64.561 -33.044 1.000 65.731 530 PRO B CA 1
ATOM 6202 C C . PRO B 1 123 ? -7.018 63.473 -33.242 1.000 68.255 530 PRO B C 1
ATOM 6203 O O . PRO B 1 123 ? -6.892 62.926 -34.338 1.000 74.531 530 PRO B O 1
ATOM 6207 N N . LEU B 1 124 ? -6.296 63.141 -32.159 1.000 65.686 531 LEU B N 1
ATOM 6208 C CA . LEU B 1 124 ? -5.353 62.029 -32.150 1.000 63.228 531 LEU B CA 1
ATOM 6209 C C . LEU B 1 124 ? -6.034 60.737 -32.601 1.000 55.690 531 LEU B C 1
ATOM 6210 O O . LEU B 1 124 ? -5.454 59.954 -33.343 1.000 58.386 531 LEU B O 1
ATOM 6215 N N . ILE B 1 125 ? -7.274 60.524 -32.164 1.000 57.451 532 ILE B N 1
ATOM 6216 C CA . ILE B 1 125 ? -8.022 59.328 -32.523 1.000 63.202 532 ILE B CA 1
ATOM 6217 C C . ILE B 1 125 ? -8.440 59.410 -33.988 1.000 64.248 532 ILE B C 1
ATOM 6218 O O . ILE B 1 125 ? -8.244 58.451 -34.731 1.000 63.008 532 ILE B O 1
ATOM 6223 N N . GLU B 1 126 ? -9.042 60.551 -34.361 1.000 71.777 533 GLU B N 1
ATOM 6224 C CA . GLU B 1 126 ? -9.487 60.848 -35.722 1.000 70.424 533 GLU B CA 1
ATOM 6225 C C . GLU B 1 126 ? -8.365 60.597 -36.738 1.000 64.760 533 GLU B C 1
ATOM 6226 O O . GLU B 1 126 ? -8.592 59.949 -37.750 1.000 64.491 533 GLU B O 1
ATOM 6232 N N . ALA B 1 127 ? -7.141 61.054 -36.446 1.000 65.315 534 ALA B N 1
ATOM 6233 C CA . ALA B 1 127 ? -6.010 60.906 -37.359 1.000 58.301 534 ALA B CA 1
ATOM 6234 C C . ALA B 1 127 ? -5.434 59.485 -37.403 1.000 62.115 534 ALA B C 1
ATOM 6235 O O . ALA B 1 127 ? -4.447 59.277 -38.095 1.000 66.812 534 ALA B O 1
ATOM 6237 N N . GLY B 1 128 ? -6.005 58.511 -36.671 1.000 61.379 535 GLY B N 1
ATOM 6238 C CA . GLY B 1 128 ? -5.591 57.113 -36.782 1.000 60.645 535 GLY B CA 1
ATOM 6239 C C . GLY B 1 128 ? -4.273 56.793 -36.053 1.000 59.364 535 GLY B C 1
ATOM 6240 O O . GLY B 1 128 ? -3.623 55.790 -36.338 1.000 61.719 535 GLY B O 1
ATOM 6241 N N . TYR B 1 129 ? -3.906 57.624 -35.079 1.000 54.375 536 TYR B N 1
ATOM 6242 C CA . TYR B 1 129 ? -2.668 57.492 -34.327 1.000 62.331 536 TYR B CA 1
ATOM 6243 C C . TYR B 1 129 ? -2.793 56.575 -33.089 1.000 63.281 536 TYR B C 1
ATOM 6244 O O . TYR B 1 129 ? -1.800 56.324 -32.399 1.000 56.879 536 TYR B O 1
ATOM 6253 N N . VAL B 1 130 ? -3.993 56.079 -32.763 1.000 52.469 537 VAL B N 1
ATOM 6254 C CA . VAL B 1 130 ? -4.172 55.374 -31.503 1.000 56.999 537 VAL B CA 1
ATOM 6255 C C . VAL B 1 130 ? -4.391 53.900 -31.810 1.000 51.798 537 VAL B C 1
ATOM 6256 O O . VAL B 1 130 ? -5.245 53.543 -32.608 1.000 55.840 537 VAL B O 1
ATOM 6260 N N . TYR B 1 131 ? -3.597 53.061 -31.138 1.000 51.785 538 TYR B N 1
ATOM 6261 C CA . TYR B 1 131 ? -3.580 51.635 -31.375 1.000 56.602 538 TYR B CA 1
ATOM 6262 C C . TYR B 1 131 ? -3.714 50.891 -30.051 1.000 53.246 538 TYR B C 1
ATOM 6263 O O . TYR B 1 131 ? -3.367 51.422 -29.007 1.000 47.656 538 TYR B O 1
ATOM 6272 N N . ILE B 1 132 ? -4.181 49.645 -30.143 1.000 52.362 539 ILE B N 1
ATOM 6273 C CA . ILE B 1 132 ? -4.248 48.712 -29.035 1.000 55.574 539 ILE B CA 1
ATOM 6274 C C . ILE B 1 132 ? -3.379 47.511 -29.385 1.000 51.458 539 ILE B C 1
ATOM 6275 O O . ILE B 1 132 ? -3.626 46.850 -30.386 1.000 50.089 539 ILE B O 1
ATOM 6280 N N . ALA B 1 133 ? -2.368 47.240 -28.553 1.000 47.831 540 ALA B N 1
ATOM 6281 C CA . ALA B 1 133 ? -1.534 46.066 -28.721 1.000 46.953 540 ALA B CA 1
ATOM 6282 C C . ALA B 1 133 ? -2.295 44.846 -28.224 1.000 51.023 540 ALA B C 1
ATOM 6283 O O . ALA B 1 133 ? -3.285 44.980 -27.511 1.000 55.152 540 ALA B O 1
ATOM 6285 N N . GLN B 1 134 ? -1.829 43.655 -28.613 1.000 54.934 541 GLN B N 1
ATOM 6286 C CA . GLN B 1 134 ? -2.541 42.420 -28.307 1.000 55.270 541 GLN B CA 1
ATOM 6287 C C . GLN B 1 134 ? -1.570 41.391 -27.743 1.000 55.071 541 GLN B C 1
ATOM 6288 O O . GLN B 1 134 ? -1.271 40.394 -28.393 1.000 51.886 541 GLN B O 1
ATOM 6294 N N . PRO B 1 135 ? -1.043 41.606 -26.517 1.000 52.968 542 PRO B N 1
ATOM 6295 C CA . PRO B 1 135 ? -0.128 40.644 -25.919 1.000 56.894 542 PRO B CA 1
ATOM 6296 C C . PRO B 1 135 ? -0.839 39.328 -25.642 1.000 56.318 542 PRO B C 1
ATOM 6297 O O . PRO B 1 135 ? -2.052 39.335 -25.538 1.000 52.368 542 PRO B O 1
ATOM 6301 N N . PRO B 1 136 ? -0.133 38.181 -25.502 1.000 55.961 543 PRO B N 1
ATOM 6302 C CA . PRO B 1 136 ? -0.807 36.905 -25.274 1.000 52.446 543 PRO B CA 1
ATOM 6303 C C . PRO B 1 136 ? -1.429 36.797 -23.884 1.000 55.689 543 PRO B C 1
ATOM 6304 O O . PRO B 1 136 ? -0.850 37.270 -22.901 1.000 53.104 543 PRO B O 1
ATOM 6308 N N . THR B 1 137 ? -2.611 36.166 -23.820 1.000 56.592 544 THR B N 1
ATOM 6309 C CA . THR B 1 137 ? -3.267 35.883 -22.551 1.000 65.779 544 THR B CA 1
ATOM 6310 C C . THR B 1 137 ? -2.443 34.817 -21.821 1.000 60.169 544 THR B C 1
ATOM 6311 O O . THR B 1 137 ? -1.388 34.409 -22.297 1.000 69.708 544 THR B O 1
ATOM 6315 N N . GLY B 1 138 ? -2.873 34.440 -20.614 1.000 68.138 545 GLY B N 1
ATOM 6316 C CA . GLY B 1 138 ? -2.151 33.472 -19.799 1.000 66.221 545 GLY B CA 1
ATOM 6317 C C . GLY B 1 138 ? -0.854 34.028 -19.211 1.000 67.405 545 GLY B C 1
ATOM 6318 O O . GLY B 1 138 ? -0.014 33.265 -18.751 1.000 64.321 545 GLY B O 1
ATOM 6319 N N . TYR B 1 139 ? -0.674 35.353 -19.238 1.000 67.590 580 TYR B N 1
ATOM 6320 C CA . TYR B 1 139 ? 0.331 36.005 -18.416 1.000 65.649 580 TYR B CA 1
ATOM 6321 C C . TYR B 1 139 ? -0.354 37.047 -17.534 1.000 66.640 580 TYR B C 1
ATOM 6322 O O . TYR B 1 139 ? -1.247 37.739 -18.013 1.000 67.101 580 TYR B O 1
ATOM 6331 N N . LYS B 1 140 ? 0.121 37.192 -16.282 1.000 59.368 581 LYS B N 1
ATOM 6332 C CA . LYS B 1 140 ? -0.458 38.111 -15.309 1.000 65.766 581 LYS B CA 1
ATOM 6333 C C . LYS B 1 140 ? -0.134 39.561 -15.663 1.000 63.946 581 LYS B C 1
ATOM 6334 O O . LYS B 1 140 ? -0.891 40.468 -15.330 1.000 64.349 581 LYS B O 1
ATOM 6340 N N . GLY B 1 141 ? 1.025 39.754 -16.294 1.000 53.320 582 GLY B N 1
ATOM 6341 C CA . GLY B 1 141 ? 1.559 41.053 -16.660 1.000 51.058 582 GLY B CA 1
ATOM 6342 C C . GLY B 1 141 ? 2.723 40.869 -17.630 1.000 47.217 582 GLY B C 1
ATOM 6343 O O . GLY B 1 141 ? 3.207 39.744 -17.804 1.000 47.136 582 GLY B O 1
ATOM 6344 N N . LEU B 1 142 ? 3.163 41.959 -18.264 1.000 47.348 583 LEU B N 1
ATOM 6345 C CA . LEU B 1 142 ? 4.183 41.847 -19.301 1.000 49.536 583 LEU B CA 1
ATOM 6346 C C . LEU B 1 142 ? 5.517 41.480 -18.649 1.000 48.099 583 LEU B C 1
ATOM 6347 O O . LEU B 1 142 ? 6.340 40.839 -19.295 1.000 53.030 583 LEU B O 1
ATOM 6352 N N . GLY B 1 143 ? 5.656 41.761 -17.341 1.000 47.656 584 GLY B N 1
ATOM 6353 C CA . GLY B 1 143 ? 6.876 41.467 -16.589 1.000 47.919 584 GLY B CA 1
ATOM 6354 C C . GLY B 1 143 ? 7.047 39.966 -16.383 1.000 47.370 584 GLY B C 1
ATOM 6355 O O . GLY B 1 143 ? 8.108 39.500 -15.961 1.000 47.323 584 GLY B O 1
ATOM 6356 N N . GLU B 1 144 ? 5.979 39.211 -16.674 1.000 45.839 585 GLU B N 1
ATOM 6357 C CA . GLU B 1 144 ? 6.033 37.760 -16.609 1.000 45.911 585 GLU B CA 1
ATOM 6358 C C . GLU B 1 144 ? 6.624 37.193 -17.910 1.000 47.794 585 GLU B C 1
ATOM 6359 O O . GLU B 1 144 ? 7.120 36.066 -17.925 1.000 46.858 585 GLU B O 1
ATOM 6365 N N . MET B 1 145 ? 6.581 37.976 -18.995 1.000 48.606 586 MET B N 1
ATOM 6366 C CA . MET B 1 145 ? 7.087 37.536 -20.291 1.000 52.453 586 MET B CA 1
ATOM 6367 C C . MET B 1 145 ? 8.573 37.861 -20.420 1.000 48.359 586 MET B C 1
ATOM 6368 O O . MET B 1 145 ? 9.034 38.899 -19.951 1.000 47.258 586 MET B O 1
ATOM 6373 N N . ASN B 1 146 ? 9.315 36.972 -21.087 1.000 53.022 587 ASN B N 1
ATOM 6374 C CA . ASN B 1 146 ? 10.664 37.291 -21.520 1.000 48.355 587 ASN B CA 1
ATOM 6375 C C . ASN B 1 146 ? 10.582 38.355 -22.603 1.000 49.697 587 ASN B C 1
ATOM 6376 O O . ASN B 1 146 ? 9.612 38.385 -23.357 1.000 45.191 587 ASN B O 1
ATOM 6381 N N . ALA B 1 147 ? 11.610 39.211 -22.659 1.000 48.598 588 ALA B N 1
ATOM 6382 C CA . ALA B 1 147 ? 11.658 40.309 -23.613 1.000 51.826 588 ALA B CA 1
ATOM 6383 C C . ALA B 1 147 ? 11.466 39.823 -25.060 1.000 48.925 588 ALA B C 1
ATOM 6384 O O . ALA B 1 147 ? 10.760 40.444 -25.857 1.000 45.159 588 ALA B O 1
ATOM 6386 N N . ASP B 1 148 ? 12.093 38.699 -25.409 1.000 54.330 589 ASP B N 1
ATOM 6387 C CA . ASP B 1 148 ? 12.040 38.175 -26.767 1.000 56.542 589 ASP B CA 1
ATOM 6388 C C . ASP B 1 148 ? 10.621 37.683 -27.084 1.000 56.226 589 ASP B C 1
ATOM 6389 O O . ASP B 1 148 ? 10.134 37.891 -28.188 1.000 54.027 589 ASP B O 1
ATOM 6394 N N . GLN B 1 149 ? 9.919 37.084 -26.109 1.000 56.687 590 GLN B N 1
ATOM 6395 C CA . GLN B 1 149 ? 8.542 36.657 -26.328 1.000 58.076 590 GLN B CA 1
ATOM 6396 C C . GLN B 1 149 ? 7.690 37.894 -26.618 1.000 52.167 590 GLN B C 1
ATOM 6397 O O . GLN B 1 149 ? 6.877 37.898 -27.543 1.000 54.061 590 GLN B O 1
ATOM 6403 N N . LEU B 1 150 ? 7.883 38.959 -25.834 1.000 51.865 591 LEU B N 1
ATOM 6404 C CA . LEU B 1 150 ? 7.072 40.161 -25.967 1.000 51.928 591 LEU B CA 1
ATOM 6405 C C . LEU B 1 150 ? 7.287 40.800 -27.341 1.000 54.460 591 LEU B C 1
ATOM 6406 O O . LEU B 1 150 ? 6.327 41.176 -28.025 1.000 51.946 591 LEU B O 1
ATOM 6411 N N . TRP B 1 151 ? 8.563 40.935 -27.713 1.000 48.790 592 TRP B N 1
ATOM 6412 C CA . TRP B 1 151 ? 8.958 41.447 -29.019 1.000 51.997 592 TRP B CA 1
ATOM 6413 C C . TRP B 1 151 ? 8.275 40.682 -30.155 1.000 48.496 592 TRP B C 1
ATOM 6414 O O . TRP B 1 151 ? 7.603 41.303 -30.969 1.000 50.594 592 TRP B O 1
ATOM 6425 N N . GLU B 1 152 ? 8.420 39.357 -30.190 1.000 48.384 593 GLU B N 1
ATOM 6426 C CA . GLU B 1 152 ? 7.933 38.561 -31.312 1.000 52.622 593 GLU B CA 1
ATOM 6427 C C . GLU B 1 152 ? 6.403 38.576 -31.407 1.000 57.863 593 GLU B C 1
ATOM 6428 O O . GLU B 1 152 ? 5.876 38.640 -32.512 1.000 62.691 593 GLU B O 1
ATOM 6434 N N . THR B 1 153 ? 5.693 38.543 -30.264 1.000 58.928 594 THR B N 1
ATOM 6435 C CA . THR B 1 153 ? 4.239 38.411 -30.248 1.000 51.726 594 THR B CA 1
ATOM 6436 C C . THR B 1 153 ? 3.546 39.763 -30.406 1.000 54.205 594 THR B C 1
ATOM 6437 O O . THR B 1 153 ? 2.470 39.815 -30.982 1.000 59.217 594 THR B O 1
ATOM 6441 N N . THR B 1 154 ? 4.136 40.856 -29.896 1.000 53.732 595 THR B N 1
ATOM 6442 C CA . THR B 1 154 ? 3.351 42.045 -29.603 1.000 50.813 595 THR B CA 1
ATOM 6443 C C . THR B 1 154 ? 3.963 43.304 -30.207 1.000 52.764 595 THR B C 1
ATOM 6444 O O . THR B 1 154 ? 3.205 44.219 -30.548 1.000 52.034 595 THR B O 1
ATOM 6448 N N . MET B 1 155 ? 5.307 43.389 -30.258 1.000 46.690 596 MET B N 1
ATOM 6449 C CA . MET B 1 155 ? 5.970 44.653 -30.567 1.000 50.692 596 MET B CA 1
ATOM 6450 C C . MET B 1 155 ? 6.612 44.692 -31.957 1.000 54.379 596 MET B C 1
ATOM 6451 O O . MET B 1 155 ? 6.797 45.787 -32.492 1.000 53.509 596 MET B O 1
ATOM 6456 N N . ASN B 1 156 ? 6.975 43.528 -32.516 1.000 57.124 597 ASN B N 1
ATOM 6457 C CA . ASN B 1 156 ? 7.736 43.452 -33.759 1.000 55.538 597 ASN B CA 1
ATOM 6458 C C . ASN B 1 156 ? 6.821 43.797 -34.937 1.000 55.218 597 ASN B C 1
ATOM 6459 O O . ASN B 1 156 ? 5.875 43.051 -35.192 1.000 50.551 597 ASN B O 1
ATOM 6464 N N . PRO B 1 157 ? 7.078 44.901 -35.693 1.000 56.610 598 PRO B N 1
ATOM 6465 C CA . PRO B 1 157 ? 6.225 45.288 -36.819 1.000 65.509 598 PRO B CA 1
ATOM 6466 C C . PRO B 1 157 ? 5.866 44.156 -37.786 1.000 64.863 598 PRO B C 1
ATOM 6467 O O . PRO B 1 157 ? 4.779 44.146 -38.354 1.000 70.927 598 PRO B O 1
ATOM 6471 N N . GLU B 1 158 ? 6.740 43.157 -37.913 1.000 64.720 599 GLU B N 1
ATOM 6472 C CA . GLU B 1 158 ? 6.576 42.125 -38.924 1.000 76.357 599 GLU B CA 1
ATOM 6473 C C . GLU B 1 158 ? 5.597 41.018 -38.526 1.000 74.337 599 GLU B C 1
ATOM 6474 O O .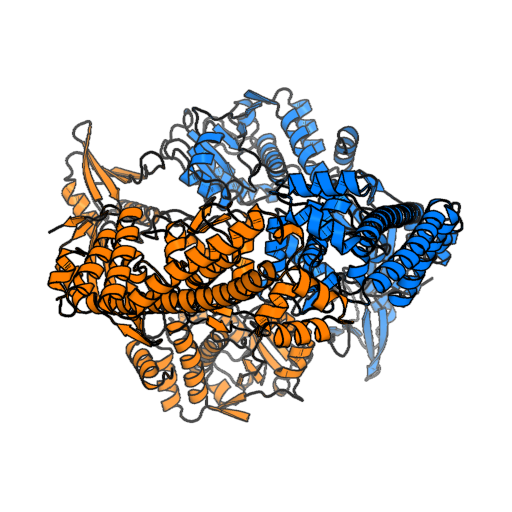 GLU B 1 158 ? 5.213 40.242 -39.387 1.000 78.953 599 GLU B O 1
ATOM 6480 N N . HIS B 1 159 ? 5.222 40.886 -37.248 1.000 74.460 600 HIS B N 1
ATOM 6481 C CA . HIS B 1 159 ? 4.383 39.763 -36.837 1.000 69.020 600 HIS B CA 1
ATOM 6482 C C . HIS B 1 159 ? 3.221 40.189 -35.953 1.000 62.987 600 HIS B C 1
ATOM 6483 O O . HIS B 1 159 ? 2.257 39.439 -35.811 1.000 64.637 600 HIS B O 1
ATOM 6490 N N . ARG B 1 160 ? 3.320 41.374 -35.350 1.000 58.753 601 ARG B N 1
ATOM 6491 C CA . ARG B 1 160 ? 2.322 41.830 -34.396 1.000 60.562 601 ARG B CA 1
ATOM 6492 C C . ARG B 1 160 ? 0.996 42.108 -35.092 1.000 61.263 601 ARG B C 1
ATOM 6493 O O . ARG B 1 160 ? 0.968 42.454 -36.272 1.000 56.941 601 ARG B O 1
ATOM 6501 N N . ALA B 1 161 ? -0.085 42.007 -34.313 1.000 54.033 602 ALA B N 1
ATOM 6502 C CA . ALA B 1 161 ? -1.413 42.424 -34.732 1.000 57.412 602 ALA B CA 1
ATOM 6503 C C . ALA B 1 161 ? -1.890 43.614 -33.896 1.000 53.323 602 ALA B C 1
ATOM 6504 O O . ALA B 1 161 ? -2.599 43.433 -32.911 1.000 57.421 602 ALA B O 1
ATOM 6506 N N . LEU B 1 162 ? -1.495 44.829 -34.287 1.000 52.058 603 LEU B N 1
ATOM 6507 C CA . LEU B 1 162 ? -2.024 46.041 -33.681 1.000 52.515 603 LEU B CA 1
ATOM 6508 C C . LEU B 1 162 ? -3.468 46.236 -34.129 1.000 61.377 603 LEU B C 1
ATOM 6509 O O . LEU B 1 162 ? -3.815 45.907 -35.259 1.000 66.403 603 LEU B O 1
ATOM 6514 N N . LEU B 1 163 ? -4.300 46.761 -33.222 1.000 59.811 604 LEU B N 1
ATOM 6515 C CA . LEU B 1 163 ? -5.641 47.215 -33.550 1.000 59.291 604 LEU B CA 1
ATOM 6516 C C . LEU B 1 163 ? -5.592 48.732 -33.639 1.000 59.233 604 LEU B C 1
ATOM 6517 O O . LEU B 1 163 ? -5.248 49.386 -32.661 1.000 58.745 604 LEU B O 1
ATOM 6522 N N . GLN B 1 164 ? -5.949 49.299 -34.795 1.000 63.796 605 GLN B N 1
ATOM 6523 C CA . GLN B 1 164 ? -6.022 50.749 -34.907 1.000 59.359 605 GLN B CA 1
ATOM 6524 C C . GLN B 1 164 ? -7.405 51.215 -34.480 1.000 56.093 605 GLN B C 1
ATOM 6525 O O . GLN B 1 164 ? -8.405 50.682 -34.951 1.000 57.560 605 GLN B O 1
ATOM 6531 N N . VAL B 1 165 ? -7.450 52.223 -33.605 1.000 56.950 606 VAL B N 1
ATOM 6532 C CA . VAL B 1 165 ? -8.709 52.633 -33.007 1.000 58.661 606 VAL B CA 1
ATOM 6533 C C . VAL B 1 165 ? -9.427 53.573 -33.972 1.000 56.519 606 VAL B C 1
ATOM 6534 O O . VAL B 1 165 ? -8.884 54.616 -34.312 1.000 55.065 606 VAL B O 1
ATOM 6538 N N . LYS B 1 166 ? -10.675 53.223 -34.311 1.000 61.445 607 LYS B N 1
ATOM 6539 C CA . LYS B 1 166 ? -11.482 53.964 -35.267 1.000 70.521 607 LYS B CA 1
ATOM 6540 C C . LYS B 1 166 ? -12.686 54.600 -34.592 1.000 66.362 607 LYS B C 1
ATOM 6541 O O . LYS B 1 166 ? -13.465 53.888 -33.968 1.000 68.866 607 LYS B O 1
ATOM 6547 N N . LEU B 1 167 ? -12.852 55.916 -34.788 1.000 65.280 608 LEU B N 1
ATOM 6548 C CA . LEU B 1 167 ? -14.070 56.633 -34.438 1.000 63.011 608 LEU B CA 1
ATOM 6549 C C . LEU B 1 167 ? -15.000 56.694 -35.649 1.000 69.993 608 LEU B C 1
ATOM 6550 O O . LEU B 1 167 ? -14.667 57.348 -36.634 1.000 64.257 608 LEU B O 1
ATOM 6555 N N . GLU B 1 168 ? -16.172 56.046 -35.570 1.000 74.521 609 GLU B N 1
ATOM 6556 C CA . GLU B 1 168 ? -17.208 56.235 -36.581 1.000 78.458 609 GLU B CA 1
ATOM 6557 C C . GLU B 1 168 ? -18.106 57.387 -36.127 1.000 83.438 609 GLU B C 1
ATOM 6558 O O . GLU B 1 168 ? -17.862 58.546 -36.467 1.000 85.655 609 GLU B O 1
ATOM 6564 N N . ASP B 1 169 ? -19.096 57.063 -35.292 1.000 74.197 610 ASP B N 1
ATOM 6565 C CA . ASP B 1 169 ? -20.180 57.972 -34.969 1.000 66.463 610 ASP B CA 1
ATOM 6566 C C . ASP B 1 169 ? -19.838 58.731 -33.685 1.000 69.198 610 ASP B C 1
ATOM 6567 O O . ASP B 1 169 ? -19.837 58.148 -32.602 1.000 75.591 610 ASP B O 1
ATOM 6572 N N . ALA B 1 170 ? -19.591 60.043 -33.820 1.000 66.383 611 ALA B N 1
ATOM 6573 C CA . ALA B 1 170 ? -19.235 60.909 -32.707 1.000 69.394 611 ALA B CA 1
ATOM 6574 C C . ALA B 1 170 ? -20.360 61.036 -31.673 1.000 70.760 611 ALA B C 1
ATOM 6575 O O . ALA B 1 170 ? -20.074 61.270 -30.500 1.000 68.107 611 ALA B O 1
ATOM 6577 N N . ILE B 1 171 ? -21.624 60.894 -32.100 1.000 65.727 612 ILE B N 1
ATOM 6578 C CA . ILE B 1 171 ? -22.766 60.957 -31.192 1.000 72.018 612 ILE B CA 1
ATOM 6579 C C . ILE B 1 171 ? -22.810 59.702 -30.313 1.000 66.503 612 ILE B C 1
ATOM 6580 O O . ILE B 1 171 ? -22.972 59.791 -29.095 1.000 55.772 612 ILE B O 1
ATOM 6585 N N . GLU B 1 172 ? -22.716 58.533 -30.948 1.000 69.393 613 GLU B N 1
ATOM 6586 C CA . GLU B 1 172 ? -22.805 57.267 -30.244 1.000 71.096 613 GLU B CA 1
ATOM 6587 C C . GLU B 1 172 ? -21.597 57.121 -29.318 1.000 65.617 613 GLU B C 1
ATOM 6588 O O . GLU B 1 172 ? -21.723 56.640 -28.202 1.000 61.877 613 GLU B O 1
ATOM 6594 N N . ALA B 1 173 ? -20.433 57.581 -29.779 1.000 60.279 614 ALA B N 1
ATOM 6595 C CA . ALA B 1 173 ? -19.246 57.616 -28.947 1.000 65.353 614 ALA B CA 1
ATOM 6596 C C . ALA B 1 173 ? -19.474 58.454 -27.689 1.000 60.914 614 ALA B C 1
ATOM 6597 O O . ALA B 1 173 ? -19.157 57.989 -26.596 1.000 62.193 614 ALA B O 1
ATOM 6599 N N . ASP B 1 174 ? -20.006 59.676 -27.836 1.000 61.117 615 ASP B N 1
ATOM 6600 C CA . ASP B 1 174 ? -20.212 60.579 -26.706 1.000 62.959 615 ASP B CA 1
ATOM 6601 C C . ASP B 1 174 ? -21.119 59.925 -25.666 1.000 61.505 615 ASP B C 1
ATOM 6602 O O . ASP B 1 174 ? -20.843 59.999 -24.471 1.000 55.305 615 ASP B O 1
ATOM 6607 N N . GLN B 1 175 ? -22.184 59.272 -26.149 1.000 56.697 616 GLN B N 1
ATOM 6608 C CA . GLN B 1 175 ? -23.126 58.580 -25.289 1.000 60.332 616 GLN B CA 1
ATOM 6609 C C . GLN B 1 175 ? -22.475 57.364 -24.629 1.000 58.514 616 GLN B C 1
ATOM 6610 O O . GLN B 1 175 ? -22.830 57.028 -23.500 1.000 54.634 616 GLN B O 1
ATOM 6616 N N . THR B 1 176 ? -21.562 56.694 -25.348 1.000 55.500 617 THR B N 1
ATOM 6617 C CA . THR B 1 176 ? -20.910 55.508 -24.826 1.000 54.182 617 THR B CA 1
ATOM 6618 C C . THR B 1 176 ? -19.998 55.905 -23.667 1.000 50.443 617 THR B C 1
ATOM 6619 O O . THR B 1 176 ? -20.085 55.304 -22.599 1.000 53.743 617 THR B O 1
ATOM 6623 N N . PHE B 1 177 ? -19.138 56.910 -23.865 1.000 49.648 618 PHE B N 1
ATOM 6624 C CA . PHE B 1 177 ? -18.221 57.334 -22.810 1.000 53.771 618 PHE B CA 1
ATOM 6625 C C . PHE B 1 177 ? -19.016 57.806 -21.589 1.000 60.088 618 PHE B C 1
ATOM 6626 O O . PHE B 1 177 ? -18.709 57.438 -20.448 1.000 54.732 618 PHE B O 1
ATOM 6634 N N . GLU B 1 178 ? -20.054 58.609 -21.835 1.000 55.552 619 GLU B N 1
ATOM 6635 C CA . GLU B 1 178 ? -20.858 59.151 -20.754 1.000 57.404 619 GLU B CA 1
ATOM 6636 C C . GLU B 1 178 ? -21.505 58.027 -19.953 1.000 47.158 619 GLU B C 1
ATOM 6637 O O . GLU B 1 178 ? -21.458 58.067 -18.733 1.000 51.059 619 GLU B O 1
ATOM 6643 N N . MET B 1 179 ? -22.129 57.060 -20.641 1.000 46.089 620 MET B N 1
ATOM 6644 C CA . MET B 1 179 ? -22.806 55.955 -19.984 1.000 47.977 620 MET B CA 1
ATOM 6645 C C . MET B 1 179 ? -21.830 55.093 -19.170 1.000 51.163 620 MET B C 1
ATOM 6646 O O . MET B 1 179 ? -22.079 54.812 -18.012 1.000 47.299 620 MET B O 1
ATOM 6651 N N . LEU B 1 180 ? -20.756 54.613 -19.793 1.000 44.159 621 LEU B N 1
ATOM 6652 C CA . LEU B 1 180 ? -19.853 53.667 -19.161 1.000 47.383 621 LEU B CA 1
ATOM 6653 C C . LEU B 1 180 ? -19.005 54.331 -18.070 1.000 46.865 621 LEU B C 1
ATOM 6654 O O . LEU B 1 180 ? -18.780 53.743 -17.018 1.000 49.797 621 LEU B O 1
ATOM 6659 N N . MET B 1 181 ? -18.522 55.544 -18.324 1.000 42.654 622 MET B N 1
ATOM 6660 C CA . MET B 1 181 ? -17.458 56.125 -17.520 1.000 41.507 622 MET B CA 1
ATOM 6661 C C . MET B 1 181 ? -17.944 57.300 -16.674 1.000 48.981 622 MET B C 1
ATOM 6662 O O . MET B 1 181 ? -17.133 57.876 -15.937 1.000 47.017 622 MET B O 1
ATOM 6667 N N . GLY B 1 182 ? -19.240 57.663 -16.785 1.000 48.310 623 GLY B N 1
ATOM 6668 C CA . GLY B 1 182 ? -19.746 58.867 -16.134 1.000 48.468 623 GLY B CA 1
ATOM 6669 C C . GLY B 1 182 ? -20.304 58.565 -14.746 1.000 51.036 623 GLY B C 1
ATOM 6670 O O . GLY B 1 182 ? -20.440 57.410 -14.352 1.000 51.237 623 GLY B O 1
ATOM 6671 N N . ASP B 1 183 ? -20.720 59.622 -14.052 1.000 54.297 624 ASP B N 1
ATOM 6672 C CA . ASP B 1 183 ? -21.108 59.539 -12.654 1.000 55.882 624 ASP B CA 1
ATOM 6673 C C . ASP B 1 183 ? -22.483 58.907 -12.444 1.000 51.371 624 ASP B C 1
ATOM 6674 O O . ASP B 1 183 ? -22.810 58.575 -11.321 1.000 59.608 624 ASP B O 1
ATOM 6679 N N . VAL B 1 184 ? -23.288 58.691 -13.489 1.000 52.951 625 VAL B N 1
ATOM 6680 C CA . VAL B 1 184 ? -24.619 58.149 -13.279 1.000 51.954 625 VAL B CA 1
ATOM 6681 C C . VAL B 1 184 ? -24.567 56.618 -13.283 1.000 52.120 625 VAL B C 1
ATOM 6682 O O . VAL B 1 184 ? -24.542 55.991 -14.333 1.000 53.827 625 VAL B O 1
ATOM 6686 N N . VAL B 1 185 ? -24.693 56.016 -12.097 1.000 55.263 626 VAL B N 1
ATOM 6687 C CA . VAL B 1 185 ? -24.521 54.579 -11.943 1.000 50.755 626 VAL B CA 1
ATOM 6688 C C . VAL B 1 185 ? -25.641 53.829 -12.667 1.000 54.488 626 VAL B C 1
ATOM 6689 O O . VAL B 1 185 ? -25.410 52.776 -13.262 1.000 48.732 626 VAL B O 1
ATOM 6693 N N . GLU B 1 186 ? -26.872 54.345 -12.600 1.000 52.198 627 GLU B N 1
ATOM 6694 C CA . GLU B 1 186 ? -28.019 53.546 -13.011 1.000 50.310 627 GLU B CA 1
ATOM 6695 C C . GLU B 1 186 ? -27.937 53.175 -14.494 1.000 48.501 627 GLU B C 1
ATOM 6696 O O . GLU B 1 186 ? -28.390 52.098 -14.863 1.000 56.257 627 GLU B O 1
ATOM 6702 N N . ASN B 1 187 ? -27.384 54.034 -15.358 1.000 50.059 628 ASN B N 1
ATOM 6703 C CA . ASN B 1 187 ? -27.324 53.705 -16.781 1.000 51.346 628 ASN B CA 1
ATOM 6704 C C . ASN B 1 187 ? -26.301 52.590 -17.015 1.000 56.088 628 ASN B C 1
ATOM 6705 O O . ASN B 1 187 ? -26.511 51.696 -17.833 1.000 53.123 628 ASN B O 1
ATOM 6710 N N . ARG B 1 188 ? -25.176 52.675 -16.291 1.000 54.005 629 ARG B N 1
ATOM 6711 C CA . ARG B 1 188 ? -24.139 51.661 -16.330 1.000 49.206 629 ARG B CA 1
ATOM 6712 C C . ARG B 1 188 ? -24.688 50.344 -15.788 1.000 46.429 629 ARG B C 1
ATOM 6713 O O . ARG B 1 188 ? -24.434 49.290 -16.357 1.000 48.719 629 ARG B O 1
ATOM 6721 N N . ARG B 1 189 ? -25.495 50.406 -14.725 1.000 49.303 630 ARG B N 1
ATOM 6722 C CA . ARG B 1 189 ? -26.078 49.205 -14.151 1.000 47.888 630 ARG B CA 1
ATOM 6723 C C . ARG B 1 189 ? -26.953 48.543 -15.207 1.000 48.660 630 ARG B C 1
ATOM 6724 O O . ARG B 1 189 ? -26.914 47.328 -15.385 1.000 52.422 630 ARG B O 1
ATOM 6732 N N . GLN B 1 190 ? -27.714 49.359 -15.935 1.000 50.874 631 GLN B N 1
ATOM 6733 C CA . GLN B 1 190 ? -28.666 48.861 -16.924 1.000 57.008 631 GLN B CA 1
ATOM 6734 C C . GLN B 1 190 ? -27.947 48.185 -18.093 1.000 49.866 631 GLN B C 1
ATOM 6735 O O . GLN B 1 190 ? -28.318 47.093 -18.555 1.000 47.696 631 GLN B O 1
ATOM 6741 N N . PHE B 1 191 ? -26.902 48.867 -18.561 1.000 50.294 632 PHE B N 1
ATOM 6742 C CA . PHE B 1 191 ? -26.012 48.347 -19.592 1.000 54.370 632 PHE B CA 1
ATOM 6743 C C . PHE B 1 191 ? -25.524 46.947 -19.205 1.000 57.065 632 PHE B C 1
ATOM 6744 O O . PHE B 1 191 ? -25.634 46.016 -20.005 1.000 59.669 632 PHE B O 1
ATOM 6752 N N . ILE B 1 192 ? -25.055 46.774 -17.957 1.000 51.478 633 ILE B N 1
ATOM 6753 C CA . ILE B 1 192 ? -24.507 45.488 -17.512 1.000 50.005 633 ILE B CA 1
ATOM 6754 C C . ILE B 1 192 ? -25.590 44.412 -17.556 1.000 48.568 633 ILE B C 1
ATOM 6755 O O . ILE B 1 192 ? -25.364 43.355 -18.131 1.000 46.509 633 ILE B O 1
ATOM 6760 N N . GLU B 1 193 ? -26.765 44.692 -16.972 1.000 52.757 634 GLU B N 1
ATOM 6761 C CA . GLU B 1 193 ? -27.845 43.716 -16.868 1.000 54.539 634 GLU B CA 1
ATOM 6762 C C . GLU B 1 193 ? -28.311 43.265 -18.258 1.000 53.499 634 GLU B C 1
ATOM 6763 O O . GLU B 1 193 ? -28.622 42.090 -18.453 1.000 51.860 634 GLU B O 1
ATOM 6769 N N . ASP B 1 194 ? -28.359 44.211 -19.206 1.000 51.464 635 ASP B N 1
ATOM 6770 C CA . ASP B 1 194 ? -28.779 43.938 -20.582 1.000 58.596 635 ASP B CA 1
ATOM 6771 C C . ASP B 1 194 ? -27.721 43.192 -21.391 1.000 60.747 635 ASP B C 1
ATOM 6772 O O . ASP B 1 194 ? -28.074 42.561 -22.372 1.000 57.166 635 ASP B O 1
ATOM 6777 N N . ASN B 1 195 ? -26.434 43.276 -21.021 1.000 63.870 636 ASN B N 1
ATOM 6778 C CA . ASN B 1 195 ? -25.382 42.699 -21.848 1.000 57.592 636 ASN B CA 1
ATOM 6779 C C . ASN B 1 195 ? -24.658 41.543 -21.157 1.000 60.971 636 ASN B C 1
ATOM 6780 O O . ASN B 1 195 ? -23.903 40.811 -21.802 1.000 58.459 636 ASN B O 1
ATOM 6785 N N . ALA B 1 196 ? -24.864 41.389 -19.849 1.000 61.729 637 ALA B N 1
ATOM 6786 C CA . ALA B 1 196 ? -24.201 40.340 -19.098 1.000 63.923 637 ALA B CA 1
ATOM 6787 C C . ALA B 1 196 ? -24.608 38.972 -19.636 1.000 63.589 637 ALA B C 1
ATOM 6788 O O . ALA B 1 196 ? -25.795 38.690 -19.780 1.000 63.822 637 ALA B O 1
ATOM 6790 N N . VAL B 1 197 ? -23.609 38.121 -19.878 1.000 69.057 638 VAL B N 1
ATOM 6791 C CA . VAL B 1 197 ? -23.828 36.712 -20.163 1.000 76.430 638 VAL B CA 1
ATOM 6792 C C . VAL B 1 197 ? -23.137 35.872 -19.082 1.000 72.716 638 VAL B C 1
ATOM 6793 O O . VAL B 1 197 ? -21.984 36.100 -18.736 1.000 74.600 638 VAL B O 1
ATOM 6797 N N . TYR B 1 198 ? -23.856 34.888 -18.538 1.000 85.194 639 TYR B N 1
ATOM 6798 C CA . TYR B 1 198 ? -23.314 34.019 -17.504 1.000 88.075 639 TYR B CA 1
ATOM 6799 C C . TYR B 1 198 ? -23.158 32.590 -18.050 1.000 84.513 639 TYR B C 1
ATOM 6800 O O . TYR B 1 198 ? -22.293 31.868 -17.505 1.000 88.322 639 TYR B O 1
ATOM 6809 N N . ASN B 1 212 ? -5.575 45.573 -38.200 1.000 82.769 1010 ASN B N 1
ATOM 6810 C CA . ASN B 1 212 ? -6.929 45.979 -38.672 1.000 93.007 1010 ASN B CA 1
ATOM 6811 C C . ASN B 1 212 ? -7.560 46.936 -37.659 1.000 87.910 1010 ASN B C 1
ATOM 6812 O O . ASN B 1 212 ? -6.949 47.293 -36.655 1.000 89.996 1010 ASN B O 1
ATOM 6817 N N . GLU B 1 213 ? -8.782 47.378 -37.966 1.000 76.844 1011 GLU B N 1
ATOM 6818 C CA . GLU B 1 213 ? -9.422 48.458 -37.242 1.000 78.834 1011 GLU B CA 1
ATOM 6819 C C . GLU B 1 213 ? -10.291 47.901 -36.118 1.000 73.644 1011 GLU B C 1
ATOM 6820 O O . GLU B 1 213 ? -10.811 46.789 -36.187 1.000 67.653 1011 GLU B O 1
ATOM 6826 N N . ARG B 1 214 ? -10.484 48.734 -35.100 1.000 64.636 1012 ARG B N 1
ATOM 6827 C CA . ARG B 1 214 ? -11.390 48.426 -34.014 1.000 63.211 1012 ARG B CA 1
ATOM 6828 C C . ARG B 1 214 ? -12.187 49.687 -33.709 1.000 54.812 1012 ARG B C 1
ATOM 6829 O O . ARG B 1 214 ? -11.618 50.741 -33.439 1.000 54.939 1012 ARG B O 1
ATOM 6837 N N . ASN B 1 215 ? -13.508 49.576 -33.804 1.000 55.711 1013 ASN B N 1
ATOM 6838 C CA . ASN B 1 215 ? -14.411 50.675 -33.483 1.000 64.396 1013 ASN B CA 1
ATOM 6839 C C . ASN B 1 215 ? -14.277 51.050 -31.990 1.000 61.050 1013 ASN B C 1
ATOM 6840 O O . ASN B 1 215 ? -14.393 50.185 -31.128 1.000 56.873 1013 ASN B O 1
ATOM 6845 N N . ILE B 1 216 ? -14.059 52.335 -31.669 1.000 53.259 1014 ILE B N 1
ATOM 6846 C CA . ILE B 1 216 ? -13.836 52.759 -30.295 1.000 53.195 1014 ILE B CA 1
ATOM 6847 C C . ILE B 1 216 ? -15.035 52.466 -29.388 1.000 57.529 1014 ILE B C 1
ATOM 6848 O O . ILE B 1 216 ? -14.847 52.236 -28.199 1.000 56.137 1014 ILE B O 1
ATOM 6853 N N . THR B 1 217 ? -16.258 52.560 -29.915 1.000 57.946 1015 THR B N 1
ATOM 6854 C CA . THR B 1 217 ? -17.461 52.275 -29.151 1.000 58.245 1015 THR B CA 1
ATOM 6855 C C . THR B 1 217 ? -17.518 50.778 -28.848 1.000 59.799 1015 THR B C 1
ATOM 6856 O O . THR B 1 217 ? -17.806 50.395 -27.717 1.000 60.801 1015 THR B O 1
ATOM 6860 N N . SER B 1 218 ? -17.244 49.935 -29.853 1.000 60.122 1016 SER B N 1
ATOM 6861 C CA . SER B 1 218 ? -17.214 48.493 -29.654 1.000 62.372 1016 SER B CA 1
ATOM 6862 C C . SER B 1 218 ? -16.143 48.100 -28.634 1.000 59.587 1016 SER B C 1
ATOM 6863 O O . SER B 1 218 ? -16.405 47.237 -27.807 1.000 58.306 1016 SER B O 1
ATOM 6866 N N . GLU B 1 219 ? -14.980 48.765 -28.679 1.000 47.716 1017 GLU B N 1
ATOM 6867 C CA . GLU B 1 219 ? -13.866 48.488 -27.779 1.000 55.174 1017 GLU B CA 1
ATOM 6868 C C . GLU B 1 219 ? -14.194 48.852 -26.322 1.000 52.950 1017 GLU B C 1
ATOM 6869 O O . GLU B 1 219 ? -13.975 48.055 -25.405 1.000 50.165 1017 GLU B O 1
ATOM 6875 N N . MET B 1 220 ? -14.691 50.074 -26.123 1.000 52.523 1018 MET B N 1
ATOM 6876 C CA . MET B 1 220 ? -15.114 50.553 -24.824 1.000 52.814 1018 MET B CA 1
ATOM 6877 C C . MET B 1 220 ? -16.174 49.651 -24.206 1.000 50.437 1018 MET B C 1
ATOM 6878 O O . MET B 1 220 ? -16.085 49.337 -23.023 1.000 49.196 1018 MET B O 1
ATOM 6883 N N . ARG B 1 221 ? -17.180 49.254 -24.986 1.000 50.650 1019 ARG B N 1
ATOM 6884 C CA . ARG B 1 221 ? -18.280 48.457 -24.456 1.000 51.308 1019 ARG B CA 1
ATOM 6885 C C . ARG B 1 221 ? -17.816 47.054 -24.051 1.000 48.510 1019 ARG B C 1
ATOM 6886 O O . ARG B 1 221 ? -18.173 46.566 -22.978 1.000 49.648 1019 ARG B O 1
ATOM 6894 N N . GLU B 1 222 ? -17.063 46.384 -24.928 1.000 46.977 1020 GLU B N 1
ATOM 6895 C CA . GLU B 1 222 ? -16.657 45.007 -24.680 1.000 50.881 1020 GLU B CA 1
ATOM 6896 C C . GLU B 1 222 ? -15.615 44.973 -23.558 1.000 48.516 1020 GLU B C 1
ATOM 6897 O O . GLU B 1 222 ? -15.636 44.061 -22.746 1.000 44.888 1020 GLU B O 1
ATOM 6903 N N . SER B 1 223 ? -14.723 45.970 -23.505 1.000 46.072 1021 SER B N 1
ATOM 6904 C CA . SER B 1 223 ? -13.663 45.968 -22.516 1.000 49.187 1021 SER B CA 1
ATOM 6905 C C . SER B 1 223 ? -14.258 46.283 -21.145 1.000 54.703 1021 SER B C 1
ATOM 6906 O O . SER B 1 223 ? -13.971 45.582 -20.173 1.000 49.869 1021 SER B O 1
ATOM 6909 N N . PHE B 1 224 ? -15.153 47.277 -21.107 1.000 47.498 1022 PHE B N 1
ATOM 6910 C CA . PHE B 1 224 ? -15.742 47.746 -19.863 1.000 44.774 1022 PHE B CA 1
ATOM 6911 C C . PHE B 1 224 ? -16.655 46.664 -19.292 1.000 46.458 1022 PHE B C 1
ATOM 6912 O O . PHE B 1 224 ? -16.580 46.389 -18.098 1.000 47.853 1022 PHE B O 1
ATOM 6920 N N . LEU B 1 225 ? -17.466 46.009 -20.135 1.000 46.084 1023 LEU B N 1
ATOM 6921 C CA . LEU B 1 225 ? -18.266 44.877 -19.689 1.000 44.617 1023 LEU B CA 1
ATOM 6922 C C . LEU B 1 225 ? -17.376 43.747 -19.158 1.000 49.309 1023 LEU B C 1
ATOM 6923 O O . LEU B 1 225 ? -17.713 43.099 -18.167 1.000 49.822 1023 LEU B O 1
ATOM 6928 N N . ASP B 1 226 ? -16.254 43.467 -19.835 1.000 44.311 1024 ASP B N 1
ATOM 6929 C CA . ASP B 1 226 ? -15.354 42.418 -19.373 1.000 46.533 1024 ASP B CA 1
ATOM 6930 C C . ASP B 1 226 ? -14.923 42.647 -17.916 1.000 43.721 1024 ASP B C 1
ATOM 6931 O O . ASP B 1 226 ? -14.964 41.731 -17.107 1.000 45.272 1024 ASP B O 1
ATOM 6936 N N . TYR B 1 227 ? -14.443 43.859 -17.625 1.000 40.053 1025 TYR B N 1
ATOM 6937 C CA . TYR B 1 227 ? -14.108 44.304 -16.286 1.000 44.735 1025 TYR B CA 1
ATOM 6938 C C . TYR B 1 227 ? -15.315 44.237 -15.337 1.000 44.373 1025 TYR B C 1
ATOM 6939 O O . TYR B 1 227 ? -15.220 43.595 -14.293 1.000 41.524 1025 TYR B O 1
ATOM 6948 N N . ALA B 1 228 ? -16.433 44.919 -15.675 1.000 44.372 1026 ALA B N 1
ATOM 6949 C CA . ALA B 1 228 ? -17.604 45.005 -14.809 1.000 36.984 1026 ALA B CA 1
ATOM 6950 C C . ALA B 1 228 ? -18.035 43.624 -14.341 1.000 42.835 1026 ALA B C 1
ATOM 6951 O O . ALA B 1 228 ? -18.229 43.380 -13.143 1.000 39.258 1026 ALA B O 1
ATOM 6953 N N . MET B 1 229 ? -18.201 42.724 -15.314 1.000 45.006 1027 MET B N 1
ATOM 6954 C CA . MET B 1 229 ? -18.618 41.360 -15.044 1.000 50.960 1027 MET B CA 1
ATOM 6955 C C . MET B 1 229 ? -17.668 40.651 -14.073 1.000 47.756 1027 MET B C 1
ATOM 6956 O O . MET B 1 229 ? -18.122 39.992 -13.136 1.000 42.996 1027 MET B O 1
ATOM 6961 N N . SER B 1 230 ? -16.359 40.737 -14.317 1.000 40.736 1028 SER B N 1
ATOM 6962 C CA . SER B 1 230 ? -15.406 40.038 -13.474 1.000 47.216 1028 SER B CA 1
ATOM 6963 C C . SER B 1 230 ? -15.421 40.600 -12.046 1.000 38.211 1028 SER B C 1
ATOM 6964 O O . SER B 1 230 ? -15.218 39.864 -11.086 1.000 41.785 1028 SER B O 1
ATOM 6967 N N . VAL B 1 231 ? -15.715 41.885 -11.873 1.000 38.360 1029 VAL B N 1
ATOM 6968 C CA . VAL B 1 231 ? -15.706 42.445 -10.534 1.000 37.382 1029 VAL B CA 1
ATOM 6969 C C . VAL B 1 231 ? -16.960 42.012 -9.789 1.000 36.548 1029 VAL B C 1
ATOM 6970 O O . VAL B 1 231 ? -16.934 41.788 -8.576 1.000 41.194 1029 VAL B O 1
ATOM 6974 N N . ILE B 1 232 ? -18.047 41.900 -10.537 1.000 38.494 1030 ILE B N 1
ATOM 6975 C CA . ILE B 1 232 ? -19.330 41.504 -9.991 1.000 40.120 1030 ILE B CA 1
ATOM 6976 C C . ILE B 1 232 ? -19.290 40.042 -9.580 1.000 41.008 1030 ILE B C 1
ATOM 6977 O O . ILE B 1 232 ? -19.647 39.719 -8.433 1.000 39.907 1030 ILE B O 1
ATOM 6982 N N . VAL B 1 233 ? -18.868 39.159 -10.502 1.000 41.426 1031 VAL B N 1
ATOM 6983 C CA . VAL B 1 233 ? -19.016 37.735 -10.218 1.000 41.907 1031 VAL B CA 1
ATOM 6984 C C . VAL B 1 233 ? -17.739 37.155 -9.616 1.000 43.992 1031 VAL B C 1
ATOM 6985 O O . VAL B 1 233 ? -17.791 36.034 -9.135 1.000 43.533 1031 VAL B O 1
ATOM 6989 N N . ALA B 1 234 ? -16.605 37.870 -9.643 1.000 41.269 1032 ALA B N 1
ATOM 6990 C CA . ALA B 1 234 ? -15.353 37.244 -9.226 1.000 46.907 1032 ALA B CA 1
ATOM 6991 C C . ALA B 1 234 ? -14.441 38.244 -8.508 1.000 42.891 1032 ALA B C 1
ATOM 6992 O O . ALA B 1 234 ? -13.218 38.209 -8.650 1.000 34.792 1032 ALA B O 1
ATOM 6994 N N . ARG B 1 235 ? -15.022 39.112 -7.681 1.000 39.166 1033 ARG B N 1
ATOM 6995 C CA . ARG B 1 235 ? -14.178 39.925 -6.824 1.000 37.713 1033 ARG B CA 1
ATOM 6996 C C . ARG B 1 235 ? -14.938 40.485 -5.620 1.000 40.349 1033 ARG B C 1
ATOM 6997 O O . ARG B 1 235 ? -14.553 40.222 -4.483 1.000 41.113 1033 ARG B O 1
ATOM 7005 N N . ALA B 1 236 ? -15.948 41.327 -5.877 1.000 42.161 1034 ALA B N 1
ATOM 7006 C CA . ALA B 1 236 ? -16.405 42.296 -4.880 1.000 40.107 1034 ALA B CA 1
ATOM 7007 C C . ALA B 1 236 ? -17.665 41.825 -4.173 1.000 41.883 1034 ALA B C 1
ATOM 7008 O O . ALA B 1 236 ? -17.989 42.348 -3.094 1.000 37.979 1034 ALA B O 1
ATOM 7010 N N . LEU B 1 237 ? -18.369 40.838 -4.754 1.000 39.224 1035 LEU B N 1
ATOM 7011 C CA . LEU B 1 237 ? -19.607 40.375 -4.139 1.000 36.811 1035 LEU B CA 1
ATOM 7012 C C . LEU B 1 237 ? -19.448 38.979 -3.571 1.000 38.410 1035 LEU B C 1
ATOM 7013 O O . LEU B 1 237 ? -18.866 38.119 -4.210 1.000 41.518 1035 LEU B O 1
ATOM 7018 N N . PRO B 1 238 ? -20.093 38.693 -2.411 1.000 40.361 1036 PRO B N 1
ATOM 7019 C CA . PRO B 1 238 ? -20.056 37.372 -1.811 1.000 38.134 1036 PRO B CA 1
ATOM 7020 C C . PRO B 1 238 ? -21.074 36.421 -2.422 1.000 40.400 1036 PRO B C 1
ATOM 7021 O O . PRO B 1 238 ? -22.093 36.856 -2.933 1.000 40.493 1036 PRO B O 1
ATOM 7025 N N . ASP B 1 239 ? -20.805 35.119 -2.305 1.000 40.715 1037 ASP B N 1
ATOM 7026 C CA . ASP B 1 239 ? -21.768 34.100 -2.698 1.000 43.345 1037 ASP B CA 1
ATOM 7027 C C . ASP B 1 239 ? -22.792 33.926 -1.578 1.000 37.135 1037 ASP B C 1
ATOM 7028 O O . ASP B 1 239 ? -22.430 33.881 -0.409 1.000 41.022 1037 ASP B O 1
ATOM 7033 N N . VAL B 1 240 ? -24.059 33.767 -1.944 1.000 35.868 1038 VAL B N 1
ATOM 7034 C CA . VAL B 1 240 ? -25.100 33.625 -0.939 1.000 37.453 1038 VAL B CA 1
ATOM 7035 C C . VAL B 1 240 ? -24.890 32.359 -0.101 1.000 40.863 1038 VAL B C 1
ATOM 7036 O O . VAL B 1 240 ? -25.304 32.313 1.056 1.000 40.415 1038 VAL B O 1
ATOM 7040 N N . ARG B 1 241 ? -24.274 31.311 -0.672 1.000 39.034 1039 ARG B N 1
ATOM 7041 C CA . ARG B 1 241 ? -24.205 30.034 0.011 1.000 40.278 1039 ARG B CA 1
ATOM 7042 C C . ARG B 1 241 ? -23.143 30.014 1.113 1.000 40.443 1039 ARG B C 1
ATOM 7043 O O . ARG B 1 241 ? -23.420 29.513 2.201 1.000 43.146 1039 ARG B O 1
ATOM 7051 N N . ASP B 1 242 ? -21.924 30.530 0.865 1.000 40.777 1040 ASP B N 1
ATOM 7052 C CA . ASP B 1 242 ? -20.900 30.458 1.908 1.000 42.683 1040 ASP B CA 1
ATOM 7053 C C . ASP B 1 242 ? -20.528 31.829 2.464 1.000 40.909 1040 ASP B C 1
ATOM 7054 O O . ASP B 1 242 ? -19.654 31.910 3.334 1.000 38.880 1040 ASP B O 1
ATOM 7059 N N . GLY B 1 243 ? -21.113 32.890 1.898 1.000 37.117 1041 GLY B N 1
ATOM 7060 C CA . GLY B 1 243 ? -20.855 34.243 2.361 1.000 37.787 1041 GLY B CA 1
ATOM 7061 C C . GLY B 1 243 ? -19.490 34.785 1.954 1.000 40.916 1041 GLY B C 1
ATOM 7062 O O . GLY B 1 243 ? -19.079 35.807 2.484 1.000 38.688 1041 GLY B O 1
ATOM 7063 N N . LEU B 1 244 ? -18.791 34.139 1.009 1.000 41.489 1042 LEU B N 1
ATOM 7064 C CA . LEU B 1 244 ? -17.410 34.518 0.759 1.000 38.884 1042 LEU B CA 1
ATOM 7065 C C . LEU B 1 244 ? -17.266 35.191 -0.599 1.000 38.969 1042 LEU B C 1
ATOM 7066 O O . LEU B 1 244 ? -18.004 34.927 -1.548 1.000 37.875 1042 LEU B O 1
ATOM 7071 N N . LYS B 1 245 ? -16.286 36.088 -0.669 1.000 38.354 1043 LYS B N 1
ATOM 7072 C CA . LYS B 1 245 ? -15.742 36.528 -1.939 1.000 38.093 1043 LYS B CA 1
ATOM 7073 C C . LYS B 1 245 ? -14.584 35.605 -2.304 1.000 40.985 1043 LYS B C 1
ATOM 7074 O O . LYS B 1 245 ? -14.083 34.876 -1.446 1.000 40.660 1043 LYS B O 1
ATOM 7080 N N . PRO B 1 246 ? -14.182 35.574 -3.590 1.000 38.694 1044 PRO B N 1
ATOM 7081 C CA . PRO B 1 246 ? -13.082 34.738 -4.053 1.000 38.575 1044 PRO B CA 1
ATOM 7082 C C . PRO B 1 246 ? -11.834 34.802 -3.193 1.000 36.537 1044 PRO B C 1
ATOM 7083 O O . PRO B 1 246 ? -11.277 33.754 -2.855 1.000 37.790 1044 PRO B O 1
ATOM 7087 N N . VAL B 1 247 ? -11.377 36.014 -2.852 1.000 38.048 1045 VAL B N 1
ATOM 7088 C CA . VAL B 1 247 ? -10.100 36.111 -2.178 1.000 37.167 1045 VAL B CA 1
ATOM 7089 C C . VAL B 1 247 ? -10.220 35.395 -0.833 1.000 40.712 1045 VAL B C 1
ATOM 7090 O O . VAL B 1 247 ? -9.278 34.759 -0.375 1.000 39.582 1045 VAL B O 1
ATOM 7094 N N . HIS B 1 248 ? -11.378 35.505 -0.179 1.000 37.099 1046 HIS B N 1
ATOM 7095 C CA . HIS B 1 248 ? -11.505 34.923 1.139 1.000 38.508 1046 HIS B CA 1
ATOM 7096 C C . HIS B 1 248 ? -11.604 33.410 0.982 1.000 39.449 1046 HIS B C 1
ATOM 7097 O O . HIS B 1 248 ? -11.090 32.677 1.806 1.000 41.996 1046 HIS B O 1
ATOM 7104 N N . ARG B 1 249 ? -12.330 32.952 -0.036 1.000 35.794 1047 ARG B N 1
ATOM 7105 C CA . ARG B 1 249 ? -12.507 31.519 -0.208 1.000 39.344 1047 ARG B CA 1
ATOM 7106 C C . ARG B 1 249 ? -11.142 30.855 -0.438 1.000 38.402 1047 ARG B C 1
ATOM 7107 O O . ARG B 1 249 ? -10.835 29.831 0.138 1.000 37.868 1047 ARG B O 1
ATOM 7115 N N . ARG B 1 250 ? -10.307 31.493 -1.259 1.000 38.455 1048 ARG B N 1
ATOM 7116 C CA . ARG B 1 250 ? -9.018 30.961 -1.639 1.000 39.614 1048 ARG B CA 1
ATOM 7117 C C . ARG B 1 250 ? -8.036 30.998 -0.475 1.000 41.745 1048 ARG B C 1
ATOM 7118 O O . ARG B 1 250 ? -7.202 30.109 -0.358 1.000 39.557 1048 ARG B O 1
ATOM 7126 N N . ILE B 1 251 ? -8.136 32.001 0.391 1.000 37.078 1049 ILE B N 1
ATOM 7127 C CA . ILE B 1 251 ? -7.292 32.022 1.575 1.000 41.046 1049 ILE B CA 1
ATOM 7128 C C . ILE B 1 251 ? -7.661 30.841 2.459 1.000 42.462 1049 ILE B C 1
ATOM 7129 O O . ILE B 1 251 ? -6.794 30.105 2.925 1.000 41.584 1049 ILE B O 1
ATOM 7134 N N . LEU B 1 252 ? -8.960 30.662 2.701 1.000 38.955 1050 LEU B N 1
ATOM 7135 C CA . LEU B 1 252 ? -9.365 29.654 3.651 1.000 41.297 1050 LEU B CA 1
ATOM 7136 C C . LEU B 1 252 ? -9.040 28.276 3.067 1.000 42.357 1050 LEU B C 1
ATOM 7137 O O . LEU B 1 252 ? -8.548 27.406 3.790 1.000 38.907 1050 LEU B O 1
ATOM 7142 N N . TYR B 1 253 ? -9.334 28.089 1.773 1.000 41.148 1051 TYR B N 1
ATOM 7143 C CA . TYR B 1 253 ? -9.020 26.850 1.087 1.000 44.547 1051 TYR B CA 1
ATOM 7144 C C . TYR B 1 253 ? -7.522 26.572 1.199 1.000 45.787 1051 TYR B C 1
ATOM 7145 O O . TYR B 1 253 ? -7.134 25.448 1.480 1.000 43.675 1051 TYR B O 1
ATOM 7154 N N . GLY B 1 254 ? -6.698 27.621 1.042 1.000 41.134 1052 GLY B N 1
ATOM 7155 C CA . GLY B 1 254 ? -5.249 27.497 1.109 1.000 43.722 1052 GLY B CA 1
ATOM 7156 C C . GLY B 1 254 ? -4.771 27.065 2.486 1.000 47.392 1052 GLY B C 1
ATOM 7157 O O . GLY B 1 254 ? -3.910 26.197 2.606 1.000 51.439 1052 GLY B O 1
ATOM 7158 N N . LEU B 1 255 ? -5.334 27.680 3.521 1.000 45.728 1053 LEU B N 1
ATOM 7159 C CA . LEU B 1 255 ? -5.072 27.257 4.884 1.000 47.589 1053 LEU B CA 1
ATOM 7160 C C . LEU B 1 255 ? -5.391 25.769 5.045 1.000 47.680 1053 LEU B C 1
ATOM 7161 O O . LEU B 1 255 ? -4.646 25.050 5.711 1.000 57.148 1053 LEU B O 1
ATOM 7166 N N . ASN B 1 256 ? -6.487 25.314 4.432 1.000 44.206 1054 ASN B N 1
ATOM 7167 C CA . ASN B 1 256 ? -6.957 23.940 4.553 1.000 49.808 1054 ASN B CA 1
ATOM 7168 C C . ASN B 1 256 ? -5.989 22.959 3.891 1.000 54.980 1054 ASN B C 1
ATOM 7169 O O . ASN B 1 256 ? -5.654 21.952 4.502 1.000 51.816 1054 ASN B O 1
ATOM 7174 N N . GLU B 1 257 ? -5.557 23.268 2.659 1.000 55.159 1055 GLU B N 1
ATOM 7175 C CA . GLU B 1 257 ? -4.631 22.432 1.905 1.000 61.822 1055 GLU B CA 1
ATOM 7176 C C . GLU B 1 257 ? -3.264 22.344 2.582 1.000 54.069 1055 GLU B C 1
ATOM 7177 O O . GLU B 1 257 ? -2.643 21.289 2.550 1.000 61.711 1055 GLU B O 1
ATOM 7183 N N . GLN B 1 258 ? -2.803 23.421 3.208 1.000 53.871 1056 GLN B N 1
ATOM 7184 C CA . GLN B 1 258 ? -1.551 23.374 3.947 1.000 56.870 1056 GLN B CA 1
ATOM 7185 C C . GLN B 1 258 ? -1.750 22.831 5.370 1.000 54.344 1056 GLN B C 1
ATOM 7186 O O . GLN B 1 258 ? -0.858 22.975 6.198 1.000 57.443 1056 GLN B O 1
ATOM 7192 N N . GLY B 1 259 ? -2.902 22.207 5.669 1.000 54.013 1057 GLY B N 1
ATOM 7193 C CA . GLY B 1 259 ? -3.184 21.670 6.998 1.000 57.441 1057 GLY B CA 1
ATOM 7194 C C . GLY B 1 259 ? -2.968 22.655 8.159 1.000 58.166 1057 GLY B C 1
ATOM 7195 O O . GLY B 1 259 ? -2.566 22.237 9.241 1.000 56.038 1057 GLY B O 1
ATOM 7196 N N . MET B 1 260 ? -3.287 23.950 7.983 1.000 52.921 1058 MET B N 1
ATOM 7197 C CA . MET B 1 260 ? -3.082 24.947 9.031 1.000 55.816 1058 MET B CA 1
ATOM 7198 C C . MET B 1 260 ? -4.300 25.033 9.954 1.000 58.301 1058 MET B C 1
ATOM 7199 O O . MET B 1 260 ? -4.951 26.070 10.051 1.000 52.952 1058 MET B O 1
ATOM 7204 N N . THR B 1 261 ? -4.575 23.922 10.642 1.000 60.086 1059 THR B N 1
ATOM 7205 C CA . THR B 1 261 ? -5.728 23.772 11.508 1.000 55.375 1059 THR B CA 1
ATOM 7206 C C . THR B 1 261 ? -5.397 24.365 12.882 1.000 54.306 1059 THR B C 1
ATOM 7207 O O . THR B 1 261 ? -4.240 24.671 13.188 1.000 56.010 1059 THR B O 1
ATOM 7211 N N . PRO B 1 262 ? -6.416 24.653 13.720 1.000 51.393 1060 PRO B N 1
ATOM 7212 C CA . PRO B 1 262 ? -6.208 25.284 15.024 1.000 51.894 1060 PRO B CA 1
ATOM 7213 C C . PRO B 1 262 ? -5.297 24.511 15.973 1.000 57.320 1060 PRO B C 1
ATOM 7214 O O . PRO B 1 262 ? -4.720 25.112 16.872 1.000 60.171 1060 PRO B O 1
ATOM 7218 N N . ASP B 1 263 ? -5.225 23.180 15.777 1.000 62.938 1061 ASP B N 1
ATOM 7219 C CA . ASP B 1 263 ? -4.433 22.265 16.592 1.000 59.651 1061 ASP B CA 1
ATOM 7220 C C . ASP B 1 263 ? -2.949 22.365 16.254 1.000 57.977 1061 ASP B C 1
ATOM 7221 O O . ASP B 1 263 ? -2.122 22.052 17.092 1.000 65.925 1061 ASP B O 1
ATOM 7226 N N . LYS B 1 264 ? -2.602 22.766 15.028 1.000 59.046 1062 LYS B N 1
ATOM 7227 C CA . LYS B 1 264 ? -1.207 22.835 14.626 1.000 57.799 1062 LYS B CA 1
ATOM 7228 C C . LYS B 1 264 ? -0.705 24.238 14.927 1.000 58.934 1062 LYS B C 1
ATOM 7229 O O . LYS B 1 264 ? -1.498 25.125 15.232 1.000 57.078 1062 LYS B O 1
ATOM 7235 N N . SER B 1 265 ? 0.611 24.429 14.808 1.000 58.135 1063 SER B N 1
ATOM 7236 C CA . SER B 1 265 ? 1.225 25.701 15.141 1.000 58.983 1063 SER B CA 1
ATOM 7237 C C . SER B 1 265 ? 0.909 26.748 14.065 1.000 60.465 1063 SER B C 1
ATOM 7238 O O . SER B 1 265 ? 0.501 26.440 12.938 1.000 54.885 1063 SER B O 1
ATOM 7241 N N . TYR B 1 266 ? 1.080 28.016 14.445 1.000 51.503 1064 TYR B N 1
ATOM 7242 C CA . TYR B 1 266 ? 0.846 29.117 13.533 1.000 51.902 1064 TYR B CA 1
ATOM 7243 C C . TYR B 1 266 ? 1.809 28.989 12.362 1.000 56.412 1064 TYR B C 1
ATOM 7244 O O . TYR B 1 266 ? 2.900 28.485 12.570 1.000 59.020 1064 TYR B O 1
ATOM 7253 N N . LYS B 1 267 ? 1.434 29.486 11.170 1.000 59.872 1065 LYS B N 1
ATOM 7254 C CA . LYS B 1 267 ? 2.322 29.510 10.005 1.000 56.283 1065 LYS B CA 1
ATOM 7255 C C . LYS B 1 267 ? 2.541 30.947 9.511 1.000 55.595 1065 LYS B C 1
ATOM 7256 O O . LYS B 1 267 ? 1.659 31.812 9.555 1.000 52.131 1065 LYS B O 1
ATOM 7262 N N . LYS B 1 268 ? 3.750 31.219 9.019 1.000 52.197 1066 LYS B N 1
ATOM 7263 C CA . LYS B 1 268 ? 4.125 32.564 8.623 1.000 51.431 1066 LYS B CA 1
ATOM 7264 C C . LYS B 1 268 ? 3.163 33.067 7.532 1.000 52.844 1066 LYS B C 1
ATOM 7265 O O . LYS B 1 268 ? 2.869 32.355 6.580 1.000 48.152 1066 LYS B O 1
ATOM 7271 N N . SER B 1 269 ? 2.695 34.309 7.671 1.000 50.224 1067 SER B N 1
ATOM 7272 C CA . SER B 1 269 ? 1.717 34.911 6.772 1.000 50.740 1067 SER B CA 1
ATOM 7273 C C . SER B 1 269 ? 2.253 34.996 5.338 1.000 51.301 1067 SER B C 1
ATOM 7274 O O . SER B 1 269 ? 1.523 34.735 4.387 1.000 40.895 1067 SER B O 1
ATOM 7277 N N . ALA B 1 270 ? 3.545 35.324 5.207 1.000 48.947 1068 ALA B N 1
ATOM 7278 C CA . ALA B 1 270 ? 4.200 35.483 3.918 1.000 50.528 1068 ALA B CA 1
ATOM 7279 C C . ALA B 1 270 ? 4.131 34.187 3.127 1.000 49.965 1068 ALA B C 1
ATOM 7280 O O . ALA B 1 270 ? 3.965 34.191 1.907 1.000 47.195 1068 ALA B O 1
ATOM 7282 N N . ARG B 1 271 ? 4.203 33.075 3.848 1.000 47.983 1069 ARG B N 1
ATOM 7283 C CA . ARG B 1 271 ? 4.139 31.781 3.212 1.000 47.687 1069 ARG B CA 1
ATOM 7284 C C . ARG B 1 271 ? 2.713 31.455 2.796 1.000 51.027 1069 ARG B C 1
ATOM 7285 O O . ARG B 1 271 ? 2.534 30.860 1.729 1.000 44.353 1069 ARG B O 1
ATOM 7293 N N . ILE B 1 272 ? 1.711 31.783 3.648 1.000 48.411 1070 ILE B N 1
ATOM 7294 C CA . ILE B 1 272 ? 0.307 31.601 3.271 1.000 46.260 1070 ILE B CA 1
ATOM 7295 C C . ILE B 1 272 ? 0.003 32.416 2.006 1.000 39.293 1070 ILE B C 1
ATOM 7296 O O . ILE B 1 272 ? -0.597 31.922 1.051 1.000 41.331 1070 ILE B O 1
ATOM 7301 N N . VAL B 1 273 ? 0.441 33.671 1.987 1.000 37.928 1071 VAL B N 1
ATOM 7302 C CA . VAL B 1 273 ? 0.076 34.579 0.914 1.000 43.919 1071 VAL B CA 1
ATOM 7303 C C . VAL B 1 273 ? 0.729 34.112 -0.392 1.000 48.752 1071 VAL B C 1
ATOM 7304 O O . VAL B 1 273 ? 0.036 33.980 -1.402 1.000 45.253 1071 VAL B O 1
ATOM 7308 N N . GLY B 1 274 ? 2.053 33.841 -0.334 1.000 46.815 1072 GLY B N 1
ATOM 7309 C CA . GLY B 1 274 ? 2.805 33.291 -1.447 1.000 42.782 1072 GLY B CA 1
ATOM 7310 C C . GLY B 1 274 ? 2.085 32.096 -2.061 1.000 40.337 1072 GLY B C 1
ATOM 7311 O O . GLY B 1 274 ? 1.853 32.078 -3.258 1.000 41.676 1072 GLY B O 1
ATOM 7312 N N . ASP B 1 275 ? 1.658 31.157 -1.210 1.000 42.417 1073 ASP B N 1
ATOM 7313 C CA . ASP B 1 275 ? 0.956 29.956 -1.643 1.000 47.657 1073 ASP B CA 1
ATOM 7314 C C . ASP B 1 275 ? -0.379 30.284 -2.328 1.000 46.530 1073 ASP B C 1
ATOM 7315 O O . ASP B 1 275 ? -0.699 29.700 -3.362 1.000 40.274 1073 ASP B O 1
ATOM 7320 N N . VAL B 1 276 ? -1.191 31.164 -1.711 1.000 44.393 1074 VAL B N 1
ATOM 7321 C CA . VAL B 1 276 ? -2.515 31.498 -2.224 1.000 41.454 1074 VAL B CA 1
ATOM 7322 C C . VAL B 1 276 ? -2.389 32.197 -3.568 1.000 36.985 1074 VAL B C 1
ATOM 7323 O O . VAL B 1 276 ? -3.144 31.905 -4.479 1.000 39.699 1074 VAL B O 1
ATOM 7327 N N . MET B 1 277 ? -1.439 33.129 -3.659 1.000 40.163 1075 MET B N 1
ATOM 7328 C CA . MET B 1 277 ? -1.185 33.896 -4.855 1.000 44.412 1075 MET B CA 1
ATOM 7329 C C . MET B 1 277 ? -0.790 32.958 -5.998 1.000 49.996 1075 MET B C 1
ATOM 7330 O O . MET B 1 277 ? -1.343 33.047 -7.105 1.000 47.443 1075 MET B O 1
ATOM 7335 N N . GLY B 1 278 ? 0.152 32.045 -5.713 1.000 44.382 1076 GLY B N 1
ATOM 7336 C CA . GLY B 1 278 ? 0.657 31.160 -6.748 1.000 42.490 1076 GLY B CA 1
ATOM 7337 C C . GLY B 1 278 ? -0.423 30.208 -7.249 1.000 42.889 1076 GLY B C 1
ATOM 7338 O O . GLY B 1 278 ? -0.620 30.101 -8.454 1.000 42.962 1076 GLY B O 1
ATOM 7339 N N . LYS B 1 279 ? -1.138 29.553 -6.326 1.000 43.229 1077 LYS B N 1
ATOM 7340 C CA . LYS B 1 279 ? -2.067 28.499 -6.702 1.000 45.959 1077 LYS B CA 1
ATOM 7341 C C . LYS B 1 279 ? -3.424 29.024 -7.186 1.000 46.963 1077 LYS B C 1
ATOM 7342 O O . LYS B 1 279 ? -4.035 28.385 -8.037 1.000 44.294 1077 LYS B O 1
ATOM 7348 N N . TYR B 1 280 ? -3.909 30.168 -6.674 1.000 41.494 1078 TYR B N 1
ATOM 7349 C CA . TYR B 1 280 ? -5.336 30.433 -6.750 1.000 43.625 1078 TYR B CA 1
ATOM 7350 C C . TYR B 1 280 ? -5.685 31.877 -7.092 1.000 45.724 1078 TYR B C 1
ATOM 7351 O O . TYR B 1 280 ? -6.709 32.095 -7.735 1.000 41.663 1078 TYR B O 1
ATOM 7360 N N . HIS B 1 281 ? -4.870 32.859 -6.693 1.000 43.222 1079 HIS B N 1
ATOM 7361 C CA . HIS B 1 281 ? -5.363 34.230 -6.668 1.000 42.866 1079 HIS B CA 1
ATOM 7362 C C . HIS B 1 281 ? -4.313 35.116 -7.301 1.000 41.719 1079 HIS B C 1
ATOM 7363 O O . HIS B 1 281 ? -3.376 35.524 -6.625 1.000 47.027 1079 HIS B O 1
ATOM 7370 N N . PRO B 1 282 ? -4.390 35.356 -8.626 1.000 44.899 1080 PRO B N 1
ATOM 7371 C CA . PRO B 1 282 ? -3.308 36.019 -9.349 1.000 44.666 1080 PRO B CA 1
ATOM 7372 C C . PRO B 1 282 ? -3.411 37.532 -9.275 1.000 47.073 1080 PRO B C 1
ATOM 7373 O O . PRO B 1 282 ? -3.724 38.195 -10.262 1.000 46.212 1080 PRO B O 1
ATOM 7377 N N . HIS B 1 283 ? -3.162 38.055 -8.077 1.000 42.626 1081 HIS B N 1
ATOM 7378 C CA . HIS B 1 283 ? -3.291 39.476 -7.823 1.000 42.151 1081 HIS B CA 1
ATOM 7379 C C . HIS B 1 283 ? -2.244 39.838 -6.796 1.000 43.959 1081 HIS B C 1
ATOM 7380 O O . HIS B 1 283 ? -1.480 38.967 -6.386 1.000 47.878 1081 HIS B O 1
ATOM 7387 N N . GLY B 1 284 ? -2.227 41.113 -6.411 1.000 41.814 1082 GLY B N 1
ATOM 7388 C CA . GLY B 1 284 ? -1.173 41.644 -5.566 1.000 40.772 1082 GLY B CA 1
ATOM 7389 C C . GLY B 1 284 ? -1.248 41.094 -4.140 1.000 47.183 1082 GLY B C 1
ATOM 7390 O O . GLY B 1 284 ? -2.320 40.726 -3.655 1.000 42.385 1082 GLY B O 1
ATOM 7391 N N . ASP B 1 285 ? -0.083 41.082 -3.480 1.000 44.430 1083 ASP B N 1
ATOM 7392 C CA . ASP B 1 285 ? 0.090 40.548 -2.147 1.000 47.560 1083 ASP B CA 1
ATOM 7393 C C . ASP B 1 285 ? -0.736 41.357 -1.154 1.000 44.882 1083 ASP B C 1
ATOM 7394 O O . ASP B 1 285 ? -1.283 40.783 -0.220 1.000 46.897 1083 ASP B O 1
ATOM 7399 N N . SER B 1 286 ? -0.841 42.668 -1.371 1.000 39.483 1084 SER B N 1
ATOM 7400 C CA . SER B 1 286 ? -1.548 43.509 -0.430 1.000 49.710 1084 SER B CA 1
ATOM 7401 C C . SER B 1 286 ? -3.019 43.076 -0.371 1.000 44.017 1084 SER B C 1
ATOM 7402 O O . SER B 1 286 ? -3.629 43.082 0.687 1.000 48.391 1084 SER B O 1
ATOM 7405 N N . SER B 1 287 ? -3.600 42.689 -1.507 1.000 45.850 1085 SER B N 1
ATOM 7406 C CA . SER B 1 287 ? -5.010 42.330 -1.559 1.000 41.772 1085 SER B CA 1
ATOM 7407 C C . SER B 1 287 ? -5.244 41.063 -0.745 1.000 42.775 1085 SER B C 1
ATOM 7408 O O . SER B 1 287 ? -6.214 40.976 0.006 1.000 41.989 1085 SER B O 1
ATOM 7411 N N . ILE B 1 288 ? -4.300 40.117 -0.817 1.000 38.808 1086 ILE B N 1
ATOM 7412 C CA . ILE B 1 288 ? -4.468 38.823 -0.166 1.000 39.137 1086 ILE B CA 1
ATOM 7413 C C . ILE B 1 288 ? -4.231 38.999 1.333 1.000 40.844 1086 ILE B C 1
ATOM 7414 O O . ILE B 1 288 ? -5.018 38.538 2.167 1.000 40.540 1086 ILE B O 1
ATOM 7419 N N . TYR B 1 289 ? -3.140 39.682 1.680 1.000 40.646 1087 TYR B N 1
ATOM 7420 C CA . TYR B 1 289 ? -2.730 39.777 3.064 1.000 37.883 1087 TYR B CA 1
ATOM 7421 C C . TYR B 1 289 ? -3.777 40.562 3.838 1.000 37.366 1087 TYR B C 1
ATOM 7422 O O . TYR B 1 289 ? -4.127 40.210 4.956 1.000 36.925 1087 TYR B O 1
ATOM 7431 N N . GLU B 1 290 ? -4.235 41.663 3.261 1.000 37.776 1088 GLU B N 1
ATOM 7432 C CA . GLU B 1 290 ? -5.213 42.497 3.961 1.000 46.398 1088 GLU B CA 1
ATOM 7433 C C . GLU B 1 290 ? -6.568 41.804 4.107 1.000 36.164 1088 GLU B C 1
ATOM 7434 O O . GLU B 1 290 ? -7.256 41.996 5.099 1.000 38.155 1088 GLU B O 1
ATOM 7440 N N . ALA B 1 291 ? -6.967 40.987 3.144 1.000 36.916 1089 ALA B N 1
ATOM 7441 C CA . ALA B 1 291 ? -8.212 40.281 3.314 1.000 39.044 1089 ALA B CA 1
ATOM 7442 C C . ALA B 1 291 ? -8.051 39.285 4.465 1.000 39.112 1089 ALA B C 1
ATOM 7443 O O . ALA B 1 291 ? -8.951 39.149 5.274 1.000 38.094 1089 ALA B O 1
ATOM 7445 N N . MET B 1 292 ? -6.890 38.624 4.574 1.000 40.249 1090 MET B N 1
ATOM 7446 C CA . MET B 1 292 ? -6.671 37.649 5.627 1.000 40.516 1090 MET B CA 1
ATOM 7447 C C . MET B 1 292 ? -6.670 38.350 6.977 1.000 36.342 1090 MET B C 1
ATOM 7448 O O . MET B 1 292 ? -7.234 37.850 7.962 1.000 40.140 1090 MET B O 1
ATOM 7453 N N . VAL B 1 293 ? -6.007 39.504 7.005 1.000 36.325 1091 VAL B N 1
ATOM 7454 C CA . VAL B 1 293 ? -5.913 40.304 8.211 1.000 40.225 1091 VAL B CA 1
ATOM 7455 C C . VAL B 1 293 ? -7.310 40.668 8.731 1.000 39.862 1091 VAL B C 1
ATOM 7456 O O . VAL B 1 293 ? -7.585 40.505 9.917 1.000 38.492 1091 VAL B O 1
ATOM 7460 N N . ARG B 1 294 ? -8.186 41.181 7.863 1.000 40.598 1092 ARG B N 1
ATOM 7461 C CA . ARG B 1 294 ? -9.531 41.537 8.287 1.000 41.891 1092 ARG B CA 1
ATOM 7462 C C . ARG B 1 294 ? -10.231 40.329 8.915 1.000 41.842 1092 ARG B C 1
ATOM 7463 O O . ARG B 1 294 ? -10.932 40.509 9.902 1.000 38.568 1092 ARG B O 1
ATOM 7471 N N . MET B 1 295 ? -10.019 39.114 8.368 1.000 38.709 1093 MET B N 1
ATOM 7472 C CA . MET B 1 295 ? -10.674 37.907 8.852 1.000 37.837 1093 MET B CA 1
ATOM 7473 C C . MET B 1 295 ? -10.209 37.500 10.243 1.000 38.576 1093 MET B C 1
ATOM 7474 O O . MET B 1 295 ? -10.874 36.670 10.871 1.000 38.572 1093 MET B O 1
ATOM 7479 N N . ALA B 1 296 ? -9.093 38.083 10.708 1.000 39.992 1094 ALA B N 1
ATOM 7480 C CA . ALA B 1 296 ? -8.529 37.796 12.017 1.000 40.955 1094 ALA B CA 1
ATOM 7481 C C . ALA B 1 296 ? -8.860 38.878 13.047 1.000 40.287 1094 ALA B C 1
ATOM 7482 O O . ALA B 1 296 ? -8.473 38.731 14.203 1.000 39.122 1094 ALA B O 1
ATOM 7484 N N . GLN B 1 297 ? -9.503 39.978 12.623 1.000 37.048 1095 GLN B N 1
ATOM 7485 C CA . GLN B 1 297 ? -9.786 41.096 13.522 1.000 37.970 1095 GLN B CA 1
ATOM 7486 C C . GLN B 1 297 ? -11.134 40.909 14.218 1.000 41.404 1095 GLN B C 1
ATOM 7487 O O . GLN B 1 297 ? -12.179 40.829 13.561 1.000 40.994 1095 GLN B O 1
ATOM 7493 N N . ASP B 1 298 ? -11.110 40.885 15.556 1.000 36.310 1096 ASP B N 1
ATOM 7494 C CA . ASP B 1 298 ? -12.331 40.672 16.316 1.000 43.917 1096 ASP B CA 1
ATOM 7495 C C . ASP B 1 298 ? -13.205 41.936 16.360 1.000 41.055 1096 ASP B C 1
ATOM 7496 O O . ASP B 1 298 ? -14.368 41.878 16.773 1.000 37.312 1096 ASP B O 1
ATOM 7501 N N . PHE B 1 299 ? -12.691 43.065 15.880 1.000 37.002 1097 PHE B N 1
ATOM 7502 C CA . PHE B 1 299 ? -13.545 44.237 15.726 1.000 38.673 1097 PHE B CA 1
ATOM 7503 C C . PHE B 1 299 ? -14.113 44.308 14.309 1.000 39.215 1097 PHE B C 1
ATOM 7504 O O . PHE B 1 299 ? -14.925 45.195 14.029 1.000 36.662 1097 PHE B O 1
ATOM 7512 N N . SER B 1 300 ? -13.737 43.380 13.413 1.000 39.139 1098 SER B N 1
ATOM 7513 C CA . SER B 1 300 ? -14.239 43.430 12.042 1.000 37.545 1098 SER B CA 1
ATOM 7514 C C . SER B 1 300 ? -15.168 42.263 11.762 1.000 38.116 1098 SER B C 1
ATOM 7515 O O . SER B 1 300 ? -16.188 42.440 11.084 1.000 36.268 1098 SER B O 1
ATOM 7518 N N . TYR B 1 301 ? -14.762 41.079 12.232 1.000 36.702 1099 TYR B N 1
ATOM 7519 C CA . TYR B 1 301 ? -15.504 39.839 12.020 1.000 35.705 1099 TYR B CA 1
ATOM 7520 C C . TYR B 1 301 ? -16.173 39.409 13.321 1.000 35.714 1099 TYR B C 1
ATOM 7521 O O . TYR B 1 301 ? -15.516 39.171 14.334 1.000 37.525 1099 TYR B O 1
ATOM 7530 N N . ARG B 1 302 ? -17.494 39.239 13.231 1.000 37.529 1100 ARG B N 1
ATOM 7531 C CA . ARG B 1 302 ? -18.336 38.830 14.333 1.000 35.998 1100 ARG B CA 1
ATOM 7532 C C . ARG B 1 302 ? -17.999 37.409 14.773 1.000 39.551 1100 ARG B C 1
ATOM 7533 O O . ARG B 1 302 ? -18.169 37.094 15.948 1.000 41.944 1100 ARG B O 1
ATOM 7541 N N . TYR B 1 303 ? -17.514 36.583 13.829 1.000 36.456 1101 TYR B N 1
ATOM 7542 C CA . TYR B 1 303 ? -16.990 35.246 14.107 1.000 40.205 1101 TYR B CA 1
ATOM 7543 C C . TYR B 1 303 ? -15.704 35.127 13.306 1.000 37.524 1101 TYR B C 1
ATOM 7544 O O . TYR B 1 303 ? -15.747 34.807 12.133 1.000 39.238 1101 TYR B O 1
ATOM 7553 N N . PRO B 1 304 ? -14.555 35.561 13.851 1.000 39.387 1102 PRO B N 1
ATOM 7554 C CA . PRO B 1 304 ? -13.318 35.597 13.073 1.000 36.890 1102 PRO B CA 1
ATOM 7555 C C . PRO B 1 304 ? -12.961 34.238 12.449 1.000 36.662 1102 PRO B C 1
ATOM 7556 O O . PRO B 1 304 ? -13.145 33.209 13.094 1.000 36.712 1102 PRO B O 1
ATOM 7560 N N . LEU B 1 305 ? -12.435 34.270 11.219 1.000 37.286 1103 LEU B N 1
ATOM 7561 C CA . LEU B 1 305 ? -12.204 33.079 10.406 1.000 38.848 1103 LEU B CA 1
ATOM 7562 C C . LEU B 1 305 ? -10.724 32.737 10.419 1.000 43.728 1103 LEU B C 1
ATOM 7563 O O . LEU B 1 305 ? -10.326 31.602 10.096 1.000 42.067 1103 LEU B O 1
ATOM 7568 N N . VAL B 1 306 ? -9.920 33.726 10.824 1.000 40.601 1104 VAL B N 1
ATOM 7569 C CA . VAL B 1 306 ? -8.489 33.529 10.895 1.000 41.795 1104 VAL B CA 1
ATOM 7570 C C . VAL B 1 306 ? -8.020 33.855 12.305 1.000 42.874 1104 VAL B C 1
ATOM 7571 O O . VAL B 1 306 ? -8.517 34.783 12.927 1.000 40.754 1104 VAL B O 1
ATOM 7575 N N . ASP B 1 307 ? -7.114 33.017 12.806 1.000 41.175 1105 ASP B N 1
ATOM 7576 C CA . ASP B 1 307 ? -6.479 33.159 14.109 1.000 38.665 1105 ASP B CA 1
ATOM 7577 C C . ASP B 1 307 ? -5.069 33.701 13.886 1.000 41.215 1105 ASP B C 1
ATOM 7578 O O . ASP B 1 307 ? -4.204 32.996 13.364 1.000 41.925 1105 ASP B O 1
ATOM 7583 N N . GLY B 1 308 ? -4.848 34.967 14.253 1.000 41.505 1106 GLY B N 1
ATOM 7584 C CA . GLY B 1 308 ? -3.614 35.653 13.921 1.000 41.922 1106 GLY B CA 1
ATOM 7585 C C . GLY B 1 308 ? -2.694 35.739 15.127 1.000 45.717 1106 GLY B C 1
ATOM 7586 O O . GLY B 1 308 ? -3.152 35.922 16.248 1.000 46.046 1106 GLY B O 1
ATOM 7587 N N . GLN B 1 309 ? -1.396 35.585 14.876 1.000 47.280 1107 GLN B N 1
ATOM 7588 C CA . GLN B 1 309 ? -0.378 35.787 15.897 1.000 48.054 1107 GLN B CA 1
ATOM 7589 C C . GLN B 1 309 ? 0.408 37.029 15.531 1.000 41.807 1107 GLN B C 1
ATOM 7590 O O . GLN B 1 309 ? 0.936 37.098 14.431 1.000 44.928 1107 GLN B O 1
ATOM 7596 N N . GLY B 1 310 ? 0.471 38.000 16.442 1.000 43.326 1108 GLY B N 1
ATOM 7597 C CA . GLY B 1 310 ? 1.210 39.226 16.199 1.000 43.509 1108 GLY B CA 1
ATOM 7598 C C . GLY B 1 310 ? 0.276 40.412 16.007 1.000 42.392 1108 GLY B C 1
ATOM 7599 O O . GLY B 1 310 ? -0.894 40.355 16.344 1.000 41.816 1108 GLY B O 1
ATOM 7600 N N . ASN B 1 311 ? 0.808 41.496 15.457 1.000 42.917 1109 ASN B N 1
ATOM 7601 C CA . ASN B 1 311 ? 0.064 42.738 15.277 1.000 46.219 1109 ASN B CA 1
ATOM 7602 C C . ASN B 1 311 ? -0.876 42.630 14.069 1.000 42.486 1109 ASN B C 1
ATOM 7603 O O . ASN B 1 311 ? -0.410 42.607 12.932 1.000 43.319 1109 ASN B O 1
ATOM 7608 N N . PHE B 1 312 ? -2.194 42.566 14.301 1.000 41.803 1110 PHE B N 1
ATOM 7609 C CA . PHE B 1 312 ? -3.162 42.439 13.212 1.000 40.712 1110 PHE B CA 1
ATOM 7610 C C . PHE B 1 312 ? -4.006 43.711 13.090 1.000 41.934 1110 PHE B C 1
ATOM 7611 O O . PHE B 1 312 ? -5.114 43.652 12.557 1.000 44.261 1110 PHE B O 1
ATOM 7619 N N . GLY B 1 313 ? -3.462 44.856 13.544 1.000 42.886 1111 GLY B N 1
ATOM 7620 C CA . GLY B 1 313 ? -4.115 46.162 13.431 1.000 44.363 1111 GLY B CA 1
ATOM 7621 C C . GLY B 1 313 ? -5.045 46.449 14.619 1.000 46.237 1111 GLY B C 1
ATOM 7622 O O . GLY B 1 313 ? -5.212 45.603 15.489 1.000 44.316 1111 GLY B O 1
ATOM 7623 N N . SER B 1 314 ? -5.664 47.634 14.621 1.000 47.588 1112 SER B N 1
ATOM 7624 C CA . SER B 1 314 ? -6.472 48.126 15.729 1.000 46.030 1112 SER B CA 1
ATOM 7625 C C . SER B 1 314 ? -7.687 48.884 15.199 1.000 46.188 1112 SER B C 1
ATOM 7626 O O . SER B 1 314 ? -7.758 49.270 14.036 1.000 46.408 1112 SER B O 1
ATOM 7629 N N . MET B 1 315 ? -8.609 49.165 16.114 1.000 45.096 1113 MET B N 1
ATOM 7630 C CA . MET B 1 315 ? -9.771 49.996 15.854 1.000 52.182 1113 MET B CA 1
ATOM 7631 C C . MET B 1 315 ? -9.392 51.455 15.576 1.000 49.342 1113 MET B C 1
ATOM 7632 O O . MET B 1 315 ? -10.268 52.262 15.294 1.000 48.803 1113 MET B O 1
ATOM 7637 N N . ASP B 1 316 ? -8.123 51.841 15.757 1.000 47.320 1114 ASP B N 1
ATOM 7638 C CA . ASP B 1 316 ? -7.667 53.189 15.440 1.000 48.428 1114 ASP B CA 1
ATOM 7639 C C . ASP B 1 316 ? -7.069 53.253 14.032 1.000 55.808 1114 ASP B C 1
ATOM 7640 O O . ASP B 1 316 ? -6.482 54.269 13.649 1.000 52.348 1114 ASP B O 1
ATOM 7645 N N . GLY B 1 317 ? -7.220 52.171 13.261 1.000 50.363 1115 GLY B N 1
ATOM 7646 C CA . GLY B 1 317 ? -6.889 52.184 11.845 1.000 54.597 1115 GLY B CA 1
ATOM 7647 C C . GLY B 1 317 ? -5.393 51.990 11.606 1.000 54.264 1115 GLY B C 1
ATOM 7648 O O . GLY B 1 317 ? -4.918 52.238 10.514 1.000 55.838 1115 GLY B O 1
ATOM 7649 N N . ASP B 1 318 ? -4.647 51.658 12.660 1.000 53.889 1116 ASP B N 1
ATOM 7650 C CA . ASP B 1 318 ? -3.361 51.002 12.528 1.000 56.582 1116 ASP B CA 1
ATOM 7651 C C . ASP B 1 318 ? -3.537 49.763 11.663 1.000 55.348 1116 ASP B C 1
ATOM 7652 O O . ASP B 1 318 ? -4.471 48.971 11.871 1.000 52.289 1116 ASP B O 1
ATOM 7657 N N . GLY B 1 319 ? -2.633 49.603 10.699 1.000 50.594 1117 GLY B N 1
ATOM 7658 C CA . GLY B 1 319 ? -2.633 48.395 9.888 1.000 51.144 1117 GLY B CA 1
ATOM 7659 C C . GLY B 1 319 ? -1.912 47.263 10.616 1.000 48.144 1117 GLY B C 1
ATOM 7660 O O . GLY B 1 319 ? -1.244 47.473 11.637 1.000 45.099 1117 GLY B O 1
ATOM 7661 N N . ALA B 1 320 ? -2.059 46.054 10.076 1.000 41.222 1118 ALA B N 1
ATOM 7662 C CA . ALA B 1 320 ? -1.320 44.919 10.577 1.000 42.507 1118 ALA B CA 1
ATOM 7663 C C . ALA B 1 320 ? 0.158 45.233 10.436 1.000 45.862 1118 ALA B C 1
ATOM 7664 O O . ALA B 1 320 ? 0.519 46.118 9.668 1.000 42.668 1118 ALA B O 1
ATOM 7666 N N . ALA B 1 321 ? 0.976 44.547 11.237 1.000 41.916 1119 ALA B N 1
ATOM 7667 C CA . ALA B 1 321 ? 2.392 44.415 10.916 1.000 41.989 1119 ALA B CA 1
ATOM 7668 C C . ALA B 1 321 ? 2.525 43.855 9.506 1.000 44.753 1119 ALA B C 1
ATOM 7669 O O . ALA B 1 321 ? 1.664 43.084 9.048 1.000 43.444 1119 ALA B O 1
ATOM 7671 N N . ALA B 1 322 ? 3.680 44.139 8.890 1.000 41.214 1120 ALA B N 1
ATOM 7672 C CA . ALA B 1 322 ? 4.015 43.555 7.603 1.000 44.838 1120 ALA B CA 1
ATOM 7673 C C . ALA B 1 322 ? 4.005 42.027 7.720 1.000 42.972 1120 ALA B C 1
ATOM 7674 O O . ALA B 1 322 ? 4.316 41.464 8.780 1.000 42.164 1120 ALA B O 1
ATOM 7676 N N . MET B 1 323 ? 3.644 41.372 6.609 1.000 42.126 1121 MET B N 1
ATOM 7677 C CA . MET B 1 323 ? 3.353 39.947 6.594 1.000 42.820 1121 MET B CA 1
ATOM 7678 C C . MET B 1 323 ? 4.587 39.091 6.899 1.000 44.143 1121 MET B C 1
ATOM 7679 O O . MET B 1 323 ? 4.434 37.918 7.239 1.000 47.074 1121 MET B O 1
ATOM 7684 N N . ARG B 1 324 ? 5.799 39.656 6.813 1.000 45.326 1122 ARG B N 1
ATOM 7685 C CA . ARG B 1 324 ? 7.003 38.924 7.201 1.000 50.982 1122 ARG B CA 1
ATOM 7686 C C . ARG B 1 324 ? 7.010 38.661 8.712 1.000 49.764 1122 ARG B C 1
ATOM 7687 O O . ARG B 1 324 ? 7.625 37.712 9.160 1.000 54.584 1122 ARG B O 1
ATOM 7695 N N . PHE B 1 325 ? 6.283 39.460 9.502 1.000 47.980 1123 PHE B N 1
ATOM 7696 C CA . PHE B 1 325 ? 6.293 39.323 10.951 1.000 46.285 1123 PHE B CA 1
ATOM 7697 C C . PHE B 1 325 ? 5.175 38.422 11.490 1.000 49.279 1123 PHE B C 1
ATOM 7698 O O . PHE B 1 325 ? 5.325 37.830 12.550 1.000 54.406 1123 PHE B O 1
ATOM 7706 N N . THR B 1 326 ? 4.028 38.337 10.821 1.000 45.206 1124 THR B N 1
ATOM 7707 C CA . THR B 1 326 ? 2.873 37.738 11.467 1.000 40.015 1124 THR B CA 1
ATOM 7708 C C . THR B 1 326 ? 2.768 36.282 11.073 1.000 38.347 1124 THR B C 1
ATOM 7709 O O . THR B 1 326 ? 3.405 35.834 10.139 1.000 44.207 1124 THR B O 1
ATOM 7713 N N . GLU B 1 327 ? 1.916 35.561 11.795 1.000 42.596 1125 GLU B N 1
ATOM 7714 C CA . GLU B 1 327 ? 1.565 34.192 11.482 1.000 47.465 1125 GLU B CA 1
ATOM 7715 C C . GLU B 1 327 ? 0.069 34.020 11.701 1.000 43.454 1125 GLU B C 1
ATOM 7716 O O . GLU B 1 327 ? -0.562 34.864 12.328 1.000 44.308 1125 GLU B O 1
ATOM 7722 N N . ALA B 1 328 ? -0.466 32.896 11.231 1.000 41.875 1126 ALA B N 1
ATOM 7723 C CA . ALA B 1 328 ? -1.900 32.691 11.200 1.000 42.036 1126 ALA B CA 1
ATOM 7724 C C . ALA B 1 328 ? -2.182 31.214 11.060 1.000 46.870 1126 ALA B C 1
ATOM 7725 O O . ALA B 1 328 ? -1.296 30.446 10.694 1.000 45.866 1126 ALA B O 1
ATOM 7727 N N . ARG B 1 329 ? -3.439 30.885 11.360 1.000 45.950 1127 ARG B N 1
ATOM 7728 C CA . ARG B 1 329 ? -4.031 29.589 11.133 1.000 42.816 1127 ARG B CA 1
ATOM 7729 C C . ARG B 1 329 ? -5.541 29.797 11.132 1.000 42.423 1127 ARG B C 1
ATOM 7730 O O . ARG B 1 329 ? -6.014 30.912 11.324 1.000 44.739 1127 ARG B O 1
ATOM 7738 N N . MET B 1 330 ? -6.285 28.740 10.858 1.000 41.989 1128 MET B N 1
ATOM 7739 C CA . MET B 1 330 ? -7.737 28.761 10.965 1.000 44.729 1128 MET B CA 1
ATOM 7740 C C . MET B 1 330 ? -8.188 28.913 12.418 1.000 44.082 1128 MET B C 1
ATOM 7741 O O . MET B 1 330 ? -7.544 28.433 13.349 1.000 46.132 1128 MET B O 1
ATOM 7746 N N . THR B 1 331 ? -9.344 29.553 12.606 1.000 41.043 1129 THR B N 1
ATOM 7747 C CA . THR B 1 331 ? -10.086 29.436 13.846 1.000 40.629 1129 THR B CA 1
ATOM 7748 C C . THR B 1 331 ? -10.844 28.117 13.824 1.000 39.308 1129 THR B C 1
ATOM 7749 O O . THR B 1 331 ? -11.010 27.516 12.776 1.000 42.097 1129 THR B O 1
ATOM 7753 N N . LYS B 1 332 ? -11.312 27.712 15.003 1.000 41.991 1130 LYS B N 1
ATOM 7754 C CA . LYS B 1 332 ? -12.126 26.523 15.153 1.000 45.862 1130 LYS B CA 1
ATOM 7755 C C . LYS B 1 332 ? -13.390 26.648 14.318 1.000 42.848 1130 LYS B C 1
ATOM 7756 O O . LYS B 1 332 ? -13.801 25.666 13.726 1.000 44.960 1130 LYS B O 1
ATOM 7762 N N . ILE B 1 333 ? -13.990 27.837 14.217 1.000 40.473 1131 ILE B N 1
ATOM 7763 C CA . ILE B 1 333 ? -15.251 27.927 13.490 1.000 42.223 1131 ILE B CA 1
ATOM 7764 C C . ILE B 1 333 ? -15.018 27.805 11.977 1.000 42.276 1131 ILE B C 1
ATOM 7765 O O . ILE B 1 333 ? -15.856 27.250 11.255 1.000 43.148 1131 ILE B O 1
ATOM 7770 N N . THR B 1 334 ? -13.838 28.210 11.482 1.000 40.294 1132 THR B N 1
ATOM 7771 C CA . THR B 1 334 ? -13.516 28.009 10.074 1.000 40.721 1132 THR B CA 1
ATOM 7772 C C . THR B 1 334 ? -13.448 26.523 9.693 1.000 42.739 1132 THR B C 1
ATOM 7773 O O . THR B 1 334 ? -13.781 26.132 8.567 1.000 39.263 1132 THR B O 1
ATOM 7777 N N . LEU B 1 335 ? -13.079 25.660 10.634 1.000 41.010 1133 LEU B N 1
ATOM 7778 C CA . LEU B 1 335 ? -13.212 24.227 10.371 1.000 43.796 1133 LEU B CA 1
ATOM 7779 C C . LEU B 1 335 ? -14.631 23.874 9.919 1.000 45.660 1133 LEU B C 1
ATOM 7780 O O . LEU B 1 335 ? -14.781 22.969 9.102 1.000 45.256 1133 LEU B O 1
ATOM 7785 N N . GLU B 1 336 ? -15.663 24.564 10.446 1.000 40.600 1134 GLU B N 1
ATOM 7786 C CA . GLU B 1 336 ? -17.037 24.286 10.055 1.000 40.174 1134 GLU B CA 1
ATOM 7787 C C . GLU B 1 336 ? -17.362 24.813 8.657 1.000 39.405 1134 GLU B C 1
ATOM 7788 O O . GLU B 1 336 ? -18.300 24.319 8.022 1.000 44.598 1134 GLU B O 1
ATOM 7794 N N . LEU B 1 337 ? -16.615 25.814 8.162 1.000 37.323 1135 LEU B N 1
ATOM 7795 C CA . LEU B 1 337 ? -16.797 26.270 6.787 1.000 39.565 1135 LEU B CA 1
ATOM 7796 C C . LEU B 1 337 ? -16.260 25.248 5.784 1.000 43.341 1135 LEU B C 1
ATOM 7797 O O . LEU B 1 337 ? -16.772 25.155 4.668 1.000 40.440 1135 LEU B O 1
ATOM 7802 N N . LEU B 1 338 ? -15.156 24.588 6.158 1.000 42.752 1136 LEU B N 1
ATOM 7803 C CA . LEU B 1 338 ? -14.434 23.659 5.313 1.000 40.548 1136 LEU B CA 1
ATOM 7804 C C . LEU B 1 338 ? -14.832 22.199 5.552 1.000 45.593 1136 LEU B C 1
ATOM 7805 O O . LEU B 1 338 ? -14.404 21.339 4.796 1.000 41.815 1136 LEU B O 1
ATOM 7810 N N . ARG B 1 339 ? -15.623 21.917 6.593 1.000 43.868 1137 ARG B N 1
ATOM 7811 C CA . ARG B 1 339 ? -15.966 20.555 6.955 1.000 49.232 1137 ARG B CA 1
ATOM 7812 C C . ARG B 1 339 ? -16.566 19.807 5.759 1.000 49.751 1137 ARG B C 1
ATOM 7813 O O . ARG B 1 339 ? -17.543 20.263 5.180 1.000 51.707 1137 ARG B O 1
ATOM 7821 N N . ASP B 1 340 ? -15.934 18.680 5.389 1.000 47.955 1138 ASP B N 1
ATOM 7822 C CA . ASP B 1 340 ? -16.430 17.710 4.420 1.000 49.412 1138 ASP B CA 1
ATOM 7823 C C . ASP B 1 340 ? -16.257 18.211 2.988 1.000 40.647 1138 ASP B C 1
ATOM 7824 O O . ASP B 1 340 ? -16.890 17.705 2.071 1.000 41.889 1138 ASP B O 1
ATOM 7829 N N . ILE B 1 341 ? -15.347 19.164 2.786 1.000 42.511 1139 ILE B N 1
ATOM 7830 C CA . ILE B 1 341 ? -15.028 19.647 1.453 1.000 44.773 1139 ILE B CA 1
ATOM 7831 C C . ILE B 1 341 ? -14.394 18.549 0.578 1.000 45.063 1139 ILE B C 1
ATOM 7832 O O . ILE B 1 341 ? -14.382 18.673 -0.647 1.000 45.689 1139 ILE B O 1
ATOM 7837 N N . ASN B 1 342 ? -13.817 17.509 1.201 1.000 51.419 1140 ASN B N 1
ATOM 7838 C CA . ASN B 1 342 ? -13.211 16.405 0.468 1.000 53.072 1140 ASN B CA 1
ATOM 7839 C C . ASN B 1 342 ? -14.136 15.194 0.406 1.000 52.882 1140 ASN B C 1
ATOM 7840 O O . ASN B 1 342 ? -13.662 14.093 0.150 1.000 63.996 1140 ASN B O 1
ATOM 7845 N N . LYS B 1 343 ? -15.452 15.400 0.568 1.000 47.308 1141 LYS B N 1
ATOM 7846 C CA . LYS B 1 343 ? -16.426 14.322 0.500 1.000 46.577 1141 LYS B CA 1
ATOM 7847 C C . LYS B 1 343 ? -17.413 14.632 -0.608 1.000 44.958 1141 LYS B C 1
ATOM 7848 O O . LYS B 1 343 ? -18.586 14.292 -0.547 1.000 46.067 1141 LYS B O 1
ATOM 7854 N N . ASP B 1 344 ? -16.887 15.246 -1.652 1.000 39.921 1142 ASP B N 1
ATOM 7855 C CA . ASP B 1 344 ? -17.657 15.493 -2.855 1.000 48.735 1142 ASP B CA 1
ATOM 7856 C C . ASP B 1 344 ? -18.963 16.236 -2.539 1.000 50.350 1142 ASP B C 1
ATOM 7857 O O . ASP B 1 344 ? -20.036 15.884 -3.044 1.000 46.560 1142 ASP B O 1
ATOM 7862 N N . THR B 1 345 ? -18.857 17.275 -1.699 1.000 44.518 1143 THR B N 1
ATOM 7863 C CA . THR B 1 345 ? -20.008 18.036 -1.234 1.000 46.842 1143 THR B CA 1
ATOM 7864 C C . THR B 1 345 ? -20.210 19.256 -2.119 1.000 44.129 1143 THR B C 1
ATOM 7865 O O . THR B 1 345 ? -21.328 19.721 -2.265 1.000 47.994 1143 THR B O 1
ATOM 7869 N N . ILE B 1 346 ? -19.108 19.769 -2.675 1.000 43.144 1144 ILE B N 1
ATOM 7870 C CA . ILE B 1 346 ? -19.117 20.966 -3.494 1.000 45.351 1144 ILE B CA 1
ATOM 7871 C C . ILE B 1 346 ? -18.273 20.703 -4.733 1.000 43.602 1144 ILE B C 1
ATOM 7872 O O . ILE B 1 346 ? -17.347 19.891 -4.684 1.000 48.071 1144 ILE B O 1
ATOM 7877 N N . ASP B 1 347 ? -18.593 21.425 -5.812 1.000 47.923 1145 ASP B N 1
ATOM 7878 C CA . ASP B 1 347 ? -17.912 21.312 -7.089 1.000 45.919 1145 ASP B CA 1
ATOM 7879 C C . ASP B 1 347 ? -16.614 22.125 -7.091 1.000 51.340 1145 ASP B C 1
ATOM 7880 O O . ASP B 1 347 ? -16.586 23.319 -6.793 1.000 49.229 1145 ASP B O 1
ATOM 7885 N N . PHE B 1 348 ? -15.533 21.430 -7.431 1.000 44.838 1146 PHE B N 1
ATOM 7886 C CA . PHE B 1 348 ? -14.251 22.022 -7.762 1.000 48.448 1146 PHE B CA 1
ATOM 7887 C C . PHE B 1 348 ? -14.225 22.459 -9.228 1.000 44.717 1146 PHE B C 1
ATOM 7888 O O . PHE B 1 348 ? -14.960 21.944 -10.060 1.000 50.043 1146 PHE B O 1
ATOM 7896 N N . ILE B 1 349 ? -13.361 23.429 -9.528 1.000 45.066 1147 ILE B N 1
ATOM 7897 C CA . ILE B 1 349 ? -13.170 23.967 -10.864 1.000 46.312 1147 ILE B CA 1
ATOM 7898 C C . ILE B 1 349 ? -11.669 24.112 -11.067 1.000 45.379 1147 ILE B C 1
ATOM 7899 O O . ILE B 1 349 ? -10.903 24.030 -10.116 1.000 41.403 1147 ILE B O 1
ATOM 7904 N N . ASP B 1 350 ? -11.269 24.371 -12.304 1.000 47.148 1148 ASP B N 1
ATOM 7905 C CA . ASP B 1 350 ? -9.886 24.700 -12.575 1.000 46.559 1148 ASP B CA 1
ATOM 7906 C C . ASP B 1 350 ? -9.589 26.083 -12.022 1.000 45.736 1148 ASP B C 1
ATOM 7907 O O . ASP B 1 350 ? -10.420 26.970 -12.088 1.000 48.401 1148 ASP B O 1
ATOM 7912 N N . ASN B 1 351 ? -8.368 26.232 -11.515 1.000 45.117 1149 ASN B N 1
ATOM 7913 C CA . ASN B 1 351 ? -7.814 27.510 -11.136 1.000 41.960 1149 ASN B CA 1
ATOM 7914 C C . ASN B 1 351 ? -7.511 28.322 -12.395 1.000 47.422 1149 ASN B C 1
ATOM 7915 O O . ASN B 1 351 ? -7.865 27.911 -13.494 1.000 50.411 1149 ASN B O 1
ATOM 7920 N N . TYR B 1 352 ? -6.808 29.451 -12.227 1.000 45.748 1150 TYR B N 1
ATOM 7921 C CA . TYR B 1 352 ? -6.700 30.467 -13.270 1.000 47.613 1150 TYR B CA 1
ATOM 7922 C C . TYR B 1 352 ? -5.813 29.978 -14.419 1.000 49.224 1150 TYR B C 1
ATOM 7923 O O . TYR B 1 352 ? -5.940 30.490 -15.517 1.000 50.895 1150 TYR B O 1
ATOM 7932 N N . ASP B 1 353 ? -4.912 29.017 -14.179 1.000 55.175 1151 ASP B N 1
ATOM 7933 C CA . ASP B 1 353 ? -3.940 28.599 -15.183 1.000 53.856 1151 ASP B CA 1
ATOM 7934 C C . ASP B 1 353 ? -4.022 27.101 -15.472 1.000 57.428 1151 ASP B C 1
ATOM 7935 O O . ASP B 1 353 ? -3.173 26.569 -16.174 1.000 54.897 1151 ASP B O 1
ATOM 7940 N N . GLY B 1 354 ? -5.022 26.409 -14.928 1.000 60.855 1152 GLY B N 1
ATOM 7941 C CA . GLY B 1 354 ? -5.217 25.010 -15.263 1.000 55.377 1152 GLY B CA 1
ATOM 7942 C C . GLY B 1 354 ? -4.243 24.083 -14.538 1.000 51.319 1152 GLY B C 1
ATOM 7943 O O . GLY B 1 354 ? -4.287 22.888 -14.777 1.000 60.648 1152 GLY B O 1
ATOM 7944 N N . ASN B 1 355 ? -3.389 24.588 -13.638 1.000 51.502 1153 ASN B N 1
ATOM 7945 C CA . ASN B 1 355 ? -2.470 23.695 -12.933 1.000 52.102 1153 ASN B CA 1
ATOM 7946 C C . ASN B 1 355 ? -2.969 23.283 -11.554 1.000 50.430 1153 ASN B C 1
ATOM 7947 O O . ASN B 1 355 ? -2.244 22.600 -10.843 1.000 46.511 1153 ASN B O 1
ATOM 7952 N N . GLU B 1 356 ? -4.123 23.796 -11.109 1.000 55.481 1154 GLU B N 1
ATOM 7953 C CA . GLU B 1 356 ? -4.635 23.472 -9.781 1.000 50.112 1154 GLU B CA 1
ATOM 7954 C C . GLU B 1 356 ? -6.160 23.378 -9.841 1.000 49.706 1154 GLU B C 1
ATOM 7955 O O . GLU B 1 356 ? -6.795 23.854 -10.794 1.000 48.179 1154 GLU B O 1
ATOM 7961 N N . ARG B 1 357 ? -6.732 22.784 -8.794 1.000 46.486 1155 ARG B N 1
ATOM 7962 C CA . ARG B 1 357 ? -8.172 22.775 -8.615 1.000 52.084 1155 ARG B CA 1
ATOM 7963 C C . ARG B 1 357 ? -8.482 23.653 -7.401 1.000 51.564 1155 ARG B C 1
ATOM 7964 O O . ARG B 1 357 ? -7.678 23.717 -6.467 1.000 41.367 1155 ARG B O 1
ATOM 7972 N N . GLU B 1 358 ? -9.646 24.317 -7.429 1.000 48.504 1156 GLU B N 1
ATOM 7973 C CA . GLU B 1 358 ? -10.106 25.166 -6.326 1.000 48.979 1156 GLU B CA 1
ATOM 7974 C C . GLU B 1 358 ? -11.619 24.978 -6.140 1.000 45.095 1156 GLU B C 1
ATOM 7975 O O . GLU B 1 358 ? -12.340 24.602 -7.073 1.000 39.497 1156 GLU B O 1
ATOM 7981 N N . PRO B 1 359 ? -12.158 25.196 -4.920 1.000 41.725 1157 PRO B N 1
ATOM 7982 C CA . PRO B 1 359 ? -13.586 25.021 -4.707 1.000 41.351 1157 PRO B CA 1
ATOM 7983 C C . PRO B 1 359 ? -14.401 26.158 -5.310 1.000 41.914 1157 PRO B C 1
ATOM 7984 O O . PRO B 1 359 ? -14.000 27.320 -5.206 1.000 42.628 1157 PRO B O 1
ATOM 7988 N N . SER B 1 360 ? -15.539 25.817 -5.937 1.000 37.887 1158 SER B N 1
ATOM 7989 C CA . SER B 1 360 ? -16.451 26.846 -6.402 1.000 43.909 1158 SER B CA 1
ATOM 7990 C C . SER B 1 360 ? -17.093 27.524 -5.189 1.000 42.606 1158 SER B C 1
ATOM 7991 O O . SER B 1 360 ? -17.417 28.686 -5.273 1.000 43.542 1158 SER B O 1
ATOM 7994 N N . VAL B 1 361 ? -17.201 26.815 -4.056 1.000 41.873 1159 VAL B N 1
ATOM 7995 C CA . VAL B 1 361 ? -17.949 27.278 -2.897 1.000 45.409 1159 VAL B CA 1
ATOM 7996 C C . VAL B 1 361 ? -17.585 26.342 -1.744 1.000 43.396 1159 VAL B C 1
ATOM 7997 O O . VAL B 1 361 ? -17.172 25.212 -1.990 1.000 43.775 1159 VAL B O 1
ATOM 8001 N N . LEU B 1 362 ? -17.675 26.834 -0.503 1.000 39.231 1160 LEU B N 1
ATOM 8002 C CA . LEU B 1 362 ? -17.342 26.040 0.669 1.000 40.642 1160 LEU B CA 1
ATOM 8003 C C . LEU B 1 362 ? -18.606 25.400 1.223 1.000 42.955 1160 LEU B C 1
ATOM 8004 O O . LEU B 1 362 ? -19.696 25.887 0.929 1.000 42.946 1160 LEU B O 1
ATOM 8009 N N . PRO B 1 363 ? -18.495 24.209 1.871 1.000 44.213 1161 PRO B N 1
ATOM 8010 C CA . PRO B 1 363 ? -19.632 23.552 2.500 1.000 45.538 1161 PRO B CA 1
ATOM 8011 C C . PRO B 1 363 ? -20.394 24.471 3.443 1.000 41.007 1161 PRO B C 1
ATOM 8012 O O . PRO B 1 363 ? -21.614 24.431 3.494 1.000 42.169 1161 PRO B O 1
ATOM 8016 N N . ALA B 1 364 ? -19.656 25.276 4.202 1.000 41.075 1162 ALA B N 1
ATOM 8017 C CA . ALA B 1 364 ? -20.265 26.361 4.964 1.000 42.307 1162 ALA B CA 1
ATOM 8018 C C . ALA B 1 364 ? -21.362 25.845 5.903 1.000 40.017 1162 ALA B C 1
ATOM 8019 O O . ALA B 1 364 ? -22.526 26.199 5.734 1.000 41.169 1162 ALA B O 1
ATOM 8021 N N . ARG B 1 365 ? -20.971 25.098 6.945 1.000 43.528 1163 ARG B N 1
ATOM 8022 C CA . ARG B 1 365 ? -21.900 24.412 7.832 1.000 45.435 1163 ARG B CA 1
ATOM 8023 C C . ARG B 1 365 ? -22.509 25.362 8.868 1.000 48.407 1163 ARG B C 1
ATOM 8024 O O . ARG B 1 365 ? -23.353 24.918 9.641 1.000 45.441 1163 ARG B O 1
ATOM 8032 N N . PHE B 1 366 ? -22.160 26.660 8.842 1.000 49.013 1164 PHE B N 1
ATOM 8033 C CA . PHE B 1 366 ? -22.998 27.698 9.445 1.000 46.687 1164 PHE B CA 1
ATOM 8034 C C . PHE B 1 366 ? -23.273 28.841 8.455 1.000 46.249 1164 PHE B C 1
ATOM 8035 O O . PHE B 1 366 ? -22.586 28.970 7.442 1.000 45.675 1164 PHE B O 1
ATOM 8043 N N . PRO B 1 367 ? -24.338 29.664 8.670 1.000 46.627 1165 PRO B N 1
ATOM 8044 C CA . PRO B 1 367 ? -24.740 30.720 7.728 1.000 46.995 1165 PRO B CA 1
ATOM 8045 C C . PRO B 1 367 ? -23.887 31.992 7.758 1.000 47.625 1165 PRO B C 1
ATOM 8046 O O . PRO B 1 367 ? -24.284 33.054 8.256 1.000 46.552 1165 PRO B O 1
ATOM 8050 N N . ASN B 1 368 ? -22.739 31.881 7.088 1.000 43.922 1166 ASN B N 1
ATOM 8051 C CA . ASN B 1 368 ? -21.636 32.793 7.253 1.000 40.067 1166 ASN B CA 1
ATOM 8052 C C . ASN B 1 368 ? -21.949 34.135 6.603 1.000 39.628 1166 ASN B C 1
ATOM 8053 O O . ASN B 1 368 ? -21.424 35.142 7.067 1.000 41.485 1166 ASN B O 1
ATOM 8058 N N . LEU B 1 369 ? -22.722 34.137 5.504 1.000 37.389 1167 LEU B N 1
ATOM 8059 C CA . LEU B 1 369 ? -23.027 35.387 4.831 1.000 40.882 1167 LEU B CA 1
ATOM 8060 C C . LEU B 1 369 ? -23.650 36.360 5.831 1.000 43.626 1167 LEU B C 1
ATOM 8061 O O . LEU B 1 369 ? -23.239 37.513 5.942 1.000 41.176 1167 LEU B O 1
ATOM 8066 N N . LEU B 1 370 ? -24.679 35.886 6.531 1.000 40.652 1168 LEU B N 1
ATOM 8067 C CA . LEU B 1 370 ? -25.380 36.723 7.485 1.000 42.092 1168 LEU B CA 1
ATOM 8068 C C . LEU B 1 370 ? -24.575 36.832 8.780 1.000 42.660 1168 LEU B C 1
ATOM 8069 O O . LEU B 1 370 ? -24.570 37.896 9.393 1.000 39.026 1168 LEU B O 1
ATOM 8074 N N . ALA B 1 371 ? -23.896 35.756 9.209 1.000 39.388 1169 ALA B N 1
ATOM 8075 C CA . ALA B 1 371 ? -23.139 35.822 10.456 1.000 39.027 1169 ALA B CA 1
ATOM 8076 C C . ALA B 1 371 ? -22.069 36.915 10.420 1.000 38.234 1169 ALA B C 1
ATOM 8077 O O . ALA B 1 371 ? -22.003 37.734 11.327 1.000 39.733 1169 ALA B O 1
ATOM 8079 N N . ASN B 1 372 ? -21.237 36.952 9.368 1.000 37.675 1170 ASN B N 1
ATOM 8080 C CA . ASN B 1 372 ? -20.109 37.868 9.316 1.000 35.119 1170 ASN B CA 1
ATOM 8081 C C . ASN B 1 372 ? -20.430 39.112 8.486 1.000 40.177 1170 ASN B C 1
ATOM 8082 O O . ASN B 1 372 ? -19.713 40.108 8.557 1.000 38.576 1170 ASN B O 1
ATOM 8087 N N . GLY B 1 373 ? -21.493 39.045 7.683 1.000 40.713 1171 GLY B N 1
ATOM 8088 C CA . GLY B 1 373 ? -21.837 40.134 6.782 1.000 41.762 1171 GLY B CA 1
ATOM 8089 C C . GLY B 1 373 ? -20.838 40.276 5.639 1.000 42.763 1171 GLY B C 1
ATOM 8090 O O . GLY B 1 373 ? -20.002 39.418 5.437 1.000 43.337 1171 GLY B O 1
ATOM 8091 N N . ALA B 1 374 ? -20.932 41.380 4.903 1.000 41.152 1172 ALA B N 1
ATOM 8092 C CA . ALA B 1 374 ? -20.106 41.613 3.730 1.000 44.186 1172 ALA B CA 1
ATOM 8093 C C . ALA B 1 374 ? -20.267 43.068 3.330 1.000 43.070 1172 ALA B C 1
ATOM 8094 O O . ALA B 1 374 ? -21.356 43.615 3.439 1.000 42.047 1172 ALA B O 1
ATOM 8096 N N . SER B 1 375 ? -19.174 43.686 2.898 1.000 40.709 1173 SER B N 1
ATOM 8097 C CA . SER B 1 375 ? -19.252 44.970 2.235 1.000 45.371 1173 SER B CA 1
ATOM 8098 C C . SER B 1 375 ? -18.379 44.937 0.992 1.000 45.425 1173 SER B C 1
ATOM 8099 O O . SER B 1 375 ? -17.273 44.419 1.030 1.000 47.144 1173 SER B O 1
ATOM 8102 N N . GLY B 1 376 ? -18.902 45.410 -0.135 1.000 41.396 1174 GLY B N 1
ATOM 8103 C CA . GLY B 1 376 ? -18.185 45.249 -1.389 1.000 41.342 1174 GLY B CA 1
ATOM 8104 C C . GLY B 1 376 ? -18.602 46.306 -2.401 1.000 39.783 1174 GLY B C 1
ATOM 8105 O O . GLY B 1 376 ? -19.802 46.530 -2.586 1.000 44.640 1174 GLY B O 1
ATOM 8106 N N . ILE B 1 377 ? -17.613 46.958 -3.014 1.000 41.894 1175 ILE B N 1
ATOM 8107 C CA . ILE B 1 377 ? -17.871 47.941 -4.061 1.000 40.687 1175 ILE B CA 1
ATOM 8108 C C . ILE B 1 377 ? -17.564 47.312 -5.417 1.000 40.291 1175 ILE B C 1
ATOM 8109 O O . ILE B 1 377 ? -16.405 47.022 -5.727 1.000 38.224 1175 ILE B O 1
ATOM 8114 N N . ALA B 1 378 ? -18.620 47.094 -6.212 1.000 36.243 1176 ALA B N 1
ATOM 8115 C CA . ALA B 1 378 ? -18.482 46.446 -7.504 1.000 36.331 1176 ALA B CA 1
ATOM 8116 C C . ALA B 1 378 ? -18.506 47.504 -8.606 1.000 39.471 1176 ALA B C 1
ATOM 8117 O O . ALA B 1 378 ? -17.894 48.559 -8.455 1.000 41.859 1176 ALA B O 1
ATOM 8119 N N . VAL B 1 379 ? -19.106 47.179 -9.753 1.000 42.307 1177 VAL B N 1
ATOM 8120 C CA . VAL B 1 379 ? -19.369 48.129 -10.819 1.000 39.507 1177 VAL B CA 1
ATOM 8121 C C . VAL B 1 379 ? -20.861 48.065 -11.129 1.000 42.245 1177 VAL B C 1
ATOM 8122 O O . VAL B 1 379 ? -21.399 46.978 -11.316 1.000 44.914 1177 VAL B O 1
ATOM 8126 N N . GLY B 1 380 ? -21.536 49.210 -11.178 1.000 43.149 1178 GLY B N 1
ATOM 8127 C CA . GLY B 1 380 ? -22.972 49.215 -11.403 1.000 45.906 1178 GLY B CA 1
ATOM 8128 C C . GLY B 1 380 ? -23.778 48.894 -10.138 1.000 46.593 1178 GLY B C 1
ATOM 8129 O O . GLY B 1 380 ? -25.008 49.018 -10.141 1.000 44.990 1178 GLY B O 1
ATOM 8130 N N . MET B 1 381 ? -23.084 48.506 -9.059 1.000 40.293 1179 MET B N 1
ATOM 8131 C CA . MET B 1 381 ? -23.745 48.078 -7.830 1.000 42.084 1179 MET B CA 1
ATOM 8132 C C . MET B 1 381 ? -22.688 47.845 -6.733 1.000 43.342 1179 MET B C 1
ATOM 8133 O O . MET B 1 381 ? -21.476 47.802 -7.004 1.000 41.984 1179 MET B O 1
ATOM 8138 N N . ALA B 1 382 ? -23.177 47.665 -5.502 1.000 38.782 1180 ALA B N 1
ATOM 8139 C CA . ALA B 1 382 ? -22.388 47.468 -4.296 1.000 38.151 1180 ALA B CA 1
ATOM 8140 C C . ALA B 1 382 ? -23.163 46.543 -3.364 1.000 41.617 1180 ALA B C 1
ATOM 8141 O O . ALA B 1 382 ? -24.285 46.159 -3.665 1.000 42.779 1180 ALA B O 1
ATOM 8143 N N . THR B 1 383 ? -22.564 46.173 -2.231 1.000 42.954 1181 THR B N 1
ATOM 8144 C CA . THR B 1 383 ? -23.253 45.342 -1.261 1.000 37.989 1181 THR B CA 1
ATOM 8145 C C . THR B 1 383 ? -22.863 45.820 0.124 1.000 39.391 1181 THR B C 1
ATOM 8146 O O . THR B 1 383 ? -21.753 46.300 0.331 1.000 36.709 1181 THR B O 1
ATOM 8150 N N . ASN B 1 384 ? -23.800 45.693 1.064 1.000 42.754 1182 ASN B N 1
ATOM 8151 C CA . ASN B 1 384 ? -23.537 46.075 2.436 1.000 39.482 1182 ASN B CA 1
ATOM 8152 C C . ASN B 1 384 ? -24.500 45.287 3.317 1.000 36.669 1182 ASN B C 1
ATOM 8153 O O . ASN B 1 384 ? -25.684 45.611 3.421 1.000 38.104 1182 ASN B O 1
ATOM 8158 N N . ILE B 1 385 ? -23.989 44.202 3.874 1.000 36.627 1183 ILE B N 1
ATOM 8159 C CA . ILE B 1 385 ? -24.776 43.262 4.649 1.000 41.090 1183 ILE B CA 1
ATOM 8160 C C . ILE B 1 385 ? -24.187 43.230 6.043 1.000 38.642 1183 ILE B C 1
ATOM 8161 O O . ILE B 1 385 ? -23.006 42.975 6.218 1.000 39.299 1183 ILE B O 1
ATOM 8166 N N . PRO B 1 386 ? -24.964 43.544 7.074 1.000 35.947 1184 PRO B N 1
ATOM 8167 C CA . PRO B 1 386 ? -24.408 43.573 8.408 1.000 37.459 1184 PRO B CA 1
ATOM 8168 C C . PRO B 1 386 ? -24.283 42.175 9.006 1.000 36.567 1184 PRO B C 1
ATOM 8169 O O . PRO B 1 386 ? -25.002 41.245 8.622 1.000 38.780 1184 PRO B O 1
ATOM 8173 N N . PRO B 1 387 ? -23.401 42.012 10.007 1.000 35.768 1185 PRO B N 1
ATOM 8174 C CA . PRO B 1 387 ? -23.277 40.762 10.743 1.000 39.836 1185 PRO B CA 1
ATOM 8175 C C . PRO B 1 387 ? -24.413 40.529 11.726 1.000 39.655 1185 PRO B C 1
ATOM 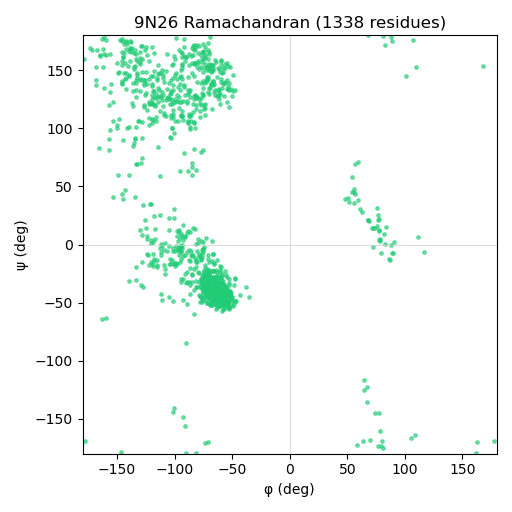8176 O O . PRO B 1 387 ? -25.107 41.477 12.080 1.000 35.611 1185 PRO B O 1
ATOM 8180 N N . HIS B 1 388 ? -24.585 39.251 12.092 1.000 37.112 1186 HIS B N 1
ATOM 8181 C CA . HIS B 1 388 ? -25.681 38.781 12.926 1.000 39.539 1186 HIS B CA 1
ATOM 8182 C C . HIS B 1 388 ? -25.179 37.813 14.002 1.000 41.097 1186 HIS B C 1
ATOM 8183 O O . HIS B 1 388 ? -24.075 37.271 13.950 1.000 41.738 1186 HIS B O 1
ATOM 8190 N N . ASN B 1 389 ? -26.035 37.596 14.987 1.000 35.444 1187 ASN B N 1
ATOM 8191 C CA . ASN B 1 389 ? -25.766 36.649 16.044 1.000 40.296 1187 ASN B CA 1
ATOM 8192 C C . ASN B 1 389 ? -25.984 35.244 15.503 1.000 41.088 1187 ASN B C 1
ATOM 8193 O O . ASN B 1 389 ? -27.025 34.952 14.903 1.000 34.832 1187 ASN B O 1
ATOM 8198 N N . LEU B 1 390 ? -25.012 34.372 15.727 1.000 37.577 1188 LEU B N 1
ATOM 8199 C CA . LEU B 1 390 ? -25.100 33.047 15.126 1.000 40.757 1188 LEU B CA 1
ATOM 8200 C C . LEU B 1 390 ? -26.202 32.185 15.762 1.000 39.765 1188 LEU B C 1
ATOM 8201 O O . LEU B 1 390 ? -26.775 31.353 15.069 1.000 39.486 1188 LEU B O 1
ATOM 8206 N N . THR B 1 391 ? -26.448 32.330 17.079 1.000 43.670 1189 THR B N 1
ATOM 8207 C CA . THR B 1 391 ? -27.516 31.595 17.755 1.000 43.328 1189 THR B CA 1
ATOM 8208 C C . THR B 1 391 ? -28.873 31.915 17.124 1.000 41.514 1189 THR B C 1
ATOM 8209 O O . THR B 1 391 ? -29.667 31.019 16.831 1.000 44.667 1189 THR B O 1
ATOM 8213 N N . GLU B 1 392 ? -29.140 33.211 16.967 1.000 45.945 1190 GLU B N 1
ATOM 8214 C CA . GLU B 1 392 ? -30.376 33.706 16.383 1.000 39.998 1190 GLU B CA 1
ATOM 8215 C C . GLU B 1 392 ? -30.509 33.196 14.947 1.000 38.392 1190 GLU B C 1
ATOM 8216 O O . GLU B 1 392 ? -31.583 32.740 14.529 1.000 38.570 1190 GLU B O 1
ATOM 8222 N N . LEU B 1 393 ? -29.428 33.340 14.173 1.000 35.961 1191 LEU B N 1
ATOM 8223 C CA . LEU B 1 393 ? -29.438 32.914 12.774 1.000 40.177 1191 LEU B CA 1
ATOM 8224 C C . LEU B 1 393 ? -29.791 31.431 12.678 1.000 42.032 1191 LEU B C 1
ATOM 8225 O O . LEU B 1 393 ? -30.639 31.070 11.865 1.000 41.260 1191 LEU B O 1
ATOM 8230 N N . ILE B 1 394 ? -29.126 30.577 13.488 1.000 40.646 1192 ILE B N 1
ATOM 8231 C CA . ILE B 1 394 ? -29.363 29.143 13.380 1.000 41.544 1192 ILE B CA 1
ATOM 8232 C C . ILE B 1 394 ? -30.785 28.841 13.848 1.000 40.714 1192 ILE B C 1
ATOM 8233 O O . ILE B 1 394 ? -31.433 27.967 13.290 1.000 40.796 1192 ILE B O 1
ATOM 8238 N N . ASN B 1 395 ? -31.278 29.572 14.850 1.000 42.369 1193 ASN B N 1
ATOM 8239 C CA . ASN B 1 395 ? -32.643 29.339 15.290 1.000 45.883 1193 ASN B CA 1
ATOM 8240 C C . ASN B 1 395 ? -33.578 29.711 14.144 1.000 41.596 1193 ASN B C 1
ATOM 8241 O O . ASN B 1 395 ? -34.514 28.982 13.877 1.000 42.062 1193 ASN B O 1
ATOM 8246 N N . GLY B 1 396 ? -33.253 30.786 13.422 1.000 41.433 1194 GLY B N 1
ATOM 8247 C CA . GLY B 1 396 ? -33.984 31.191 12.223 1.000 43.865 1194 GLY B CA 1
ATOM 8248 C C . GLY B 1 396 ? -34.037 30.098 11.153 1.000 44.337 1194 GLY B C 1
ATOM 8249 O O . GLY B 1 396 ? -35.103 29.835 10.582 1.000 43.216 1194 GLY B O 1
ATOM 8250 N N . VAL B 1 397 ? -32.889 29.442 10.907 1.000 42.301 1195 VAL B N 1
ATOM 8251 C CA . VAL B 1 397 ? -32.790 28.422 9.875 1.000 39.385 1195 VAL B CA 1
ATOM 8252 C C . VAL B 1 397 ? -33.632 27.217 10.310 1.000 42.887 1195 VAL B C 1
ATOM 8253 O O . VAL B 1 397 ? -34.389 26.685 9.504 1.000 39.012 1195 VAL B O 1
ATOM 8257 N N . LEU B 1 398 ? -33.542 26.839 11.594 1.000 42.196 1196 LEU B N 1
ATOM 8258 C CA . LEU B 1 398 ? -34.348 25.748 12.144 1.000 44.154 1196 LEU B CA 1
ATOM 8259 C C . LEU B 1 398 ? -35.855 26.011 11.992 1.000 44.805 1196 LEU B C 1
ATOM 8260 O O . LEU B 1 398 ? -36.603 25.113 11.592 1.000 44.718 1196 LEU B O 1
ATOM 8265 N N . SER B 1 399 ? -36.319 27.229 12.320 1.000 40.883 1197 SER B N 1
ATOM 8266 C CA . SER B 1 399 ? -37.725 27.598 12.141 1.000 42.835 1197 SER B CA 1
ATOM 8267 C C . SER B 1 399 ? -38.170 27.505 10.679 1.000 42.374 1197 SER B C 1
ATOM 8268 O O . SER B 1 399 ? -39.242 26.977 10.379 1.000 50.136 1197 SER B O 1
ATOM 8271 N N . LEU B 1 400 ? -37.364 28.037 9.761 1.000 39.152 1198 LEU B N 1
ATOM 8272 C CA . LEU B 1 400 ? -37.651 27.919 8.335 1.000 43.961 1198 LEU B CA 1
ATOM 8273 C C . LEU B 1 400 ? -37.714 26.453 7.886 1.000 42.746 1198 LEU B C 1
ATOM 8274 O O . LEU B 1 400 ? -38.499 26.109 6.985 1.000 42.343 1198 LEU B O 1
ATOM 8279 N N . SER B 1 401 ? -36.841 25.618 8.469 1.000 44.340 1199 SER B N 1
ATOM 8280 C CA . SER B 1 401 ? -36.708 24.223 8.063 1.000 42.445 1199 SER B CA 1
ATOM 8281 C C . SER B 1 401 ? -37.991 23.467 8.381 1.000 42.503 1199 SER B C 1
ATOM 8282 O O . SER B 1 401 ? -38.258 22.457 7.756 1.000 50.722 1199 SER B O 1
ATOM 8285 N N . LYS B 1 402 ? -38.711 23.926 9.407 1.000 45.934 1200 LYS B N 1
ATOM 8286 C CA . LYS B 1 402 ? -39.937 23.288 9.847 1.000 50.689 1200 LYS B CA 1
ATOM 8287 C C . LYS B 1 402 ? -41.130 24.010 9.223 1.000 53.817 1200 LYS B C 1
ATOM 8288 O O . LYS B 1 402 ? -42.248 23.566 9.424 1.000 48.151 1200 LYS B O 1
ATOM 8294 N N . ASN B 1 403 ? -40.912 25.120 8.495 1.000 53.025 1201 ASN B N 1
ATOM 8295 C CA . ASN B 1 403 ? -42.038 25.869 7.955 1.000 46.173 1201 ASN B CA 1
ATOM 8296 C C . ASN B 1 403 ? -41.608 26.701 6.758 1.000 46.090 1201 ASN B C 1
ATOM 8297 O O . ASN B 1 403 ? -41.262 27.870 6.917 1.000 48.294 1201 ASN B O 1
ATOM 8302 N N . PRO B 1 404 ? -41.696 26.136 5.529 1.000 45.940 1202 PRO B N 1
ATOM 8303 C CA . PRO B 1 404 ? -41.249 26.832 4.327 1.000 46.908 1202 PRO B CA 1
ATOM 8304 C C . PRO B 1 404 ? -41.969 28.147 4.044 1.000 45.568 1202 PRO B C 1
ATOM 8305 O O . PRO B 1 404 ? -41.439 29.003 3.334 1.000 43.100 1202 PRO B O 1
ATOM 8309 N N . ASP B 1 405 ? -43.167 28.286 4.614 1.000 49.444 1203 ASP B N 1
ATOM 8310 C CA . ASP B 1 405 ? -44.043 29.421 4.399 1.000 53.091 1203 ASP B CA 1
ATOM 8311 C C . ASP B 1 405 ? -43.904 30.475 5.507 1.000 53.729 1203 ASP B C 1
ATOM 8312 O O . ASP B 1 405 ? -44.721 31.392 5.603 1.000 45.864 1203 ASP B O 1
ATOM 8317 N N . ILE B 1 406 ? -42.874 30.364 6.349 1.000 50.642 1204 ILE B N 1
ATOM 8318 C CA . ILE B 1 406 ? -42.679 31.297 7.448 1.000 45.831 1204 ILE B CA 1
ATOM 8319 C C . ILE B 1 406 ? -42.546 32.715 6.906 1.000 43.088 1204 ILE B C 1
ATOM 8320 O O . ILE B 1 406 ? -42.034 32.913 5.815 1.000 42.342 1204 ILE B O 1
ATOM 8325 N N . SER B 1 407 ? -43.010 33.705 7.687 1.000 43.374 1205 SER B N 1
ATOM 8326 C CA . SER B 1 407 ? -42.970 35.099 7.277 1.000 40.788 1205 SER B CA 1
ATOM 8327 C C . SER B 1 407 ? -41.687 35.753 7.802 1.000 43.346 1205 SER B C 1
ATOM 8328 O O . SER B 1 407 ? -41.087 35.271 8.773 1.000 43.738 1205 SER B O 1
ATOM 8331 N N . ILE B 1 408 ? -41.319 36.898 7.201 1.000 39.576 1206 ILE B N 1
ATOM 8332 C CA . ILE B 1 408 ? -40.205 37.691 7.684 1.000 43.482 1206 ILE B CA 1
ATOM 8333 C C . ILE B 1 408 ? -40.440 38.077 9.147 1.000 45.800 1206 ILE B C 1
ATOM 8334 O O . ILE B 1 408 ? -39.518 38.027 9.960 1.000 48.900 1206 ILE B O 1
ATOM 8339 N N . ALA B 1 409 ? -41.692 38.421 9.498 1.000 44.322 1207 ALA B N 1
ATOM 8340 C CA . ALA B 1 409 ? -42.032 38.818 10.852 1.000 43.680 1207 ALA B CA 1
ATOM 8341 C C . ALA B 1 409 ? -41.807 37.666 11.820 1.000 43.624 1207 ALA B C 1
ATOM 8342 O O . ALA B 1 409 ? -41.308 37.893 12.908 1.000 43.545 1207 ALA B O 1
ATOM 8344 N N . GLU B 1 410 ? -42.173 36.432 11.439 1.000 45.790 1208 GLU B N 1
ATOM 8345 C CA . GLU B 1 410 ? -41.939 35.278 12.307 1.000 51.375 1208 GLU B CA 1
ATOM 8346 C C . GLU B 1 410 ? -40.436 34.989 12.429 1.000 41.659 1208 GLU B C 1
ATOM 8347 O O . GLU B 1 410 ? -39.953 34.690 13.510 1.000 44.167 1208 GLU B O 1
ATOM 8353 N N . LEU B 1 411 ? -39.675 35.130 11.346 1.000 46.957 1209 LEU B N 1
ATOM 8354 C CA . LEU B 1 411 ? -38.226 34.969 11.403 1.000 43.702 1209 LEU B CA 1
ATOM 8355 C C . LEU B 1 411 ? -37.610 35.985 12.368 1.000 44.095 1209 LEU B C 1
ATOM 8356 O O . LEU B 1 411 ? -36.670 35.665 13.090 1.000 45.607 1209 LEU B O 1
ATOM 8361 N N . MET B 1 412 ? -38.163 37.201 12.440 1.000 41.931 1210 MET B N 1
ATOM 8362 C CA . MET B 1 412 ? -37.616 38.215 13.334 1.000 42.287 1210 MET B CA 1
ATOM 8363 C C . MET B 1 412 ? -37.880 37.887 14.805 1.000 46.576 1210 MET B C 1
ATOM 8364 O O . MET B 1 412 ? -37.291 38.496 15.679 1.000 45.062 1210 MET B O 1
ATOM 8369 N N . GLU B 1 413 ? -38.696 36.865 15.088 1.000 48.676 1211 GLU B N 1
ATOM 8370 C CA . GLU B 1 413 ? -38.799 36.356 16.446 1.000 49.485 1211 GLU B CA 1
ATOM 8371 C C . GLU B 1 413 ? -37.512 35.620 16.827 1.000 46.704 1211 GLU B C 1
ATOM 8372 O O . GLU B 1 413 ? -37.183 35.540 17.994 1.000 46.090 1211 GLU B O 1
ATOM 8378 N N . ASP B 1 414 ? -36.784 35.058 15.860 1.000 46.154 1212 ASP B N 1
ATOM 8379 C CA . ASP B 1 414 ? -35.477 34.469 16.140 1.000 44.180 1212 ASP B CA 1
ATOM 8380 C C . ASP B 1 414 ? -34.375 35.494 15.904 1.000 42.165 1212 ASP B C 1
ATOM 8381 O O . ASP B 1 414 ? -33.507 35.658 16.731 1.000 46.856 1212 ASP B O 1
ATOM 8386 N N . ILE B 1 415 ? -34.426 36.179 14.766 1.000 43.773 1213 ILE B N 1
ATOM 8387 C CA . ILE B 1 415 ? -33.387 37.104 14.339 1.000 44.983 1213 ILE B CA 1
ATOM 8388 C C . ILE B 1 415 ? -33.873 38.532 14.617 1.000 47.302 1213 ILE B C 1
ATOM 8389 O O . ILE B 1 415 ? -34.606 39.108 13.820 1.000 45.497 1213 ILE B O 1
ATOM 8394 N N . GLU B 1 416 ? -33.397 39.119 15.716 1.000 46.756 1214 GLU B N 1
ATOM 8395 C CA . GLU B 1 416 ? -33.886 40.408 16.185 1.000 49.556 1214 GLU B CA 1
ATOM 8396 C C . GLU B 1 416 ? -33.401 41.542 15.293 1.000 44.097 1214 GLU B C 1
ATOM 8397 O O . GLU B 1 416 ? -34.104 42.519 15.090 1.000 44.539 1214 GLU B O 1
ATOM 8403 N N . GLY B 1 417 ? -32.184 41.397 14.774 1.000 41.801 1215 GLY B N 1
ATOM 8404 C CA . GLY B 1 417 ? -31.566 42.391 13.925 1.000 40.126 1215 GLY B CA 1
ATOM 8405 C C . GLY B 1 417 ? -30.066 42.124 13.876 1.000 40.053 1215 GLY B C 1
ATOM 8406 O O . GLY B 1 417 ? -29.594 41.083 14.337 1.000 37.993 1215 GLY B O 1
ATOM 8407 N N . PRO B 1 418 ? -29.279 43.048 13.308 1.000 36.796 1216 PRO B N 1
ATOM 8408 C CA . PRO B 1 418 ? -27.838 42.881 13.265 1.000 38.492 1216 PRO B CA 1
ATOM 8409 C C . PRO B 1 418 ? -27.261 42.773 14.664 1.000 39.617 1216 PRO B C 1
ATOM 8410 O O . PRO B 1 418 ? -27.895 43.204 15.619 1.000 42.970 1216 PRO B O 1
ATOM 8414 N N . ASP B 1 419 ? -26.066 42.185 14.734 1.000 40.401 1217 ASP B N 1
ATOM 8415 C CA . ASP B 1 419 ? -25.313 42.021 15.951 1.000 40.022 1217 ASP B CA 1
ATOM 8416 C C . ASP B 1 419 ? -23.850 42.255 15.604 1.000 42.918 1217 ASP B C 1
ATOM 8417 O O . ASP B 1 419 ? -23.168 41.353 15.118 1.000 40.865 1217 ASP B O 1
ATOM 8422 N N . PHE B 1 420 ? -23.364 43.454 15.899 1.000 38.809 1218 PHE B N 1
ATOM 8423 C CA . PHE B 1 420 ? -22.046 43.867 15.442 1.000 39.774 1218 PHE B CA 1
ATOM 8424 C C . PHE B 1 420 ? -20.966 43.378 16.408 1.000 38.106 1218 PHE B C 1
ATOM 8425 O O . PHE B 1 420 ? -21.176 43.300 17.623 1.000 41.554 1218 PHE B O 1
ATOM 8433 N N . PRO B 1 421 ? -19.744 43.048 15.933 1.000 38.004 1219 PRO B N 1
ATOM 8434 C CA . PRO B 1 421 ? -18.678 42.650 16.845 1.000 38.689 1219 PRO B CA 1
ATOM 8435 C C . PRO B 1 421 ? -18.322 43.717 17.881 1.000 39.733 1219 PRO B C 1
ATOM 8436 O O . PRO B 1 421 ? -17.888 43.357 18.961 1.000 42.768 1219 PRO B O 1
ATOM 8440 N N . THR B 1 422 ? -18.549 45.004 17.537 1.000 37.513 1220 THR B N 1
ATOM 8441 C CA . THR B 1 422 ? -18.255 46.165 18.360 1.000 39.757 1220 THR B CA 1
ATOM 8442 C C . THR B 1 422 ? -19.434 46.568 19.247 1.000 44.801 1220 THR B C 1
ATOM 8443 O O . THR B 1 422 ? -19.380 47.634 19.868 1.000 41.174 1220 THR B O 1
ATOM 8447 N N . ALA B 1 423 ? -20.500 45.745 19.279 1.000 44.159 1221 ALA B N 1
ATOM 8448 C CA . ALA B 1 423 ? -21.618 45.920 20.195 1.000 41.960 1221 ALA B CA 1
ATOM 8449 C C . ALA B 1 423 ? -22.388 47.196 19.849 1.000 38.225 1221 ALA B C 1
ATOM 8450 O O . ALA B 1 423 ? -22.838 47.355 18.720 1.000 38.733 1221 ALA B O 1
ATOM 8452 N N . GLY B 1 424 ? -22.522 48.127 20.803 1.000 41.355 1222 GLY B N 1
ATOM 8453 C CA . GLY B 1 424 ? -23.203 49.383 20.550 1.000 41.240 1222 GLY B CA 1
ATOM 8454 C C . GLY B 1 424 ? -24.727 49.218 20.614 1.000 43.206 1222 GLY B C 1
ATOM 8455 O O . GLY B 1 424 ? -25.228 48.196 21.092 1.000 37.947 1222 GLY B O 1
ATOM 8456 N N . LEU B 1 425 ? -25.439 50.262 20.164 1.000 39.951 1223 LEU B N 1
ATOM 8457 C CA . LEU B 1 425 ? -26.904 50.316 20.151 1.000 43.266 1223 LEU B CA 1
ATOM 8458 C C . LEU B 1 425 ? -27.420 50.476 18.721 1.000 41.670 1223 LEU B C 1
ATOM 8459 O O . LEU B 1 425 ? -26.816 51.151 17.906 1.000 40.642 1223 LEU B O 1
ATOM 8464 N N . ILE B 1 426 ? -28.570 49.859 18.437 1.000 42.127 1224 ILE B N 1
ATOM 8465 C CA . ILE B 1 426 ? -29.378 50.222 17.293 1.000 42.522 1224 ILE B CA 1
ATOM 8466 C C . ILE B 1 426 ? -30.645 50.928 17.793 1.000 44.403 1224 ILE B C 1
ATOM 8467 O O . ILE B 1 426 ? -31.257 50.499 18.774 1.000 44.021 1224 ILE B O 1
ATOM 8472 N N . LEU B 1 427 ? -31.045 51.988 17.079 1.000 42.449 1225 LEU B N 1
ATOM 8473 C CA . LEU B 1 427 ? -32.223 52.772 17.420 1.000 47.188 1225 LEU B CA 1
ATOM 8474 C C . LEU B 1 427 ? -33.413 52.317 16.606 1.000 41.902 1225 LEU B C 1
ATOM 8475 O O . LEU B 1 427 ? -33.503 52.654 15.439 1.000 46.044 1225 LEU B O 1
ATOM 8480 N N . GLY B 1 428 ? -34.339 51.610 17.258 1.000 49.176 1226 GLY B N 1
ATOM 8481 C CA . GLY B 1 428 ? -35.620 51.274 16.659 1.000 47.005 1226 GLY B CA 1
ATOM 8482 C C . GLY B 1 428 ? -35.497 50.038 15.780 1.000 49.716 1226 GLY B C 1
ATOM 8483 O O . GLY B 1 428 ? -34.396 49.562 15.512 1.000 47.871 1226 GLY B O 1
ATOM 8484 N N . LYS B 1 429 ? -36.652 49.559 15.327 1.000 49.072 1227 LYS B N 1
ATOM 8485 C CA . LYS B 1 429 ? -36.753 48.348 14.550 1.000 50.661 1227 LYS B CA 1
ATOM 8486 C C . LYS B 1 429 ? -37.160 48.632 13.112 1.000 44.932 1227 LYS B C 1
ATOM 8487 O O . LYS B 1 429 ? -37.186 47.720 12.301 1.000 49.495 1227 LYS B O 1
ATOM 8493 N N . SER B 1 430 ? -37.504 49.865 12.758 1.000 48.217 1228 SER B N 1
ATOM 8494 C CA . SER B 1 430 ? -38.177 50.053 11.477 1.000 47.817 1228 SER B CA 1
ATOM 8495 C C . SER B 1 430 ? -37.175 49.985 10.313 1.000 45.650 1228 SER B C 1
ATOM 8496 O O . SER B 1 430 ? -37.522 49.587 9.209 1.000 45.807 1228 SER B O 1
ATOM 8499 N N . GLY B 1 431 ? -35.913 50.367 10.545 1.000 44.170 1229 GLY B N 1
ATOM 8500 C CA . GLY B 1 431 ? -34.876 50.199 9.548 1.000 41.042 1229 GLY B CA 1
ATOM 8501 C C . GLY B 1 431 ? -34.560 48.712 9.329 1.000 38.320 1229 GLY B C 1
ATOM 8502 O O . GLY B 1 431 ? -34.409 48.245 8.201 1.000 44.180 1229 GLY B O 1
ATOM 8503 N N . ILE B 1 432 ? -34.446 47.975 10.424 1.000 39.522 1230 ILE B N 1
ATOM 8504 C CA . ILE B 1 432 ? -34.145 46.559 10.373 1.000 40.434 1230 ILE B CA 1
ATOM 8505 C C . ILE B 1 432 ? -35.251 45.836 9.601 1.000 44.734 1230 ILE B C 1
ATOM 8506 O O . ILE B 1 432 ? -35.001 44.988 8.749 1.000 41.573 1230 ILE B O 1
ATOM 8511 N N . ARG B 1 433 ? -36.493 46.184 9.918 1.000 44.477 1231 ARG B N 1
ATOM 8512 C CA . ARG B 1 433 ? -37.651 45.541 9.328 1.000 44.466 1231 ARG B CA 1
ATOM 8513 C C . ARG B 1 433 ? -37.643 45.749 7.813 1.000 42.660 1231 ARG B C 1
ATOM 8514 O O . ARG B 1 433 ? -37.852 44.802 7.044 1.000 40.818 1231 ARG B O 1
ATOM 8522 N N . ARG B 1 434 ? -37.429 46.999 7.388 1.000 42.042 1232 ARG B N 1
ATOM 8523 C CA . ARG B 1 434 ? -37.427 47.316 5.967 1.000 48.127 1232 ARG B CA 1
ATOM 8524 C C . ARG B 1 434 ? -36.300 46.568 5.251 1.000 45.607 1232 ARG B C 1
ATOM 8525 O O . ARG B 1 434 ? -36.535 46.001 4.184 1.000 45.068 1232 ARG B O 1
ATOM 8533 N N . ALA B 1 435 ? -35.084 46.585 5.835 1.000 40.367 1233 ALA B N 1
ATOM 8534 C CA . ALA B 1 435 ? -33.943 45.830 5.302 1.000 40.785 1233 ALA B CA 1
ATOM 8535 C C . ALA B 1 435 ? -34.260 44.325 5.186 1.000 38.554 1233 ALA B C 1
ATOM 8536 O O . ALA B 1 435 ? -33.986 43.694 4.166 1.000 39.623 1233 ALA B O 1
ATOM 8538 N N . TYR B 1 436 ? -34.880 43.723 6.204 1.000 38.883 1234 TYR B N 1
ATOM 8539 C CA . TYR B 1 436 ? -35.198 42.298 6.140 1.000 39.154 1234 TYR B CA 1
ATOM 8540 C C . TYR B 1 436 ? -36.304 42.013 5.122 1.000 42.550 1234 TYR B C 1
ATOM 8541 O O . TYR B 1 436 ? -36.288 40.954 4.488 1.000 39.474 1234 TYR B O 1
ATOM 8550 N N . GLU B 1 437 ? -37.215 42.969 4.900 1.000 43.563 1235 GLU B N 1
ATOM 8551 C CA . GLU B 1 437 ? -38.343 42.747 3.998 1.000 48.963 1235 GLU B CA 1
ATOM 8552 C C . GLU B 1 437 ? -37.924 42.950 2.541 1.000 42.731 1235 GLU B C 1
ATOM 8553 O O . GLU B 1 437 ? -38.390 42.222 1.685 1.000 42.214 1235 GLU B O 1
ATOM 8559 N N . THR B 1 438 ? -37.044 43.912 2.261 1.000 42.954 1236 THR B N 1
ATOM 8560 C CA . THR B 1 438 ? -36.762 44.372 0.908 1.000 41.165 1236 THR B CA 1
ATOM 8561 C C . THR B 1 438 ? -35.289 44.193 0.549 1.000 40.573 1236 THR B C 1
ATOM 8562 O O . THR B 1 438 ? -34.943 44.310 -0.614 1.000 44.579 1236 THR B O 1
ATOM 8566 N N . GLY B 1 439 ? -34.417 43.960 1.532 1.000 44.627 1237 GLY B N 1
ATOM 8567 C CA . GLY B 1 439 ? -32.980 43.921 1.292 1.000 40.122 1237 GLY B CA 1
ATOM 8568 C C . GLY B 1 439 ? -32.327 45.293 1.425 1.000 40.594 1237 GLY B C 1
ATOM 8569 O O . GLY B 1 439 ? -31.095 45.387 1.368 1.000 37.890 1237 GLY B O 1
ATOM 8570 N N . ARG B 1 440 ? -33.125 46.363 1.592 1.000 38.571 1238 ARG B N 1
ATOM 8571 C CA . ARG B 1 440 ? -32.561 47.700 1.771 1.000 41.190 1238 ARG B CA 1
ATOM 8572 C C . ARG B 1 440 ? -33.265 48.470 2.895 1.000 44.599 1238 ARG B C 1
ATOM 8573 O O . ARG B 1 440 ? -34.470 48.426 3.067 1.000 42.685 1238 ARG B O 1
ATOM 8581 N N . GLY B 1 441 ? -32.478 49.177 3.698 1.000 46.239 1239 GLY B N 1
ATOM 8582 C CA . GLY B 1 441 ? -33.022 49.919 4.818 1.000 47.902 1239 GLY B CA 1
ATOM 8583 C C . GLY B 1 441 ? -31.888 50.639 5.530 1.000 50.513 1239 GLY B C 1
ATOM 8584 O O . GLY B 1 441 ? -30.717 50.272 5.380 1.000 45.878 1239 GLY B O 1
ATOM 8585 N N . SER B 1 442 ? -32.243 51.669 6.292 1.000 45.268 1240 SER B N 1
ATOM 8586 C CA . SER B 1 442 ? -31.258 52.479 6.989 1.000 42.018 1240 SER B CA 1
ATOM 8587 C C . SER B 1 442 ? -31.316 52.138 8.476 1.000 40.205 1240 SER B C 1
ATOM 8588 O O . SER B 1 442 ? -32.387 52.194 9.060 1.000 45.404 1240 SER B O 1
ATOM 8591 N N . ILE B 1 443 ? -30.179 51.771 9.068 1.000 38.528 1241 ILE B N 1
ATOM 8592 C CA . ILE B 1 443 ? -30.133 51.363 10.463 1.000 44.720 1241 ILE B CA 1
ATOM 8593 C C . ILE B 1 443 ? -29.260 52.353 11.215 1.000 44.456 1241 ILE B C 1
ATOM 8594 O O . ILE B 1 443 ? -28.085 52.494 10.868 1.000 45.008 1241 ILE B O 1
ATOM 8599 N N . GLN B 1 444 ? -29.852 53.019 12.227 1.000 42.051 1242 GLN B N 1
ATOM 8600 C CA . GLN B 1 444 ? -29.147 54.045 12.981 1.000 46.842 1242 GLN B CA 1
ATOM 8601 C C . GLN B 1 444 ? -28.438 53.364 14.140 1.000 43.429 1242 GLN B C 1
ATOM 8602 O O . GLN B 1 444 ? -29.076 52.679 14.926 1.000 45.033 1242 GLN B O 1
ATOM 8608 N N . MET B 1 445 ? -27.120 53.544 14.217 1.000 42.850 1243 MET B N 1
ATOM 8609 C CA . MET B 1 445 ? -26.308 52.944 15.265 1.000 44.383 1243 MET B CA 1
ATOM 8610 C C . MET B 1 445 ? -25.819 54.028 16.219 1.000 42.837 1243 MET B C 1
ATOM 8611 O O . MET B 1 445 ? -25.453 55.125 15.785 1.000 42.141 1243 MET B O 1
ATOM 8616 N N . ARG B 1 446 ? -25.705 53.692 17.504 1.000 38.404 1244 ARG B N 1
ATOM 8617 C CA . ARG B 1 446 ? -25.101 54.606 18.451 1.000 41.023 1244 ARG B CA 1
ATOM 8618 C C . ARG B 1 446 ? -24.078 53.893 19.315 1.000 40.647 1244 ARG B C 1
ATOM 8619 O O . ARG B 1 446 ? -24.251 52.743 19.688 1.000 40.575 1244 ARG B O 1
ATOM 8627 N N . SER B 1 447 ? -23.055 54.649 19.690 1.000 38.302 1245 SER B N 1
ATOM 8628 C CA . SER B 1 447 ? -22.162 54.304 20.777 1.000 42.138 1245 SER B CA 1
ATOM 8629 C C . SER B 1 447 ? -22.941 53.986 22.039 1.000 41.237 1245 SER B C 1
ATOM 8630 O O . SER B 1 447 ? -24.042 54.493 22.228 1.000 39.558 1245 SER B O 1
ATOM 8633 N N . ARG B 1 448 ? -22.327 53.151 22.878 1.000 40.916 1246 ARG B N 1
ATOM 8634 C CA . ARG B 1 448 ? -22.709 53.028 24.268 1.000 42.641 1246 ARG B CA 1
ATOM 8635 C C . ARG B 1 448 ? -21.962 54.118 25.021 1.000 41.656 1246 ARG B C 1
ATOM 8636 O O . ARG B 1 448 ? -20.734 54.075 25.095 1.000 42.553 1246 ARG B O 1
ATOM 8644 N N . ALA B 1 449 ? -22.739 55.103 25.501 1.000 39.968 1247 ALA B N 1
ATOM 8645 C CA . ALA B 1 449 ? -22.254 56.254 26.250 1.000 44.324 1247 ALA B CA 1
ATOM 8646 C C . ALA B 1 449 ? -23.132 56.484 27.479 1.000 43.599 1247 ALA B C 1
ATOM 8647 O O . ALA B 1 449 ? -24.350 56.428 27.372 1.000 44.182 1247 ALA B O 1
ATOM 8649 N N . VAL B 1 450 ? -22.495 56.809 28.607 1.000 47.374 1248 VAL B N 1
ATOM 8650 C CA . VAL B 1 450 ? -23.185 57.129 29.853 1.000 42.854 1248 VAL B CA 1
ATOM 8651 C C . VAL B 1 450 ? -22.623 58.433 30.405 1.000 42.544 1248 VAL B C 1
ATOM 8652 O O . VAL B 1 450 ? -21.531 58.872 30.056 1.000 43.169 1248 VAL B O 1
ATOM 8656 N N . ILE B 1 451 ? -23.396 59.057 31.280 1.000 46.010 1249 ILE B N 1
ATOM 8657 C CA . ILE B 1 451 ? -22.954 60.263 31.956 1.000 46.835 1249 ILE B CA 1
ATOM 8658 C C . ILE B 1 451 ? -22.754 59.909 33.417 1.000 42.040 1249 ILE B C 1
ATOM 8659 O O . ILE B 1 451 ? -23.604 59.259 34.004 1.000 41.857 1249 ILE B O 1
ATOM 8664 N N . GLU B 1 452 ? -21.605 60.299 33.958 1.000 48.161 1250 GLU B N 1
ATOM 8665 C CA . GLU B 1 452 ? -21.230 59.943 35.311 1.000 49.134 1250 GLU B CA 1
ATOM 8666 C C . GLU B 1 452 ? -20.485 61.105 35.955 1.000 45.756 1250 GLU B C 1
ATOM 8667 O O . GLU B 1 452 ? -19.856 61.917 35.286 1.000 48.520 1250 GLU B O 1
ATOM 8673 N N . GLU B 1 453 ? -20.528 61.124 37.281 1.000 49.870 1251 GLU B N 1
ATOM 8674 C CA . GLU B 1 453 ? -19.852 62.141 38.064 1.000 54.696 1251 GLU B CA 1
ATOM 8675 C C . GLU B 1 453 ? -18.359 61.846 38.074 1.000 53.697 1251 GLU B C 1
ATOM 8676 O O . GLU B 1 453 ? -17.945 60.687 37.967 1.000 51.046 1251 GLU B O 1
ATOM 8682 N N . ARG B 1 454 ? -17.558 62.915 38.143 1.000 51.123 1252 ARG B N 1
ATOM 8683 C CA . ARG B 1 454 ? -16.118 62.755 38.297 1.000 50.785 1252 ARG B CA 1
ATOM 8684 C C . ARG B 1 454 ? -15.613 63.507 39.530 1.000 52.225 1252 ARG B C 1
ATOM 8685 O O . ARG B 1 454 ? -14.418 63.482 39.789 1.000 60.090 1252 ARG B O 1
ATOM 8693 N N . GLY B 1 455 ? -16.507 64.107 40.331 1.000 54.605 1253 GLY B N 1
ATOM 8694 C CA . GLY B 1 455 ? -16.067 64.764 41.556 1.000 65.027 1253 GLY B CA 1
ATOM 8695 C C . GLY B 1 455 ? -16.172 66.289 41.484 1.000 65.417 1253 GLY B C 1
ATOM 8696 O O . GLY B 1 455 ? -16.124 66.880 40.409 1.000 68.790 1253 GLY B O 1
ATOM 8697 N N . GLY B 1 456 ? -16.337 66.915 42.653 1.000 62.482 1254 GLY B N 1
ATOM 8698 C CA . GLY B 1 456 ? -16.493 68.355 42.759 1.000 56.821 1254 GLY B CA 1
ATOM 8699 C C . GLY B 1 456 ? -17.748 68.847 42.044 1.000 60.987 1254 GLY B C 1
ATOM 8700 O O . GLY B 1 456 ? -17.777 69.979 41.573 1.000 64.725 1254 GLY B O 1
ATOM 8701 N N . GLY B 1 457 ? -18.771 67.988 41.952 1.000 59.163 1255 GLY B N 1
ATOM 8702 C CA . GLY B 1 457 ? -19.999 68.311 41.241 1.000 60.917 1255 GLY B CA 1
ATOM 8703 C C . GLY B 1 457 ? -19.816 68.430 39.724 1.000 60.229 1255 GLY B C 1
ATOM 8704 O O . GLY B 1 457 ? -20.650 69.044 39.063 1.000 58.104 1255 GLY B O 1
ATOM 8705 N N . ARG B 1 458 ? -18.742 67.836 39.182 1.000 57.858 1256 ARG B N 1
ATOM 8706 C CA . ARG B 1 458 ? -18.482 67.818 37.748 1.000 57.839 1256 ARG B CA 1
ATOM 8707 C C . ARG B 1 458 ? -18.890 66.465 37.155 1.000 60.428 1256 ARG B C 1
ATOM 8708 O O . ARG B 1 458 ? -19.048 65.485 37.888 1.000 52.132 1256 ARG B O 1
ATOM 8716 N N . GLN B 1 459 ? -19.063 66.423 35.826 1.000 54.874 1257 GLN B N 1
ATOM 8717 C CA . GLN B 1 459 ? -19.415 65.200 35.122 1.000 49.500 1257 GLN B CA 1
ATOM 8718 C C . GLN B 1 459 ? -18.471 64.952 33.953 1.000 54.465 1257 GLN B C 1
ATOM 8719 O O . GLN B 1 459 ? -17.650 65.809 33.570 1.000 47.722 1257 GLN B O 1
ATOM 8725 N N . ARG B 1 460 ? -18.636 63.742 33.410 1.000 48.166 1258 ARG B N 1
ATOM 8726 C CA . ARG B 1 460 ? -18.026 63.328 32.161 1.000 51.435 1258 ARG B CA 1
ATOM 8727 C C . ARG B 1 460 ? -18.975 62.396 31.416 1.000 49.636 1258 ARG B C 1
ATOM 8728 O O . ARG B 1 460 ? -19.883 61.825 32.010 1.000 48.551 1258 ARG B O 1
ATOM 8736 N N . ILE B 1 461 ? -18.721 62.263 30.111 1.000 45.950 1259 ILE B N 1
ATOM 8737 C CA . ILE B 1 461 ? -19.366 61.292 29.253 1.000 44.397 1259 ILE B CA 1
ATOM 8738 C C . ILE B 1 461 ? -18.337 60.196 29.052 1.000 43.430 1259 ILE B C 1
ATOM 8739 O O . ILE B 1 461 ? -17.165 60.483 28.794 1.000 41.590 1259 ILE B O 1
ATOM 8744 N N . VAL B 1 462 ? -18.762 58.948 29.229 1.000 42.628 1260 VAL B N 1
ATOM 8745 C CA . VAL B 1 462 ? -17.861 57.825 29.048 1.000 42.627 1260 VAL B CA 1
ATOM 8746 C C . VAL B 1 462 ? -18.404 56.910 27.952 1.000 41.733 1260 VAL B C 1
ATOM 8747 O O . VAL B 1 462 ? -19.511 56.420 28.074 1.000 44.794 1260 VAL B O 1
ATOM 8751 N N . VAL B 1 463 ? -17.624 56.702 26.880 1.000 41.550 1261 VAL B N 1
ATOM 8752 C CA . VAL B 1 463 ? -18.022 55.868 25.759 1.000 40.412 1261 VAL B CA 1
ATOM 8753 C C . VAL B 1 463 ? -17.255 54.545 25.854 1.000 39.412 1261 VAL B C 1
ATOM 8754 O O . VAL B 1 463 ? -16.029 54.560 25.907 1.000 39.636 1261 VAL B O 1
ATOM 8758 N N . THR B 1 464 ? -17.967 53.405 25.855 1.000 40.827 1262 THR B N 1
ATOM 8759 C CA . THR B 1 464 ? -17.327 52.106 26.021 1.000 41.821 1262 THR B CA 1
ATOM 8760 C C . THR B 1 464 ? -17.560 51.219 24.805 1.000 44.423 1262 THR B C 1
ATOM 8761 O O . THR B 1 464 ? -17.007 50.148 24.756 1.000 43.764 1262 THR B O 1
ATOM 8765 N N . GLU B 1 465 ? -18.398 51.616 23.851 1.000 39.935 1263 GLU B N 1
ATOM 8766 C CA . GLU B 1 465 ? -18.580 50.853 22.630 1.000 38.737 1263 GLU B CA 1
ATOM 8767 C C . GLU B 1 465 ? -18.828 51.864 21.519 1.000 44.984 1263 GLU B C 1
ATOM 8768 O O . GLU B 1 465 ? -19.499 52.872 21.737 1.000 39.703 1263 GLU B O 1
ATOM 8774 N N . ILE B 1 466 ? -18.266 51.628 20.340 1.000 42.393 1264 ILE B N 1
ATOM 8775 C CA . ILE B 1 466 ? -18.476 52.566 19.244 1.000 46.590 1264 ILE B CA 1
ATOM 8776 C C . ILE B 1 466 ? -19.189 51.832 18.110 1.000 43.814 1264 ILE B C 1
ATOM 8777 O O . ILE B 1 466 ? -19.261 50.607 18.139 1.000 42.143 1264 ILE B O 1
ATOM 8782 N N . PRO B 1 467 ? -19.774 52.535 17.109 1.000 42.400 1265 PRO B N 1
ATOM 8783 C CA . PRO B 1 467 ? -20.440 51.875 15.994 1.000 41.232 1265 PRO B CA 1
ATOM 8784 C C . PRO B 1 467 ? -19.463 51.107 15.109 1.000 43.893 1265 PRO B C 1
ATOM 8785 O O . PRO B 1 467 ? -18.261 51.385 15.081 1.000 43.138 1265 PRO B O 1
ATOM 8789 N N . PHE B 1 468 ? -20.014 50.074 14.486 1.000 42.570 1266 PHE B N 1
ATOM 8790 C CA . PHE B 1 468 ? -19.335 49.212 13.537 1.000 43.251 1266 PHE B CA 1
ATOM 8791 C C . PHE B 1 468 ? -18.719 50.063 12.442 1.000 41.554 1266 PHE B C 1
ATOM 8792 O O . PHE B 1 468 ? -19.379 50.972 11.942 1.000 38.502 1266 PHE B O 1
ATOM 8800 N N . GLN B 1 469 ? -17.458 49.735 12.138 1.000 41.091 1267 GLN B N 1
ATOM 8801 C CA . GLN B 1 469 ? -16.648 50.294 11.066 1.000 45.286 1267 GLN B CA 1
ATOM 8802 C C . GLN B 1 469 ? -16.246 51.752 11.287 1.000 46.511 1267 GLN B C 1
ATOM 8803 O O . GLN B 1 469 ? -15.862 52.415 10.333 1.000 53.382 1267 GLN B O 1
ATOM 8809 N N . VAL B 1 470 ? -16.279 52.235 12.530 1.000 46.728 1268 VAL B N 1
ATOM 8810 C CA . VAL B 1 470 ? -15.879 53.603 12.829 1.000 43.848 1268 VAL B CA 1
ATOM 8811 C C . VAL B 1 470 ? -14.480 53.557 13.406 1.000 44.960 1268 VAL B C 1
ATOM 8812 O O . VAL B 1 470 ? -14.184 52.725 14.257 1.000 45.892 1268 VAL B O 1
ATOM 8816 N N . ASN B 1 471 ? -13.620 54.436 12.901 1.000 42.121 1269 ASN B N 1
ATOM 8817 C CA . ASN B 1 471 ? -12.256 54.517 13.374 1.000 43.214 1269 ASN B CA 1
ATOM 8818 C C . ASN B 1 471 ? -12.261 55.338 14.661 1.000 47.736 1269 ASN B C 1
ATOM 8819 O O . ASN B 1 471 ? -12.621 56.507 14.631 1.000 46.139 1269 ASN B O 1
ATOM 8824 N N . LYS B 1 472 ? -11.872 54.718 15.777 1.000 40.996 1270 LYS B N 1
ATOM 8825 C CA . LYS B 1 472 ? -11.996 55.343 17.084 1.000 42.327 1270 LYS B CA 1
ATOM 8826 C C . LYS B 1 472 ? -11.137 56.608 17.159 1.000 42.798 1270 LYS B C 1
ATOM 8827 O O . LYS B 1 472 ? -11.603 57.642 17.626 1.000 42.802 1270 LYS B O 1
ATOM 8833 N N . ALA B 1 473 ? -9.885 56.535 16.701 1.000 40.072 1271 ALA B N 1
ATOM 8834 C CA . ALA B 1 473 ? -8.976 57.671 16.746 1.000 44.057 1271 ALA B CA 1
ATOM 8835 C C . ALA B 1 473 ? -9.478 58.791 15.842 1.000 43.343 1271 ALA B C 1
ATOM 8836 O O . ALA B 1 473 ? -9.355 59.954 16.191 1.000 49.883 1271 ALA B O 1
ATOM 8838 N N . ARG B 1 474 ? -10.092 58.441 14.710 1.000 48.030 1272 ARG B N 1
ATOM 8839 C CA . ARG B 1 474 ? -10.647 59.436 13.802 1.000 49.504 1272 ARG B CA 1
ATOM 8840 C C . ARG B 1 474 ? -11.784 60.166 14.500 1.000 48.196 1272 ARG B C 1
ATOM 8841 O O . ARG B 1 474 ? -11.942 61.375 14.377 1.000 46.747 1272 ARG B O 1
ATOM 8849 N N . MET B 1 475 ? -12.610 59.405 15.216 1.000 44.543 1273 MET B N 1
ATOM 8850 C CA . MET B 1 475 ? -13.778 59.973 15.854 1.000 47.243 1273 MET B CA 1
ATOM 8851 C C . MET B 1 475 ? -13.350 60.975 16.923 1.000 45.169 1273 MET B C 1
ATOM 8852 O O . MET B 1 475 ? -13.983 62.014 17.096 1.000 46.172 1273 MET B O 1
ATOM 8857 N N . ILE B 1 476 ? -12.301 60.633 17.665 1.000 43.660 1274 ILE B N 1
ATOM 8858 C CA . ILE B 1 476 ? -11.772 61.492 18.717 1.000 48.002 1274 ILE B CA 1
ATOM 8859 C C . ILE B 1 476 ? -11.172 62.768 18.120 1.000 48.428 1274 ILE B C 1
ATOM 8860 O O . ILE B 1 476 ? -11.355 63.846 18.669 1.000 47.180 1274 ILE B O 1
ATOM 8865 N N . GLU B 1 477 ? -10.457 62.654 17.001 1.000 51.182 1275 GLU B N 1
ATOM 8866 C CA . GLU B 1 477 ? -9.864 63.826 16.373 1.000 49.824 1275 GLU B CA 1
ATOM 8867 C C . GLU B 1 477 ? -10.983 64.762 15.897 1.000 53.811 1275 GLU B C 1
ATOM 8868 O O . GLU B 1 477 ? -10.875 65.975 16.031 1.000 55.338 1275 GLU B O 1
ATOM 8874 N N . LYS B 1 478 ? -12.064 64.190 15.360 1.000 47.759 1276 LYS B N 1
ATOM 8875 C CA . LYS B 1 478 ? -13.232 64.957 14.964 1.000 56.813 1276 LYS B CA 1
ATOM 8876 C C . LYS B 1 478 ? -13.799 65.751 16.149 1.000 62.574 1276 LYS B C 1
ATOM 8877 O O . LYS B 1 478 ? -14.181 66.913 16.000 1.000 57.445 1276 LYS B O 1
ATOM 8883 N N . ILE B 1 479 ? -13.847 65.148 17.346 1.000 55.434 1277 ILE B N 1
ATOM 8884 C CA . ILE B 1 479 ? -14.339 65.872 18.511 1.000 50.384 1277 ILE B CA 1
ATOM 8885 C C . ILE B 1 479 ? -13.334 66.974 18.861 1.000 49.137 1277 ILE B C 1
ATOM 8886 O O . ILE B 1 479 ? -13.733 68.097 19.157 1.000 53.188 1277 ILE B O 1
ATOM 8891 N N . ALA B 1 480 ? -12.038 66.653 18.846 1.000 46.193 1278 ALA B N 1
ATOM 8892 C CA . ALA B 1 480 ? -11.014 67.630 19.180 1.000 52.831 1278 ALA B CA 1
ATOM 8893 C C . ALA B 1 480 ? -11.122 68.837 18.246 1.000 61.123 1278 ALA B C 1
ATOM 8894 O O . ALA B 1 480 ? -10.923 69.971 18.668 1.000 59.222 1278 ALA B O 1
ATOM 8896 N N . GLU B 1 481 ? -11.480 68.570 16.989 1.000 62.682 1279 GLU B N 1
ATOM 8897 C CA . GLU B 1 481 ? -11.623 69.581 15.956 1.000 63.400 1279 GLU B CA 1
ATOM 8898 C C . GLU B 1 481 ? -12.828 70.462 16.271 1.000 61.507 1279 GLU B C 1
ATOM 8899 O O . GLU B 1 481 ? -12.698 71.683 16.319 1.000 62.418 1279 GLU B O 1
ATOM 8905 N N . LEU B 1 482 ? -13.986 69.843 16.520 1.000 55.854 1280 LEU B N 1
ATOM 8906 C CA . LEU B 1 482 ? -15.186 70.576 16.892 1.000 57.314 1280 LEU B CA 1
ATOM 8907 C C . LEU B 1 482 ? -14.927 71.506 18.083 1.000 63.589 1280 LEU B C 1
ATOM 8908 O O . LEU B 1 482 ? -15.467 72.608 18.124 1.000 60.651 1280 LEU B O 1
ATOM 8913 N N . VAL B 1 483 ? -14.151 71.041 19.072 1.000 55.063 1281 VAL B N 1
ATOM 8914 C CA . VAL B 1 483 ? -13.885 71.815 20.272 1.000 58.960 1281 VAL B CA 1
ATOM 8915 C C . VAL B 1 483 ? -12.961 72.987 19.941 1.000 60.034 1281 VAL B C 1
ATOM 8916 O O . VAL B 1 483 ? -13.127 74.066 20.492 1.000 62.392 1281 VAL B O 1
ATOM 8920 N N . ARG B 1 484 ? -11.982 72.761 19.061 1.000 61.371 1282 ARG B N 1
ATOM 8921 C CA . ARG B 1 484 ? -11.043 73.802 18.669 1.000 67.905 1282 ARG B CA 1
ATOM 8922 C C . ARG B 1 484 ? -11.732 74.861 17.797 1.000 67.552 1282 ARG B C 1
ATOM 8923 O O . ARG B 1 484 ? -11.491 76.048 17.986 1.000 79.416 1282 ARG B O 1
ATOM 8931 N N . ASP B 1 485 ? -12.594 74.448 16.854 1.000 72.761 1283 ASP B N 1
ATOM 8932 C CA . ASP B 1 485 ? -13.329 75.377 15.998 1.000 78.229 1283 ASP B CA 1
ATOM 8933 C C . ASP B 1 485 ? -14.503 75.998 16.761 1.000 76.119 1283 ASP B C 1
ATOM 8934 O O . ASP B 1 485 ? -15.296 76.739 16.182 1.000 79.475 1283 ASP B O 1
ATOM 8939 N N . LYS B 1 486 ? -14.622 75.662 18.053 1.000 77.986 1284 LYS B N 1
ATOM 8940 C CA . LYS B 1 486 ? -15.655 76.168 18.946 1.000 71.713 1284 LYS B CA 1
ATOM 8941 C C . LYS B 1 486 ? -17.054 75.892 18.385 1.000 60.666 1284 LYS B C 1
ATOM 8942 O O . LYS B 1 486 ? -17.971 76.674 18.605 1.000 70.392 1284 LYS B O 1
ATOM 8947 N N . LYS B 1 487 ? -17.233 74.743 17.714 1.000 69.553 1285 LYS B N 1
ATOM 8948 C CA . LYS B 1 487 ? -18.522 74.341 17.158 1.000 64.902 1285 LYS B CA 1
ATOM 8949 C C . LYS B 1 487 ? -19.273 73.419 18.113 1.000 67.001 1285 LYS B C 1
ATOM 8950 O O . LYS B 1 487 ? -20.391 73.012 17.825 1.000 63.535 1285 LYS B O 1
ATOM 8956 N N . ILE B 1 488 ? -18.663 73.095 19.256 1.000 65.280 1286 ILE B N 1
ATOM 8957 C CA . ILE B 1 488 ? -19.373 72.403 20.311 1.000 62.500 1286 ILE B CA 1
ATOM 8958 C C . ILE B 1 488 ? -19.004 73.067 21.629 1.000 62.235 1286 ILE B C 1
ATOM 8959 O O . ILE B 1 488 ? -17.828 73.302 21.905 1.000 63.143 1286 ILE B O 1
ATOM 8964 N N . ASP B 1 489 ? -20.027 73.374 22.430 1.000 64.710 1287 ASP B N 1
ATOM 8965 C CA . ASP B 1 489 ? -19.809 73.970 23.737 1.000 72.548 1287 ASP B CA 1
ATOM 8966 C C . ASP B 1 489 ? -19.801 72.886 24.820 1.000 72.068 1287 ASP B C 1
ATOM 8967 O O . ASP B 1 489 ? -20.547 71.911 24.725 1.000 67.345 1287 ASP B O 1
ATOM 8972 N N . GLY B 1 490 ? -18.953 73.067 25.842 1.000 61.466 1288 GLY B N 1
ATOM 8973 C CA . GLY B 1 490 ? -19.138 72.395 27.118 1.000 61.974 1288 GLY B CA 1
ATOM 8974 C C . GLY B 1 490 ? -18.010 71.427 27.483 1.000 55.685 1288 GLY B C 1
ATOM 8975 O O . GLY B 1 490 ? -17.987 70.901 28.596 1.000 56.947 1288 GLY B O 1
ATOM 8976 N N . ILE B 1 491 ? -17.067 71.191 26.570 1.000 55.734 1289 ILE B N 1
ATOM 8977 C CA . ILE B 1 491 ? -16.107 70.114 26.740 1.000 53.825 1289 ILE B CA 1
ATOM 8978 C C . ILE B 1 491 ? -14.771 70.674 27.220 1.000 56.135 1289 ILE B C 1
ATOM 8979 O O . ILE B 1 491 ? -14.146 71.455 26.518 1.000 63.494 1289 ILE B O 1
ATOM 8984 N N . THR B 1 492 ? -14.296 70.186 28.374 1.000 58.156 1290 THR B N 1
ATOM 8985 C CA . THR B 1 492 ? -13.071 70.683 28.981 1.000 60.171 1290 THR B CA 1
ATOM 8986 C C . THR B 1 492 ? -11.899 69.722 28.777 1.000 61.823 1290 THR B C 1
ATOM 8987 O O . THR B 1 492 ? -10.760 70.116 28.977 1.000 60.905 1290 THR B O 1
ATOM 8991 N N . ASP B 1 493 ? -12.144 68.456 28.412 1.000 63.523 1291 ASP B N 1
ATOM 8992 C CA . ASP B 1 493 ? -11.037 67.540 28.154 1.000 57.157 1291 ASP B CA 1
ATOM 8993 C C . ASP B 1 493 ? -11.531 66.298 27.402 1.000 52.894 1291 ASP B C 1
ATOM 8994 O O . ASP B 1 493 ? -12.716 66.004 27.361 1.000 53.385 1291 ASP B O 1
ATOM 8999 N N . LEU B 1 494 ? -10.606 65.572 26.789 1.000 48.047 1292 LEU B N 1
ATOM 9000 C CA . LEU B 1 494 ? -10.952 64.474 25.907 1.000 54.894 1292 LEU B CA 1
ATOM 9001 C C . LEU B 1 494 ? -9.788 63.493 25.911 1.000 54.720 1292 LEU B C 1
ATOM 9002 O O . LEU B 1 494 ? -8.669 63.888 25.651 1.000 53.014 1292 LEU B O 1
ATOM 9007 N N . ARG B 1 495 ? -10.038 62.236 26.276 1.000 50.622 1293 ARG B N 1
ATOM 9008 C CA . ARG B 1 495 ? -8.960 61.280 26.466 1.000 51.295 1293 ARG B CA 1
ATOM 9009 C C . ARG B 1 495 ? -9.422 59.889 26.034 1.000 49.812 1293 ARG B C 1
ATOM 9010 O O . ARG B 1 495 ? -10.523 59.454 26.361 1.000 54.285 1293 ARG B O 1
ATOM 9018 N N . ASP B 1 496 ? -8.537 59.170 25.351 1.000 49.738 1294 ASP B N 1
ATOM 9019 C CA . ASP B 1 496 ? -8.751 57.768 25.094 1.000 49.718 1294 ASP B CA 1
ATOM 9020 C C . ASP B 1 496 ? -8.069 56.984 26.195 1.000 50.935 1294 ASP B C 1
ATOM 9021 O O . ASP B 1 496 ? -6.852 56.958 26.260 1.000 50.058 1294 ASP B O 1
ATOM 9026 N N . GLU B 1 497 ? -8.858 56.352 27.067 1.000 50.610 1295 GLU B N 1
ATOM 9027 C CA . GLU B 1 497 ? -8.297 55.555 28.146 1.000 44.281 1295 GLU B CA 1
ATOM 9028 C C . GLU B 1 497 ? -8.458 54.079 27.815 1.000 45.160 1295 GLU B C 1
ATOM 9029 O O . GLU B 1 497 ? -8.507 53.257 28.723 1.000 49.746 1295 GLU B O 1
ATOM 9035 N N . THR B 1 498 ? -8.596 53.753 26.520 1.000 43.905 1296 THR B N 1
ATOM 9036 C CA . THR B 1 498 ? -8.713 52.372 26.086 1.000 42.138 1296 THR B CA 1
ATOM 9037 C C . THR B 1 498 ? -7.456 51.626 26.520 1.000 45.551 1296 THR B C 1
ATOM 9038 O O . THR B 1 498 ? -6.368 52.193 26.519 1.000 45.928 1296 THR B O 1
ATOM 9042 N N . SER B 1 499 ? -7.625 50.371 26.925 1.000 47.459 1297 SER B N 1
ATOM 9043 C CA . SER B 1 499 ? -6.487 49.496 27.162 1.000 54.926 1297 SER B CA 1
ATOM 9044 C C . SER B 1 499 ? -6.966 48.063 27.031 1.000 46.688 1297 SER B C 1
ATOM 9045 O O . SER B 1 499 ? -8.162 47.816 27.011 1.000 44.576 1297 SER B O 1
ATOM 9048 N N . LEU B 1 500 ? -6.027 47.132 26.884 1.000 54.997 1298 LEU B N 1
ATOM 9049 C CA . LEU B 1 500 ? -6.358 45.714 26.844 1.000 61.679 1298 LEU B CA 1
ATOM 9050 C C . LEU B 1 500 ? -7.087 45.305 28.116 1.000 60.276 1298 LEU B C 1
ATOM 9051 O O . LEU B 1 500 ? -8.006 44.497 28.060 1.000 68.426 1298 LEU B O 1
ATOM 9056 N N . ARG B 1 501 ? -6.639 45.836 29.257 1.000 61.185 1299 ARG B N 1
ATOM 9057 C CA . ARG B 1 501 ? -7.162 45.419 30.547 1.000 71.125 1299 ARG B CA 1
ATOM 9058 C C . ARG B 1 501 ? -8.537 46.046 30.799 1.000 71.969 1299 ARG B C 1
ATOM 9059 O O . ARG B 1 501 ? -9.385 45.391 31.384 1.000 75.464 1299 ARG B O 1
ATOM 9067 N N . THR B 1 502 ? -8.787 47.284 30.347 1.000 72.146 1300 THR B N 1
ATOM 9068 C CA . THR B 1 502 ? -10.056 47.938 30.646 1.000 67.932 1300 THR B CA 1
ATOM 9069 C C . THR B 1 502 ? -11.033 47.840 29.474 1.000 55.187 1300 THR B C 1
ATOM 9070 O O . THR B 1 502 ? -12.217 48.047 29.665 1.000 55.638 1300 THR B O 1
ATOM 9074 N N . GLY B 1 503 ? -10.576 47.558 28.249 1.000 50.160 1301 GLY B N 1
ATOM 9075 C CA . GLY B 1 503 ? -11.454 47.690 27.086 1.000 47.352 1301 GLY B CA 1
ATOM 9076 C C . GLY B 1 503 ? -11.571 49.145 26.593 1.000 47.679 1301 GLY B C 1
ATOM 9077 O O . GLY B 1 503 ? -10.906 50.050 27.093 1.000 44.615 1301 GLY B O 1
ATOM 9078 N N . VAL B 1 504 ? -12.431 49.362 25.591 1.000 44.843 1302 VAL B N 1
ATOM 9079 C CA . VAL B 1 504 ? -12.638 50.673 25.009 1.000 45.409 1302 VAL B CA 1
ATOM 9080 C C . VAL B 1 504 ? -13.151 51.621 26.091 1.000 45.314 1302 VAL B C 1
ATOM 9081 O O . VAL B 1 504 ? -14.084 51.284 26.817 1.000 44.408 1302 VAL B O 1
ATOM 9085 N N . ARG B 1 505 ? -12.525 52.794 26.230 1.000 43.018 1303 ARG B N 1
ATOM 9086 C CA . ARG B 1 505 ? -13.030 53.775 27.174 1.000 46.302 1303 ARG B CA 1
ATOM 9087 C C . ARG B 1 505 ? -12.607 55.162 26.710 1.000 45.359 1303 ARG B C 1
ATOM 9088 O O . ARG B 1 505 ? -11.459 55.541 26.869 1.000 41.960 1303 ARG B O 1
ATOM 9096 N N . VAL B 1 506 ? -13.565 55.920 26.180 1.000 42.889 1304 VAL B N 1
ATOM 9097 C CA . VAL B 1 506 ? -13.298 57.271 25.730 1.000 44.164 1304 VAL B CA 1
ATOM 9098 C C . VAL B 1 506 ? -14.039 58.225 26.656 1.000 48.899 1304 VAL B C 1
ATOM 9099 O O . VAL B 1 506 ? -15.239 58.053 26.866 1.000 42.365 1304 VAL B O 1
ATOM 9103 N N . VAL B 1 507 ? -13.307 59.200 27.213 1.000 46.388 1305 VAL B N 1
ATOM 9104 C CA . VAL B 1 507 ? -13.803 60.043 28.289 1.000 44.191 1305 VAL B CA 1
ATOM 9105 C C . VAL B 1 507 ? -13.829 61.478 27.778 1.000 47.679 1305 VAL B C 1
ATOM 9106 O O . VAL B 1 507 ? -12.810 61.967 27.306 1.000 47.074 1305 VAL B O 1
ATOM 9110 N N . ILE B 1 508 ? -14.995 62.127 27.905 1.000 46.410 1306 ILE B N 1
ATOM 9111 C CA . ILE B 1 508 ? -15.189 63.515 27.552 1.000 49.015 1306 ILE B CA 1
ATOM 9112 C C . ILE B 1 508 ? -15.594 64.266 28.813 1.000 48.622 1306 ILE B C 1
ATOM 9113 O O . ILE B 1 508 ? -16.707 64.097 29.291 1.000 51.709 1306 ILE B O 1
ATOM 9118 N N . ASP B 1 509 ? -14.683 65.072 29.363 1.000 46.009 1307 ASP B N 1
ATOM 9119 C CA . ASP B 1 509 ? -15.003 65.849 30.555 1.000 51.673 1307 ASP B CA 1
ATOM 9120 C C . ASP B 1 509 ? -15.896 67.030 30.164 1.000 51.007 1307 ASP B C 1
ATOM 9121 O O . ASP B 1 509 ? -15.720 67.633 29.113 1.000 55.734 1307 ASP B O 1
ATOM 9126 N N . VAL B 1 510 ? -16.877 67.337 31.005 1.000 47.733 1308 VAL B N 1
ATOM 9127 C CA . VAL B 1 510 ? -17.812 68.410 30.742 1.000 57.151 1308 VAL B CA 1
ATOM 9128 C C . VAL B 1 510 ? -17.622 69.526 31.768 1.000 64.555 1308 VAL B C 1
ATOM 9129 O O . VAL B 1 510 ? -17.284 69.278 32.932 1.000 62.769 1308 VAL B O 1
ATOM 9133 N N . ARG B 1 511 ? -17.861 70.761 31.320 1.000 59.519 1309 ARG B N 1
ATOM 9134 C CA . ARG B 1 511 ? -17.645 71.929 32.149 1.000 62.439 1309 ARG B CA 1
ATOM 9135 C C . ARG B 1 511 ? -18.655 71.907 33.285 1.000 56.232 1309 ARG B C 1
ATOM 9136 O O . ARG B 1 511 ? -19.821 71.620 33.065 1.000 54.319 1309 ARG B O 1
ATOM 9144 N N . LYS B 1 512 ? -18.206 72.270 34.488 1.000 62.811 1310 LYS B N 1
ATOM 9145 C CA . LYS B 1 512 ? -19.077 72.326 35.653 1.000 61.794 1310 LYS B CA 1
ATOM 9146 C C . LYS B 1 512 ? -20.356 73.107 35.351 1.000 62.356 1310 LYS B C 1
ATOM 9147 O O . LYS B 1 512 ? -20.305 74.183 34.765 1.000 58.247 1310 LYS B O 1
ATOM 9153 N N . ASP B 1 513 ? -21.498 72.520 35.730 1.000 58.754 1311 ASP B N 1
ATOM 9154 C CA . ASP B 1 513 ? -22.815 73.110 35.574 1.000 63.921 1311 ASP B CA 1
ATOM 9155 C C . ASP B 1 513 ? -23.292 73.129 34.119 1.000 61.633 1311 ASP B C 1
ATOM 9156 O O . ASP B 1 513 ? -24.417 73.551 33.883 1.000 64.327 1311 ASP B O 1
ATOM 9161 N N . ALA B 1 514 ? -22.486 72.664 33.149 1.000 64.190 1312 ALA B N 1
ATOM 9162 C CA . ALA B 1 514 ? -22.997 72.429 31.802 1.000 60.402 1312 ALA B CA 1
ATOM 9163 C C . ALA B 1 514 ? -23.834 71.159 31.825 1.000 56.359 1312 ALA B C 1
ATOM 9164 O O . ALA B 1 514 ? -23.584 70.288 32.655 1.000 57.383 1312 ALA B O 1
ATOM 9166 N N . ASN B 1 515 ? -24.818 71.086 30.923 1.000 56.679 1313 ASN B N 1
ATOM 9167 C CA . ASN B 1 515 ? -25.693 69.935 30.779 1.000 55.042 1313 ASN B CA 1
ATOM 9168 C C . ASN B 1 515 ? -25.022 68.876 29.897 1.000 55.923 1313 ASN B C 1
ATOM 9169 O O . ASN B 1 515 ? -24.871 69.076 28.700 1.000 48.782 1313 ASN B O 1
ATOM 9174 N N . ALA B 1 516 ? -24.704 67.717 30.489 1.000 52.230 1314 ALA B N 1
ATOM 9175 C CA . ALA B 1 516 ? -23.928 66.678 29.833 1.000 53.816 1314 ALA B CA 1
ATOM 9176 C C . ALA B 1 516 ? -24.775 65.967 28.790 1.000 48.114 1314 ALA B C 1
ATOM 9177 O O . ALA B 1 516 ? -24.272 65.550 27.755 1.000 51.610 1314 ALA B O 1
ATOM 9179 N N . SER B 1 517 ? -26.064 65.830 29.067 1.000 49.465 1315 SER B N 1
ATOM 9180 C CA . SER B 1 517 ? -26.961 65.221 28.104 1.000 53.810 1315 SER B CA 1
ATOM 9181 C C . SER B 1 517 ? -27.097 66.051 26.818 1.000 55.651 1315 SER B C 1
ATOM 9182 O O . SER B 1 517 ? -27.262 65.482 25.732 1.000 55.132 1315 SER B O 1
ATOM 9185 N N . VAL B 1 518 ? -27.032 67.383 26.919 1.000 48.397 1316 VAL B N 1
ATOM 9186 C CA . VAL B 1 518 ? -27.130 68.238 25.735 1.000 48.344 1316 VAL B CA 1
ATOM 9187 C C . VAL B 1 518 ? -25.867 68.048 24.907 1.000 44.558 1316 VAL B C 1
ATOM 9188 O O . VAL B 1 518 ? -25.902 67.946 23.691 1.000 47.601 1316 VAL B O 1
ATOM 9192 N N . ILE B 1 519 ? -24.730 68.052 25.590 1.000 48.067 1317 ILE B N 1
ATOM 9193 C CA . ILE B 1 519 ? -23.451 67.888 24.928 1.000 50.137 1317 ILE B CA 1
ATOM 9194 C C . ILE B 1 519 ? -23.408 66.535 24.212 1.000 52.080 1317 ILE B C 1
ATOM 9195 O O . ILE B 1 519 ? -23.002 66.486 23.052 1.000 50.868 1317 ILE B O 1
ATOM 9200 N N . LEU B 1 520 ? -23.902 65.474 24.877 1.000 45.311 1318 LEU B N 1
ATOM 9201 C CA . LEU B 1 520 ? -23.947 64.134 24.300 1.000 48.814 1318 LEU B CA 1
ATOM 9202 C C . LEU B 1 520 ? -24.809 64.156 23.038 1.000 47.569 1318 LEU B C 1
ATOM 9203 O O . LEU B 1 520 ? -24.341 63.694 22.000 1.000 45.685 1318 LEU B O 1
ATOM 9208 N N . ASN B 1 521 ? -26.047 64.685 23.120 1.000 49.698 1319 ASN B N 1
ATOM 9209 C CA . ASN B 1 521 ? -26.903 64.823 21.937 1.000 50.732 1319 ASN B CA 1
ATOM 9210 C C . ASN B 1 521 ? -26.211 65.597 20.815 1.000 49.845 1319 ASN B C 1
ATOM 9211 O O . ASN B 1 521 ? -26.291 65.179 19.657 1.000 52.957 1319 ASN B O 1
ATOM 9216 N N . ASN B 1 522 ? -25.452 66.648 21.155 1.000 46.696 1320 ASN B N 1
ATOM 9217 C CA . ASN B 1 522 ? -24.700 67.377 20.145 1.000 49.105 1320 ASN B CA 1
ATOM 9218 C C . ASN B 1 522 ? -23.630 66.485 19.490 1.000 52.274 1320 ASN B C 1
ATOM 9219 O O . ASN B 1 522 ? -23.380 66.601 18.288 1.000 47.270 1320 ASN B O 1
ATOM 9224 N N . LEU B 1 523 ? -22.964 65.625 20.266 1.000 47.501 1321 LEU B N 1
ATOM 9225 C CA . LEU B 1 523 ? -21.923 64.753 19.740 1.000 48.129 1321 LEU B CA 1
ATOM 9226 C C . LEU B 1 523 ? -22.509 63.715 18.779 1.000 44.315 1321 LEU B C 1
ATOM 9227 O O . LEU B 1 523 ? -21.886 63.401 17.770 1.000 45.549 1321 LEU B O 1
ATOM 9232 N N . TYR B 1 524 ? -23.692 63.185 19.108 1.000 43.044 1322 TYR B N 1
ATOM 9233 C CA . TYR B 1 524 ? -24.413 62.248 18.253 1.000 42.134 1322 TYR B CA 1
ATOM 9234 C C . TYR B 1 524 ? -24.750 62.888 16.909 1.000 51.728 1322 TYR B C 1
ATOM 9235 O O . TYR B 1 524 ? -24.649 62.216 15.883 1.000 51.276 1322 TYR B O 1
ATOM 9244 N N . LYS B 1 525 ? -25.121 64.183 16.923 1.000 50.488 1323 LYS B N 1
ATOM 9245 C CA . LYS B 1 525 ? -25.495 64.904 15.717 1.000 53.866 1323 LYS B CA 1
ATOM 9246 C C . LYS B 1 525 ? -24.274 65.177 14.850 1.000 47.087 1323 LYS B C 1
ATOM 9247 O O . LYS B 1 525 ? -24.385 65.161 13.637 1.000 51.544 1323 LYS B O 1
ATOM 9253 N N . GLN B 1 526 ? -23.133 65.474 15.469 1.000 43.536 1324 GLN B N 1
ATOM 9254 C CA . GLN B 1 526 ? -22.022 66.090 14.757 1.000 52.362 1324 GLN B CA 1
ATOM 9255 C C . GLN B 1 526 ? -20.814 65.168 14.604 1.000 48.790 1324 GLN B C 1
ATOM 9256 O O . GLN B 1 526 ? -19.799 65.598 14.057 1.000 46.617 1324 GLN B O 1
ATOM 9262 N N . THR B 1 527 ? -20.871 63.922 15.103 1.000 50.175 1325 THR B N 1
ATOM 9263 C CA . THR B 1 527 ? -19.711 63.034 14.987 1.000 47.814 1325 THR B CA 1
ATOM 9264 C C . THR B 1 527 ? -20.191 61.621 14.700 1.000 45.599 1325 THR B C 1
ATOM 9265 O O . THR B 1 527 ? -21.385 61.356 14.765 1.000 43.410 1325 THR B O 1
ATOM 9269 N N . PRO B 1 528 ? -19.257 60.678 14.412 1.000 45.077 1326 PRO B N 1
ATOM 9270 C CA . PRO B 1 528 ? -19.605 59.278 14.208 1.000 48.361 1326 PRO B CA 1
ATOM 9271 C C . PRO B 1 528 ? -19.992 58.519 15.478 1.000 45.716 1326 PRO B C 1
ATOM 9272 O O . PRO B 1 528 ? -20.191 57.315 15.398 1.000 50.944 1326 PRO B O 1
ATOM 9276 N N . LEU B 1 529 ? -20.091 59.188 16.639 1.000 42.965 1327 LEU B N 1
ATOM 9277 C CA . LEU B 1 529 ? -20.681 58.557 17.813 1.000 42.900 1327 LEU B CA 1
ATOM 9278 C C . LEU B 1 529 ? -22.047 57.983 17.468 1.000 42.277 1327 LEU B C 1
ATOM 9279 O O . LEU B 1 529 ? -22.512 57.078 18.137 1.000 44.871 1327 LEU B O 1
ATOM 9284 N N . GLN B 1 530 ? -22.737 58.608 16.510 1.000 39.541 1328 GLN B N 1
ATOM 9285 C CA . GLN B 1 530 ? -23.889 58.032 15.857 1.000 39.314 1328 GLN B CA 1
ATOM 9286 C C . GLN B 1 530 ? -23.564 57.922 14.372 1.000 40.966 1328 GLN B C 1
ATOM 9287 O O . GLN B 1 530 ? -23.057 58.869 13.774 1.000 46.069 1328 GLN B O 1
ATOM 9293 N N . THR B 1 531 ? -23.909 56.778 13.771 1.000 40.200 1329 THR B N 1
ATOM 9294 C CA . THR B 1 531 ? -23.579 56.477 12.387 1.000 46.476 1329 THR B CA 1
ATOM 9295 C C . THR B 1 531 ? -24.688 55.588 11.845 1.000 44.727 1329 THR B C 1
ATOM 9296 O O . THR B 1 531 ? -25.133 54.689 12.542 1.000 54.726 1329 THR B O 1
ATOM 9300 N N . SER B 1 532 ? -24.981 55.714 10.558 1.000 38.185 1330 SER B N 1
ATOM 9301 C CA . SER B 1 532 ? -25.956 54.838 9.940 1.000 43.958 1330 SER B CA 1
ATOM 9302 C C . SER B 1 532 ? -25.256 53.703 9.198 1.000 44.009 1330 SER B C 1
ATOM 9303 O O . SER B 1 532 ? -24.140 53.845 8.720 1.000 41.611 1330 SER B O 1
ATOM 9306 N N . PHE B 1 533 ? -25.924 52.548 9.183 1.000 44.166 1331 PHE B N 1
ATOM 9307 C CA . PHE B 1 533 ? -25.569 51.434 8.339 1.000 40.812 1331 PHE B CA 1
ATOM 9308 C C . PHE B 1 533 ? -26.650 51.326 7.269 1.000 41.386 1331 PHE B C 1
ATOM 9309 O O . PHE B 1 533 ? -27.790 50.991 7.581 1.000 41.345 1331 PHE B O 1
ATOM 9317 N N . GLY B 1 534 ? -26.271 51.586 6.016 1.000 41.597 1332 GLY B N 1
ATOM 9318 C CA . GLY B 1 534 ? -27.176 51.444 4.891 1.000 44.967 1332 GLY B CA 1
ATOM 9319 C C . GLY B 1 534 ? -27.127 50.028 4.332 1.000 42.707 1332 GLY B C 1
ATOM 9320 O O . GLY B 1 534 ? -26.188 49.640 3.630 1.000 39.088 1332 GLY B O 1
ATOM 9321 N N . VAL B 1 535 ? -28.165 49.274 4.652 1.000 39.369 1333 VAL B N 1
ATOM 9322 C CA . VAL B 1 535 ? -28.251 47.894 4.240 1.000 40.602 1333 VAL B CA 1
ATOM 9323 C C . VAL B 1 535 ? -28.599 47.858 2.758 1.000 43.191 1333 VAL B C 1
ATOM 9324 O O . VAL B 1 535 ? -29.553 48.496 2.310 1.000 43.324 1333 VAL B O 1
ATOM 9328 N N . ASN B 1 536 ? -27.792 47.082 2.012 1.000 45.013 1334 ASN B N 1
ATOM 9329 C CA . ASN B 1 536 ? -27.984 46.837 0.587 1.000 40.455 1334 ASN B CA 1
ATOM 9330 C C . ASN B 1 536 ? -27.554 45.395 0.275 1.000 37.356 1334 ASN B C 1
ATOM 9331 O O . ASN B 1 536 ? -26.381 45.134 -0.000 1.000 36.842 1334 ASN B O 1
ATOM 9336 N N . MET B 1 537 ? -28.491 44.450 0.376 1.000 39.122 1335 MET B N 1
ATOM 9337 C CA . MET B 1 537 ? -28.163 43.037 0.503 1.000 41.027 1335 MET B CA 1
ATOM 9338 C C . MET B 1 537 ? -28.112 42.374 -0.868 1.000 40.064 1335 MET B C 1
ATOM 9339 O O . MET B 1 537 ? -29.063 41.693 -1.276 1.000 39.939 1335 MET B O 1
ATOM 9344 N N . ILE B 1 538 ? -26.983 42.590 -1.566 1.000 40.078 1336 ILE B N 1
ATOM 9345 C CA . ILE B 1 538 ? -26.730 41.972 -2.859 1.000 39.982 1336 ILE B CA 1
ATOM 9346 C C . ILE B 1 538 ? -25.708 40.850 -2.684 1.000 42.079 1336 ILE B C 1
ATOM 9347 O O . ILE B 1 538 ? -24.652 41.062 -2.100 1.000 40.387 1336 ILE B O 1
ATOM 9352 N N . ALA B 1 539 ? -26.056 39.640 -3.141 1.000 39.963 1337 ALA B N 1
ATOM 9353 C CA . ALA B 1 539 ? -25.118 38.525 -3.164 1.000 45.727 1337 ALA B CA 1
ATOM 9354 C C . ALA B 1 539 ? -25.268 37.762 -4.474 1.000 47.056 1337 ALA B C 1
ATOM 9355 O O . ALA B 1 539 ? -26.237 37.981 -5.215 1.000 42.647 1337 ALA B O 1
ATOM 9357 N N . LEU B 1 540 ? -24.279 36.904 -4.752 1.000 43.456 1338 LEU B N 1
ATOM 9358 C CA . LEU B 1 540 ? -24.350 36.031 -5.913 1.000 47.555 1338 LEU B CA 1
ATOM 9359 C C . LEU B 1 540 ? -25.288 34.854 -5.635 1.000 43.024 1338 LEU B C 1
ATOM 9360 O O . LEU B 1 540 ? -25.055 34.060 -4.730 1.000 41.779 1338 LEU B O 1
ATOM 9365 N N . VAL B 1 541 ? -26.336 34.762 -6.461 1.000 43.481 1339 VAL B N 1
ATOM 9366 C CA . VAL B 1 541 ? -27.269 33.648 -6.471 1.000 46.724 1339 VAL B CA 1
ATOM 9367 C C . VAL B 1 541 ? -27.223 33.017 -7.858 1.000 46.481 1339 VAL B C 1
ATOM 9368 O O . VAL B 1 541 ? -27.423 33.710 -8.842 1.000 43.533 1339 VAL B O 1
ATOM 9372 N N . ASN B 1 542 ? -26.904 31.722 -7.934 1.000 50.480 1340 ASN B N 1
ATOM 9373 C CA . ASN B 1 542 ? -26.674 31.064 -9.209 1.000 51.082 1340 ASN B CA 1
ATOM 9374 C C . ASN B 1 542 ? -25.693 31.872 -10.046 1.000 44.779 1340 ASN B C 1
ATOM 9375 O O . ASN B 1 542 ? -25.939 32.068 -11.217 1.000 48.489 1340 ASN B O 1
ATOM 9380 N N . GLY B 1 543 ? -24.653 32.424 -9.413 1.000 48.563 1341 GLY B N 1
ATOM 9381 C CA . GLY B 1 543 ? -23.614 33.152 -10.116 1.000 45.779 1341 GLY B CA 1
ATOM 9382 C C . GLY B 1 543 ? -24.042 34.515 -10.669 1.000 50.280 1341 GLY B C 1
ATOM 9383 O O . GLY B 1 543 ? -23.325 35.093 -11.483 1.000 50.248 1341 GLY B O 1
ATOM 9384 N N . ARG B 1 544 ? -25.187 35.046 -10.226 1.000 50.090 1342 ARG B N 1
ATOM 9385 C CA . ARG B 1 544 ? -25.664 36.332 -10.709 1.000 52.256 1342 ARG B CA 1
ATOM 9386 C C . ARG B 1 544 ? -25.933 37.253 -9.522 1.000 48.040 1342 ARG B C 1
ATOM 9387 O O . ARG B 1 544 ? -26.428 36.800 -8.482 1.000 43.190 1342 ARG B O 1
ATOM 9395 N N . PRO B 1 545 ? -25.622 38.567 -9.632 1.000 41.260 1343 PRO B N 1
ATOM 9396 C CA . PRO B 1 545 ? -25.911 39.495 -8.554 1.000 42.934 1343 PRO B CA 1
ATOM 9397 C C . PRO B 1 545 ? -27.404 39.641 -8.353 1.000 43.763 1343 PRO B C 1
ATOM 9398 O O . PRO B 1 545 ? -28.124 39.737 -9.339 1.000 48.477 1343 PRO B O 1
ATOM 9402 N N . LYS B 1 546 ? -27.839 39.667 -7.099 1.000 45.194 1344 LYS B N 1
ATOM 9403 C CA . LYS B 1 546 ? -29.248 39.870 -6.817 1.000 43.931 1344 LYS B CA 1
ATOM 9404 C C . LYS B 1 546 ? -29.443 40.459 -5.426 1.000 42.781 1344 LYS B C 1
ATOM 9405 O O . LYS B 1 546 ? -28.841 40.015 -4.439 1.000 40.693 1344 LYS B O 1
ATOM 9411 N N . LEU B 1 547 ? -30.362 41.421 -5.369 1.000 39.723 1345 LEU B N 1
ATOM 9412 C CA . LEU B 1 547 ? -30.847 41.991 -4.130 1.000 42.537 1345 LEU B CA 1
ATOM 9413 C C . LEU B 1 547 ? -31.771 40.988 -3.459 1.000 42.292 1345 LEU B C 1
ATOM 9414 O O . LEU B 1 547 ? -32.775 40.615 -4.041 1.000 43.167 1345 LEU B O 1
ATOM 9419 N N . ILE B 1 548 ? -31.432 40.550 -2.236 1.000 42.453 1346 ILE B N 1
ATOM 9420 C CA . ILE B 1 548 ? -32.219 39.539 -1.544 1.000 42.601 1346 ILE B CA 1
ATOM 9421 C C . ILE B 1 548 ? -32.711 40.063 -0.194 1.000 44.272 1346 ILE B C 1
ATOM 9422 O O . ILE B 1 548 ? -32.087 40.941 0.408 1.000 40.215 1346 ILE B O 1
ATOM 9427 N N . ASN B 1 549 ? -33.790 39.445 0.310 1.000 45.246 1347 ASN B N 1
ATOM 9428 C CA . ASN B 1 549 ? -34.324 39.772 1.620 1.000 45.533 1347 ASN B CA 1
ATOM 9429 C C . ASN B 1 549 ? -33.819 38.731 2.630 1.000 46.529 1347 ASN B C 1
ATOM 9430 O O . ASN B 1 549 ? -33.150 37.772 2.260 1.000 50.416 1347 ASN B O 1
ATOM 9435 N N . LEU B 1 550 ? -34.162 38.896 3.911 1.000 44.866 1348 LEU B N 1
ATOM 9436 C CA . LEU B 1 550 ? -33.720 37.971 4.947 1.000 42.211 1348 LEU B CA 1
ATOM 9437 C C . LEU B 1 550 ? -34.162 36.540 4.630 1.000 43.295 1348 LEU B C 1
ATOM 9438 O O . LEU B 1 550 ? -33.383 35.609 4.795 1.000 44.514 1348 LEU B O 1
ATOM 9443 N N . LYS B 1 551 ? -35.427 36.340 4.249 1.000 41.860 1349 LYS B N 1
ATOM 9444 C CA . LYS B 1 551 ? -35.946 34.989 4.062 1.000 41.056 1349 LYS B CA 1
ATOM 9445 C C . LYS B 1 551 ? -35.210 34.265 2.926 1.000 42.331 1349 LYS B C 1
ATOM 9446 O O . LYS B 1 551 ? -34.805 33.116 3.092 1.000 43.778 1349 LYS B O 1
ATOM 9452 N N . GLU B 1 552 ? -35.016 34.956 1.802 1.000 38.168 1350 GLU B N 1
ATOM 9453 C CA . GLU B 1 552 ? -34.305 34.412 0.661 1.000 46.943 1350 GLU B CA 1
ATOM 9454 C C . GLU B 1 552 ? -32.844 34.056 1.006 1.000 50.944 1350 GLU B C 1
ATOM 9455 O O . GLU B 1 552 ? -32.372 32.981 0.634 1.000 43.412 1350 GLU B O 1
ATOM 9461 N N . ALA B 1 553 ? -32.121 34.913 1.739 1.000 42.166 1351 ALA B N 1
ATOM 9462 C CA . ALA B 1 553 ? -30.798 34.545 2.209 1.000 46.043 1351 ALA B CA 1
ATOM 9463 C C . ALA B 1 553 ? -30.834 33.213 2.969 1.000 45.958 1351 ALA B C 1
ATOM 9464 O O . ALA B 1 553 ? -29.989 32.341 2.760 1.000 44.143 1351 ALA B O 1
ATOM 9466 N N . LEU B 1 554 ? -31.785 33.066 3.883 1.000 40.541 1352 LEU B N 1
ATOM 9467 C CA . LEU B 1 554 ? -31.876 31.852 4.680 1.000 39.117 1352 LEU B CA 1
ATOM 9468 C C . LEU B 1 554 ? -32.293 30.647 3.828 1.000 47.628 1352 LEU B C 1
ATOM 9469 O O . LEU B 1 554 ? -31.780 29.548 4.056 1.000 40.973 1352 LEU B O 1
ATOM 9474 N N . VAL B 1 555 ? -33.160 30.861 2.823 1.000 42.164 1353 VAL B N 1
ATOM 9475 C CA . VAL B 1 555 ? -33.645 29.788 1.966 1.000 43.333 1353 VAL B CA 1
ATOM 9476 C C . VAL B 1 555 ? -32.494 29.279 1.100 1.000 44.243 1353 VAL B C 1
ATOM 9477 O O . VAL B 1 555 ? -32.359 28.075 0.907 1.000 40.140 1353 VAL B O 1
ATOM 9481 N N . HIS B 1 556 ? -31.718 30.195 0.510 1.000 40.188 1354 HIS B N 1
ATOM 9482 C CA . HIS B 1 556 ? -30.567 29.784 -0.278 1.000 41.689 1354 HIS B CA 1
ATOM 9483 C C . HIS B 1 556 ? -29.553 29.043 0.609 1.000 41.858 1354 HIS B C 1
ATOM 9484 O O . HIS B 1 556 ? -29.019 28.006 0.194 1.000 41.365 1354 HIS B O 1
ATOM 9491 N N . TYR B 1 557 ? -29.374 29.497 1.863 1.000 39.608 1355 TYR B N 1
ATOM 9492 C CA . TYR B 1 557 ? -28.447 28.849 2.775 1.000 39.788 1355 TYR B CA 1
ATOM 9493 C C . TYR B 1 557 ? -28.897 27.414 3.065 1.000 45.644 1355 TYR B C 1
ATOM 9494 O O . TYR B 1 557 ? -28.109 26.470 2.941 1.000 41.178 1355 TYR B O 1
ATOM 9503 N N . LEU B 1 558 ? -30.168 27.251 3.443 1.000 41.221 1356 LEU B N 1
ATOM 9504 C CA . LEU B 1 558 ? -30.704 25.948 3.793 1.000 44.352 1356 LEU B CA 1
ATOM 9505 C C . LEU B 1 558 ? -30.632 24.969 2.621 1.000 41.920 1356 LEU B C 1
ATOM 9506 O O . LEU B 1 558 ? -30.328 23.794 2.821 1.000 46.953 1356 LEU B O 1
ATOM 9511 N N . GLU B 1 559 ? -31.005 25.408 1.421 1.000 42.673 1357 GLU B N 1
ATOM 9512 C CA . GLU B 1 559 ? -30.907 24.553 0.254 1.000 45.766 1357 GLU B CA 1
ATOM 9513 C C . GLU B 1 559 ? -29.456 24.078 0.067 1.000 45.944 1357 GLU B C 1
ATOM 9514 O O . GLU B 1 559 ? -29.224 22.888 -0.192 1.000 45.441 1357 GLU B O 1
ATOM 9520 N N . HIS B 1 560 ? -28.482 24.968 0.259 1.000 43.551 1358 HIS B N 1
ATOM 9521 C CA . HIS B 1 560 ? -27.069 24.595 0.171 1.000 44.262 1358 HIS B CA 1
ATOM 9522 C C . HIS B 1 560 ? -26.726 23.472 1.159 1.000 45.671 1358 HIS B C 1
ATOM 9523 O O . HIS B 1 560 ? -26.081 22.499 0.764 1.000 41.498 1358 HIS B O 1
ATOM 9530 N N . GLN B 1 561 ? -27.217 23.587 2.402 1.000 40.360 1359 GLN B N 1
ATOM 9531 C CA . GLN B 1 561 ? -26.994 22.607 3.453 1.000 42.685 1359 GLN B CA 1
ATOM 9532 C C . GLN B 1 561 ? -27.603 21.247 3.119 1.000 46.993 1359 GLN B C 1
ATOM 9533 O O . GLN B 1 561 ? -26.958 20.215 3.335 1.000 44.489 1359 GLN B O 1
ATOM 9539 N N . LYS B 1 562 ? -28.837 21.236 2.616 1.000 44.816 1360 LYS B N 1
ATOM 9540 C CA . LYS B 1 562 ? -29.438 19.976 2.216 1.000 48.189 1360 LYS B CA 1
ATOM 9541 C C . LYS B 1 562 ? -28.573 19.264 1.173 1.000 47.942 1360 LYS B C 1
ATOM 9542 O O . LYS B 1 562 ? -28.335 18.066 1.298 1.000 53.866 1360 LYS B O 1
ATOM 9548 N N . THR B 1 563 ? -28.123 20.004 0.158 1.000 41.415 1361 THR B N 1
ATOM 9549 C CA . THR B 1 563 ? -27.325 19.465 -0.923 1.000 49.568 1361 THR B CA 1
ATOM 9550 C C . THR B 1 563 ? -25.998 18.927 -0.385 1.000 52.718 1361 THR B C 1
ATOM 9551 O O . THR B 1 563 ? -25.599 17.833 -0.743 1.000 49.875 1361 THR B O 1
ATOM 9555 N N . VAL B 1 564 ? -25.299 19.725 0.429 1.000 44.724 1362 VAL B N 1
ATOM 9556 C CA . VAL B 1 564 ? -24.019 19.334 0.986 1.000 45.905 1362 VAL B CA 1
ATOM 9557 C C . VAL B 1 564 ? -24.186 18.035 1.779 1.000 50.472 1362 VAL B C 1
ATOM 9558 O O . VAL B 1 564 ? -23.354 17.140 1.681 1.000 50.240 1362 VAL B O 1
ATOM 9562 N N . VAL B 1 565 ? -25.219 17.945 2.621 1.000 41.939 1363 VAL B N 1
ATOM 9563 C CA . VAL B 1 565 ? -25.300 16.791 3.502 1.000 46.597 1363 VAL B CA 1
ATOM 9564 C C . VAL B 1 565 ? -25.700 15.567 2.678 1.000 49.175 1363 VAL B C 1
ATOM 9565 O O . VAL B 1 565 ? -25.214 14.470 2.920 1.000 46.182 1363 VAL B O 1
ATOM 9569 N N . ARG B 1 566 ? -26.528 15.782 1.662 1.000 45.466 1364 ARG B N 1
ATOM 9570 C CA . ARG B 1 566 ? -26.973 14.688 0.831 1.000 50.085 1364 ARG B CA 1
ATOM 9571 C C . ARG B 1 566 ? -25.776 14.159 0.059 1.000 51.421 1364 ARG B C 1
ATOM 9572 O O . ARG B 1 566 ? -25.618 12.952 -0.073 1.000 46.306 1364 ARG B O 1
ATOM 9580 N N . ARG B 1 567 ? -24.985 15.068 -0.513 1.000 51.559 1365 ARG B N 1
ATOM 9581 C CA . ARG B 1 567 ? -23.847 14.664 -1.319 1.000 49.615 1365 ARG B CA 1
ATOM 9582 C C . ARG B 1 567 ? -22.796 13.986 -0.439 1.000 47.514 1365 ARG B C 1
ATOM 9583 O O . ARG B 1 567 ? -22.121 13.063 -0.884 1.000 45.664 1365 ARG B O 1
ATOM 9591 N N . ARG B 1 568 ? -22.635 14.454 0.802 1.000 44.571 1366 ARG B N 1
ATOM 9592 C CA . ARG B 1 568 ? -21.687 13.830 1.702 1.000 45.029 1366 ARG B CA 1
ATOM 9593 C C . ARG B 1 568 ? -22.143 12.393 1.981 1.000 49.082 1366 ARG B C 1
ATOM 9594 O O . ARG B 1 568 ? -21.313 11.484 2.020 1.000 46.270 1366 ARG B O 1
ATOM 9602 N N . THR B 1 569 ? -23.436 12.215 2.270 1.000 48.173 1367 THR B N 1
ATOM 9603 C CA . THR B 1 569 ? -24.011 10.893 2.490 1.000 49.461 1367 THR B CA 1
ATOM 9604 C C . THR B 1 569 ? -23.741 9.962 1.295 1.000 48.048 1367 THR B C 1
ATOM 9605 O O . THR B 1 569 ? -23.299 8.845 1.487 1.000 42.481 1367 THR B O 1
ATOM 9609 N N . GLN B 1 570 ? -23.998 10.417 0.069 1.000 47.029 1368 GLN B N 1
ATOM 9610 C CA . GLN B 1 570 ? -23.757 9.629 -1.130 1.000 51.154 1368 GLN B CA 1
ATOM 9611 C C . GLN B 1 570 ? -22.275 9.301 -1.286 1.000 52.392 1368 GLN B C 1
ATOM 9612 O O . GLN B 1 570 ? -21.924 8.215 -1.727 1.000 51.286 1368 GLN B O 1
ATOM 9618 N N . TYR B 1 571 ? -21.401 10.226 -0.897 1.000 47.969 1369 TYR B N 1
ATOM 9619 C CA . TYR B 1 571 ? -19.975 10.021 -1.046 1.000 44.780 1369 TYR B CA 1
ATOM 9620 C C . TYR B 1 571 ? -19.561 8.955 -0.052 1.000 46.807 1369 TYR B C 1
ATOM 9621 O O . TYR B 1 571 ? -18.823 8.045 -0.422 1.000 44.697 1369 TYR B O 1
ATOM 9630 N N . ASN B 1 572 ? -20.038 9.089 1.188 1.000 43.879 1370 ASN B N 1
ATOM 9631 C CA . ASN B 1 572 ? -19.647 8.172 2.241 1.000 47.405 1370 ASN B CA 1
ATOM 9632 C C . ASN B 1 572 ? -20.136 6.766 1.892 1.000 48.184 1370 ASN B C 1
ATOM 9633 O O . ASN B 1 572 ? -19.422 5.811 2.181 1.000 45.821 1370 ASN B O 1
ATOM 9638 N N . LEU B 1 573 ? -21.327 6.661 1.275 1.000 46.274 1371 LEU B N 1
ATOM 9639 C CA . LEU B 1 573 ? -21.914 5.397 0.841 1.000 47.898 1371 LEU B CA 1
ATOM 9640 C C . LEU B 1 573 ? -21.047 4.730 -0.226 1.000 47.423 1371 LEU B C 1
ATOM 9641 O O . LEU B 1 573 ? -20.706 3.565 -0.068 1.000 49.757 1371 LEU B O 1
ATOM 9646 N N . ARG B 1 574 ? -20.726 5.445 -1.315 1.000 45.447 1372 ARG B N 1
ATOM 9647 C CA . ARG B 1 574 ? -19.890 4.891 -2.374 1.000 49.875 1372 ARG B CA 1
ATOM 9648 C C . ARG B 1 574 ? -18.597 4.359 -1.767 1.000 52.715 1372 ARG B C 1
ATOM 9649 O O . ARG B 1 574 ? -18.208 3.238 -2.044 1.000 49.476 1372 ARG B O 1
ATOM 9657 N N . LYS B 1 575 ? -17.939 5.168 -0.927 1.000 48.496 1373 LYS B N 1
ATOM 9658 C CA . LYS B 1 575 ? -16.600 4.863 -0.445 1.000 49.238 1373 LYS B CA 1
ATOM 9659 C C . LYS B 1 575 ? -16.646 3.653 0.492 1.000 51.509 1373 LYS B C 1
ATOM 9660 O O . LYS B 1 575 ? -15.738 2.813 0.508 1.000 47.619 1373 LYS B O 1
ATOM 9666 N N . ALA B 1 576 ? -17.676 3.630 1.341 1.000 42.108 1374 ALA B N 1
ATOM 9667 C CA . ALA B 1 576 ? -17.881 2.541 2.269 1.000 42.349 1374 ALA B CA 1
ATOM 9668 C C . ALA B 1 576 ? -18.151 1.225 1.507 1.000 42.103 1374 ALA B C 1
ATOM 9669 O O . ALA B 1 576 ? -17.650 0.176 1.900 1.000 41.400 1374 ALA B O 1
ATOM 9671 N N . LYS B 1 577 ? -18.913 1.295 0.416 1.000 43.256 1375 LYS B N 1
ATOM 9672 C CA . LYS B 1 577 ? -19.155 0.148 -0.440 1.000 50.621 1375 LYS B CA 1
ATOM 9673 C C . LYS B 1 577 ? -17.858 -0.326 -1.084 1.000 56.733 1375 LYS B C 1
ATOM 9674 O O . LYS B 1 577 ? -17.637 -1.541 -1.148 1.000 48.463 1375 LYS B O 1
ATOM 9680 N N . ASP B 1 578 ? -17.032 0.618 -1.563 1.000 51.918 1376 ASP B N 1
ATOM 9681 C CA . ASP B 1 578 ? -15.757 0.265 -2.183 1.000 46.953 1376 ASP B CA 1
ATOM 9682 C C . ASP B 1 578 ? -14.898 -0.505 -1.189 1.000 44.951 1376 ASP B C 1
ATOM 9683 O O . ASP B 1 578 ? -14.333 -1.542 -1.526 1.000 41.571 1376 ASP B O 1
ATOM 9688 N N . ARG B 1 579 ? -14.821 0.024 0.033 1.000 41.279 1377 ARG B N 1
ATOM 9689 C CA . ARG B 1 579 ? -13.977 -0.519 1.070 1.000 46.567 1377 ARG B CA 1
ATOM 9690 C C . ARG B 1 579 ? -14.535 -1.877 1.508 1.000 44.182 1377 ARG B C 1
ATOM 9691 O O . ARG B 1 579 ? -13.773 -2.808 1.747 1.000 44.677 1377 ARG B O 1
ATOM 9699 N N . ALA B 1 580 ? -15.856 -2.006 1.608 1.000 40.473 1378 ALA B N 1
ATOM 9700 C CA . ALA B 1 580 ? -16.408 -3.308 1.968 1.000 44.484 1378 ALA B CA 1
ATOM 9701 C C . ALA B 1 580 ? -16.035 -4.337 0.902 1.000 43.188 1378 ALA B C 1
ATOM 9702 O O . ALA B 1 580 ? -15.749 -5.479 1.207 1.000 44.016 1378 ALA B O 1
ATOM 9704 N N . HIS B 1 581 ? -16.051 -3.902 -0.355 1.000 45.755 1379 HIS B N 1
ATOM 9705 C CA . HIS B 1 581 ? -15.755 -4.762 -1.473 1.000 47.109 1379 HIS B CA 1
ATOM 9706 C C . HIS B 1 581 ? -14.340 -5.309 -1.326 1.000 48.980 1379 HIS B C 1
ATOM 9707 O O . HIS B 1 581 ? -14.162 -6.522 -1.396 1.000 48.212 1379 HIS B O 1
ATOM 9714 N N . ILE B 1 582 ? -13.374 -4.412 -1.061 1.000 42.143 1380 ILE B N 1
ATOM 9715 C CA . ILE B 1 582 ? -11.988 -4.787 -0.798 1.000 43.019 1380 ILE B CA 1
ATOM 9716 C C . ILE B 1 582 ? -11.926 -5.744 0.395 1.000 46.261 1380 ILE B C 1
ATOM 9717 O O . ILE B 1 582 ? -11.214 -6.747 0.333 1.000 43.633 1380 ILE B O 1
ATOM 9722 N N . LEU B 1 583 ? -12.632 -5.430 1.488 1.000 42.653 1381 LEU B N 1
ATOM 9723 C CA . LEU B 1 583 ? -12.548 -6.255 2.687 1.000 42.634 1381 LEU B CA 1
ATOM 9724 C C . LEU B 1 583 ? -13.087 -7.666 2.436 1.000 40.238 1381 LEU B C 1
ATOM 9725 O O . LEU B 1 583 ? -12.650 -8.614 3.081 1.000 42.071 1381 LEU B O 1
ATOM 9730 N N . GLU B 1 584 ? -14.064 -7.798 1.544 1.000 39.087 1382 GLU B N 1
ATOM 9731 C CA . GLU B 1 584 ? -14.610 -9.106 1.198 1.000 44.147 1382 GLU B CA 1
ATOM 9732 C C . GLU B 1 584 ? -13.518 -9.928 0.518 1.000 44.566 1382 GLU B C 1
ATOM 9733 O O . GLU B 1 584 ? -13.392 -11.119 0.772 1.000 46.181 1382 GLU B O 1
ATOM 9739 N N . GLY B 1 585 ? -12.720 -9.261 -0.320 1.000 42.008 1383 GLY B N 1
ATOM 9740 C CA . GLY B 1 585 ? -11.585 -9.874 -0.983 1.000 43.784 1383 GLY B CA 1
ATOM 9741 C C . GLY B 1 585 ? -10.571 -10.391 0.035 1.000 45.596 1383 GLY B C 1
ATOM 9742 O O . GLY B 1 585 ? -10.146 -11.541 -0.032 1.000 50.955 1383 GLY B O 1
ATOM 9743 N N . LEU B 1 586 ? -10.207 -9.544 1.001 1.000 44.674 1384 LEU B N 1
ATOM 9744 C CA . LEU B 1 586 ? -9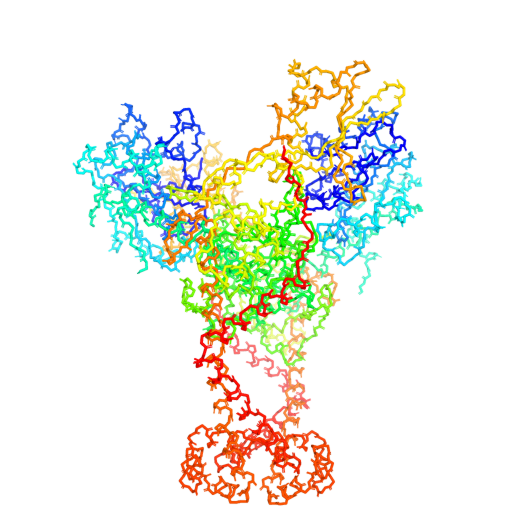.250 -9.925 2.034 1.000 45.407 1384 LEU B CA 1
ATOM 9745 C C . LEU B 1 586 ? -9.795 -11.066 2.898 1.000 45.718 1384 LEU B C 1
ATOM 9746 O O . LEU B 1 586 ? -9.027 -11.928 3.331 1.000 39.629 1384 LEU B O 1
ATOM 9751 N N . ARG B 1 587 ? -11.118 -11.060 3.149 1.000 43.604 1385 ARG B N 1
ATOM 9752 C CA . ARG B 1 587 ? -11.736 -12.081 3.976 1.000 43.456 1385 ARG B CA 1
ATOM 9753 C C . ARG B 1 587 ? -11.668 -13.444 3.274 1.000 43.701 1385 ARG B C 1
ATOM 9754 O O . ARG B 1 587 ? -11.406 -14.455 3.924 1.000 46.037 1385 ARG B O 1
ATOM 9762 N N . ILE B 1 588 ? -11.913 -13.455 1.959 1.000 43.276 1386 ILE B N 1
ATOM 9763 C CA . ILE B 1 588 ? -11.790 -14.638 1.129 1.000 45.817 1386 ILE B CA 1
ATOM 9764 C C . ILE B 1 588 ? -10.355 -15.155 1.206 1.000 46.241 1386 ILE B C 1
ATOM 9765 O O . ILE B 1 588 ? -10.115 -16.342 1.421 1.000 46.793 1386 ILE B O 1
ATOM 9770 N N . ALA B 1 589 ? -9.399 -14.242 1.115 1.000 44.762 1387 ALA B N 1
ATOM 9771 C CA . ALA B 1 589 ? -8.006 -14.636 1.119 1.000 47.177 1387 ALA B CA 1
ATOM 9772 C C . ALA B 1 589 ? -7.633 -15.279 2.458 1.000 53.907 1387 ALA B C 1
ATOM 9773 O O . ALA B 1 589 ? -6.961 -16.311 2.462 1.000 48.822 1387 ALA B O 1
ATOM 9775 N N . LEU B 1 590 ? -8.074 -14.681 3.583 1.000 46.232 1388 LEU B N 1
ATOM 9776 C CA . LEU B 1 590 ? -7.847 -15.236 4.913 1.000 47.695 1388 LEU B CA 1
ATOM 9777 C C . LEU B 1 590 ? -8.506 -16.616 5.058 1.000 47.717 1388 LEU B C 1
ATOM 9778 O O . LEU B 1 590 ? -7.947 -17.484 5.712 1.000 47.856 1388 LEU B O 1
ATOM 9783 N N . ASP B 1 591 ? -9.681 -16.812 4.444 1.000 51.382 1389 ASP B N 1
ATOM 9784 C CA . ASP B 1 591 ? -10.421 -18.069 4.509 1.000 53.299 1389 ASP B CA 1
ATOM 9785 C C . ASP B 1 591 ? -9.708 -19.179 3.729 1.000 50.009 1389 ASP B C 1
ATOM 9786 O O . ASP B 1 591 ? -9.928 -20.357 3.992 1.000 50.682 1389 ASP B O 1
ATOM 9791 N N . HIS B 1 592 ? -8.868 -18.812 2.755 1.000 46.023 1390 HIS B N 1
ATOM 9792 C CA . HIS B 1 592 ? -8.287 -19.798 1.852 1.000 47.367 1390 HIS B CA 1
ATOM 9793 C C . HIS B 1 592 ? -6.795 -19.547 1.682 1.000 43.927 1390 HIS B C 1
ATOM 9794 O O . HIS B 1 592 ? -6.271 -19.605 0.577 1.000 52.684 1390 HIS B O 1
ATOM 9801 N N . ILE B 1 593 ? -6.110 -19.210 2.775 1.000 45.419 1391 ILE B N 1
ATOM 9802 C CA . ILE B 1 593 ? -4.823 -18.547 2.653 1.000 47.390 1391 ILE B CA 1
ATOM 9803 C C . ILE B 1 593 ? -3.791 -19.473 1.989 1.000 52.826 1391 ILE B C 1
ATOM 9804 O O . ILE B 1 593 ? -2.967 -18.983 1.225 1.000 44.113 1391 ILE B O 1
ATOM 9809 N N . ASP B 1 594 ? -3.850 -20.793 2.247 1.000 52.064 1392 ASP B N 1
ATOM 9810 C CA . ASP B 1 594 ? -2.912 -21.740 1.650 1.000 54.788 1392 ASP B CA 1
ATOM 9811 C C . ASP B 1 594 ? -3.116 -21.810 0.137 1.000 48.086 1392 ASP B C 1
ATOM 9812 O O . ASP B 1 594 ? -2.136 -21.754 -0.599 1.000 50.265 1392 ASP B O 1
ATOM 9817 N N . GLU B 1 595 ? -4.370 -21.857 -0.337 1.000 48.885 1393 GLU B N 1
ATOM 9818 C CA . GLU B 1 595 ? -4.621 -21.777 -1.770 1.000 45.847 1393 GLU B CA 1
ATOM 9819 C C . GLU B 1 595 ? -4.188 -20.425 -2.330 1.000 45.584 1393 GLU B C 1
ATOM 9820 O O . GLU B 1 595 ? -3.676 -20.362 -3.442 1.000 45.904 1393 GLU B O 1
ATOM 9826 N N . ILE B 1 596 ? -4.370 -19.330 -1.581 1.000 44.313 1394 ILE B N 1
ATOM 9827 C CA . ILE B 1 596 ? -3.969 -18.030 -2.109 1.000 45.820 1394 ILE B CA 1
ATOM 9828 C C . ILE B 1 596 ? -2.461 -18.034 -2.355 1.000 42.746 1394 ILE B C 1
ATOM 9829 O O . ILE B 1 596 ? -1.996 -17.583 -3.396 1.000 48.693 1394 ILE B O 1
ATOM 9834 N N . ILE B 1 597 ? -1.705 -18.495 -1.361 1.000 48.842 1395 ILE B N 1
ATOM 9835 C CA . ILE B 1 597 ? -0.250 -18.488 -1.430 1.000 55.723 1395 ILE B CA 1
ATOM 9836 C C . ILE B 1 597 ? 0.220 -19.364 -2.594 1.000 48.665 1395 ILE B C 1
ATOM 9837 O O . ILE B 1 597 ? 1.010 -18.934 -3.423 1.000 47.930 1395 ILE B O 1
ATOM 9842 N N . SER B 1 598 ? -0.268 -20.602 -2.624 1.000 55.422 1396 SER B N 1
ATOM 9843 C CA . SER B 1 598 ? -0.035 -21.521 -3.726 1.000 59.522 1396 SER B CA 1
ATOM 9844 C C . SER B 1 598 ? -0.348 -20.865 -5.082 1.000 52.552 1396 SER B C 1
ATOM 9845 O O . SER B 1 598 ? 0.439 -20.943 -6.013 1.000 45.546 1396 SER B O 1
ATOM 9848 N N . THR B 1 599 ? -1.470 -20.154 -5.217 1.000 52.789 1397 THR B N 1
ATOM 9849 C CA . THR B 1 599 ? -1.790 -19.537 -6.499 1.000 49.464 1397 THR B CA 1
ATOM 9850 C C . THR B 1 599 ? -0.705 -18.543 -6.921 1.000 51.005 1397 THR B C 1
ATOM 9851 O O . THR B 1 599 ? -0.334 -18.419 -8.096 1.000 52.374 1397 THR B O 1
ATOM 9855 N N . ILE B 1 600 ? -0.245 -17.754 -5.958 1.000 53.665 1398 ILE B N 1
ATOM 9856 C CA . ILE B 1 600 ? 0.718 -16.707 -6.254 1.000 53.333 1398 ILE B CA 1
ATOM 9857 C C . ILE B 1 600 ? 2.099 -17.322 -6.528 1.000 51.462 1398 ILE B C 1
ATOM 9858 O O . ILE B 1 600 ? 2.809 -16.881 -7.431 1.000 45.947 1398 ILE B O 1
ATOM 9863 N N . ARG B 1 601 ? 2.493 -18.333 -5.748 1.000 52.968 1399 ARG B N 1
ATOM 9864 C CA . ARG B 1 601 ? 3.832 -18.912 -5.892 1.000 57.065 1399 ARG B CA 1
ATOM 9865 C C . ARG B 1 601 ? 4.007 -19.548 -7.268 1.000 59.069 1399 ARG B C 1
ATOM 9866 O O . ARG B 1 601 ? 5.099 -19.478 -7.821 1.000 62.475 1399 ARG B O 1
ATOM 9874 N N . GLU B 1 602 ? 2.925 -20.144 -7.803 1.000 57.591 1400 GLU B N 1
ATOM 9875 C CA . GLU B 1 602 ? 2.954 -20.823 -9.088 1.000 60.042 1400 GLU B CA 1
ATOM 9876 C C . GLU B 1 602 ? 2.839 -19.815 -10.237 1.000 62.383 1400 GLU B C 1
ATOM 9877 O O . GLU B 1 602 ? 2.919 -20.179 -11.405 1.000 58.847 1400 GLU B O 1
ATOM 9883 N N . SER B 1 603 ? 2.626 -18.537 -9.931 1.000 56.132 1401 SER B N 1
ATOM 9884 C CA . SER B 1 603 ? 2.523 -17.538 -10.975 1.000 55.171 1401 SER B CA 1
ATOM 9885 C C . SER B 1 603 ? 3.909 -16.955 -11.229 1.000 51.557 1401 SER B C 1
ATOM 9886 O O . SER B 1 603 ? 4.599 -16.617 -10.281 1.000 58.525 1401 SER B O 1
ATOM 9889 N N . ASP B 1 604 ? 4.305 -16.788 -12.494 1.000 65.453 1402 ASP B N 1
ATOM 9890 C CA . ASP B 1 604 ? 5.593 -16.170 -12.805 1.000 73.525 1402 ASP B CA 1
ATOM 9891 C C . ASP B 1 604 ? 5.591 -14.668 -12.526 1.000 72.777 1402 ASP B C 1
ATOM 9892 O O . ASP B 1 604 ? 6.587 -14.138 -12.040 1.000 76.158 1402 ASP B O 1
ATOM 9897 N N . THR B 1 605 ? 4.492 -13.982 -12.870 1.000 68.978 1403 THR B N 1
ATOM 9898 C CA . THR B 1 605 ? 4.442 -12.530 -12.818 1.000 61.712 1403 THR B CA 1
ATOM 9899 C C . THR B 1 605 ? 3.265 -12.095 -11.954 1.000 58.842 1403 THR B C 1
ATOM 9900 O O . THR B 1 605 ? 2.405 -12.910 -11.634 1.000 59.333 1403 THR B O 1
ATOM 9904 N N . ASP B 1 606 ? 3.218 -10.795 -11.641 1.000 62.129 1404 ASP B N 1
ATOM 9905 C CA . ASP B 1 606 ? 2.080 -10.181 -10.974 1.000 65.337 1404 ASP B CA 1
ATOM 9906 C C . ASP B 1 606 ? 0.824 -10.350 -11.817 1.000 67.676 1404 ASP B C 1
ATOM 9907 O O . ASP B 1 606 ? -0.229 -10.677 -11.268 1.000 58.706 1404 ASP B O 1
ATOM 9912 N N . LYS B 1 607 ? 0.968 -10.117 -13.134 1.000 60.598 1405 LYS B N 1
ATOM 9913 C CA . LYS B 1 607 ? -0.149 -10.138 -14.065 1.000 65.697 1405 LYS B CA 1
ATOM 9914 C C . LYS B 1 607 ? -0.837 -11.500 -14.035 1.000 58.577 1405 LYS B C 1
ATOM 9915 O O . LYS B 1 607 ? -2.069 -11.580 -14.017 1.000 55.730 1405 LYS B O 1
ATOM 9921 N N . VAL B 1 608 ? -0.017 -12.557 -14.029 1.000 56.426 1406 VAL B N 1
ATOM 9922 C CA . VAL B 1 608 ? -0.496 -13.929 -14.084 1.000 51.368 1406 VAL B CA 1
ATOM 9923 C C . VAL B 1 608 ? -1.171 -14.265 -12.751 1.000 50.188 1406 VAL B C 1
ATOM 9924 O O . VAL B 1 608 ? -2.242 -14.866 -12.734 1.000 52.168 1406 VAL B O 1
ATOM 9928 N N . ALA B 1 609 ? -0.553 -13.818 -11.650 1.000 53.046 1407 ALA B N 1
ATOM 9929 C CA . ALA B 1 609 ? -1.088 -13.977 -10.302 1.000 54.281 1407 ALA B CA 1
ATOM 9930 C C . ALA B 1 609 ? -2.455 -13.305 -10.185 1.000 47.188 1407 ALA B C 1
ATOM 9931 O O . ALA B 1 609 ? -3.440 -13.918 -9.763 1.000 47.232 1407 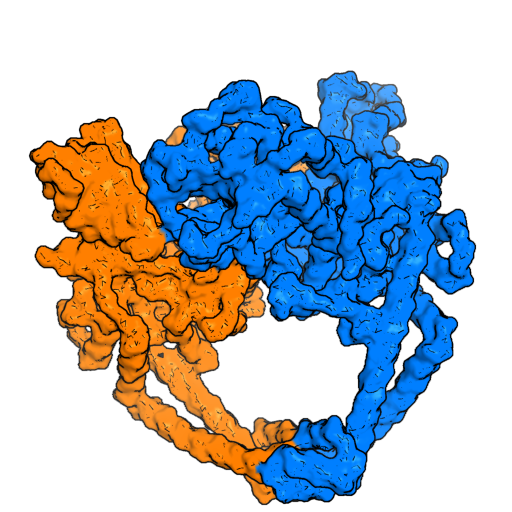ALA B O 1
ATOM 9933 N N . MET B 1 610 ? -2.505 -12.052 -10.617 1.000 48.191 1408 MET B N 1
ATOM 9934 C CA . MET B 1 610 ? -3.741 -11.290 -10.634 1.000 50.629 1408 MET B CA 1
ATOM 9935 C C . MET B 1 610 ? -4.836 -12.030 -11.405 1.000 54.527 1408 MET B C 1
ATOM 9936 O O . MET B 1 610 ? -5.975 -12.040 -10.968 1.000 51.127 1408 MET B O 1
ATOM 9941 N N . GLU B 1 611 ? -4.491 -12.642 -12.547 1.000 58.241 1409 GLU B N 1
ATOM 9942 C CA . GLU B 1 611 ? -5.474 -13.308 -13.389 1.000 61.424 1409 GLU B CA 1
ATOM 9943 C C . GLU B 1 611 ? -5.971 -14.581 -12.709 1.000 51.254 1409 GLU B C 1
ATOM 9944 O O . GLU B 1 611 ? -7.176 -14.823 -12.649 1.000 49.745 1409 GLU B O 1
ATOM 9950 N N . SER B 1 612 ? -5.030 -15.392 -12.217 1.000 42.734 1410 SER B N 1
ATOM 9951 C CA . SER B 1 612 ? -5.356 -16.622 -11.520 1.000 49.431 1410 SER B CA 1
ATOM 9952 C C . SER B 1 612 ? -6.189 -16.374 -10.262 1.000 48.359 1410 SER B C 1
ATOM 9953 O O . SER B 1 612 ? -7.107 -17.145 -9.969 1.000 50.332 1410 SER B O 1
ATOM 9956 N N . LEU B 1 613 ? -5.850 -15.315 -9.500 1.000 52.708 1411 LEU B N 1
ATOM 9957 C CA . LEU B 1 613 ? -6.600 -14.957 -8.297 1.000 46.800 1411 LEU B CA 1
ATOM 9958 C C . LEU B 1 613 ? -8.044 -14.639 -8.684 1.000 44.157 1411 LEU B C 1
ATOM 9959 O O . LEU B 1 613 ? -8.954 -15.108 -8.008 1.000 49.220 1411 LEU B O 1
ATOM 9964 N N . GLN B 1 614 ? -8.250 -13.880 -9.780 1.000 47.391 1412 GLN B N 1
ATOM 9965 C CA . GLN B 1 614 ? -9.594 -13.491 -10.214 1.000 50.514 1412 GLN B CA 1
ATOM 9966 C C . GLN B 1 614 ? -10.408 -14.711 -10.654 1.000 52.389 1412 GLN B C 1
ATOM 9967 O O . GLN B 1 614 ? -11.583 -14.862 -10.292 1.000 47.360 1412 GLN B O 1
ATOM 9973 N N . GLN B 1 615 ? -9.764 -15.635 -11.372 1.000 54.290 1413 GLN B N 1
ATOM 9974 C CA . GLN B 1 615 ? -10.476 -16.800 -11.880 1.000 60.554 1413 GLN B CA 1
ATOM 9975 C C . GLN B 1 615 ? -10.723 -17.828 -10.778 1.000 52.488 1413 GLN B C 1
ATOM 9976 O O . GLN B 1 615 ? -11.839 -18.327 -10.657 1.000 52.270 1413 GLN B O 1
ATOM 9982 N N . ARG B 1 616 ? -9.723 -18.140 -9.955 1.000 54.425 1414 ARG B N 1
ATOM 9983 C CA . ARG B 1 616 ? -9.890 -19.216 -8.984 1.000 54.026 1414 ARG B CA 1
ATOM 9984 C C . ARG B 1 616 ? -10.865 -18.836 -7.870 1.000 58.088 1414 ARG B C 1
ATOM 9985 O O . ARG B 1 616 ? -11.593 -19.701 -7.371 1.000 58.591 1414 ARG B O 1
ATOM 9993 N N . PHE B 1 617 ? -10.858 -17.563 -7.444 1.000 52.183 1415 PHE B N 1
ATOM 9994 C CA . PHE B 1 617 ? -11.624 -17.190 -6.263 1.000 49.527 1415 PHE B CA 1
ATOM 9995 C C . PHE B 1 617 ? -12.726 -16.183 -6.590 1.000 49.025 1415 PHE B C 1
ATOM 9996 O O . PHE B 1 617 ? -13.288 -15.599 -5.663 1.000 48.618 1415 PHE B O 1
ATOM 10004 N N . LYS B 1 618 ? -13.035 -15.991 -7.878 1.000 50.146 1416 LYS B N 1
ATOM 10005 C CA . LYS B 1 618 ? -14.128 -15.125 -8.304 1.000 53.501 1416 LYS B CA 1
ATOM 10006 C C . LYS B 1 618 ? -13.969 -13.712 -7.751 1.000 50.423 1416 LYS B C 1
ATOM 10007 O O . LYS B 1 618 ? -14.917 -13.124 -7.252 1.000 50.865 1416 LYS B O 1
ATOM 10013 N N . LEU B 1 619 ? -12.773 -13.152 -7.888 1.000 58.962 1417 LEU B N 1
ATOM 10014 C CA . LEU B 1 619 ? -12.472 -11.834 -7.363 1.000 49.604 1417 LEU B CA 1
ATOM 10015 C C . LEU B 1 619 ? -12.513 -10.807 -8.487 1.000 52.340 1417 LEU B C 1
ATOM 10016 O O . LEU B 1 619 ? -12.278 -11.127 -9.648 1.000 50.385 1417 LEU B O 1
ATOM 10021 N N . SER B 1 620 ? -12.764 -9.542 -8.125 1.000 50.929 1418 SER B N 1
ATOM 10022 C CA . SER B 1 620 ? -12.587 -8.447 -9.060 1.000 49.769 1418 SER B CA 1
ATOM 10023 C C . SER B 1 620 ? -11.091 -8.168 -9.190 1.000 45.008 1418 SER B C 1
ATOM 10024 O O . SER B 1 620 ? -10.285 -8.598 -8.370 1.000 41.341 1418 SER B O 1
ATOM 10027 N N . GLU B 1 621 ? -10.739 -7.405 -10.211 1.000 41.938 1419 GLU B N 1
ATOM 10028 C CA . GLU B 1 621 ? -9.405 -6.861 -10.335 1.000 49.324 1419 GLU B CA 1
ATOM 10029 C C . GLU B 1 621 ? -9.020 -6.065 -9.077 1.000 48.032 1419 GLU B C 1
ATOM 10030 O O . GLU B 1 621 ? -7.914 -6.214 -8.574 1.000 43.884 1419 GLU B O 1
ATOM 10036 N N . LYS B 1 622 ? -9.932 -5.262 -8.517 1.000 45.104 1420 LYS B N 1
ATOM 10037 C CA . LYS B 1 622 ? -9.579 -4.470 -7.343 1.000 48.878 1420 LYS B CA 1
ATOM 10038 C C . LYS B 1 622 ? -9.271 -5.367 -6.142 1.000 45.465 1420 LYS B C 1
ATOM 10039 O O . LYS B 1 622 ? -8.354 -5.111 -5.363 1.000 40.979 1420 LYS B O 1
ATOM 10045 N N . GLN B 1 623 ? -10.054 -6.433 -5.984 1.000 43.665 1421 GLN B N 1
ATOM 10046 C CA . GLN B 1 623 ? -9.849 -7.343 -4.876 1.000 40.643 1421 GLN B CA 1
ATOM 10047 C C . GLN B 1 623 ? -8.525 -8.098 -5.020 1.000 42.893 1421 GLN B C 1
ATOM 10048 O O . GLN B 1 623 ? -7.771 -8.249 -4.059 1.000 44.104 1421 GLN B O 1
ATOM 10054 N N . ALA B 1 624 ? -8.244 -8.590 -6.225 1.000 40.218 1422 ALA B N 1
ATOM 10055 C CA . ALA B 1 624 ? -7.033 -9.364 -6.451 1.000 38.874 1422 ALA B CA 1
ATOM 10056 C C . ALA B 1 624 ? -5.811 -8.501 -6.162 1.000 40.912 1422 ALA B C 1
ATOM 10057 O O . ALA B 1 624 ? -4.878 -8.974 -5.529 1.000 45.248 1422 ALA B O 1
ATOM 10059 N N . GLN B 1 625 ? -5.839 -7.236 -6.626 1.000 43.095 1423 GLN B N 1
ATOM 10060 C CA . GLN B 1 625 ? -4.761 -6.277 -6.418 1.000 44.975 1423 GLN B CA 1
ATOM 10061 C C . GLN B 1 625 ? -4.564 -6.006 -4.925 1.000 45.712 1423 GLN B C 1
ATOM 10062 O O . GLN B 1 625 ? -3.428 -5.867 -4.454 1.000 43.017 1423 GLN B O 1
ATOM 10068 N N . ALA B 1 626 ? -5.672 -5.962 -4.173 1.000 41.800 1424 ALA B N 1
ATOM 10069 C CA . ALA B 1 626 ? -5.584 -5.703 -2.742 1.000 44.459 1424 ALA B CA 1
ATOM 10070 C C . ALA B 1 626 ? -4.926 -6.892 -2.033 1.000 44.469 1424 ALA B C 1
ATOM 10071 O O . ALA B 1 626 ? -4.134 -6.715 -1.107 1.000 43.014 1424 ALA B O 1
ATOM 10073 N N . ILE B 1 627 ? -5.264 -8.109 -2.462 1.000 44.259 1425 ILE B N 1
ATOM 10074 C CA . ILE B 1 627 ? -4.665 -9.303 -1.881 1.000 45.300 1425 ILE B CA 1
ATOM 10075 C C . ILE B 1 627 ? -3.165 -9.333 -2.197 1.000 43.342 1425 ILE B C 1
ATOM 10076 O O . ILE B 1 627 ? -2.329 -9.558 -1.316 1.000 42.791 1425 ILE B O 1
ATOM 10081 N N . LEU B 1 628 ? -2.815 -9.031 -3.448 1.000 44.509 1426 LEU B N 1
ATOM 10082 C CA . LEU B 1 628 ? -1.411 -8.965 -3.818 1.000 49.702 1426 LEU B CA 1
ATOM 10083 C C . LEU B 1 628 ? -0.692 -7.852 -3.037 1.000 51.540 1426 LEU B C 1
ATOM 10084 O O . LEU B 1 628 ? 0.532 -7.921 -2.878 1.000 50.114 1426 LEU B O 1
ATOM 10089 N N . ASP B 1 629 ? -1.429 -6.834 -2.543 1.000 47.668 1427 ASP B N 1
ATOM 10090 C CA . ASP B 1 629 ? -0.799 -5.697 -1.866 1.000 50.167 1427 ASP B CA 1
ATOM 10091 C C . ASP B 1 629 ? -0.688 -5.938 -0.360 1.000 48.997 1427 ASP B C 1
ATOM 10092 O O . ASP B 1 629 ? -0.017 -5.196 0.344 1.000 48.182 1427 ASP B O 1
ATOM 10097 N N . MET B 1 630 ? -1.317 -7.007 0.119 1.000 49.629 1428 MET B N 1
ATOM 10098 C CA . MET B 1 630 ? -1.408 -7.301 1.538 1.000 50.837 1428 MET B CA 1
ATOM 10099 C C . MET B 1 630 ? -0.022 -7.700 2.050 1.000 52.035 1428 MET B C 1
ATOM 10100 O O . MET B 1 630 ? 0.628 -8.566 1.473 1.000 52.655 1428 MET B O 1
ATOM 10105 N N . ARG B 1 631 ? 0.434 -7.073 3.145 1.000 44.820 1429 ARG B N 1
ATOM 10106 C CA . ARG B 1 631 ? 1.674 -7.461 3.800 1.000 45.376 1429 ARG B CA 1
ATOM 10107 C C . ARG B 1 631 ? 1.489 -8.701 4.687 1.000 47.165 1429 ARG B C 1
ATOM 10108 O O . ARG B 1 631 ? 0.389 -9.025 5.136 1.000 46.022 1429 ARG B O 1
ATOM 10116 N N . LEU B 1 632 ? 2.586 -9.429 4.932 1.000 44.706 1430 LEU B N 1
ATOM 10117 C CA . LEU B 1 632 ? 2.527 -10.674 5.693 1.000 43.262 1430 LEU B CA 1
ATOM 10118 C C . LEU B 1 632 ? 2.049 -10.443 7.131 1.000 45.827 1430 LEU B C 1
ATOM 10119 O O . LEU B 1 632 ? 1.372 -11.292 7.730 1.000 44.967 1430 LEU B O 1
ATOM 10124 N N . ARG B 1 633 ? 2.400 -9.285 7.696 1.000 46.124 1431 ARG B N 1
ATOM 10125 C CA . ARG B 1 633 ? 1.981 -8.958 9.048 1.000 50.868 1431 ARG B CA 1
ATOM 10126 C C . ARG B 1 633 ? 0.459 -9.025 9.181 1.000 50.563 1431 ARG B C 1
ATOM 10127 O O . ARG B 1 633 ? -0.045 -9.204 10.286 1.000 50.720 1431 ARG B O 1
ATOM 10135 N N . ARG B 1 634 ? -0.288 -8.885 8.077 1.000 48.801 1432 ARG B N 1
ATOM 10136 C CA . ARG B 1 634 ? -1.739 -8.874 8.186 1.000 52.237 1432 ARG B CA 1
ATOM 10137 C C . ARG B 1 634 ? -2.290 -10.274 8.439 1.000 53.927 1432 ARG B C 1
ATOM 10138 O O . ARG B 1 634 ? -3.495 -10.421 8.694 1.000 47.344 1432 ARG B O 1
ATOM 10146 N N . LEU B 1 635 ? -1.390 -11.270 8.471 1.000 49.128 1433 LEU B N 1
ATOM 10147 C CA . LEU B 1 635 ? -1.788 -12.636 8.764 1.000 51.345 1433 LEU B CA 1
ATOM 10148 C C . LEU B 1 635 ? -1.766 -12.949 10.262 1.000 49.133 1433 LEU B C 1
ATOM 10149 O O . LEU B 1 635 ? -2.213 -14.024 10.633 1.000 43.337 1433 LEU B O 1
ATOM 10154 N N . THR B 1 636 ? -1.278 -12.038 11.118 1.000 47.422 1434 THR B N 1
ATOM 10155 C CA . THR B 1 636 ? -1.250 -12.281 12.556 1.000 50.833 1434 THR B CA 1
ATOM 10156 C C . THR B 1 636 ? -2.677 -12.232 13.098 1.000 51.100 1434 THR B C 1
ATOM 10157 O O . THR B 1 636 ? -3.562 -11.655 12.474 1.000 50.995 1434 THR B O 1
ATOM 10161 N N . GLY B 1 637 ? -2.885 -12.826 14.274 1.000 55.083 1435 GLY B N 1
ATOM 10162 C CA . GLY B 1 637 ? -4.215 -12.938 14.863 1.000 54.439 1435 GLY B CA 1
ATOM 10163 C C . GLY B 1 637 ? -4.923 -11.582 14.961 1.000 51.948 1435 GLY B C 1
ATOM 10164 O O . GLY B 1 637 ? -6.083 -11.450 14.592 1.000 48.149 1435 GLY B O 1
ATOM 10165 N N . LEU B 1 638 ? -4.241 -10.577 15.507 1.000 55.503 1436 LEU B N 1
ATOM 10166 C CA . LEU B 1 638 ? -4.895 -9.305 15.785 1.000 58.970 1436 LEU B CA 1
ATOM 10167 C C . LEU B 1 638 ? -5.211 -8.621 14.459 1.000 56.140 1436 LEU B C 1
ATOM 10168 O O . LEU B 1 638 ? -6.206 -7.919 14.332 1.000 50.211 1436 LEU B O 1
ATOM 10173 N N . GLU B 1 639 ? -4.340 -8.812 13.463 1.000 51.174 1437 GLU B N 1
ATOM 10174 C CA . GLU B 1 639 ? -4.583 -8.219 12.160 1.000 47.284 1437 GLU B CA 1
ATOM 10175 C C . GLU B 1 639 ? -5.743 -8.904 11.452 1.000 43.849 1437 GLU B C 1
ATOM 10176 O O . GLU B 1 639 ? -6.537 -8.229 10.815 1.000 45.377 1437 GLU B O 1
ATOM 10182 N N . ARG B 1 640 ? -5.874 -10.233 11.573 1.000 47.652 1438 ARG B N 1
ATOM 10183 C CA . ARG B 1 640 ? -7.011 -10.907 10.960 1.000 44.930 1438 ARG B CA 1
ATOM 10184 C C . ARG B 1 640 ? -8.318 -10.390 11.568 1.000 45.480 1438 ARG B C 1
ATOM 10185 O O . ARG B 1 640 ? -9.292 -10.174 10.852 1.000 48.157 1438 ARG B O 1
ATOM 10193 N N . ASP B 1 641 ? -8.334 -10.191 12.887 1.000 49.734 1439 ASP B N 1
ATOM 10194 C CA . ASP B 1 641 ? -9.530 -9.758 13.597 1.000 53.479 1439 ASP B CA 1
ATOM 10195 C C . ASP B 1 641 ? -9.913 -8.336 13.198 1.000 47.746 1439 ASP B C 1
ATOM 10196 O O . ASP B 1 641 ? -11.094 -8.037 13.049 1.000 52.228 1439 ASP B O 1
ATOM 10201 N N . LYS B 1 642 ? -8.921 -7.462 13.022 1.000 46.704 1440 LYS B N 1
ATOM 10202 C CA . LYS B 1 642 ? -9.184 -6.086 12.618 1.000 47.736 1440 LYS B CA 1
ATOM 10203 C C . LYS B 1 642 ? -9.890 -6.030 11.260 1.000 50.898 1440 LYS B C 1
ATOM 10204 O O . LYS B 1 642 ? -10.826 -5.251 11.072 1.000 47.291 1440 LYS B O 1
ATOM 10210 N N . ILE B 1 643 ? -9.449 -6.848 10.299 1.000 47.893 1441 ILE B N 1
ATOM 10211 C CA . ILE B 1 643 ? -10.112 -6.922 8.994 1.000 53.801 1441 ILE B CA 1
ATOM 10212 C C . ILE B 1 643 ? -11.611 -7.223 9.143 1.000 46.953 1441 ILE B C 1
ATOM 10213 O O . ILE B 1 643 ? -12.443 -6.671 8.413 1.000 43.502 1441 ILE B O 1
ATOM 10218 N N . GLU B 1 644 ? -11.964 -8.101 10.090 1.000 52.416 1442 GLU B N 1
ATOM 10219 C CA . GLU B 1 644 ? -13.339 -8.574 10.231 1.000 52.366 1442 GLU B CA 1
ATOM 10220 C C . GLU B 1 644 ? -14.194 -7.529 10.960 1.000 43.449 1442 GLU B C 1
ATOM 10221 O O . GLU B 1 644 ? -15.325 -7.274 10.576 1.000 47.430 1442 GLU B O 1
ATOM 10227 N N . ALA B 1 645 ? -13.635 -6.946 12.022 1.000 47.973 1443 ALA B N 1
ATOM 10228 C CA . ALA B 1 645 ? -14.218 -5.836 12.775 1.000 51.282 1443 ALA B CA 1
ATOM 10229 C C . ALA B 1 645 ? -14.497 -4.642 11.860 1.000 47.007 1443 ALA B C 1
ATOM 10230 O O . ALA B 1 645 ? -15.577 -4.056 11.890 1.000 48.425 1443 ALA B O 1
ATOM 10232 N N . GLU B 1 646 ? -13.530 -4.272 11.022 1.000 48.940 1444 GLU B N 1
ATOM 10233 C CA . GLU B 1 646 ? -13.730 -3.140 10.137 1.000 46.020 1444 GLU B CA 1
ATOM 10234 C C . GLU B 1 646 ? -14.883 -3.456 9.187 1.000 47.010 1444 GLU B C 1
ATOM 10235 O O . GLU B 1 646 ? -15.710 -2.591 8.931 1.000 50.065 1444 GLU B O 1
ATOM 10241 N N . TYR B 1 647 ? -14.984 -4.711 8.728 1.000 43.305 1445 TYR B N 1
ATOM 10242 C CA . TYR B 1 647 ? -16.034 -5.100 7.793 1.000 41.173 1445 TYR B CA 1
ATOM 10243 C C . TYR B 1 647 ? -17.414 -5.016 8.443 1.000 40.159 1445 TYR B C 1
ATOM 10244 O O . TYR B 1 647 ? -18.348 -4.542 7.802 1.000 48.317 1445 TYR B O 1
ATOM 10253 N N . ASN B 1 648 ? -17.544 -5.485 9.694 1.000 43.279 1446 ASN B N 1
ATOM 10254 C CA . ASN B 1 648 ? -18.850 -5.555 10.340 1.000 47.744 1446 ASN B CA 1
ATOM 10255 C C . ASN B 1 648 ? -19.320 -4.143 10.678 1.000 47.542 1446 ASN B C 1
ATOM 10256 O O . ASN B 1 648 ? -20.501 -3.839 10.546 1.000 43.982 1446 ASN B O 1
ATOM 10261 N N . GLU B 1 649 ? -18.360 -3.297 11.065 1.000 49.414 1447 GLU B N 1
ATOM 10262 C CA . GLU B 1 649 ? -18.604 -1.892 11.350 1.000 53.631 1447 GLU B CA 1
ATOM 10263 C C . GLU B 1 649 ? -19.068 -1.193 10.076 1.000 48.533 1447 GLU B C 1
ATOM 10264 O O . GLU B 1 649 ? -20.055 -0.483 10.092 1.000 51.367 1447 GLU B O 1
ATOM 10270 N N . LEU B 1 650 ? -18.423 -1.479 8.946 1.000 45.636 1448 LEU B N 1
ATOM 10271 C CA . LEU B 1 650 ? -18.805 -0.897 7.665 1.000 47.664 1448 LEU B CA 1
ATOM 10272 C C . LEU B 1 650 ? -20.215 -1.290 7.203 1.000 48.620 1448 LEU B C 1
ATOM 10273 O O . LEU B 1 650 ? -20.901 -0.477 6.606 1.000 49.368 1448 LEU B O 1
ATOM 10278 N N . LEU B 1 651 ? -20.637 -2.544 7.419 1.000 47.631 1449 LEU B N 1
ATOM 10279 C CA . LEU B 1 651 ? -21.967 -3.003 7.029 1.000 45.919 1449 LEU B CA 1
ATOM 10280 C C . LEU B 1 651 ? -23.074 -2.218 7.747 1.000 47.334 1449 LEU B C 1
ATOM 10281 O O . LEU B 1 651 ? -24.107 -1.845 7.1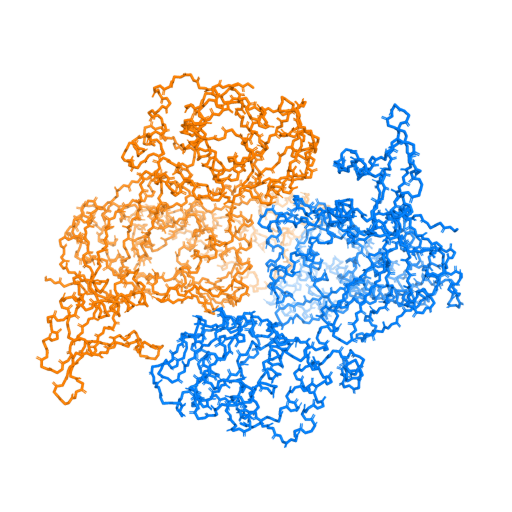79 1.000 48.669 1449 LEU B O 1
ATOM 10286 N N . ASN B 1 652 ? -22.878 -2.037 9.041 1.000 44.882 1450 ASN B N 1
ATOM 10287 C CA . ASN B 1 652 ? -23.685 -1.134 9.831 1.000 44.823 1450 ASN B CA 1
ATOM 10288 C C . ASN B 1 652 ? -23.729 0.275 9.260 1.000 54.027 1450 ASN B C 1
ATOM 10289 O O . ASN B 1 652 ? -24.816 0.838 9.072 1.000 50.098 1450 ASN B O 1
ATOM 10294 N N . TYR B 1 653 ? -22.530 0.842 9.044 1.000 51.241 1451 TYR B N 1
ATOM 10295 C CA . TYR B 1 653 ? -22.403 2.204 8.566 1.000 47.092 1451 TYR B CA 1
ATOM 10296 C C . TYR B 1 653 ? -23.190 2.349 7.273 1.000 46.665 1451 TYR B C 1
ATOM 10297 O O . TYR B 1 653 ? -23.937 3.326 7.115 1.000 46.715 1451 TYR B O 1
ATOM 10306 N N . ILE B 1 654 ? -23.037 1.361 6.371 1.000 44.836 1452 ILE B N 1
ATOM 10307 C CA . ILE B 1 654 ? -23.695 1.411 5.067 1.000 46.707 1452 ILE B CA 1
ATOM 10308 C C . ILE B 1 654 ? -25.214 1.457 5.256 1.000 52.581 1452 ILE B C 1
ATOM 10309 O O . ILE B 1 654 ? -25.890 2.126 4.479 1.000 55.503 1452 ILE B O 1
ATOM 10314 N N . SER B 1 655 ? -25.758 0.712 6.236 1.000 49.939 1453 SER B N 1
ATOM 10315 C CA . SER B 1 655 ? -27.209 0.649 6.377 1.000 59.940 1453 SER B CA 1
ATOM 10316 C C . SER B 1 655 ? -27.739 1.940 7.011 1.000 55.490 1453 SER B C 1
ATOM 10317 O O . SER B 1 655 ? -28.846 2.356 6.691 1.000 50.555 1453 SER B O 1
ATOM 10320 N N . GLU B 1 656 ? -26.932 2.591 7.858 1.000 49.863 1454 GLU B N 1
ATOM 10321 C CA . GLU B 1 656 ? -27.257 3.915 8.382 1.000 54.542 1454 GLU B CA 1
ATOM 10322 C C . GLU B 1 656 ? -27.339 4.945 7.247 1.000 50.386 1454 GLU B C 1
ATOM 10323 O O . GLU B 1 656 ? -28.328 5.672 7.121 1.000 55.616 1454 GLU B O 1
ATOM 10329 N N . LEU B 1 657 ? -26.325 4.947 6.377 1.000 48.182 1455 LEU B N 1
ATOM 10330 C CA . LEU B 1 657 ? -26.268 5.861 5.245 1.000 49.222 1455 LEU B CA 1
ATOM 10331 C C . LEU B 1 657 ? -27.493 5.681 4.356 1.000 50.711 1455 LEU B C 1
ATOM 10332 O O . LEU B 1 657 ? -28.047 6.665 3.853 1.000 49.754 1455 LEU B O 1
ATOM 10337 N N . GLU B 1 658 ? -27.903 4.423 4.152 1.000 48.148 1456 GLU B N 1
ATOM 10338 C CA . GLU B 1 658 ? -28.977 4.119 3.211 1.000 51.415 1456 GLU B CA 1
ATOM 10339 C C . GLU B 1 658 ? -30.317 4.630 3.750 1.000 50.563 1456 GLU B C 1
ATOM 10340 O O . GLU B 1 658 ? -31.175 5.060 2.973 1.000 52.533 1456 GLU B O 1
ATOM 10346 N N . THR B 1 659 ? -30.489 4.527 5.074 1.000 51.915 1457 THR B N 1
ATOM 10347 C CA . THR B 1 659 ? -31.674 5.012 5.764 1.000 54.947 1457 THR B CA 1
ATOM 10348 C C . THR B 1 659 ? -31.835 6.498 5.485 1.000 57.360 1457 THR B C 1
ATOM 10349 O O . THR B 1 659 ? -32.931 6.965 5.205 1.000 58.459 1457 THR B O 1
ATOM 10353 N N . ILE B 1 660 ? -30.713 7.231 5.560 1.000 57.034 1458 ILE B N 1
ATOM 10354 C CA . ILE B 1 660 ? -30.728 8.674 5.378 1.000 53.578 1458 ILE B CA 1
ATOM 10355 C C . ILE B 1 660 ? -31.214 9.004 3.976 1.000 52.816 1458 ILE B C 1
ATOM 10356 O O . ILE B 1 660 ? -32.111 9.836 3.820 1.000 56.147 1458 ILE B O 1
ATOM 10361 N N . LEU B 1 661 ? -30.636 8.332 2.971 1.000 52.087 1459 LEU B N 1
ATOM 10362 C CA . LEU B 1 661 ? -30.930 8.628 1.571 1.000 50.535 1459 LEU B CA 1
ATOM 10363 C C . LEU B 1 661 ? -32.317 8.137 1.143 1.000 48.052 1459 LEU B C 1
ATOM 10364 O O . LEU B 1 661 ? -32.810 8.561 0.104 1.000 51.365 1459 LEU B O 1
ATOM 10369 N N . ALA B 1 662 ? -32.937 7.223 1.896 1.000 48.882 1460 ALA B N 1
ATOM 10370 C CA . ALA B 1 662 ? -34.236 6.688 1.510 1.000 57.126 1460 ALA B CA 1
ATOM 10371 C C . ALA B 1 662 ? -35.385 7.572 2.004 1.000 64.814 1460 ALA B C 1
ATOM 10372 O O . ALA B 1 662 ? -36.538 7.266 1.724 1.000 57.677 1460 ALA B O 1
ATOM 10374 N N . ASP B 1 663 ? -35.078 8.615 2.791 1.000 58.589 1461 ASP B N 1
ATOM 10375 C CA . ASP B 1 663 ? -36.089 9.381 3.491 1.000 56.669 1461 ASP B CA 1
ATOM 10376 C C . ASP B 1 663 ? -35.616 10.833 3.622 1.000 57.970 1461 ASP B C 1
ATOM 10377 O O . ASP B 1 663 ? -34.722 11.119 4.426 1.000 53.497 1461 ASP B O 1
ATOM 10382 N N . GLU B 1 664 ? -36.251 11.725 2.841 1.000 49.565 1462 GLU B N 1
ATOM 10383 C CA . GLU B 1 664 ? -35.923 13.144 2.811 1.000 59.222 1462 GLU B CA 1
ATOM 10384 C C . GLU B 1 664 ? -36.108 13.790 4.188 1.000 53.485 1462 GLU B C 1
ATOM 10385 O O . GLU B 1 664 ? -35.387 14.721 4.516 1.000 49.395 1462 GLU B O 1
ATOM 10391 N N . GLU B 1 665 ? -37.022 13.276 5.016 1.000 46.788 1463 GLU B N 1
ATOM 10392 C CA . GLU B 1 665 ? -37.252 13.843 6.328 1.000 47.538 1463 GLU B CA 1
ATOM 10393 C C . GLU B 1 665 ? -36.114 13.472 7.273 1.000 54.680 1463 GLU B C 1
ATOM 10394 O O . GLU B 1 665 ? -35.775 14.242 8.179 1.000 50.338 1463 GLU B O 1
ATOM 10400 N N . VAL B 1 666 ? -35.557 12.268 7.099 1.000 54.031 1464 VAL B N 1
ATOM 10401 C CA . VAL B 1 666 ? -34.428 11.853 7.912 1.000 51.168 1464 VAL B CA 1
ATOM 10402 C C . VAL B 1 666 ? -33.230 12.742 7.566 1.000 44.115 1464 VAL B C 1
ATOM 10403 O O . VAL B 1 666 ? -32.506 13.174 8.471 1.000 53.292 1464 VAL B O 1
ATOM 10407 N N . LEU B 1 667 ? -33.037 13.000 6.265 1.000 41.556 1465 LEU B N 1
ATOM 10408 C CA . LEU B 1 667 ? -31.939 13.838 5.809 1.000 47.111 1465 LEU B CA 1
ATOM 10409 C C . LEU B 1 667 ? -32.103 15.226 6.432 1.000 46.939 1465 LEU B C 1
ATOM 10410 O O . LEU B 1 667 ? -31.162 15.751 7.020 1.000 46.138 1465 LEU B O 1
ATOM 10415 N N . LEU B 1 668 ? -33.309 15.793 6.335 1.000 45.819 1466 LEU B N 1
ATOM 10416 C CA . LEU B 1 668 ? -33.541 17.167 6.771 1.000 46.632 1466 LEU B CA 1
ATOM 10417 C C . LEU B 1 668 ? -33.278 17.261 8.268 1.000 43.694 1466 LEU B C 1
ATOM 10418 O O . LEU B 1 668 ? -32.623 18.189 8.749 1.000 44.428 1466 LEU B O 1
ATOM 10423 N N . GLN B 1 669 ? -33.732 16.245 9.005 1.000 44.619 1467 GLN B N 1
ATOM 10424 C CA . GLN B 1 669 ? -33.505 16.183 10.438 1.000 46.051 1467 GLN B CA 1
ATOM 10425 C C . GLN B 1 669 ? -32.010 16.172 10.780 1.000 49.149 1467 GLN B C 1
ATOM 10426 O O . GLN B 1 669 ? -31.607 16.709 11.831 1.000 40.977 1467 GLN B O 1
ATOM 10432 N N . LEU B 1 670 ? -31.220 15.483 9.936 1.000 46.146 1468 LEU B N 1
ATOM 10433 C CA . LEU B 1 670 ? -29.781 15.376 10.116 1.000 48.320 1468 LEU B CA 1
ATOM 10434 C C . LEU B 1 670 ? -29.175 16.771 9.979 1.000 45.186 1468 LEU B C 1
ATOM 10435 O O . LEU B 1 670 ? -28.344 17.156 10.805 1.000 43.116 1468 LEU B O 1
ATOM 10440 N N . VAL B 1 671 ? -29.606 17.510 8.946 1.000 42.625 1469 VAL B N 1
ATOM 10441 C CA . VAL B 1 671 ? -29.207 18.911 8.764 1.000 48.994 1469 VAL B CA 1
ATOM 10442 C C . VAL B 1 671 ? -29.526 19.725 10.021 1.000 46.256 1469 VAL B C 1
ATOM 10443 O O . VAL B 1 671 ? -28.668 20.464 10.511 1.000 40.262 1469 VAL B O 1
ATOM 10447 N N . ARG B 1 672 ? -30.737 19.554 10.577 1.000 41.737 1470 ARG B N 1
ATOM 10448 C CA . ARG B 1 672 ? -31.112 20.286 11.784 1.000 41.951 1470 ARG B CA 1
ATOM 10449 C C . ARG B 1 672 ? -30.219 19.928 12.978 1.000 47.319 1470 ARG B C 1
ATOM 10450 O O . ARG B 1 672 ? -29.874 20.790 13.792 1.000 42.165 1470 ARG B O 1
ATOM 10458 N N . ASP B 1 673 ? -29.896 18.636 13.141 1.000 48.468 1471 ASP B N 1
ATOM 10459 C CA . ASP B 1 673 ? -29.141 18.208 14.312 1.000 49.645 1471 ASP B CA 1
ATOM 10460 C C . ASP B 1 673 ? -27.707 18.734 14.211 1.000 44.853 1471 ASP B C 1
ATOM 10461 O O . ASP B 1 673 ? -27.083 19.055 15.215 1.000 49.828 1471 ASP B O 1
ATOM 10466 N N . GLU B 1 674 ? -27.181 18.801 12.985 1.000 43.581 1472 GLU B N 1
ATOM 10467 C CA . GLU B 1 674 ? -25.826 19.281 12.749 1.000 46.631 1472 GLU B CA 1
ATOM 10468 C C . GLU B 1 674 ? -25.752 20.797 12.961 1.000 44.844 1472 GLU B C 1
ATOM 10469 O O . GLU B 1 674 ? -24.809 21.270 13.568 1.000 43.144 1472 GLU B O 1
ATOM 10475 N N . LEU B 1 675 ? -26.772 21.548 12.519 1.000 44.354 1473 LEU B N 1
ATOM 10476 C CA . LEU B 1 675 ? -26.860 22.978 12.810 1.000 44.268 1473 LEU B CA 1
ATOM 10477 C C . LEU B 1 675 ? -26.956 23.227 14.316 1.000 45.622 1473 LEU B C 1
ATOM 10478 O O . LEU B 1 675 ? -26.322 24.155 14.833 1.000 41.290 1473 LEU B O 1
ATOM 10483 N N . THR B 1 676 ? -27.766 22.407 15.004 1.000 41.969 1474 THR B N 1
ATOM 10484 C CA . THR B 1 676 ? -27.987 22.543 16.436 1.000 44.539 1474 THR B CA 1
ATOM 10485 C C . THR B 1 676 ? -26.664 22.339 17.186 1.000 44.243 1474 THR B C 1
ATOM 10486 O O . THR B 1 676 ? -26.331 23.093 18.096 1.000 46.750 1474 THR B O 1
ATOM 10490 N N . GLU B 1 677 ? -25.867 21.363 16.763 1.000 45.002 1475 GLU B N 1
ATOM 10491 C CA . GLU B 1 677 ? -24.586 21.102 17.404 1.000 43.295 1475 GLU B CA 1
ATOM 10492 C C . GLU B 1 677 ? -23.656 22.309 17.237 1.000 42.873 1475 GLU B C 1
ATOM 10493 O O . GLU B 1 677 ? -22.939 22.662 18.159 1.000 46.516 1475 GLU B O 1
ATOM 10499 N N . ILE B 1 678 ? -23.622 22.921 16.053 1.000 44.462 1476 ILE B N 1
ATOM 10500 C CA . ILE B 1 678 ? -22.791 24.100 15.835 1.000 44.780 1476 ILE B CA 1
ATOM 10501 C C . ILE B 1 678 ? -23.306 25.279 16.665 1.000 45.936 1476 ILE B C 1
ATOM 10502 O O . ILE B 1 678 ? -22.525 26.047 17.214 1.000 42.933 1476 ILE B O 1
ATOM 10507 N N . ARG B 1 679 ? -24.626 25.417 16.771 1.000 44.604 1477 ARG B N 1
ATOM 10508 C CA . ARG B 1 679 ? -25.202 26.463 17.590 1.000 44.203 1477 ARG B CA 1
ATOM 10509 C C . ARG B 1 679 ? -24.770 26.281 19.045 1.000 47.643 1477 ARG B C 1
ATOM 10510 O O . ARG B 1 679 ? -24.272 27.213 19.670 1.000 42.841 1477 ARG B O 1
ATOM 10518 N N . ASP B 1 680 ? -24.917 25.063 19.576 1.000 46.694 1478 ASP B N 1
ATOM 10519 C CA . ASP B 1 680 ? -24.532 24.799 20.955 1.000 49.929 1478 ASP B CA 1
ATOM 10520 C C . ASP B 1 680 ? -23.039 25.032 21.175 1.000 47.910 1478 ASP B C 1
ATOM 10521 O O . ASP B 1 680 ? -22.652 25.438 22.256 1.000 53.300 1478 ASP B O 1
ATOM 10526 N N . ARG B 1 681 ? -22.183 24.749 20.192 1.000 47.391 1479 ARG B N 1
ATOM 10527 C CA . ARG B 1 681 ? -20.743 24.853 20.429 1.000 45.055 1479 ARG B CA 1
ATOM 10528 C C . ARG B 1 681 ? -20.239 26.273 20.189 1.000 42.497 1479 ARG B C 1
ATOM 10529 O O . ARG B 1 681 ? -19.341 26.708 20.888 1.000 48.742 1479 ARG B O 1
ATOM 10537 N N . PHE B 1 682 ? -20.807 27.000 19.217 1.000 44.231 1480 PHE B N 1
ATOM 10538 C CA . PHE B 1 682 ? -20.259 28.280 18.776 1.000 43.292 1480 PHE B CA 1
ATOM 10539 C C . PHE B 1 682 ? -21.187 29.466 19.050 1.000 43.383 1480 PHE B C 1
ATOM 10540 O O . PHE B 1 682 ? -20.721 30.600 19.066 1.000 48.783 1480 PHE B O 1
ATOM 10548 N N . GLY B 1 683 ? -22.484 29.215 19.266 1.000 48.981 1481 GLY B N 1
ATOM 10549 C CA . GLY B 1 683 ? -23.443 30.267 19.556 1.000 42.607 1481 GLY B CA 1
ATOM 10550 C C . GLY B 1 683 ? -22.999 31.073 20.771 1.000 48.528 1481 GLY B C 1
ATOM 10551 O O . GLY B 1 683 ? -22.481 30.505 21.721 1.000 46.169 1481 GLY B O 1
ATOM 10552 N N . ASP B 1 684 ? -23.173 32.400 20.718 1.000 48.080 1482 ASP B N 1
ATOM 10553 C CA . ASP B 1 684 ? -22.743 33.278 21.795 1.000 43.457 1482 ASP B CA 1
ATOM 10554 C C . ASP B 1 684 ? -23.813 34.344 22.031 1.000 41.838 1482 ASP B C 1
ATOM 10555 O O . ASP B 1 684 ? -24.814 34.410 21.314 1.000 42.909 1482 ASP B O 1
ATOM 10560 N N . ASP B 1 685 ? -23.613 35.161 23.062 1.000 39.041 1483 ASP B N 1
ATOM 10561 C CA . ASP B 1 685 ? -24.585 36.190 23.405 1.000 45.543 1483 ASP B CA 1
ATOM 10562 C C . ASP B 1 685 ? -24.610 37.355 22.401 1.000 42.325 1483 ASP B C 1
ATOM 10563 O O . ASP B 1 685 ? -23.600 37.716 21.797 1.000 42.752 1483 ASP B O 1
ATOM 10568 N N . ARG B 1 686 ? -25.790 37.959 22.274 1.000 39.469 1484 ARG B N 1
ATOM 10569 C CA . ARG B 1 686 ? -25.993 39.207 21.556 1.000 39.676 1484 ARG B CA 1
ATOM 10570 C C . ARG B 1 686 ? -25.106 40.280 22.165 1.000 39.248 1484 ARG B C 1
ATOM 10571 O O . ARG B 1 686 ? -24.995 40.402 23.382 1.000 42.425 1484 ARG B O 1
ATOM 10579 N N . ARG B 1 687 ? -24.485 41.082 21.310 1.000 39.059 1485 ARG B N 1
ATOM 10580 C CA . ARG B 1 687 ? -23.629 42.159 21.779 1.000 39.501 1485 ARG B CA 1
ATOM 10581 C C . ARG B 1 687 ? -24.327 43.510 21.619 1.000 39.112 1485 ARG B C 1
ATOM 10582 O O . ARG B 1 687 ? -24.232 44.347 22.494 1.000 41.522 1485 ARG B O 1
ATOM 10590 N N . THR B 1 688 ? -24.959 43.740 20.463 1.000 40.321 1486 THR B N 1
ATOM 10591 C CA . THR B 1 688 ? -25.576 45.009 20.140 1.000 37.728 1486 THR B CA 1
ATOM 10592 C C . THR B 1 688 ? -27.002 45.039 20.690 1.000 39.771 1486 THR B C 1
ATOM 10593 O O . THR B 1 688 ? -27.759 44.110 20.489 1.000 37.704 1486 THR B O 1
ATOM 10597 N N . GLU B 1 689 ? -27.368 46.128 21.354 1.000 41.822 1487 GLU B N 1
ATOM 10598 C CA . GLU B 1 689 ? -28.674 46.240 21.968 1.000 43.517 1487 GLU B CA 1
ATOM 10599 C C . GLU B 1 689 ? -29.558 46.989 20.995 1.000 42.943 1487 GLU B C 1
ATOM 10600 O O . GLU B 1 689 ? -29.210 48.091 20.558 1.000 46.291 1487 GLU B O 1
ATOM 10606 N N . ILE B 1 690 ? -30.708 46.387 20.695 1.000 42.749 1488 ILE B N 1
ATOM 10607 C CA . ILE B 1 690 ? -31.709 47.027 19.868 1.000 45.354 1488 ILE B CA 1
ATOM 10608 C C . ILE B 1 690 ? -32.688 47.764 20.781 1.000 49.823 1488 ILE B C 1
ATOM 10609 O O . ILE B 1 690 ? -33.494 47.142 21.456 1.000 46.391 1488 ILE B O 1
ATOM 10614 N N . GLN B 1 691 ? -32.596 49.097 20.795 1.000 45.644 1489 GLN B N 1
ATOM 10615 C CA . GLN B 1 691 ? -33.440 49.909 21.654 1.000 52.418 1489 GLN B CA 1
ATOM 10616 C C . GLN B 1 691 ? -34.715 50.338 20.947 1.000 48.449 1489 GLN B C 1
ATOM 10617 O O . GLN B 1 691 ? -34.641 50.808 19.823 1.000 45.331 1489 GLN B O 1
ATOM 10623 N N . LEU B 1 692 ? -35.844 50.272 21.667 1.000 65.425 1490 LEU B N 1
ATOM 10624 C CA . LEU B 1 692 ? -37.171 50.552 21.133 1.000 72.527 1490 LEU B CA 1
ATOM 10625 C C . LEU B 1 692 ? -37.541 52.006 21.465 1.000 70.370 1490 LEU B C 1
ATOM 10626 O O . LEU B 1 692 ? -37.551 52.794 20.498 1.000 77.135 1490 LEU B O 1
#

B-factor: mean 53.47, std 12.39, range [34.1, 133.57]

Organism: Staphylococcus aureus (NCBI:txid1280)

Secondary structure (DSSP, 8-state):
---B--S---GGG-EEEEESSHHHHHHHHHHS-TTTEEEEE--SSPP-TTTS-HHHHHT-HHHHHHHHHH-S--GGG--GGG-S-SEEEE---SSHHHHHHHHHHHHHHHHH-HHHHHTT-EEE--PPSS-SSGGGS-HHHHIIIII-TTT--PEEEE---HHHHHHHHHHHHSS-HHHHHHHHHHH-----EEEHHHHHHHHHHHHHHHHHHHTSS-BTTT---HHHHHHHHHHHHTT--TTSPPEEHHHHHHHHHHHT--S-HHHHHHHHHHHT-TTT-SS-SEEEES----TT-PPPPPTTT-EEEE-HHHHHHHTTTTTT-S-EEE-TTSS-EEESS---SS-HHHHH-EEEE-SS-EEEE----HHHHHHHHHHHHT-TT--HHHHHHH--S---TT--EEE-SHHHHHHHHHSEEEEEEE-EEEEEEEETTEEEEEEEE--TT--HHHHHHHHHHHHHTTSS-SEEEEEE--BTTTBS-EEEEE-TTS-HHHHHHHHHHHSTTEEEEEEE-EEEETTEEEE--HHHHHHHHHHHHHHHHHHHHHHHHHHHHHHHHHHHHHHHHHHTHHHHHHHHHT-SSHHHHHHHHHHHHT--HHHHHHHHH-BGGGGSTTHHHHHHHHHHHHHHHHHHHHHHHH-HHHHHHHHHHHHHHHHHHH-----SEEE-/--B--S---GGG-EEEEESSHHHHHHHHHHS-TTTEEEEE--SSPP-TTTS-HHHHHH-HHHHHHHHHH-S--GGG--GGG-S-SEEEE---SSHHHHHHHHHHHHHHHHH-HHHHHTT-EEE----SS-SSGGGS-HHHHIIIII-TTT--PEEEE---HHHHHHHHHHHHSS-HHHHHHHHHHH----EEEHHHHHHHHHHHHHHHHIIIIIS-BTTT---HHHHHHHHHHHHTT--TTSPPEEHHHHHHHHHHHT--S-HHHHHHHHHHHT-TTT-SS-SEEEES-B--TT-PPBPPTTT-EEEE-HHHHHHHTTTTSS-S-EEE-TTSS-EEESS---SS-HHHHH-EEEE-SS-EEEE----HHHHHHHHHHHHT-TT--HHHHTTT--S---TT--EEE-SHHHHHHHHHSEEEEEEE-EEEEEEEETTEEEEEEEE--TT--HHHHHHHHHHHHHTT-S-SEEEEEE--BTTTB--EEEEE-TTS-HHHHHHHHHHHSTTEEEEEEE-EEEETTEEEE--HHHHHHHHHHHHHHHHHHHHHHHHHHHHHHHHHHHHHHHHHHTHHHHHHHHHT-SSHHHHHHHHHHHHT--HHHHHHHHH-BGGGGSHHHHHHHHHHHHHHHHHHHHHHHHHT-HHHHHHHHHHHHHHHHHHH-----SEEE-

InterPro domains:
  IPR002205 DNA topoisomerase, type IIA, domain A [PF00521] (33-473)
  IPR002205 DNA topoisomerase, type IIA, domain A [PS52040] (35-501)
  IPR002205 DNA topoisomerase, type IIA, domain A [SM00434] (12-466)
  IPR002205 DNA topoisomerase, type IIA, domain A [cd00187] (31-476)
  IPR005743 DNA gyrase, subunit A [MF_01897] (6-812)
  IPR006691 DNA gyrase/topoisomerase IV, subunit A, C-terminal repeat [PF03989] (507-549)
  IPR006691 DNA gyrase/topoisomerase IV, subunit A, C-terminal repeat [PF03989] (556-605)
  IPR006691 DNA gyrase/topoisomerase IV, subunit A, C-terminal repeat [PF03989] (614-657)
  IPR006691 DNA gyrase/topoisomerase IV, subunit A, C-terminal repeat [PF03989] (661-706)
  IPR006691 DNA gyrase/topoisomerase IV, subunit A, C-terminal repeat [PF03989] (713-753)
  IPR006691 DNA gyrase/topoisomerase IV, subunit A, C-terminal repeat [PF03989] (764-811)
  IPR013757 DNA topoisomerase, type IIA, alpha-helical domain superfamily [G3DSA:1.10.268.10] (371-459)
  IPR013758 DNA topoisomerase, type IIA, domain A, alpha-beta [G3DSA:3.90.199.10] (33-488)
  IPR013760 DNA topoisomerase, type IIA-like domain superfamily [SSF56719] (32-488)
  IPR035516 DNA gyrase/topoisomerase IV, subunit A, C-terminal [G3DSA:2.120.10.90] (498-811)
  IPR035516 DNA gyrase/topoisomerase IV, subunit A, C-terminal [SSF101904] (501-823)
  IPR050220 Type II DNA Topoisomerases [PTHR43493] (3-824)

Solvent-accessible surface area: 56246 Å² total; per-residue (Å²): 104,85,59,17,47,6,56,19,134,40,40,116,69,2,14,0,0,0,0,30,18,74,24,5,3,7,2,0,66,41,0,24,50,26,122,17,2,0,1,0,11,3,157,27,91,11,29,24,9,41,114,21,200,98,102,150,4,65,102,37,93,24,0,130,47,0,33,105,2,2,26,2,28,35,40,86,125,27,56,63,93,128,3,79,4,57,57,1,0,1,0,4,11,31,57,44,29,0,6,28,4,42,0,8,0,0,0,0,0,3,83,32,0,80,51,0,2,100,43,7,31,0,28,5,5,87,18,47,113,79,51,50,2,3,1,19,1,43,16,81,59,0,26,84,64,2,0,8,83,150,129,36,56,22,28,44,0,62,29,116,72,31,117,83,0,42,116,10,0,100,67,2,3,2,108,75,78,91,68,10,71,65,7,1,107,101,54,18,127,41,149,146,106,53,41,1,11,39,8,0,98,91,6,8,30,83,22,0,31,27,6,0,53,51,80,8,0,0,13,7,84,0,8,5,34,16,21,14,19,39,0,0,15,2,0,32,84,70,18,14,31,28,128,100,77,54,45,30,0,12,78,3,3,4,21,0,13,6,32,5,14,32,54,23,62,60,64,0,15,106,11,1,8,97,0,19,22,100,46,17,20,2,13,38,0,2,38,23,22,11,12,18,18,24,50,24,54,47,54,28,0,37,38,102,30,0,23,0,44,0,24,141,11,0,67,8,0,6,69,13,5,110,74,61,2,6,83,57,81,90,9,92,57,52,110,60,132,9,4,36,4,0,0,0,0,0,4,3,7,4,0,11,11,19,50,9,159,15,21,7,36,36,4,37,3,1,0,0,2,0,41,18,0,0,41,0,0,19,35,7,11,142,56,102,125,13,49,24,68,77,0,21,145,35,0,61,0,0,0,2,12,21,15,1,17,0,59,22,56,71,10,1,104,127,0,2,83,71,0,125,12,58,3,61,5,50,1,79,20,80,57,58,148,72,45,52,68,97,72,51,0,4,0,58,40,3,3,15,112,22,24,6,44,150,0,29,83,92,0,29,75,21,48,141,72,179,138,16,102,6,20,75,60,37,63,40,58,35,22,90,118,76,33,24,58,0,0,0,10,2,112,91,133,22,92,4,60,85,6,19,78,57,0,17,139,71,11,26,0,26,40,59,8,40,4,27,2,21,0,11,9,133,33,123,31,95,78,2,42,0,48,42,3,0,52,45,5,13,78,12,0,37,48,0,0,77,53,26,3,75,44,28,25,110,102,5,98,70,88,7,66,35,0,55,0,5,59,49,0,22,82,89,5,99,81,0,6,47,0,0,88,114,1,97,45,48,146,64,0,22,77,21,0,50,157,113,24,187,10,39,118,140,11,0,70,23,0,0,50,8,83,1,44,64,10,9,34,92,30,72,89,139,6,61,63,66,26,82,116,20,80,73,80,18,59,92,10,72,78,31,57,91,65,112,95,51,6,25,75,43,0,18,77,26,1,39,82,0,60,104,123,40,28,54,125,60,102,0,68,21,78,177,87,66,27,48,5,54,18,140,55,42,145,73,2,15,0,0,1,1,30,16,97,22,5,6,9,3,0,60,41,0,20,48,24,124,16,1,0,3,1,15,3,180,25,89,9,28,24,11,38,114,18,193,106,94,146,4,70,111,39,78,26,0,123,52,0,31,104,3,2,27,3,28,41,43,80,124,24,59,61,101,132,4,75,2,48,58,1,0,1,0,5,11,34,59,35,28,0,5,28,4,42,0,7,0,0,0,0,0,7,84,29,1,77,44,0,2,103,41,16,30,0,28,6,5,84,18,44,113,78,52,35,2,2,1,12,1,45,17,77,61,0,24,85,62,2,0,14,82,144,131,35,60,20,29,50,1,81,28,114,70,37,112,82,0,45,114,8,0,114,61,2,2,4,113,84,77,91,68,12,72,69,7,2,110,100,54,18,134,123,144,105,56,47,0,9,42,6,0,85,103,8,9,31,71,20,0,25,23,5,0,50,53,80,8,0,0,12,6,82,0,8,6,36,17,20,14,19,40,0,0,13,2,0,30,72,73,34,9,28,25,109,106,76,50,55,51,0,12,70,3,3,3,10,0,12,4,31,4,16,32,65,24,61,64,62,0,17,110,12,0,10,96,0,19,22,99,39,15,20,2,13,38,0,2,37,20,19,10,10,20,16,25,56,44,56,42,54,29,0,38,36,92,21,1,18,0,44,0,26,140,11,0,65,11,0,6,70,23,4,94,74,60,2,6,81,54,85,84,10,78,59,55,105,59,132,9,4,39,4,0,0,0,0,0,4,2,8,4,0,10,10,17,48,7,156,14,18,8,35,37,4,38,3,1,0,0,2,0,40,20,0,0,45,0,0,18,36,7,11,146,52,101,124,11,47,24,60,74,0,12,145,36,0,71,0,0,0,2,13,16,15,1,19,1,56,22,52,93,16,1,100,167,0,2,84,76,0,131,14,66,3,69,5,67,0,76,21,77,59,58,144,75,39,54,65,97,69,52,0,4,0,57,40,3,3,13,110,22,27,9,42,154,0,28,97,78,0,30,69,12,52,152,64,166,132,13,102,4,21,75,62,37,62,48,58,38,22,90,113,94,32,25,62,0,0,0,12,1,110,99,135,21,89,4,57,82,7,20,73,44,0,19,154,60,12,36,0,45,38,57,7,43,4,28,1,21,0,13,9,123,36,111,30,93,77,2,42,0,44,46,4,0,60,49,4,20,85,15,0,44,52,0,0,75,57,26,2,72,55,20,26,121,122,5,101,86,81,6,66,33,0,58,0,4,68,57,0,33,107,84,8,100,74,0,8,64,3,0,105,135,1,81,58,57,119,66,0,5,97,34,0,40,147,159,24,185,11,41,97,142,12,0,64,20,0,0,55,3,88,0,44,62,2,0,10,100,31,87,94,122,3,74,56,64,20,68,125,24,79,90,88,19,57,100,9,75,78,30,59,89,65,82,94,54,2,24,73,41,0,24,77,26,1,40,82,0,57,102,124,39,27,50,124,62,104,0,72,20,81,179

Radius of gyration: 37.24 Å; Cα contacts (8 Å, |Δi|>4): 2702; chains: 2; bounding box: 98×98×88 Å

Sequence (1342 aa):
GKLADCSSKSPEECEIFLVEGDSAGGSTKSGRDSRTQAILPLRGKILNVEKARLDRILNNNEIRQMITAFGTGIGGDFDLAKARYHKIVIMTDADVDGAHIRTLLLTFFYRFMRPLIEAGYVYIAQPPTGYKGLGEMNADQLWETTMNPEHRALLQVKLEDAIEADQTFEMLMGDVVENRRQFIEDNAVYANERNITSEMRESFLDYAMSVIVARALPDVRDGLKPVHRRILYGLNEQGMTPDKSYKKSARIVGDVMGKYHPHGDSSIYEAMVRMAQDFSYRYPLVDGQGNFGSMDGDGAAAMRFTEARMTKITLELLRDINKDTIDFIDNYDGNEREPSVLPARFPNLLANGASGIAVGMATNIPPHNLTELINGVLSLSKNPDISIAELMEDIEGPDFPTAGLILGKSGIRRAYETGRGSIQMRSRAVIEERGGGRQRIVVTEIPFQVNKARMIEKIAELVRDKKIDGITDLRDETSLRTGVRVVIDVRKDANASVILNNLYKQTPLQTSFGVNMIALVNGRPKLINLKEALVHYLEHQKTVVRRRTQYNLRKAKDRAHILEGLRIALDHIDEIISTIRESDTDKVAMESLQQRFKLSEKQAQAILDMRLRRLTGLERDKIEAEYNELLNYISELETILADEEVLLQLVRDELTEIRDRFGDDRRTEIQLKLADCSSKSPEECEIFLVEGDSAGGSTKSGRDSRTQAILPLRGKILNVEKARLDRILNNNEIRQMITAFGTGIGGDFDLAKARYHKIVIMTDADVDGAHIRTLLLTFFYRFMRPLIEAGYVYIAQPPTGYKGLGEMNADQLWETTMNPEHRALLQVKLEDAIEADQTFEMLMGDVVENRRQFIEDNAVYNERNITSEMRESFLDYAMSVIVARALPDVRDGLKPVHRRILYGLNEQGMTPDKSYKKSARIVGDVMGKYHPHGDSSIYEAMVRMAQDFSYRYPLVDGQGNFGSMDGDGAAAMRFTEARMTKITLELLRDINKDTIDFIDNYDGNEREPSVLPARFPNLLANGASGIAVGMATNIPPHNLTELINGVLSLSKNPDISIAELMEDIEGPDFPTAGLILGKSGIRRAYETGRGSIQMRSRAVIEERGGGRQRIVVTEIPFQVNKARMIEKIAELVRDKKIDGITDLRDETSLRTGVRVVIDVRKDANASVILNNLYKQTPLQTSFGVNMIALVNGRPKLINLKEALVHYLEHQKTVVRRRTQYNLRKAKDRAHILEGLRIALDHIDEIISTIRESDTDKVAMESLQQRFKLSEKQAQAILDMRLRRLTGLERDKIEAEYNELLNYISELETILADEEVLLQLVRDELTEIRDRFGDDRRTEIQL